Protein 4N9N (pdb70)

Nearest PDB structures (foldseek):
  4n9n-assembly1_A  TM=1.002E+00  e=2.380E-54  Saccharomyces cerevisiae S288C
  6igl-assembly1_A  TM=5.892E-01  e=2.229E-17  Homo sapiens
  5zty-assembly1_A  TM=5.409E-01  e=6.676E-17  Homo sapiens
  5zbq-assembly1_A  TM=5.834E-01  e=3.236E-15  Homo sapiens
  5cgd-assembly1_A  TM=4.161E-01  e=7.958E-19  Homo sapiens

Structure (mmCIF, N/CA/C/O backbone):
data_4N9N
#
_entry.id   4N9N
#
_cell.length_a   67.170
_cell.length_b   67.170
_cell.length_c   257.510
_cell.angle_alpha   90.00
_cell.angle_beta   90.00
_cell.angle_gamma   120.00
#
_symmetry.space_group_name_H-M   'P 32'
#
loop_
_entity.id
_entity.type
_entity.pdbx_description
1 polymer 'Sterol uptake control protein 2, Lysozyme'
2 water water
#
loop_
_atom_site.group_PDB
_atom_site.id
_atom_site.type_symbol
_atom_site.label_atom_id
_atom_site.label_alt_id
_atom_site.label_comp_id
_atom_site.label_asym_id
_atom_site.label_entity_id
_atom_site.label_seq_id
_atom_site.pdbx_PDB_ins_code
_atom_site.Cartn_x
_atom_site.Cartn_y
_atom_site.Cartn_z
_atom_site.occupancy
_atom_site.B_iso_or_equiv
_atom_site.auth_seq_id
_atom_site.auth_comp_id
_atom_site.auth_asym_id
_atom_site.auth_atom_id
_atom_site.pdbx_PDB_model_num
ATOM 1 N N . ASN A 1 11 ? -24.543 22.193 2.657 1.00 72.19 604 ASN A N 1
ATOM 2 C CA . ASN A 1 11 ? -24.372 22.146 1.175 1.00 74.01 604 ASN A CA 1
ATOM 3 C C . ASN A 1 11 ? -25.158 20.995 0.578 1.00 73.06 604 ASN A C 1
ATOM 4 O O . ASN A 1 11 ? -24.648 19.889 0.405 1.00 72.78 604 ASN A O 1
ATOM 9 N N . LEU A 1 12 ? -26.407 21.289 0.246 1.00 71.71 605 LEU A N 1
ATOM 10 C CA . LEU A 1 12 ? -27.330 20.309 -0.288 1.00 70.13 605 LEU A CA 1
ATOM 11 C C . LEU A 1 12 ? -28.320 21.007 -1.207 1.00 69.18 605 LEU A C 1
ATOM 12 O O . LEU A 1 12 ? -28.481 22.230 -1.153 1.00 68.16 605 LEU A O 1
ATOM 17 N N . ASN A 1 13 ? -28.968 20.236 -2.070 1.00 66.95 606 ASN A N 1
ATOM 18 C CA . ASN A 1 13 ? -29.941 20.818 -2.976 1.00 65.16 606 ASN A CA 1
ATOM 19 C C . ASN A 1 13 ? -31.298 20.861 -2.285 1.00 64.66 606 ASN A C 1
ATOM 20 O O . ASN A 1 13 ? -32.155 20.006 -2.513 1.00 64.82 606 ASN A O 1
ATOM 25 N N . LEU A 1 14 ? -31.477 21.865 -1.430 1.00 63.80 607 LEU A N 1
ATOM 26 C CA . LEU A 1 14 ? -32.722 22.036 -0.695 1.00 63.15 607 LEU A CA 1
ATOM 27 C C . LEU A 1 14 ? -33.861 22.230 -1.673 1.00 62.94 607 LEU A C 1
ATOM 28 O O . LEU A 1 14 ? -35.025 21.996 -1.347 1.00 63.37 607 LEU A O 1
ATOM 33 N N . ILE A 1 15 ? -33.514 22.660 -2.880 1.00 62.31 608 ILE A N 1
ATOM 34 C CA . ILE A 1 15 ? -34.508 22.877 -3.914 1.00 61.33 608 ILE A CA 1
ATOM 35 C C . ILE A 1 15 ? -34.881 21.544 -4.575 1.00 60.31 608 ILE A C 1
ATOM 36 O O . ILE A 1 15 ? -36.061 21.277 -4.798 1.00 60.09 608 ILE A O 1
ATOM 41 N N . ASP A 1 16 ? -33.891 20.700 -4.864 1.00 58.85 609 ASP A N 1
ATOM 42 C CA . ASP A 1 16 ? -34.174 19.386 -5.442 1.00 58.71 609 ASP A CA 1
ATOM 43 C C . ASP A 1 16 ? -35.037 18.595 -4.464 1.00 58.93 609 ASP A C 1
ATOM 44 O O . ASP A 1 16 ? -36.016 17.959 -4.853 1.00 58.83 609 ASP A O 1
ATOM 57 N N . LYS A 1 18 ? -36.957 19.770 -2.162 1.00 54.03 611 LYS A N 1
ATOM 58 C CA . LYS A 1 18 ? -38.273 20.372 -2.016 1.00 51.32 611 LYS A CA 1
ATOM 59 C C . LYS A 1 18 ? -39.164 19.860 -3.147 1.00 49.73 611 LYS A C 1
ATOM 60 O O . LYS A 1 18 ? -40.274 19.384 -2.912 1.00 47.73 611 LYS A O 1
ATOM 66 N N . LEU A 1 19 ? -38.651 19.943 -4.369 1.00 49.17 612 LEU A N 1
ATOM 67 C CA . LEU A 1 19 ? -39.371 19.503 -5.559 1.00 48.45 612 LEU A CA 1
ATOM 68 C C . LEU A 1 19 ? -39.771 18.046 -5.398 1.00 48.92 612 LEU A C 1
ATOM 69 O O . LEU A 1 19 ? -40.929 17.684 -5.610 1.00 46.60 612 LEU A O 1
ATOM 74 N N . PHE A 1 20 ? -38.807 17.208 -5.024 1.00 50.50 613 PHE A N 1
ATOM 75 C CA . PHE A 1 20 ? -39.085 15.793 -4.819 1.00 51.76 613 PHE A CA 1
ATOM 76 C C . PHE A 1 20 ? -40.189 15.654 -3.779 1.00 52.02 613 PHE A C 1
ATOM 77 O O . PHE A 1 20 ? -41.139 14.882 -3.953 1.00 51.75 613 PHE A O 1
ATOM 85 N N . HIS A 1 21 ? -40.046 16.398 -2.688 1.00 51.39 614 HIS A N 1
ATOM 86 C CA . HIS A 1 21 ? -41.038 16.373 -1.629 1.00 50.95 614 HIS A CA 1
ATOM 87 C C . HIS A 1 21 ? -42.372 16.834 -2.195 1.00 50.19 614 HIS A C 1
ATOM 88 O O . HIS A 1 21 ? -43.422 16.307 -1.838 1.00 48.98 614 HIS A O 1
ATOM 95 N N . HIS A 1 22 ? -42.322 17.830 -3.073 1.00 49.67 615 HIS A N 1
ATOM 96 C CA . HIS A 1 22 ? -43.533 18.331 -3.701 1.00 48.25 615 HIS A CA 1
ATOM 97 C C . HIS A 1 22 ? -44.144 17.215 -4.532 1.00 47.83 615 HIS A C 1
ATOM 98 O O . HIS A 1 22 ? -45.361 17.036 -4.540 1.00 47.98 615 HIS A O 1
ATOM 105 N N . TYR A 1 23 ? -43.294 16.456 -5.218 1.00 47.20 616 TYR A N 1
ATOM 106 C CA . TYR A 1 23 ? -43.782 15.375 -6.052 1.00 45.56 616 TYR A CA 1
ATOM 107 C C . TYR A 1 23 ? -44.496 14.284 -5.274 1.00 45.58 616 TYR A C 1
ATOM 108 O O . TYR A 1 23 ? -45.586 13.858 -5.663 1.00 44.64 616 TYR A O 1
ATOM 117 N N . CYS A 1 24 ? -43.874 13.827 -4.189 1.00 45.44 617 CYS A N 1
ATOM 118 C CA . CYS A 1 24 ? -44.443 12.761 -3.366 1.00 46.54 617 CYS A CA 1
ATOM 119 C C . CYS A 1 24 ? -45.671 13.240 -2.610 1.00 46.56 617 CYS A C 1
ATOM 120 O O . CYS A 1 24 ? -46.464 12.436 -2.118 1.00 44.53 617 CYS A O 1
ATOM 123 N N . THR A 1 25 ? -45.840 14.555 -2.572 1.00 46.90 618 THR A N 1
ATOM 124 C CA . THR A 1 25 ? -46.910 15.177 -1.819 1.00 46.63 618 THR A CA 1
ATOM 125 C C . THR A 1 25 ? -48.119 15.699 -2.580 1.00 46.76 618 THR A C 1
ATOM 126 O O . THR A 1 25 ? -49.241 15.282 -2.299 1.00 47.65 618 THR A O 1
ATOM 130 N N . LYS A 1 26 ? -47.901 16.610 -3.527 1.00 47.30 619 LYS A N 1
ATOM 131 C CA . LYS A 1 26 ? -49.012 17.230 -4.244 1.00 48.10 619 LYS A CA 1
ATOM 132 C C . LYS A 1 26 ? -49.245 16.900 -5.715 1.00 46.77 619 LYS A C 1
ATOM 133 O O . LYS A 1 26 ? -50.370 17.027 -6.194 1.00 46.38 619 LYS A O 1
ATOM 139 N N . VAL A 1 27 ? -48.218 16.453 -6.431 1.00 45.33 620 VAL A N 1
ATOM 140 C CA . VAL A 1 27 ? -48.389 16.169 -7.853 1.00 43.34 620 VAL A CA 1
ATOM 141 C C . VAL A 1 27 ? -48.893 14.784 -8.261 1.00 42.98 620 VAL A C 1
ATOM 142 O O . VAL A 1 27 ? -49.772 14.687 -9.117 1.00 42.69 620 VAL A O 1
ATOM 146 N N . TRP A 1 28 ? -48.372 13.716 -7.666 1.00 41.65 621 TRP A N 1
ATOM 147 C CA . TRP A 1 28 ? -48.822 12.383 -8.064 1.00 41.80 621 TRP A CA 1
ATOM 148 C C . TRP A 1 28 ? -50.335 12.162 -7.992 1.00 40.66 621 TRP A C 1
ATOM 149 O O . TRP A 1 28 ? -50.888 11.389 -8.777 1.00 39.91 621 TRP A O 1
ATOM 160 N N . PRO A 1 29 ? -51.030 12.824 -7.050 1.00 39.89 622 PRO A N 1
ATOM 161 C CA . PRO A 1 29 ? -52.475 12.582 -7.022 1.00 39.97 622 PRO A CA 1
ATOM 162 C C . PRO A 1 29 ? -53.137 13.121 -8.279 1.00 41.50 622 PRO A C 1
ATOM 163 O O . PRO A 1 29 ? -54.230 12.697 -8.650 1.00 43.45 622 PRO A O 1
ATOM 167 N N . THR A 1 30 ? -52.459 14.058 -8.934 1.00 40.73 623 THR A N 1
ATOM 168 C CA . THR A 1 30 ? -52.981 14.644 -10.159 1.00 39.02 623 THR A CA 1
ATOM 169 C C . THR A 1 30 ? -52.734 13.688 -11.325 1.00 39.13 623 THR A C 1
ATOM 170 O O . THR A 1 30 ? -53.487 13.685 -12.300 1.00 38.35 623 THR A O 1
ATOM 174 N N . ILE A 1 31 ? -51.680 12.880 -11.221 1.00 38.90 624 ILE A N 1
ATOM 175 C CA . ILE A 1 31 ? -51.381 11.889 -12.252 1.00 37.93 624 ILE A CA 1
ATOM 176 C C . ILE A 1 31 ? -52.477 10.823 -12.204 1.00 38.23 624 ILE A C 1
ATOM 177 O O . ILE A 1 31 ? -53.092 10.498 -13.220 1.00 37.15 624 ILE A O 1
ATOM 182 N N . THR A 1 32 ? -52.711 10.289 -11.008 1.00 39.76 625 THR A N 1
ATOM 183 C CA . THR A 1 32 ? -53.722 9.257 -10.806 1.00 42.59 625 THR A CA 1
ATOM 184 C C . THR A 1 32 ? -55.114 9.786 -11.111 1.00 42.03 625 THR A C 1
ATOM 185 O O . THR A 1 32 ? -55.908 9.102 -11.748 1.00 42.71 625 THR A O 1
ATOM 189 N N . ALA A 1 33 ? -55.404 11.007 -10.672 1.00 43.29 626 ALA A N 1
ATOM 190 C CA . ALA A 1 33 ? -56.714 11.601 -10.918 1.00 45.78 626 ALA A CA 1
ATOM 191 C C . ALA A 1 33 ? -56.999 11.701 -12.413 1.00 46.48 626 ALA A C 1
ATOM 192 O O . ALA A 1 33 ? -58.155 11.668 -12.839 1.00 45.60 626 ALA A O 1
ATOM 194 N N . ALA A 1 34 ? -55.938 11.816 -13.206 1.00 47.93 627 ALA A N 1
ATOM 195 C CA . ALA A 1 34 ? -56.070 11.914 -14.653 1.00 50.18 627 ALA A CA 1
ATOM 196 C C . ALA A 1 34 ? -56.402 10.550 -15.245 1.00 52.97 627 ALA A C 1
ATOM 197 O O . ALA A 1 34 ? -56.468 10.393 -16.464 1.00 53.85 627 ALA A O 1
ATOM 199 N N . LYS A 1 35 ? -56.610 9.569 -14.370 1.00 54.51 628 LYS A N 1
ATOM 200 C CA . LYS A 1 35 ? -56.947 8.217 -14.790 1.00 55.28 628 LYS A CA 1
ATOM 201 C C . LYS A 1 35 ? -55.794 7.600 -15.581 1.00 55.75 628 LYS A C 1
ATOM 202 O O . LYS A 1 35 ? -56.001 6.786 -16.482 1.00 57.61 628 LYS A O 1
ATOM 208 N N . VAL A 1 36 ? -54.580 8.032 -15.246 1.00 55.73 629 VAL A N 1
ATOM 209 C CA . VAL A 1 36 ? -53.356 7.500 -15.837 1.00 57.46 629 VAL A CA 1
ATOM 210 C C . VAL A 1 36 ? -52.711 6.668 -14.732 1.00 59.11 629 VAL A C 1
ATOM 211 O O . VAL A 1 36 ? -52.175 7.220 -13.774 1.00 62.35 629 VAL A O 1
ATOM 215 N N . SER A 1 37 ? -52.795 5.348 -14.843 1.00 58.83 630 SER A N 1
ATOM 216 C CA . SER A 1 37 ? -52.193 4.477 -13.842 1.00 59.25 630 SER A CA 1
ATOM 217 C C . SER A 1 37 ? -52.800 4.708 -12.448 1.00 58.34 630 SER A C 1
ATOM 218 O O . SER A 1 37 ? -53.667 5.566 -12.286 1.00 57.10 630 SER A O 1
ATOM 221 N N . GLY A 1 38 ? -52.351 3.941 -11.451 1.00 57.28 631 GLY A N 1
ATOM 222 C CA . GLY A 1 38 ? -52.890 4.067 -10.101 1.00 56.02 631 GLY A CA 1
ATOM 223 C C . GLY A 1 38 ? -51.931 4.603 -9.053 1.00 56.28 631 GLY A C 1
ATOM 224 O O . GLY A 1 38 ? -50.736 4.732 -9.314 1.00 55.92 631 GLY A O 1
ATOM 225 N N . PRO A 1 39 ? -52.426 4.905 -7.837 1.00 57.42 632 PRO A N 1
ATOM 226 C CA . PRO A 1 39 ? -51.569 5.428 -6.769 1.00 57.80 632 PRO A CA 1
ATOM 227 C C . PRO A 1 39 ? -50.442 4.480 -6.392 1.00 59.05 632 PRO A C 1
ATOM 228 O O . PRO A 1 39 ? -49.353 4.916 -6.017 1.00 59.57 632 PRO A O 1
ATOM 232 N N . GLU A 1 40 ? -50.711 3.185 -6.499 1.00 60.41 633 GLU A N 1
ATOM 233 C CA . GLU A 1 40 ? -49.726 2.152 -6.191 1.00 61.90 633 GLU A CA 1
ATOM 234 C C . GLU A 1 40 ? -48.389 2.518 -6.832 1.00 61.30 633 GLU A C 1
ATOM 235 O O . GLU A 1 40 ? -47.363 2.620 -6.162 1.00 59.85 633 GLU A O 1
ATOM 241 N N . ILE A 1 41 ? -48.443 2.740 -8.139 1.00 59.98 634 ILE A N 1
ATOM 242 C CA . ILE A 1 41 ? -47.282 3.039 -8.955 1.00 57.22 634 ILE A CA 1
ATOM 243 C C . ILE A 1 41 ? -46.799 4.482 -8.897 1.00 53.91 634 ILE A C 1
ATOM 244 O O . ILE A 1 41 ? -45.615 4.716 -8.659 1.00 52.36 634 ILE A O 1
ATOM 249 N N . TRP A 1 42 ? -47.694 5.450 -9.090 1.00 51.02 635 TRP A N 1
ATOM 250 C CA . TRP A 1 42 ? -47.277 6.853 -9.056 1.00 49.03 635 TRP A CA 1
ATOM 251 C C . TRP A 1 42 ? -46.907 7.373 -7.668 1.00 49.78 635 TRP A C 1
ATOM 252 O O . TRP A 1 42 ? -46.062 8.262 -7.540 1.00 49.94 635 TRP A O 1
ATOM 263 N N . ARG A 1 43 ? -47.519 6.812 -6.628 1.00 50.41 636 ARG A N 1
ATOM 264 C CA . ARG A 1 43 ? -47.215 7.236 -5.267 1.00 49.89 636 ARG A CA 1
ATOM 265 C C . ARG A 1 43 ? -46.019 6.539 -4.616 1.00 49.44 636 ARG A C 1
ATOM 266 O O . ARG A 1 43 ? -45.188 7.196 -3.987 1.00 47.41 636 ARG A O 1
ATOM 274 N N . ASP A 1 44 ? -45.940 5.218 -4.749 1.00 50.99 637 ASP A N 1
ATOM 275 C CA . ASP A 1 44 ? -44.861 4.462 -4.121 1.00 53.03 637 ASP A CA 1
ATOM 276 C C . ASP A 1 44 ? -43.766 3.988 -5.069 1.00 53.23 637 ASP A C 1
ATOM 277 O O . ASP A 1 44 ? -42.581 4.189 -4.802 1.00 54.29 637 ASP A O 1
ATOM 282 N N . TYR A 1 45 ? -44.168 3.383 -6.181 1.00 51.52 638 TYR A N 1
ATOM 283 C CA . TYR A 1 45 ? -43.225 2.825 -7.136 1.00 49.48 638 TYR A CA 1
ATOM 284 C C . TYR A 1 45 ? -42.240 3.807 -7.760 1.00 48.54 638 TYR A C 1
ATOM 285 O O . TYR A 1 45 ? -41.028 3.624 -7.637 1.00 46.90 638 TYR A O 1
ATOM 294 N N . ILE A 1 46 ? -42.742 4.848 -8.413 1.00 47.73 639 ILE A N 1
ATOM 295 C CA . ILE A 1 46 ? -41.857 5.806 -9.062 1.00 47.61 639 ILE A CA 1
ATOM 296 C C . ILE A 1 46 ? -40.808 6.420 -8.142 1.00 48.75 639 ILE A C 1
ATOM 297 O O . ILE A 1 46 ? -39.622 6.477 -8.485 1.00 48.07 639 ILE A O 1
ATOM 302 N N . PRO A 1 47 ? -41.226 6.898 -6.961 1.00 49.51 640 PRO A N 1
ATOM 303 C CA . PRO A 1 47 ? -40.238 7.491 -6.061 1.00 49.79 640 PRO A CA 1
ATOM 304 C C . PRO A 1 47 ? -39.102 6.517 -5.795 1.00 51.38 640 PRO A C 1
ATOM 305 O O . PRO A 1 47 ? -37.933 6.884 -5.879 1.00 51.46 640 PRO A O 1
ATOM 309 N N . GLU A 1 48 ? -39.452 5.273 -5.480 1.00 52.38 641 GLU A N 1
ATOM 310 C CA . GLU A 1 48 ? -38.447 4.243 -5.235 1.00 52.98 641 GLU A CA 1
ATOM 311 C C . GLU A 1 48 ? -37.474 4.180 -6.408 1.00 51.66 641 GLU A C 1
ATOM 312 O O . GLU A 1 48 ? -36.268 4.331 -6.232 1.00 50.68 641 GLU A O 1
ATOM 318 N N . LEU A 1 49 ? -38.013 3.938 -7.599 1.00 49.43 642 LEU A N 1
ATOM 319 C CA . LEU A 1 49 ? -37.213 3.865 -8.816 1.00 48.16 642 LEU A CA 1
ATOM 320 C C . LEU A 1 49 ? -36.316 5.081 -9.014 1.00 49.01 642 LEU A C 1
ATOM 321 O O . LEU A 1 49 ? -35.145 4.945 -9.359 1.00 48.52 642 LEU A O 1
ATOM 326 N N . ALA A 1 50 ? -36.876 6.267 -8.802 1.00 50.37 643 ALA A N 1
ATOM 327 C CA . ALA A 1 50 ? -36.138 7.512 -8.976 1.00 51.88 643 ALA A CA 1
ATOM 328 C C . ALA A 1 50 ? -34.722 7.431 -8.411 1.00 52.75 643 ALA A C 1
ATOM 329 O O . ALA A 1 50 ? -33.754 7.761 -9.100 1.00 54.17 643 ALA A O 1
ATOM 331 N N . PHE A 1 51 ? -34.601 6.963 -7.172 1.00 53.42 644 PHE A N 1
ATOM 332 C CA . PHE A 1 51 ? -33.298 6.863 -6.515 1.00 53.46 644 PHE A CA 1
ATOM 333 C C . PHE A 1 51 ? -32.301 5.967 -7.242 1.00 52.71 644 PHE A C 1
ATOM 334 O O . PHE A 1 51 ? -31.096 6.226 -7.216 1.00 51.12 644 PHE A O 1
ATOM 342 N N . ASP A 1 52 ? -32.798 4.912 -7.878 1.00 52.36 645 ASP A N 1
ATOM 343 C CA . ASP A 1 52 ? -31.932 4.003 -8.617 1.00 52.83 645 ASP A CA 1
ATOM 344 C C . ASP A 1 52 ? -31.547 4.571 -9.981 1.00 53.13 645 ASP A C 1
ATOM 345 O O . ASP A 1 52 ? -30.391 4.476 -10.393 1.00 53.04 645 ASP A O 1
ATOM 350 N N . TYR A 1 53 ? -32.511 5.180 -10.663 1.00 53.46 646 TYR A N 1
ATOM 351 C CA . TYR A 1 53 ? -32.277 5.711 -11.999 1.00 52.12 646 TYR A CA 1
ATOM 352 C C . TYR A 1 53 ? -32.305 7.228 -12.133 1.00 50.46 646 TYR A C 1
ATOM 353 O O . TYR A 1 53 ? -33.366 7.830 -12.301 1.00 50.04 646 TYR A O 1
ATOM 362 N N . PRO A 1 54 ? -31.125 7.862 -12.068 1.00 48.85 647 PRO A N 1
ATOM 363 C CA . PRO A 1 54 ? -30.929 9.307 -12.179 1.00 48.06 647 PRO A CA 1
ATOM 364 C C . PRO A 1 54 ? -31.806 9.968 -13.244 1.00 47.19 647 PRO A C 1
ATOM 365 O O . PRO A 1 54 ? -32.416 11.004 -12.989 1.00 47.64 647 PRO A O 1
ATOM 369 N N . PHE A 1 55 ? -31.872 9.373 -14.436 1.00 46.38 648 PHE A N 1
ATOM 370 C CA . PHE A 1 55 ? -32.661 9.971 -15.503 1.00 44.37 648 PHE A CA 1
ATOM 371 C C . PHE A 1 55 ? -34.131 10.116 -15.138 1.00 43.67 648 PHE A C 1
ATOM 372 O O . PHE A 1 55 ? -34.760 11.116 -15.486 1.00 44.94 648 PHE A O 1
ATOM 380 N N . LEU A 1 56 ? -34.684 9.146 -14.415 1.00 43.04 649 LEU A N 1
ATOM 381 C CA . LEU A 1 56 ? -36.081 9.254 -13.997 1.00 42.24 649 LEU A CA 1
ATOM 382 C C . LEU A 1 56 ? -36.237 10.357 -12.947 1.00 43.98 649 LEU A C 1
ATOM 383 O O . LEU A 1 56 ? -37.209 11.114 -12.965 1.00 43.88 649 LEU A O 1
ATOM 396 N N . HIS A 1 58 ? -34.500 13.067 -12.594 1.00 44.52 651 HIS A N 1
ATOM 397 C CA . HIS A 1 58 ? -34.471 14.366 -13.261 1.00 43.42 651 HIS A CA 1
ATOM 398 C C . HIS A 1 58 ? -35.797 14.659 -13.947 1.00 43.18 651 HIS A C 1
ATOM 399 O O . HIS A 1 58 ? -36.348 15.751 -13.800 1.00 43.09 651 HIS A O 1
ATOM 406 N N . ALA A 1 59 ? -36.310 13.682 -14.688 1.00 42.27 652 ALA A N 1
ATOM 407 C CA . ALA A 1 59 ? -37.584 13.848 -15.371 1.00 40.70 652 ALA A CA 1
ATOM 408 C C . ALA A 1 59 ? -38.636 14.219 -14.339 1.00 41.48 652 ALA A C 1
ATOM 409 O O . ALA A 1 59 ? -39.491 15.068 -14.580 1.00 42.01 652 ALA A O 1
ATOM 411 N N . LEU A 1 60 ? -38.535 13.583 -13.178 1.00 43.59 653 LEU A N 1
ATOM 412 C CA . LEU A 1 60 ? -39.462 13.778 -12.073 1.00 43.65 653 LEU A CA 1
ATOM 413 C C . LEU A 1 60 ? -39.362 15.155 -11.422 1.00 43.08 653 LEU A C 1
ATOM 414 O O . LEU A 1 60 ? -40.382 15.752 -11.074 1.00 42.56 653 LEU A O 1
ATOM 419 N N . LEU A 1 61 ? -38.143 15.660 -11.254 1.00 41.71 654 LEU A N 1
ATOM 420 C CA . LEU A 1 61 ? -37.966 16.973 -10.641 1.00 41.50 654 LEU A CA 1
ATOM 421 C C . LEU A 1 61 ? -38.421 18.088 -11.579 1.00 41.47 654 LEU A C 1
ATOM 422 O O . LEU A 1 61 ? -39.035 19.066 -11.147 1.00 42.50 654 LEU A O 1
ATOM 427 N N . ALA A 1 62 ? -38.124 17.934 -12.865 1.00 40.76 655 ALA A N 1
ATOM 428 C CA . ALA A 1 62 ? -38.514 18.925 -13.860 1.00 37.57 655 ALA A CA 1
ATOM 429 C C . ALA A 1 62 ? -40.029 19.095 -13.830 1.00 36.73 655 ALA A C 1
ATOM 430 O O . ALA A 1 62 ? -40.542 20.214 -13.787 1.00 35.91 655 ALA A O 1
ATOM 432 N N . PHE A 1 63 ? -40.737 17.970 -13.843 1.00 36.66 656 PHE A N 1
ATOM 433 C CA . PHE A 1 63 ? -42.190 17.982 -13.821 1.00 36.82 656 PHE A CA 1
ATOM 434 C C . PHE A 1 63 ? -42.712 18.616 -12.541 1.00 37.96 656 PHE A C 1
ATOM 435 O O . PHE A 1 63 ? -43.657 19.403 -12.571 1.00 37.63 656 PHE A O 1
ATOM 443 N N . SER A 1 64 ? -42.087 18.271 -11.419 1.00 40.47 657 SER A N 1
ATOM 444 C CA . SER A 1 64 ? -42.489 18.810 -10.129 1.00 41.27 657 SER A CA 1
ATOM 445 C C . SER A 1 64 ? -42.307 20.321 -10.178 1.00 41.18 657 SER A C 1
ATOM 446 O O . SER A 1 64 ? -43.243 21.075 -9.915 1.00 40.00 657 SER A O 1
ATOM 449 N N . ALA A 1 65 ? -41.102 20.754 -10.538 1.00 41.21 658 ALA A N 1
ATOM 450 C CA . ALA A 1 65 ? -40.806 22.175 -10.641 1.00 41.71 658 ALA A CA 1
ATOM 451 C C . ALA A 1 65 ? -41.912 22.847 -11.444 1.00 42.47 658 ALA A C 1
ATOM 452 O O . ALA A 1 65 ? -42.469 23.857 -11.018 1.00 44.91 658 ALA A O 1
ATOM 454 N N . THR A 1 66 ? -42.239 22.266 -12.595 1.00 42.78 659 THR A N 1
ATOM 455 C CA . THR A 1 66 ? -43.282 22.803 -13.455 1.00 42.38 659 THR A CA 1
ATOM 456 C C . THR A 1 66 ? -44.584 23.020 -12.693 1.00 43.33 659 THR A C 1
ATOM 457 O O . THR A 1 66 ? -45.171 24.095 -12.767 1.00 45.19 659 THR A O 1
ATOM 461 N N . HIS A 1 67 ? -45.022 22.005 -11.952 1.00 45.61 660 HIS A N 1
ATOM 462 C CA . HIS A 1 67 ? -46.274 22.086 -11.200 1.00 46.53 660 HIS A CA 1
ATOM 463 C C . HIS A 1 67 ? -46.191 23.025 -10.005 1.00 48.00 660 HIS A C 1
ATOM 464 O O . HIS A 1 67 ? -47.134 23.774 -9.735 1.00 48.23 660 HIS A O 1
ATOM 471 N N . LEU A 1 68 ? -45.070 22.988 -9.292 1.00 48.07 661 LEU A N 1
ATOM 472 C CA . LEU A 1 68 ? -44.890 23.865 -8.147 1.00 48.55 661 LEU A CA 1
ATOM 473 C C . LEU A 1 68 ? -44.914 25.344 -8.556 1.00 48.15 661 LEU A C 1
ATOM 474 O O . LEU A 1 68 ? -45.569 26.160 -7.908 1.00 47.41 661 LEU A O 1
ATOM 479 N N . SER A 1 69 ? -44.226 25.663 -9.651 1.00 47.74 662 SER A N 1
ATOM 480 C CA . SER A 1 69 ? -44.094 27.034 -10.118 1.00 48.53 662 SER A CA 1
ATOM 481 C C . SER A 1 69 ? -45.383 27.677 -10.604 1.00 49.66 662 SER A C 1
ATOM 482 O O . SER A 1 69 ? -45.337 28.714 -11.258 1.00 51.83 662 SER A O 1
ATOM 485 N N . ARG A 1 70 ? -46.538 27.078 -10.315 1.00 50.60 663 ARG A N 1
ATOM 486 C CA . ARG A 1 70 ? -47.794 27.731 -10.700 1.00 51.66 663 ARG A CA 1
ATOM 487 C C . ARG A 1 70 ? -48.400 28.355 -9.438 1.00 52.99 663 ARG A C 1
ATOM 488 O O . ARG A 1 70 ? -49.528 28.854 -9.436 1.00 54.44 663 ARG A O 1
ATOM 496 N N . THR A 1 71 ? -47.607 28.305 -8.369 1.00 54.27 664 THR A N 1
ATOM 497 C CA . THR A 1 71 ? -47.929 28.897 -7.075 1.00 54.40 664 THR A CA 1
ATOM 498 C C . THR A 1 71 ? -46.615 29.189 -6.353 1.00 55.24 664 THR A C 1
ATOM 499 O O . THR A 1 71 ? -46.550 29.138 -5.129 1.00 56.17 664 THR A O 1
ATOM 503 N N . GLU A 1 72 ? -45.568 29.481 -7.120 1.00 55.42 665 GLU A N 1
ATOM 504 C CA . GLU A 1 72 ? -44.259 29.772 -6.550 1.00 55.98 665 GLU A CA 1
ATOM 505 C C . GLU A 1 72 ? -43.289 30.201 -7.639 1.00 57.98 665 GLU A C 1
ATOM 506 O O . GLU A 1 72 ? -43.088 29.496 -8.629 1.00 57.81 665 GLU A O 1
ATOM 512 N N . THR A 1 73 ? -42.694 31.370 -7.443 1.00 60.32 666 THR A N 1
ATOM 513 C CA . THR A 1 73 ? -41.761 31.932 -8.409 1.00 62.56 666 THR A CA 1
ATOM 514 C C . THR A 1 73 ? -40.350 31.380 -8.266 1.00 63.07 666 THR A C 1
ATOM 515 O O . THR A 1 73 ? -40.060 30.624 -7.341 1.00 62.82 666 THR A O 1
ATOM 519 N N . GLY A 1 74 ? -39.485 31.772 -9.200 1.00 64.89 667 GLY A N 1
ATOM 520 C CA . GLY A 1 74 ? -38.092 31.360 -9.173 1.00 67.59 667 GLY A CA 1
ATOM 521 C C . GLY A 1 74 ? -37.876 30.101 -9.976 1.00 69.62 667 GLY A C 1
ATOM 522 O O . GLY A 1 74 ? -37.423 30.167 -11.116 1.00 69.96 667 GLY A O 1
ATOM 523 N N . LEU A 1 75 ? -38.224 28.962 -9.383 1.00 70.54 668 LEU A N 1
ATOM 524 C CA . LEU A 1 75 ? -38.084 27.655 -10.026 1.00 69.98 668 LEU A CA 1
ATOM 525 C C . LEU A 1 75 ? -37.746 27.698 -11.519 1.00 70.78 668 LEU A C 1
ATOM 526 O O . LEU A 1 75 ? -36.570 27.652 -11.868 1.00 72.91 668 LEU A O 1
ATOM 531 N N . GLU A 1 76 ? -38.752 27.800 -12.387 1.00 70.80 669 GLU A N 1
ATOM 532 C CA . GLU A 1 76 ? -38.559 27.841 -13.845 1.00 71.42 669 GLU A CA 1
ATOM 533 C C . GLU A 1 76 ? -37.288 27.171 -14.370 1.00 70.14 669 GLU A C 1
ATOM 534 O O . GLU A 1 76 ? -37.356 26.152 -15.051 1.00 71.72 669 GLU A O 1
ATOM 540 N N . GLN A 1 77 ? -36.133 27.762 -14.077 1.00 68.60 670 GLN A N 1
ATOM 541 C CA . GLN A 1 77 ? -34.861 27.213 -14.531 1.00 67.29 670 GLN A CA 1
ATOM 542 C C . GLN A 1 77 ? -34.711 25.735 -14.195 1.00 65.57 670 GLN A C 1
ATOM 543 O O . GLN A 1 77 ? -34.044 24.995 -14.918 1.00 66.16 670 GLN A O 1
ATOM 549 N N . TYR A 1 78 ? -35.314 25.299 -13.094 1.00 63.38 671 TYR A N 1
ATOM 550 C CA . TYR A 1 78 ? -35.229 23.890 -12.733 1.00 61.36 671 TYR A CA 1
ATOM 551 C C . TYR A 1 78 ? -36.040 23.032 -13.703 1.00 59.07 671 TYR A C 1
ATOM 552 O O . TYR A 1 78 ? -35.665 21.898 -14.008 1.00 59.23 671 TYR A O 1
ATOM 561 N N . VAL A 1 79 ? -37.153 23.580 -14.182 1.00 55.56 672 VAL A N 1
ATOM 562 C CA . VAL A 1 79 ? -37.988 22.885 -15.149 1.00 52.91 672 VAL A CA 1
ATOM 563 C C . VAL A 1 79 ? -37.150 22.589 -16.387 1.00 52.40 672 VAL A C 1
ATOM 564 O O . VAL A 1 79 ? -37.321 21.555 -17.030 1.00 52.91 672 VAL A O 1
ATOM 568 N N . SER A 1 80 ? -36.225 23.500 -16.678 1.00 51.29 673 SER A N 1
ATOM 569 C CA . SER A 1 80 ? -35.363 23.430 -17.852 1.00 50.86 673 SER A CA 1
ATOM 570 C C . SER A 1 80 ? -34.085 22.609 -17.734 1.00 49.49 673 SER A C 1
ATOM 571 O O . SER A 1 80 ? -33.774 21.833 -18.635 1.00 48.96 673 SER A O 1
ATOM 574 N N . SER A 1 81 ? -33.346 22.769 -16.639 1.00 49.22 674 SER A N 1
ATOM 575 C CA . SER A 1 81 ? -32.098 22.022 -16.459 1.00 48.57 674 SER A CA 1
ATOM 576 C C . SER A 1 81 ? -32.343 20.529 -16.273 1.00 47.07 674 SER A C 1
ATOM 577 O O . SER A 1 81 ? -31.757 19.701 -16.975 1.00 45.63 674 SER A O 1
ATOM 580 N N . HIS A 1 82 ? -33.186 20.192 -15.302 1.00 45.90 675 HIS A N 1
ATOM 581 C CA . HIS A 1 82 ? -33.517 18.801 -15.041 1.00 46.50 675 HIS A CA 1
ATOM 582 C C . HIS A 1 82 ? -34.004 18.154 -16.327 1.00 45.98 675 HIS A C 1
ATOM 583 O O . HIS A 1 82 ? -33.580 17.053 -16.675 1.00 45.24 675 HIS A O 1
ATOM 590 N N . ARG A 1 83 ? -34.887 18.853 -17.035 1.00 45.82 676 ARG A N 1
ATOM 591 C CA . ARG A 1 83 ? -35.425 18.365 -18.299 1.00 44.61 676 ARG A CA 1
ATOM 592 C C . ARG A 1 83 ? -34.257 18.034 -19.218 1.00 45.06 676 ARG A C 1
ATOM 593 O O . ARG A 1 83 ? -34.250 16.999 -19.885 1.00 44.34 676 ARG A O 1
ATOM 601 N N . LEU A 1 84 ? -33.265 18.920 -19.239 1.00 45.72 677 LEU A N 1
ATOM 602 C CA . LEU A 1 84 ? -32.071 18.720 -20.053 1.00 45.56 677 LEU A CA 1
ATOM 603 C C . LEU A 1 84 ? -31.373 17.437 -19.638 1.00 46.12 677 LEU A C 1
ATOM 604 O O . LEU A 1 84 ? -31.189 16.532 -20.446 1.00 47.91 677 LEU A O 1
ATOM 609 N N . ASP A 1 85 ? -30.981 17.372 -18.370 1.00 46.31 678 ASP A N 1
ATOM 610 C CA . ASP A 1 85 ? -30.303 16.199 -17.834 1.00 44.68 678 ASP A CA 1
ATOM 611 C C . ASP A 1 85 ? -31.071 14.904 -18.080 1.00 42.57 678 ASP A C 1
ATOM 612 O O . ASP A 1 85 ? -30.482 13.889 -18.450 1.00 42.45 678 ASP A O 1
ATOM 617 N N . ALA A 1 86 ? -32.384 14.941 -17.881 1.00 41.34 679 ALA A N 1
ATOM 618 C CA . ALA A 1 86 ? -33.207 13.761 -18.095 1.00 40.52 679 ALA A CA 1
ATOM 619 C C . ALA A 1 86 ? -32.980 13.238 -19.508 1.00 40.47 679 ALA A C 1
ATOM 620 O O . ALA A 1 86 ? -32.968 12.029 -19.737 1.00 40.78 679 ALA A O 1
ATOM 622 N N . LEU A 1 87 ? -32.778 14.156 -20.449 1.00 40.40 680 LEU A N 1
ATOM 623 C CA . LEU A 1 87 ? -32.553 13.786 -21.841 1.00 39.41 680 LEU A CA 1
ATOM 624 C C . LEU A 1 87 ? -31.116 13.352 -22.068 1.00 39.44 680 LEU A C 1
ATOM 625 O O . LEU A 1 87 ? -30.861 12.457 -22.873 1.00 39.54 680 LEU A O 1
ATOM 630 N N . ARG A 1 88 ? -30.178 13.989 -21.371 1.00 40.30 681 ARG A N 1
ATOM 631 C CA . ARG A 1 88 ? -28.776 13.613 -21.500 1.00 43.04 681 ARG A CA 1
ATOM 632 C C . ARG A 1 88 ? -28.693 12.125 -21.161 1.00 45.35 681 ARG A C 1
ATOM 633 O O . ARG A 1 88 ? -28.210 11.314 -21.950 1.00 46.90 681 ARG A O 1
ATOM 641 N N . LEU A 1 89 ? -29.204 11.781 -19.986 1.00 46.08 682 LEU A N 1
ATOM 642 C CA . LEU A 1 89 ? -29.195 10.412 -19.495 1.00 45.22 682 LEU A CA 1
ATOM 643 C C . LEU A 1 89 ? -30.113 9.467 -20.261 1.00 46.24 682 LEU A C 1
ATOM 644 O O . LEU A 1 89 ? -29.769 8.303 -20.450 1.00 47.70 682 LEU A O 1
ATOM 649 N N . LEU A 1 90 ? -31.275 9.947 -20.699 1.00 46.72 683 LEU A N 1
ATOM 650 C CA . LEU A 1 90 ? -32.184 9.090 -21.465 1.00 47.38 683 LEU A CA 1
ATOM 651 C C . LEU A 1 90 ? -31.578 8.773 -22.822 1.00 48.79 683 LEU A C 1
ATOM 652 O O . LEU A 1 90 ? -31.847 7.721 -23.412 1.00 47.38 683 LEU A O 1
ATOM 657 N N . ARG A 1 91 ? -30.774 9.708 -23.315 1.00 52.06 684 ARG A N 1
ATOM 658 C CA . ARG A 1 91 ? -30.105 9.558 -24.591 1.00 53.97 684 ARG A CA 1
ATOM 659 C C . ARG A 1 91 ? -29.301 8.260 -24.578 1.00 55.26 684 ARG A C 1
ATOM 660 O O . ARG A 1 91 ? -29.507 7.386 -25.422 1.00 55.49 684 ARG A O 1
ATOM 668 N N . GLU A 1 92 ? -28.417 8.119 -23.592 1.00 56.10 685 GLU A N 1
ATOM 669 C CA . GLU A 1 92 ? -27.565 6.943 -23.517 1.00 58.32 685 GLU A CA 1
ATOM 670 C C . GLU A 1 92 ? -28.207 5.738 -22.847 1.00 56.59 685 GLU A C 1
ATOM 671 O O . GLU A 1 92 ? -27.654 4.642 -22.889 1.00 56.53 685 GLU A O 1
ATOM 677 N N . ALA A 1 93 ? -29.375 5.926 -22.240 1.00 55.82 686 ALA A N 1
ATOM 678 C CA . ALA A 1 93 ? -30.071 4.796 -21.638 1.00 56.52 686 ALA A CA 1
ATOM 679 C C . ALA A 1 93 ? -30.711 3.998 -22.777 1.00 57.60 686 ALA A C 1
ATOM 680 O O . ALA A 1 93 ? -30.743 2.768 -22.760 1.00 58.95 686 ALA A O 1
ATOM 682 N N . VAL A 1 94 ? -31.196 4.732 -23.771 1.00 58.86 687 VAL A N 1
ATOM 683 C CA . VAL A 1 94 ? -31.880 4.166 -24.924 1.00 58.21 687 VAL A CA 1
ATOM 684 C C . VAL A 1 94 ? -30.957 3.482 -25.930 1.00 58.79 687 VAL A C 1
ATOM 685 O O . VAL A 1 94 ? -31.429 2.719 -26.769 1.00 57.74 687 VAL A O 1
ATOM 689 N N . LEU A 1 95 ? -29.652 3.737 -25.863 1.00 60.21 688 LEU A N 1
ATOM 690 C CA . LEU A 1 95 ? -28.729 3.085 -26.804 1.00 62.12 688 LEU A CA 1
ATOM 691 C C . LEU A 1 95 ? -28.923 1.560 -26.778 1.00 63.65 688 LEU A C 1
ATOM 692 O O . LEU A 1 95 ? -28.840 0.886 -27.811 1.00 64.85 688 LEU A O 1
ATOM 697 N N . GLU A 1 96 ? -29.168 1.026 -25.584 1.00 64.35 689 GLU A N 1
ATOM 698 C CA . GLU A 1 96 ? -29.415 -0.404 -25.394 1.00 63.94 689 GLU A CA 1
ATOM 699 C C . GLU A 1 96 ? -30.687 -0.579 -24.556 1.00 62.13 689 GLU A C 1
ATOM 700 O O . GLU A 1 96 ? -30.635 -1.111 -23.449 1.00 61.54 689 GLU A O 1
ATOM 706 N N . ILE A 1 97 ? -31.821 -0.133 -25.091 1.00 60.16 690 ILE A N 1
ATOM 707 C CA . ILE A 1 97 ? -33.096 -0.222 -24.386 1.00 57.71 690 ILE A CA 1
ATOM 708 C C . ILE A 1 97 ? -33.303 -1.552 -23.667 1.00 57.90 690 ILE A C 1
ATOM 709 O O . ILE A 1 97 ? -33.443 -1.584 -22.447 1.00 59.41 690 ILE A O 1
ATOM 714 N N . SER A 1 98 ? -33.311 -2.639 -24.436 1.00 58.28 691 SER A N 1
ATOM 715 C CA . SER A 1 98 ? -33.565 -3.976 -23.907 1.00 57.80 691 SER A CA 1
ATOM 716 C C . SER A 1 98 ? -32.723 -4.391 -22.705 1.00 58.34 691 SER A C 1
ATOM 717 O O . SER A 1 98 ? -33.035 -5.390 -22.052 1.00 59.05 691 SER A O 1
ATOM 720 N N . GLU A 1 99 ? -31.669 -3.639 -22.391 1.00 58.33 692 GLU A N 1
ATOM 721 C CA . GLU A 1 99 ? -30.840 -3.981 -21.231 1.00 59.20 692 GLU A CA 1
ATOM 722 C C . GLU A 1 99 ? -30.950 -2.934 -20.126 1.00 58.69 692 GLU A C 1
ATOM 723 O O . GLU A 1 99 ? -30.104 -2.865 -19.231 1.00 59.57 692 GLU A O 1
ATOM 729 N N . ASN A 1 100 ? -31.997 -2.120 -20.194 1.00 57.12 693 ASN A N 1
ATOM 730 C CA . ASN A 1 100 ? -32.219 -1.101 -19.180 1.00 56.21 693 ASN A CA 1
ATOM 731 C C . ASN A 1 100 ? -33.481 -1.421 -18.392 1.00 55.59 693 ASN A C 1
ATOM 732 O O . ASN A 1 100 ? -34.082 -2.483 -18.568 1.00 57.05 693 ASN A O 1
ATOM 737 N N . ASN A 1 101 ? -33.881 -0.510 -17.512 1.00 52.29 694 ASN A N 1
ATOM 738 C CA . ASN A 1 101 ? -35.092 -0.732 -16.731 1.00 50.17 694 ASN A CA 1
ATOM 739 C C . ASN A 1 101 ? -36.290 -0.177 -17.484 1.00 49.59 694 ASN A C 1
ATOM 740 O O . ASN A 1 101 ? -36.666 0.981 -17.315 1.00 50.27 694 ASN A O 1
ATOM 745 N N . THR A 1 102 ? -36.887 -1.019 -18.316 1.00 48.49 695 THR A N 1
ATOM 746 C CA . THR A 1 102 ? -38.031 -0.624 -19.117 1.00 48.14 695 THR A CA 1
ATOM 747 C C . THR A 1 102 ? -39.131 0.098 -18.323 1.00 48.00 695 THR A C 1
ATOM 748 O O . THR A 1 102 ? -39.818 0.964 -18.865 1.00 48.49 695 THR A O 1
ATOM 752 N N . ASP A 1 103 ? -39.292 -0.228 -17.041 1.00 47.78 696 ASP A N 1
ATOM 753 C CA . ASP A 1 103 ? -40.317 0.443 -16.232 1.00 47.39 696 ASP A CA 1
ATOM 754 C C . ASP A 1 103 ? -39.928 1.891 -15.941 1.00 47.03 696 ASP A C 1
ATOM 755 O O . ASP A 1 103 ? -40.774 2.789 -15.962 1.00 47.85 696 ASP A O 1
ATOM 760 N N . ALA A 1 104 ? -38.648 2.114 -15.660 1.00 44.18 697 ALA A N 1
ATOM 761 C CA . ALA A 1 104 ? -38.158 3.458 -15.385 1.00 42.22 697 ALA A CA 1
ATOM 762 C C . ALA A 1 104 ? -38.297 4.300 -16.645 1.00 43.67 697 ALA A C 1
ATOM 763 O O . ALA A 1 104 ? -38.717 5.455 -16.589 1.00 45.85 697 ALA A O 1
ATOM 765 N N . LEU A 1 105 ? -37.927 3.716 -17.780 1.00 42.53 698 LEU A N 1
ATOM 766 C CA . LEU A 1 105 ? -38.040 4.404 -19.058 1.00 40.42 698 LEU A CA 1
ATOM 767 C C . LEU A 1 105 ? -39.479 4.859 -19.272 1.00 39.04 698 LEU A C 1
ATOM 768 O O . LEU A 1 105 ? -39.731 6.033 -19.538 1.00 38.28 698 LEU A O 1
ATOM 773 N N . VAL A 1 106 ? -40.419 3.928 -19.147 1.00 37.83 699 VAL A N 1
ATOM 774 C CA . VAL A 1 106 ? -41.831 4.248 -19.323 1.00 36.76 699 VAL A CA 1
ATOM 775 C C . VAL A 1 106 ? -42.253 5.407 -18.427 1.00 38.55 699 VAL A C 1
ATOM 776 O O . VAL A 1 106 ? -42.937 6.323 -18.878 1.00 39.85 699 VAL A O 1
ATOM 780 N N . ALA A 1 107 ? -41.837 5.376 -17.166 1.00 39.09 700 ALA A N 1
ATOM 781 C CA . ALA A 1 107 ? -42.177 6.451 -16.240 1.00 39.62 700 ALA A CA 1
ATOM 782 C C . ALA A 1 107 ? -41.627 7.770 -16.778 1.00 38.96 700 ALA A C 1
ATOM 783 O O . ALA A 1 107 ? -42.390 8.694 -17.060 1.00 39.39 700 ALA A O 1
ATOM 785 N N . SER A 1 108 ? -40.306 7.841 -16.934 1.00 37.17 701 SER A N 1
ATOM 786 C CA . SER A 1 108 ? -39.646 9.040 -17.446 1.00 37.69 701 SER A CA 1
ATOM 787 C C . SER A 1 108 ? -40.396 9.640 -18.631 1.00 38.91 701 SER A C 1
ATOM 788 O O . SER A 1 108 ? -40.734 10.824 -18.625 1.00 40.56 701 SER A O 1
ATOM 791 N N . ALA A 1 109 ? -40.662 8.814 -19.639 1.00 38.50 702 ALA A N 1
ATOM 792 C CA . ALA A 1 109 ? -41.362 9.267 -20.834 1.00 36.25 702 ALA A CA 1
ATOM 793 C C . ALA A 1 109 ? -42.727 9.866 -20.505 1.00 35.18 702 ALA A C 1
ATOM 794 O O . ALA A 1 109 ? -43.049 10.965 -20.954 1.00 34.03 702 ALA A O 1
ATOM 796 N N . LEU A 1 110 ? -43.523 9.153 -19.716 1.00 33.14 703 LEU A N 1
ATOM 797 C CA . LEU A 1 110 ? -44.846 9.642 -19.355 1.00 32.76 703 LEU A CA 1
ATOM 798 C C . LEU A 1 110 ? -44.758 10.959 -18.591 1.00 33.85 703 LEU A C 1
ATOM 799 O O . LEU A 1 110 ? -45.509 11.894 -18.871 1.00 34.73 703 LEU A O 1
ATOM 804 N N . ILE A 1 111 ? -43.837 11.042 -17.636 1.00 33.49 704 ILE A N 1
ATOM 805 C CA . ILE A 1 111 ? -43.674 12.271 -16.872 1.00 32.88 704 ILE A CA 1
ATOM 806 C C . ILE A 1 111 ? -43.311 13.425 -17.806 1.00 31.88 704 ILE A C 1
ATOM 807 O O . ILE A 1 111 ? -43.890 14.506 -17.716 1.00 32.86 704 ILE A O 1
ATOM 812 N N . LEU A 1 112 ? -42.366 13.187 -18.711 1.00 31.58 705 LEU A N 1
ATOM 813 C CA . LEU A 1 112 ? -41.940 14.217 -19.651 1.00 31.09 705 LEU A CA 1
ATOM 814 C C . LEU A 1 112 ? -43.077 14.684 -20.561 1.00 32.45 705 LEU A C 1
ATOM 815 O O . LEU A 1 112 ? -43.195 15.876 -20.845 1.00 32.71 705 LEU A O 1
ATOM 820 N N . ILE A 1 113 ? -43.921 13.754 -21.002 1.00 33.80 706 ILE A N 1
ATOM 821 C CA . ILE A 1 113 ? -45.037 14.096 -21.882 1.00 35.64 706 ILE A CA 1
ATOM 822 C C . ILE A 1 113 ? -45.930 15.123 -21.202 1.00 38.22 706 ILE A C 1
ATOM 823 O O . ILE A 1 113 ? -46.208 16.189 -21.753 1.00 37.98 706 ILE A O 1
ATOM 836 N N . ASP A 1 115 ? -45.270 16.969 -18.779 1.00 42.79 708 ASP A N 1
ATOM 837 C CA . ASP A 1 115 ? -44.509 18.185 -18.535 1.00 43.25 708 ASP A CA 1
ATOM 838 C C . ASP A 1 115 ? -44.535 19.080 -19.772 1.00 43.19 708 ASP A C 1
ATOM 839 O O . ASP A 1 115 ? -44.652 20.297 -19.664 1.00 42.35 708 ASP A O 1
ATOM 844 N N . SER A 1 116 ? -44.420 18.468 -20.946 1.00 42.33 709 SER A N 1
ATOM 845 C CA . SER A 1 116 ? -44.423 19.204 -22.203 1.00 42.28 709 SER A CA 1
ATOM 846 C C . SER A 1 116 ? -45.793 19.804 -22.477 1.00 43.06 709 SER A C 1
ATOM 847 O O . SER A 1 116 ? -45.905 20.887 -23.054 1.00 42.88 709 SER A O 1
ATOM 850 N N . LEU A 1 117 ? -46.836 19.085 -22.075 1.00 43.80 710 LEU A N 1
ATOM 851 C CA . LEU A 1 117 ? -48.205 19.550 -22.272 1.00 42.31 710 LEU A CA 1
ATOM 852 C C . LEU A 1 117 ? -48.483 20.787 -21.419 1.00 42.14 710 LEU A C 1
ATOM 853 O O . LEU A 1 117 ? -49.037 21.772 -21.905 1.00 42.90 710 LEU A O 1
ATOM 858 N N . ALA A 1 118 ? -48.083 20.734 -20.153 1.00 41.53 711 ALA A N 1
ATOM 859 C CA . ALA A 1 118 ? -48.291 21.845 -19.237 1.00 40.91 711 ALA A CA 1
ATOM 860 C C . ALA A 1 118 ? -47.533 23.086 -19.694 1.00 42.35 711 ALA A C 1
ATOM 861 O O . ALA A 1 118 ? -47.976 24.207 -19.455 1.00 43.41 711 ALA A O 1
ATOM 863 N N . ASN A 1 119 ? -46.409 22.884 -20.375 1.00 43.28 712 ASN A N 1
ATOM 864 C CA . ASN A 1 119 ? -45.595 24.003 -20.835 1.00 41.74 712 ASN A CA 1
ATOM 865 C C . ASN A 1 119 ? -45.763 24.330 -22.312 1.00 42.33 712 ASN A C 1
ATOM 866 O O . ASN A 1 119 ? -44.955 25.063 -22.878 1.00 41.36 712 ASN A O 1
ATOM 871 N N . ALA A 1 120 ? -46.811 23.795 -22.930 1.00 44.87 713 ALA A N 1
ATOM 872 C CA . ALA A 1 120 ? -47.071 24.044 -24.347 1.00 46.16 713 ALA A CA 1
ATOM 873 C C . ALA A 1 120 ? -47.266 25.525 -24.665 1.00 47.22 713 ALA A C 1
ATOM 874 O O . ALA A 1 120 ? -46.544 26.092 -25.486 1.00 48.27 713 ALA A O 1
ATOM 876 N N . SER A 1 121 ? -48.254 26.140 -24.023 1.00 49.08 714 SER A N 1
ATOM 877 C CA . SER A 1 121 ? -48.541 27.550 -24.231 1.00 50.67 714 SER A CA 1
ATOM 878 C C . SER A 1 121 ? -47.441 28.450 -23.702 1.00 50.93 714 SER A C 1
ATOM 879 O O . SER A 1 121 ? -47.347 29.595 -24.121 1.00 51.96 714 SER A O 1
ATOM 882 N N . VAL A 1 122 ? -46.634 27.976 -22.759 1.00 50.77 715 VAL A N 1
ATOM 883 C CA . VAL A 1 122 ? -45.548 28.820 -22.288 1.00 50.54 715 VAL A CA 1
ATOM 884 C C . VAL A 1 122 ? -44.850 29.309 -23.579 1.00 50.67 715 VAL A C 1
ATOM 885 O O . VAL A 1 122 ? -44.588 28.527 -24.484 1.00 51.85 715 VAL A O 1
ATOM 889 N N . ASP A 1 123 ? -44.667 30.618 -23.691 1.00 49.76 716 ASP A N 1
ATOM 890 C CA . ASP A 1 123 ? -43.987 31.233 -24.825 1.00 49.37 716 ASP A CA 1
ATOM 891 C C . ASP A 1 123 ? -44.745 31.616 -26.076 1.00 49.02 716 ASP A C 1
ATOM 892 O O . ASP A 1 123 ? -44.079 31.825 -27.069 1.00 48.81 716 ASP A O 1
ATOM 897 N N . ASN A 1 124 ? -46.074 31.682 -26.100 1.00 48.87 1002 ASN A N 1
ATOM 898 C CA . ASN A 1 124 ? -46.682 32.097 -27.368 1.00 48.66 1002 ASN A CA 1
ATOM 899 C C . ASN A 1 124 ? -47.004 33.554 -27.214 1.00 46.22 1002 ASN A C 1
ATOM 900 O O . ASN A 1 124 ? -47.533 34.200 -28.108 1.00 43.89 1002 ASN A O 1
ATOM 905 N N . ILE A 1 125 ? -46.645 34.068 -26.061 1.00 44.28 1003 ILE A N 1
ATOM 906 C CA . ILE A 1 125 ? -46.812 35.489 -25.805 1.00 42.94 1003 ILE A CA 1
ATOM 907 C C . ILE A 1 125 ? -45.776 36.113 -26.728 1.00 41.88 1003 ILE A C 1
ATOM 908 O O . ILE A 1 125 ? -46.053 37.057 -27.475 1.00 40.69 1003 ILE A O 1
ATOM 913 N N . PHE A 1 126 ? -44.573 35.553 -26.667 1.00 42.03 1004 PHE A N 1
ATOM 914 C CA . PHE A 1 126 ? -43.488 35.995 -27.516 1.00 42.32 1004 PHE A CA 1
ATOM 915 C C . PHE A 1 126 ? -43.965 35.856 -28.952 1.00 43.64 1004 PHE A C 1
ATOM 916 O O . PHE A 1 126 ? -43.719 36.727 -29.778 1.00 43.25 1004 PHE A O 1
ATOM 924 N N . GLU A 1 127 ? -44.639 34.747 -29.243 1.00 45.70 1005 GLU A N 1
ATOM 925 C CA . GLU A 1 127 ? -45.159 34.493 -30.583 1.00 46.22 1005 GLU A CA 1
ATOM 926 C C . GLU A 1 127 ? -46.245 35.515 -30.866 1.00 46.37 1005 GLU A C 1
ATOM 927 O O . GLU A 1 127 ? -46.371 36.014 -31.981 1.00 46.86 1005 GLU A O 1
ATOM 941 N N . LEU A 1 129 ? -46.657 38.694 -29.666 1.00 43.18 1007 LEU A N 1
ATOM 942 C CA . LEU A 1 129 ? -46.102 39.991 -30.027 1.00 44.19 1007 LEU A CA 1
ATOM 943 C C . LEU A 1 129 ? -45.342 39.934 -31.341 1.00 44.99 1007 LEU A C 1
ATOM 944 O O . LEU A 1 129 ? -45.288 40.923 -32.071 1.00 46.04 1007 LEU A O 1
ATOM 949 N N . ARG A 1 130 ? -44.748 38.783 -31.641 1.00 44.74 1008 ARG A N 1
ATOM 950 C CA . ARG A 1 130 ? -44.009 38.643 -32.889 1.00 45.65 1008 ARG A CA 1
ATOM 951 C C . ARG A 1 130 ? -44.946 38.952 -34.055 1.00 45.09 1008 ARG A C 1
ATOM 952 O O . ARG A 1 130 ? -44.607 39.727 -34.952 1.00 44.28 1008 ARG A O 1
ATOM 960 N N . ILE A 1 131 ? -46.126 38.342 -34.027 1.00 44.55 1009 ILE A N 1
ATOM 961 C CA . ILE A 1 131 ? -47.123 38.551 -35.065 1.00 45.57 1009 ILE A CA 1
ATOM 962 C C . ILE A 1 131 ? -47.586 39.995 -35.037 1.00 47.88 1009 ILE A C 1
ATOM 963 O O . ILE A 1 131 ? -47.639 40.656 -36.067 1.00 49.06 1009 ILE A O 1
ATOM 968 N N . ASP A 1 132 ? -47.885 40.476 -33.834 1.00 50.08 1010 ASP A N 1
ATOM 969 C CA . ASP A 1 132 ? -48.413 41.816 -33.633 1.00 50.88 1010 ASP A CA 1
ATOM 970 C C . ASP A 1 132 ? -47.458 42.987 -33.773 1.00 52.07 1010 ASP A C 1
ATOM 971 O O . ASP A 1 132 ? -47.899 44.089 -34.088 1.00 54.03 1010 ASP A O 1
ATOM 976 N N . GLU A 1 133 ? -46.165 42.780 -33.540 1.00 52.92 1011 GLU A N 1
ATOM 977 C CA . GLU A 1 133 ? -45.225 43.897 -33.643 1.00 55.28 1011 GLU A CA 1
ATOM 978 C C . GLU A 1 133 ? -44.071 43.679 -34.601 1.00 55.26 1011 GLU A C 1
ATOM 979 O O . GLU A 1 133 ? -43.566 44.636 -35.186 1.00 56.04 1011 GLU A O 1
ATOM 985 N N . GLY A 1 134 ? -43.654 42.429 -34.762 1.00 55.99 1012 GLY A N 1
ATOM 986 C CA . GLY A 1 134 ? -42.572 42.136 -35.683 1.00 56.62 1012 GLY A CA 1
ATOM 987 C C . GLY A 1 134 ? -41.265 41.860 -34.981 1.00 56.27 1012 GLY A C 1
ATOM 988 O O . GLY A 1 134 ? -40.954 42.489 -33.971 1.00 59.04 1012 GLY A O 1
ATOM 989 N N . LEU A 1 135 ? -40.496 40.924 -35.527 1.00 55.63 1013 LEU A N 1
ATOM 990 C CA . LEU A 1 135 ? -39.215 40.547 -34.949 1.00 55.37 1013 LEU A CA 1
ATOM 991 C C . LEU A 1 135 ? -38.070 40.971 -35.860 1.00 57.05 1013 LEU A C 1
ATOM 992 O O . LEU A 1 135 ? -38.001 40.563 -37.018 1.00 58.36 1013 LEU A O 1
ATOM 997 N N . ARG A 1 136 ? -37.172 41.793 -35.332 1.00 57.00 1014 ARG A N 1
ATOM 998 C CA . ARG A 1 136 ? -36.017 42.247 -36.100 1.00 55.92 1014 ARG A CA 1
ATOM 999 C C . ARG A 1 136 ? -34.739 41.722 -35.452 1.00 56.44 1014 ARG A C 1
ATOM 1000 O O . ARG A 1 136 ? -34.487 41.972 -34.275 1.00 57.53 1014 ARG A O 1
ATOM 1008 N N . LEU A 1 137 ? -33.934 41.011 -36.240 1.00 56.43 1015 LEU A N 1
ATOM 1009 C CA . LEU A 1 137 ? -32.704 40.384 -35.758 1.00 56.84 1015 LEU A CA 1
ATOM 1010 C C . LEU A 1 137 ? -31.452 41.263 -35.761 1.00 57.10 1015 LEU A C 1
ATOM 1011 O O . LEU A 1 137 ? -30.449 40.902 -35.145 1.00 57.26 1015 LEU A O 1
ATOM 1016 N N . LYS A 1 138 ? -31.493 42.399 -36.455 1.00 57.23 1016 LYS A N 1
ATOM 1017 C CA . LYS A 1 138 ? -30.341 43.306 -36.482 1.00 57.44 1016 LYS A CA 1
ATOM 1018 C C . LYS A 1 138 ? -30.747 44.711 -36.039 1.00 55.95 1016 LYS A C 1
ATOM 1019 O O . LYS A 1 138 ? -31.836 45.173 -36.365 1.00 54.65 1016 LYS A O 1
ATOM 1025 N N . ILE A 1 139 ? -29.864 45.388 -35.306 1.00 54.26 1017 ILE A N 1
ATOM 1026 C CA . ILE A 1 139 ? -30.141 46.737 -34.807 1.00 53.05 1017 ILE A CA 1
ATOM 1027 C C . ILE A 1 139 ? -30.760 47.668 -35.846 1.00 52.15 1017 ILE A C 1
ATOM 1028 O O . ILE A 1 139 ? -30.289 47.761 -36.978 1.00 52.77 1017 ILE A O 1
ATOM 1033 N N . TYR A 1 140 ? -31.825 48.353 -35.440 1.00 50.61 1018 TYR A N 1
ATOM 1034 C CA . TYR A 1 140 ? -32.536 49.292 -36.298 1.00 49.37 1018 TYR A CA 1
ATOM 1035 C C . TYR A 1 140 ? -33.041 50.425 -35.396 1.00 49.79 1018 TYR A C 1
ATOM 1036 O O . TYR A 1 140 ? -32.886 50.360 -34.177 1.00 48.56 1018 TYR A O 1
ATOM 1045 N N . LYS A 1 141 ? -33.652 51.451 -35.983 1.00 49.99 1019 LYS A N 1
ATOM 1046 C CA . LYS A 1 141 ? -34.141 52.585 -35.200 1.00 51.51 1019 LYS A CA 1
ATOM 1047 C C . LYS A 1 141 ? -35.664 52.683 -35.091 1.00 52.25 1019 LYS A C 1
ATOM 1048 O O . LYS A 1 141 ? -36.373 52.606 -36.094 1.00 52.24 1019 LYS A O 1
ATOM 1054 N N . ASP A 1 142 ? -36.162 52.863 -33.868 1.00 53.40 1020 ASP A N 1
ATOM 1055 C CA . ASP A 1 142 ? -37.600 52.987 -33.633 1.00 55.35 1020 ASP A CA 1
ATOM 1056 C C . ASP A 1 142 ? -38.116 54.288 -34.256 1.00 56.44 1020 ASP A C 1
ATOM 1057 O O . ASP A 1 142 ? -37.329 55.115 -34.714 1.00 56.84 1020 ASP A O 1
ATOM 1062 N N . THR A 1 143 ? -39.432 54.472 -34.266 1.00 58.20 1021 THR A N 1
ATOM 1063 C CA . THR A 1 143 ? -40.026 55.657 -34.882 1.00 59.69 1021 THR A CA 1
ATOM 1064 C C . THR A 1 143 ? -39.537 56.986 -34.312 1.00 61.25 1021 THR A C 1
ATOM 1065 O O . THR A 1 143 ? -40.007 58.047 -34.724 1.00 63.68 1021 THR A O 1
ATOM 1069 N N . GLU A 1 144 ? -38.595 56.935 -33.372 1.00 60.71 1022 GLU A N 1
ATOM 1070 C CA . GLU A 1 144 ? -38.040 58.151 -32.777 1.00 59.79 1022 GLU A CA 1
ATOM 1071 C C . GLU A 1 144 ? -36.545 58.283 -33.054 1.00 59.34 1022 GLU A C 1
ATOM 1072 O O . GLU A 1 144 ? -35.918 59.265 -32.655 1.00 59.82 1022 GLU A O 1
ATOM 1078 N N . GLY A 1 145 ? -35.979 57.281 -33.721 1.00 58.42 1023 GLY A N 1
ATOM 1079 C CA . GLY A 1 145 ? -34.564 57.311 -34.053 1.00 57.21 1023 GLY A CA 1
ATOM 1080 C C . GLY A 1 145 ? -33.674 56.573 -33.070 1.00 56.87 1023 GLY A C 1
ATOM 1081 O O . GLY A 1 145 ? -32.453 56.556 -33.223 1.00 56.81 1023 GLY A O 1
ATOM 1082 N N . TYR A 1 146 ? -34.278 55.964 -32.054 1.00 57.12 1024 TYR A N 1
ATOM 1083 C CA . TYR A 1 146 ? -33.516 55.207 -31.069 1.00 58.23 1024 TYR A CA 1
ATOM 1084 C C . TYR A 1 146 ? -33.137 53.804 -31.544 1.00 57.08 1024 TYR A C 1
ATOM 1085 O O . TYR A 1 146 ? -33.860 53.175 -32.315 1.00 57.51 1024 TYR A O 1
ATOM 1094 N N . TYR A 1 147 ? -31.998 53.318 -31.062 1.00 55.52 1025 TYR A N 1
ATOM 1095 C CA . TYR A 1 147 ? -31.525 51.990 -31.424 1.00 54.95 1025 TYR A CA 1
ATOM 1096 C C . TYR A 1 147 ? -32.296 50.921 -30.664 1.00 53.14 1025 TYR A C 1
ATOM 1097 O O . TYR A 1 147 ? -32.251 50.858 -29.435 1.00 53.59 1025 TYR A O 1
ATOM 1106 N N . THR A 1 148 ? -33.005 50.088 -31.417 1.00 51.38 1026 THR A N 1
ATOM 1107 C CA . THR A 1 148 ? -33.806 49.007 -30.861 1.00 50.13 1026 THR A CA 1
ATOM 1108 C C . THR A 1 148 ? -33.435 47.700 -31.554 1.00 50.38 1026 THR A C 1
ATOM 1109 O O . THR A 1 148 ? -32.690 47.695 -32.533 1.00 52.76 1026 THR A O 1
ATOM 1113 N N . ILE A 1 149 ? -33.949 46.590 -31.039 1.00 48.83 1027 ILE A N 1
ATOM 1114 C CA . ILE A 1 149 ? -33.683 45.289 -31.644 1.00 45.75 1027 ILE A CA 1
ATOM 1115 C C . ILE A 1 149 ? -34.680 44.255 -31.129 1.00 45.31 1027 ILE A C 1
ATOM 1116 O O . ILE A 1 149 ? -35.401 44.504 -30.163 1.00 45.02 1027 ILE A O 1
ATOM 1121 N N . GLY A 1 150 ? -34.730 43.097 -31.778 1.00 43.53 1028 GLY A N 1
ATOM 1122 C CA . GLY A 1 150 ? -35.681 42.081 -31.363 1.00 41.88 1028 GLY A CA 1
ATOM 1123 C C . GLY A 1 150 ? -37.091 42.628 -31.518 1.00 40.69 1028 GLY A C 1
ATOM 1124 O O . GLY A 1 150 ? -37.405 43.247 -32.535 1.00 41.28 1028 GLY A O 1
ATOM 1125 N N . ILE A 1 151 ? -37.950 42.402 -30.529 1.00 39.65 1029 ILE A N 1
ATOM 1126 C CA . ILE A 1 151 ? -39.310 42.928 -30.590 1.00 39.04 1029 ILE A CA 1
ATOM 1127 C C . ILE A 1 151 ? -39.416 44.267 -29.849 1.00 39.50 1029 ILE A C 1
ATOM 1128 O O . ILE A 1 151 ? -39.687 44.306 -28.647 1.00 39.58 1029 ILE A O 1
ATOM 1133 N N . GLY A 1 152 ? -39.173 45.356 -30.572 1.00 39.36 1030 GLY A N 1
ATOM 1134 C CA . GLY A 1 152 ? -39.291 46.681 -29.994 1.00 39.18 1030 GLY A CA 1
ATOM 1135 C C . GLY A 1 152 ? -38.479 46.882 -28.739 1.00 39.82 1030 GLY A C 1
ATOM 1136 O O . GLY A 1 152 ? -38.890 47.633 -27.858 1.00 41.22 1030 GLY A O 1
ATOM 1137 N N . HIS A 1 153 ? -37.325 46.226 -28.648 1.00 41.48 1031 HIS A N 1
ATOM 1138 C CA . HIS A 1 153 ? -36.476 46.372 -27.467 1.00 42.68 1031 HIS A CA 1
ATOM 1139 C C . HIS A 1 153 ? -35.513 47.548 -27.593 1.00 43.91 1031 HIS A C 1
ATOM 1140 O O . HIS A 1 153 ? -34.606 47.527 -28.421 1.00 44.48 1031 HIS A O 1
ATOM 1147 N N . LEU A 1 154 ? -35.693 48.557 -26.745 1.00 46.07 1032 LEU A N 1
ATOM 1148 C CA . LEU A 1 154 ? -34.846 49.746 -26.778 1.00 47.78 1032 LEU A CA 1
ATOM 1149 C C . LEU A 1 154 ? -33.479 49.420 -26.213 1.00 49.72 1032 LEU A C 1
ATOM 1150 O O . LEU A 1 154 ? -33.382 48.860 -25.127 1.00 50.86 1032 LEU A O 1
ATOM 1155 N N . LEU A 1 155 ? -32.428 49.766 -26.955 1.00 52.28 1033 LEU A N 1
ATOM 1156 C CA . LEU A 1 155 ? -31.055 49.487 -26.541 1.00 55.15 1033 LEU A CA 1
ATOM 1157 C C . LEU A 1 155 ? -30.371 50.660 -25.854 1.00 57.98 1033 LEU A C 1
ATOM 1158 O O . LEU A 1 155 ? -29.526 50.466 -24.979 1.00 59.39 1033 LEU A O 1
ATOM 1163 N N . THR A 1 156 ? -30.733 51.873 -26.252 1.00 58.68 1034 THR A N 1
ATOM 1164 C CA . THR A 1 156 ? -30.141 53.077 -25.681 1.00 58.19 1034 THR A CA 1
ATOM 1165 C C . THR A 1 156 ? -30.650 54.283 -26.441 1.00 57.05 1034 THR A C 1
ATOM 1166 O O . THR A 1 156 ? -30.905 54.209 -27.643 1.00 57.11 1034 THR A O 1
ATOM 1170 N N . LYS A 1 157 ? -30.795 55.399 -25.742 1.00 55.57 1035 LYS A N 1
ATOM 1171 C CA . LYS A 1 157 ? -31.259 56.615 -26.382 1.00 55.12 1035 LYS A CA 1
ATOM 1172 C C . LYS A 1 157 ? -30.052 57.360 -26.934 1.00 55.66 1035 LYS A C 1
ATOM 1173 O O . LYS A 1 157 ? -30.182 58.384 -27.604 1.00 55.70 1035 LYS A O 1
ATOM 1179 N N . SER A 1 158 ? -28.873 56.822 -26.643 1.00 56.47 1036 SER A N 1
ATOM 1180 C CA . SER A 1 158 ? -27.626 57.370 -27.150 1.00 58.21 1036 SER A CA 1
ATOM 1181 C C . SER A 1 158 ? -27.639 57.310 -28.675 1.00 59.03 1036 SER A C 1
ATOM 1182 O O . SER A 1 158 ? -28.079 56.324 -29.270 1.00 61.08 1036 SER A O 1
ATOM 1185 N N . PRO A 1 159 ? -27.145 58.369 -29.327 1.00 59.01 1037 PRO A N 1
ATOM 1186 C CA . PRO A 1 159 ? -27.132 58.361 -30.791 1.00 58.22 1037 PRO A CA 1
ATOM 1187 C C . PRO A 1 159 ? -25.945 57.621 -31.412 1.00 58.41 1037 PRO A C 1
ATOM 1188 O O . PRO A 1 159 ? -25.696 57.745 -32.609 1.00 57.71 1037 PRO A O 1
ATOM 1192 N N . SER A 1 160 ? -25.223 56.853 -30.600 1.00 59.44 1038 SER A N 1
ATOM 1193 C CA . SER A 1 160 ? -24.075 56.083 -31.073 1.00 61.02 1038 SER A CA 1
ATOM 1194 C C . SER A 1 160 ? -24.421 54.625 -31.372 1.00 61.89 1038 SER A C 1
ATOM 1195 O O . SER A 1 160 ? -24.768 53.867 -30.466 1.00 61.65 1038 SER A O 1
ATOM 1198 N N . LEU A 1 161 ? -24.307 54.232 -32.638 1.00 61.76 1039 LEU A N 1
ATOM 1199 C CA . LEU A 1 161 ? -24.597 52.858 -33.022 1.00 61.97 1039 LEU A CA 1
ATOM 1200 C C . LEU A 1 161 ? -23.788 51.895 -32.169 1.00 62.95 1039 LEU A C 1
ATOM 1201 O O . LEU A 1 161 ? -24.301 50.884 -31.700 1.00 64.51 1039 LEU A O 1
ATOM 1206 N N . ASN A 1 162 ? -22.518 52.216 -31.960 1.00 63.08 1040 ASN A N 1
ATOM 1207 C CA . ASN A 1 162 ? -21.659 51.346 -31.174 1.00 63.61 1040 ASN A CA 1
ATOM 1208 C C . ASN A 1 162 ? -22.009 51.352 -29.697 1.00 63.45 1040 ASN A C 1
ATOM 1209 O O . ASN A 1 162 ? -21.697 50.400 -28.984 1.00 62.58 1040 ASN A O 1
ATOM 1214 N N . ALA A 1 163 ? -22.648 52.421 -29.231 1.00 63.92 1041 ALA A N 1
ATOM 1215 C CA . ALA A 1 163 ? -23.082 52.453 -27.841 1.00 64.23 1041 ALA A CA 1
ATOM 1216 C C . ALA A 1 163 ? -24.150 51.369 -27.747 1.00 63.69 1041 ALA A C 1
ATOM 1217 O O . ALA A 1 163 ? -24.236 50.636 -26.763 1.00 63.76 1041 ALA A O 1
ATOM 1219 N N . ALA A 1 164 ? -24.966 51.285 -28.792 1.00 62.25 1042 ALA A N 1
ATOM 1220 C CA . ALA A 1 164 ? -26.015 50.285 -28.871 1.00 60.78 1042 ALA A CA 1
ATOM 1221 C C . ALA A 1 164 ? -25.349 48.918 -28.794 1.00 60.14 1042 ALA A C 1
ATOM 1222 O O . ALA A 1 164 ? -25.705 48.093 -27.957 1.00 59.43 1042 ALA A O 1
ATOM 1224 N N . LYS A 1 165 ? -24.353 48.707 -29.652 1.00 60.46 1043 LYS A N 1
ATOM 1225 C CA . LYS A 1 165 ? -23.619 47.444 -29.701 1.00 61.96 1043 LYS A CA 1
ATOM 1226 C C . LYS A 1 165 ? -23.184 47.012 -28.305 1.00 63.71 1043 LYS A C 1
ATOM 1227 O O . LYS A 1 165 ? -23.419 45.873 -27.902 1.00 64.95 1043 LYS A O 1
ATOM 1233 N N . SER A 1 166 ? -22.550 47.923 -27.569 1.00 65.50 1044 SER A N 1
ATOM 1234 C CA . SER A 1 166 ? -22.088 47.618 -26.218 1.00 66.21 1044 SER A CA 1
ATOM 1235 C C . SER A 1 166 ? -23.216 47.076 -25.354 1.00 66.12 1044 SER A C 1
ATOM 1236 O O . SER A 1 166 ? -23.093 46.000 -24.769 1.00 65.58 1044 SER A O 1
ATOM 1239 N N . GLU A 1 167 ? -24.316 47.818 -25.281 1.00 66.39 1045 GLU A N 1
ATOM 1240 C CA . GLU A 1 167 ? -25.459 47.388 -24.487 1.00 66.34 1045 GLU A CA 1
ATOM 1241 C C . GLU A 1 167 ? -25.945 46.033 -24.982 1.00 65.87 1045 GLU A C 1
ATOM 1242 O O . GLU A 1 167 ? -26.133 45.109 -24.193 1.00 66.14 1045 GLU A O 1
ATOM 1248 N N . LEU A 1 168 ? -26.130 45.912 -26.293 1.00 65.89 1046 LEU A N 1
ATOM 1249 C CA . LEU A 1 168 ? -26.590 44.660 -26.876 1.00 66.11 1046 LEU A CA 1
ATOM 1250 C C . LEU A 1 168 ? -25.688 43.516 -26.435 1.00 67.69 1046 LEU A C 1
ATOM 1251 O O . LEU A 1 168 ? -26.159 42.424 -26.125 1.00 68.74 1046 LEU A O 1
ATOM 1256 N N . ASP A 1 169 ? -24.387 43.782 -26.394 1.00 69.56 1047 ASP A N 1
ATOM 1257 C CA . ASP A 1 169 ? -23.417 42.773 -25.991 1.00 71.29 1047 ASP A CA 1
ATOM 1258 C C . ASP A 1 169 ? -23.399 42.600 -24.477 1.00 71.87 1047 ASP A C 1
ATOM 1259 O O . ASP A 1 169 ? -22.938 41.579 -23.969 1.00 71.94 1047 ASP A O 1
ATOM 1264 N N . LYS A 1 170 ? -23.906 43.598 -23.761 1.00 73.05 1048 LYS A N 1
ATOM 1265 C CA . LYS A 1 170 ? -23.981 43.529 -22.308 1.00 75.13 1048 LYS A CA 1
ATOM 1266 C C . LYS A 1 170 ? -25.188 42.663 -21.935 1.00 75.70 1048 LYS A C 1
ATOM 1267 O O . LYS A 1 170 ? -25.077 41.731 -21.138 1.00 75.31 1048 LYS A O 1
ATOM 1273 N N . ALA A 1 171 ? -26.334 42.971 -22.537 1.00 76.64 1049 ALA A N 1
ATOM 1274 C CA . ALA A 1 171 ? -27.574 42.237 -22.290 1.00 77.23 1049 ALA A CA 1
ATOM 1275 C C . ALA A 1 171 ? -27.362 40.772 -22.644 1.00 77.66 1049 ALA A C 1
ATOM 1276 O O . ALA A 1 171 ? -27.838 39.880 -21.942 1.00 79.00 1049 ALA A O 1
ATOM 1278 N N . ILE A 1 172 ? -26.663 40.529 -23.748 1.00 77.09 1050 ILE A N 1
ATOM 1279 C CA . ILE A 1 172 ? -26.327 39.164 -24.133 1.00 77.33 1050 ILE A CA 1
ATOM 1280 C C . ILE A 1 172 ? -24.946 38.968 -23.513 1.00 77.89 1050 ILE A C 1
ATOM 1281 O O . ILE A 1 172 ? -24.573 39.694 -22.593 1.00 78.69 1050 ILE A O 1
ATOM 1286 N N . GLY A 1 173 ? -24.181 38.005 -24.004 1.00 77.86 1051 GLY A N 1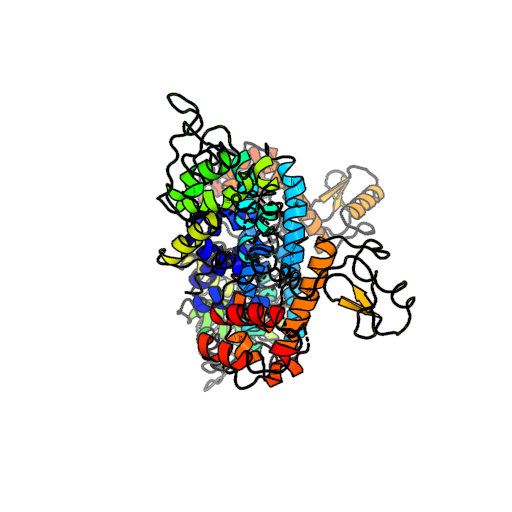
ATOM 1287 C CA . GLY A 1 173 ? -22.859 37.807 -23.445 1.00 78.45 1051 GLY A CA 1
ATOM 1288 C C . GLY A 1 173 ? -21.818 37.565 -24.514 1.00 79.03 1051 GLY A C 1
ATOM 1289 O O . GLY A 1 173 ? -21.047 36.615 -24.416 1.00 79.61 1051 GLY A O 1
ATOM 1290 N N . ARG A 1 174 ? -21.790 38.418 -25.534 1.00 79.03 1052 ARG A N 1
ATOM 1291 C CA . ARG A 1 174 ? -20.829 38.259 -26.618 1.00 79.39 1052 ARG A CA 1
ATOM 1292 C C . ARG A 1 174 ? -20.912 39.361 -27.668 1.00 79.65 1052 ARG A C 1
ATOM 1293 O O . ARG A 1 174 ? -21.875 40.126 -27.711 1.00 79.50 1052 ARG A O 1
ATOM 1301 N N . ASN A 1 175 ? -19.877 39.447 -28.498 1.00 79.72 1053 ASN A N 1
ATOM 1302 C CA . ASN A 1 175 ? -19.851 40.415 -29.586 1.00 79.97 1053 ASN A CA 1
ATOM 1303 C C . ASN A 1 175 ? -20.897 40.013 -30.626 1.00 79.59 1053 ASN A C 1
ATOM 1304 O O . ASN A 1 175 ? -20.725 39.031 -31.352 1.00 79.24 1053 ASN A O 1
ATOM 1309 N N . THR A 1 176 ? -21.977 40.783 -30.691 1.00 78.94 1054 THR A N 1
ATOM 1310 C CA . THR A 1 176 ? -23.064 40.504 -31.624 1.00 78.62 1054 THR A CA 1
ATOM 1311 C C . THR A 1 176 ? -22.981 41.337 -32.894 1.00 77.27 1054 THR A C 1
ATOM 1312 O O . THR A 1 176 ? -23.662 41.046 -33.878 1.00 77.53 1054 THR A O 1
ATOM 1316 N N . ASN A 1 177 ? -22.155 42.379 -32.861 1.00 75.54 1055 ASN A N 1
ATOM 1317 C CA . ASN A 1 177 ? -22.009 43.281 -33.998 1.00 74.10 1055 ASN A CA 1
ATOM 1318 C C . ASN A 1 177 ? -23.394 43.807 -34.372 1.00 72.86 1055 ASN A C 1
ATOM 1319 O O . ASN A 1 177 ? -23.619 44.263 -35.493 1.00 72.34 1055 ASN A O 1
ATOM 1324 N N . GLY A 1 178 ? -24.319 43.724 -33.416 1.00 71.10 1056 GLY A N 1
ATOM 1325 C CA . GLY A 1 178 ? -25.671 44.205 -33.627 1.00 68.78 1056 GLY A CA 1
ATOM 1326 C C . GLY A 1 178 ? -26.577 43.190 -34.288 1.00 68.05 1056 GLY A C 1
ATOM 1327 O O . GLY A 1 178 ? -27.581 43.559 -34.894 1.00 67.39 1056 GLY A O 1
ATOM 1328 N N . VAL A 1 179 ? -26.232 41.912 -34.169 1.00 67.86 1057 VAL A N 1
ATOM 1329 C CA . VAL A 1 179 ? -27.024 40.848 -34.780 1.00 66.87 1057 VAL A CA 1
ATOM 1330 C C . VAL A 1 179 ? -27.260 39.725 -33.774 1.00 66.45 1057 VAL A C 1
ATOM 1331 O O . VAL A 1 179 ? -26.306 39.149 -33.255 1.00 65.35 1057 VAL A O 1
ATOM 1335 N N . ILE A 1 180 ? -28.522 39.410 -33.497 1.00 66.66 1058 ILE A N 1
ATOM 1336 C CA . ILE A 1 180 ? -28.830 38.346 -32.546 1.00 66.85 1058 ILE A CA 1
ATOM 1337 C C . ILE A 1 180 ? -29.659 37.229 -33.166 1.00 66.74 1058 ILE A C 1
ATOM 1338 O O . ILE A 1 180 ? -30.161 37.362 -34.280 1.00 66.09 1058 ILE A O 1
ATOM 1343 N N . THR A 1 181 ? -29.791 36.129 -32.432 1.00 66.49 1059 THR A N 1
ATOM 1344 C CA . THR A 1 181 ? -30.547 34.967 -32.882 1.00 65.35 1059 THR A CA 1
ATOM 1345 C C . THR A 1 181 ? -31.901 34.974 -32.184 1.00 65.25 1059 THR A C 1
ATOM 1346 O O . THR A 1 181 ? -31.993 35.377 -31.028 1.00 65.02 1059 THR A O 1
ATOM 1350 N N . LYS A 1 182 ? -32.941 34.527 -32.885 1.00 65.53 1060 LYS A N 1
ATOM 1351 C CA . LYS A 1 182 ? -34.289 34.484 -32.324 1.00 65.12 1060 LYS A CA 1
ATOM 1352 C C . LYS A 1 182 ? -34.253 34.167 -30.833 1.00 64.83 1060 LYS A C 1
ATOM 1353 O O . LYS A 1 182 ? -34.887 34.849 -30.028 1.00 64.57 1060 LYS A O 1
ATOM 1359 N N . ASP A 1 183 ? -33.483 33.144 -30.472 1.00 64.96 1061 ASP A N 1
ATOM 1360 C CA . ASP A 1 183 ? -33.377 32.715 -29.084 1.00 64.39 1061 ASP A CA 1
ATOM 1361 C C . ASP A 1 183 ? -32.854 33.789 -28.150 1.00 63.49 1061 ASP A C 1
ATOM 1362 O O . ASP A 1 183 ? -32.984 33.679 -26.932 1.00 64.48 1061 ASP A O 1
ATOM 1367 N N . GLU A 1 184 ? -32.264 34.832 -28.717 1.00 62.53 1062 GLU A N 1
ATOM 1368 C CA . GLU A 1 184 ? -31.751 35.923 -27.905 1.00 60.85 1062 GLU A CA 1
ATOM 1369 C C . GLU A 1 184 ? -32.824 36.993 -27.840 1.00 61.35 1062 GLU A C 1
ATOM 1370 O O . GLU A 1 184 ? -33.026 37.620 -26.799 1.00 62.22 1062 GLU A O 1
ATOM 1376 N N . ALA A 1 185 ? -33.519 37.184 -28.956 1.00 61.81 1063 ALA A N 1
ATOM 1377 C CA . ALA A 1 185 ? -34.606 38.143 -28.999 1.00 62.29 1063 ALA A CA 1
ATOM 1378 C C . ALA A 1 185 ? -35.542 37.840 -27.834 1.00 62.80 1063 ALA A C 1
ATOM 1379 O O . ALA A 1 185 ? -35.806 38.714 -27.015 1.00 63.80 1063 ALA A O 1
ATOM 1381 N N . GLU A 1 186 ? -36.026 36.602 -27.743 1.00 62.84 1064 GLU A N 1
ATOM 1382 C CA . GLU A 1 186 ? -36.934 36.252 -26.658 1.00 62.13 1064 GLU A CA 1
ATOM 1383 C C . GLU A 1 186 ? -36.274 36.360 -25.293 1.00 60.00 1064 GLU A C 1
ATOM 1384 O O . GLU A 1 186 ? -36.918 36.776 -24.332 1.00 59.60 1064 GLU A O 1
ATOM 1390 N N . LYS A 1 187 ? -34.991 36.017 -25.202 1.00 58.02 1065 LYS A N 1
ATOM 1391 C CA . LYS A 1 187 ? -34.281 36.154 -23.932 1.00 56.05 1065 LYS A CA 1
ATOM 1392 C C . LYS A 1 187 ? -34.550 37.595 -23.503 1.00 54.33 1065 LYS A C 1
ATOM 1393 O O . LYS A 1 187 ? -34.961 37.860 -22.373 1.00 52.99 1065 LYS A O 1
ATOM 1399 N N . LEU A 1 188 ? -34.341 38.515 -24.441 1.00 52.55 1066 LEU A N 1
ATOM 1400 C CA . LEU A 1 188 ? -34.572 39.937 -24.212 1.00 48.96 1066 LEU A CA 1
ATOM 1401 C C . LEU A 1 188 ? -36.053 40.243 -24.020 1.00 47.89 1066 LEU A C 1
ATOM 1402 O O . LEU A 1 188 ? -36.431 40.912 -23.058 1.00 48.57 1066 LEU A O 1
ATOM 1407 N N . PHE A 1 189 ? -36.879 39.771 -24.952 1.00 45.60 1067 PHE A N 1
ATOM 1408 C CA . PHE A 1 189 ? -38.319 40.003 -24.885 1.00 43.75 1067 PHE A CA 1
ATOM 1409 C C . PHE A 1 189 ? -38.859 39.625 -23.520 1.00 43.80 1067 PHE A C 1
ATOM 1410 O O . PHE A 1 189 ? -39.579 40.395 -22.894 1.00 42.90 1067 PHE A O 1
ATOM 1418 N N . ASN A 1 190 ? -38.497 38.438 -23.054 1.00 45.08 1068 ASN A N 1
ATOM 1419 C CA . ASN A 1 190 ? -38.974 37.973 -21.764 1.00 46.06 1068 ASN A CA 1
ATOM 1420 C C . ASN A 1 190 ? -38.578 38.873 -20.601 1.00 47.29 1068 ASN A C 1
ATOM 1421 O O . ASN A 1 190 ? -39.347 39.026 -19.652 1.00 48.62 1068 ASN A O 1
ATOM 1426 N N . GLN A 1 191 ? -37.397 39.482 -20.668 1.00 47.11 1069 GLN A N 1
ATOM 1427 C CA . GLN A 1 191 ? -36.996 40.392 -19.603 1.00 45.93 1069 GLN A CA 1
ATOM 1428 C C . GLN A 1 191 ? -37.980 41.551 -19.664 1.00 45.37 1069 GLN A C 1
ATOM 1429 O O . GLN A 1 191 ? -38.445 42.045 -18.638 1.00 45.13 1069 GLN A O 1
ATOM 1435 N N . ASP A 1 192 ? -38.300 41.964 -20.886 1.00 44.38 1070 ASP A N 1
ATOM 1436 C CA . ASP A 1 192 ? -39.225 43.063 -21.104 1.00 44.54 1070 ASP A CA 1
ATOM 1437 C C . ASP A 1 192 ? -40.628 42.748 -20.618 1.00 44.67 1070 ASP A C 1
ATOM 1438 O O . ASP A 1 192 ? -41.328 43.638 -20.140 1.00 45.49 1070 ASP A O 1
ATOM 1443 N N . VAL A 1 193 ? -41.046 41.491 -20.734 1.00 44.99 1071 VAL A N 1
ATOM 1444 C CA . VAL A 1 193 ? -42.360 41.128 -20.229 1.00 44.06 1071 VAL A CA 1
ATOM 1445 C C . VAL A 1 193 ? -42.287 41.216 -18.706 1.00 44.63 1071 VAL A C 1
ATOM 1446 O O . VAL A 1 193 ? -43.171 41.790 -18.068 1.00 43.83 1071 VAL A O 1
ATOM 1450 N N . ASP A 1 194 ? -41.209 40.682 -18.136 1.00 45.43 1072 ASP A N 1
ATOM 1451 C CA . ASP A 1 194 ? -41.018 40.733 -16.693 1.00 48.10 1072 ASP A CA 1
ATOM 1452 C C . ASP A 1 194 ? -41.164 42.171 -16.218 1.00 49.65 1072 ASP A C 1
ATOM 1453 O O . ASP A 1 194 ? -41.941 42.457 -15.309 1.00 51.58 1072 ASP A O 1
ATOM 1458 N N . ALA A 1 195 ? -40.420 43.074 -16.852 1.00 49.20 1073 ALA A N 1
ATOM 1459 C CA . ALA A 1 195 ? -40.452 44.487 -16.499 1.00 48.07 1073 ALA A CA 1
ATOM 1460 C C . ALA A 1 195 ? -41.864 45.051 -16.607 1.00 47.47 1073 ALA A C 1
ATOM 1461 O O . ALA A 1 195 ? -42.320 45.769 -15.717 1.00 48.04 1073 ALA A O 1
ATOM 1463 N N . ALA A 1 196 ? -42.556 44.717 -17.690 1.00 45.82 1074 ALA A N 1
ATOM 1464 C CA . ALA A 1 196 ? -43.914 45.195 -17.890 1.00 47.29 1074 ALA A CA 1
ATOM 1465 C C . ALA A 1 196 ? -44.795 44.725 -16.738 1.00 48.67 1074 ALA A C 1
ATOM 1466 O O . ALA A 1 196 ? -45.539 45.512 -16.153 1.00 48.31 1074 ALA A O 1
ATOM 1468 N N . VAL A 1 197 ? -44.683 43.444 -16.403 1.00 51.20 1075 VAL A N 1
ATOM 1469 C CA . VAL A 1 197 ? -45.479 42.861 -15.331 1.00 52.54 1075 VAL A CA 1
ATOM 1470 C C . VAL A 1 197 ? -45.292 43.612 -14.018 1.00 54.23 1075 VAL A C 1
ATOM 1471 O O . VAL A 1 197 ? -46.275 43.978 -13.374 1.00 54.74 1075 VAL A O 1
ATOM 1475 N N . ARG A 1 198 ? -44.045 43.846 -13.616 1.00 55.26 1076 ARG A N 1
ATOM 1476 C CA . ARG A 1 198 ? -43.805 44.577 -12.376 1.00 56.38 1076 ARG A CA 1
ATOM 1477 C C . ARG A 1 198 ? -44.611 45.867 -12.407 1.00 56.85 1076 ARG A C 1
ATOM 1478 O O . ARG A 1 198 ? -45.317 46.193 -11.452 1.00 58.42 1076 ARG A O 1
ATOM 1486 N N . GLY A 1 199 ? -44.525 46.580 -13.524 1.00 56.52 1077 GLY A N 1
ATOM 1487 C CA . GLY A 1 199 ? -45.252 47.827 -13.668 1.00 57.14 1077 GLY A CA 1
ATOM 1488 C C . GLY A 1 199 ? -46.751 47.692 -13.476 1.00 57.50 1077 GLY A C 1
ATOM 1489 O O . GLY A 1 199 ? -47.354 48.490 -12.759 1.00 57.42 1077 GLY A O 1
ATOM 1490 N N . ILE A 1 200 ? -47.354 46.689 -14.112 1.00 58.23 1078 ILE A N 1
ATOM 1491 C CA . ILE A 1 200 ? -48.793 46.459 -13.992 1.00 58.19 1078 ILE A CA 1
ATOM 1492 C C . ILE A 1 200 ? -49.160 46.339 -12.516 1.00 59.24 1078 ILE A C 1
ATOM 1493 O O . ILE A 1 200 ? -50.076 47.000 -12.022 1.00 59.50 1078 ILE A O 1
ATOM 1498 N N . LEU A 1 201 ? -48.422 45.478 -11.828 1.00 59.69 1079 LEU A N 1
ATOM 1499 C CA . LEU A 1 201 ? -48.626 45.231 -10.411 1.00 60.27 1079 LEU A CA 1
ATOM 1500 C C . LEU A 1 201 ? -48.399 46.477 -9.555 1.00 61.21 1079 LEU A C 1
ATOM 1501 O O . LEU A 1 201 ? -49.035 46.638 -8.517 1.00 62.85 1079 LEU A O 1
ATOM 1506 N N . ARG A 1 202 ? -47.502 47.360 -9.987 1.00 60.06 1080 ARG A N 1
ATOM 1507 C CA . ARG A 1 202 ? -47.231 48.577 -9.230 1.00 60.08 1080 ARG A CA 1
ATOM 1508 C C . ARG A 1 202 ? -48.181 49.678 -9.666 1.00 60.09 1080 ARG A C 1
ATOM 1509 O O . ARG A 1 202 ? -47.925 50.858 -9.436 1.00 62.02 1080 ARG A O 1
ATOM 1517 N N . ASN A 1 203 ? -49.273 49.284 -10.315 1.00 58.04 1081 ASN A N 1
ATOM 1518 C CA . ASN A 1 203 ? -50.269 50.242 -10.794 1.00 56.59 1081 ASN A CA 1
ATOM 1519 C C . ASN A 1 203 ? -51.660 49.892 -10.273 1.00 56.75 1081 ASN A C 1
ATOM 1520 O O . ASN A 1 203 ? -52.241 48.881 -10.659 1.00 56.07 1081 ASN A O 1
ATOM 1525 N N . ALA A 1 204 ? -52.189 50.763 -9.418 1.00 57.15 1082 ALA A N 1
ATOM 1526 C CA . ALA A 1 204 ? -53.492 50.590 -8.773 1.00 55.76 1082 ALA A CA 1
ATOM 1527 C C . ALA A 1 204 ? -54.627 50.222 -9.727 1.00 55.53 1082 ALA A C 1
ATOM 1528 O O . ALA A 1 204 ? -55.398 49.289 -9.463 1.00 55.49 1082 ALA A O 1
ATOM 1530 N N . LYS A 1 205 ? -54.730 50.956 -10.831 1.00 54.91 1083 LYS A N 1
ATOM 1531 C CA . LYS A 1 205 ? -55.777 50.715 -11.820 1.00 53.93 1083 LYS A CA 1
ATOM 1532 C C . LYS A 1 205 ? -55.644 49.405 -12.601 1.00 53.15 1083 LYS A C 1
ATOM 1533 O O . LYS A 1 205 ? -56.628 48.912 -13.163 1.00 51.61 1083 LYS A O 1
ATOM 1539 N N . LEU A 1 206 ? -54.436 48.845 -12.628 1.00 51.61 1084 LEU A N 1
ATOM 1540 C CA . LEU A 1 206 ? -54.182 47.625 -13.385 1.00 50.20 1084 LEU A CA 1
ATOM 1541 C C . LEU A 1 206 ? -54.012 46.344 -12.579 1.00 51.16 1084 LEU A C 1
ATOM 1542 O O . LEU A 1 206 ? -54.458 45.284 -13.012 1.00 50.41 1084 LEU A O 1
ATOM 1547 N N . LYS A 1 207 ? -53.377 46.434 -11.412 1.00 51.52 1085 LYS A N 1
ATOM 1548 C CA . LYS A 1 207 ? -53.134 45.250 -10.589 1.00 53.23 1085 LYS A CA 1
ATOM 1549 C C . LYS A 1 207 ? -54.349 44.352 -10.364 1.00 53.95 1085 LYS A C 1
ATOM 1550 O O . LYS A 1 207 ? -54.265 43.137 -10.543 1.00 55.61 1085 LYS A O 1
ATOM 1556 N N . PRO A 1 208 ? -55.495 44.933 -9.974 1.00 53.55 1086 PRO A N 1
ATOM 1557 C CA . PRO A 1 208 ? -56.690 44.116 -9.739 1.00 52.88 1086 PRO A CA 1
ATOM 1558 C C . PRO A 1 208 ? -57.060 43.278 -10.958 1.00 53.34 1086 PRO A C 1
ATOM 1559 O O . PRO A 1 208 ? -57.172 42.057 -10.876 1.00 53.95 1086 PRO A O 1
ATOM 1563 N N . VAL A 1 209 ? -57.248 43.953 -12.087 1.00 53.05 1087 VAL A N 1
ATOM 1564 C CA . VAL A 1 209 ? -57.629 43.293 -13.327 1.00 52.30 1087 VAL A CA 1
ATOM 1565 C C . VAL A 1 209 ? -56.635 42.206 -13.707 1.00 50.81 1087 VAL A C 1
ATOM 1566 O O . VAL A 1 209 ? -57.025 41.110 -14.110 1.00 50.54 1087 VAL A O 1
ATOM 1570 N N . TYR A 1 210 ? -55.349 42.521 -13.585 1.00 49.42 1088 TYR A N 1
ATOM 1571 C CA . TYR A 1 210 ? -54.299 41.579 -13.943 1.00 50.00 1088 TYR A CA 1
ATOM 1572 C C . TYR A 1 210 ? -54.405 40.314 -13.117 1.00 50.79 1088 TYR A C 1
ATOM 1573 O O . TYR A 1 210 ? -54.474 39.214 -13.665 1.00 50.76 1088 TYR A O 1
ATOM 1582 N N . ASP A 1 211 ? -54.402 40.466 -11.795 1.00 51.38 1089 ASP A N 1
ATOM 1583 C CA . ASP A 1 211 ? -54.513 39.300 -10.931 1.00 50.65 1089 ASP A CA 1
ATOM 1584 C C . ASP A 1 211 ? -55.765 38.524 -11.329 1.00 49.29 1089 ASP A C 1
ATOM 1585 O O . ASP A 1 211 ? -55.725 37.304 -11.497 1.00 48.94 1089 ASP A O 1
ATOM 1590 N N . SER A 1 212 ? -56.862 39.248 -11.516 1.00 48.48 1090 SER A N 1
ATOM 1591 C CA . SER A 1 212 ? -58.118 38.642 -11.924 1.00 48.65 1090 SER A CA 1
ATOM 1592 C C . SER A 1 212 ? -57.991 37.730 -13.140 1.00 48.90 1090 SER A C 1
ATOM 1593 O O . SER A 1 212 ? -58.743 36.766 -13.264 1.00 47.88 1090 SER A O 1
ATOM 1596 N N . LEU A 1 213 ? -57.031 38.027 -14.015 1.00 49.47 1091 LEU A N 1
ATOM 1597 C CA . LEU A 1 213 ? -56.869 37.291 -15.265 1.00 49.52 1091 LEU A CA 1
ATOM 1598 C C . LEU A 1 213 ? -56.015 36.044 -15.293 1.00 49.49 1091 LEU A C 1
ATOM 1599 O O . LEU A 1 213 ? -55.010 35.928 -14.593 1.00 50.38 1091 LEU A O 1
ATOM 1604 N N . ASP A 1 214 ? -56.459 35.113 -16.128 1.00 48.49 1092 ASP A N 1
ATOM 1605 C CA . ASP A 1 214 ? -55.783 33.854 -16.384 1.00 48.96 1092 ASP A CA 1
ATOM 1606 C C . ASP A 1 214 ? -54.536 34.139 -17.226 1.00 48.76 1092 ASP A C 1
ATOM 1607 O O . ASP A 1 214 ? -54.229 35.289 -17.536 1.00 49.27 1092 ASP A O 1
ATOM 1612 N N . ALA A 1 215 ? -53.845 33.081 -17.628 1.00 48.43 1093 ALA A N 1
ATOM 1613 C CA . ALA A 1 215 ? -52.633 33.225 -18.425 1.00 46.47 1093 ALA A CA 1
ATOM 1614 C C . ALA A 1 215 ? -52.857 33.844 -19.804 1.00 45.49 1093 ALA A C 1
ATOM 1615 O O . ALA A 1 215 ? -52.242 34.858 -20.140 1.00 46.01 1093 ALA A O 1
ATOM 1617 N N . VAL A 1 216 ? -53.725 33.232 -20.604 1.00 44.73 1094 VAL A N 1
ATOM 1618 C CA . VAL A 1 216 ? -54.004 33.732 -21.948 1.00 45.32 1094 VAL A CA 1
ATOM 1619 C C . VAL A 1 216 ? -54.442 35.190 -21.954 1.00 44.67 1094 VAL A C 1
ATOM 1620 O O . VAL A 1 216 ? -53.910 36.003 -22.711 1.00 43.80 1094 VAL A O 1
ATOM 1624 N N . ARG A 1 217 ? -55.411 35.519 -21.106 1.00 44.13 1095 ARG A N 1
ATOM 1625 C CA . ARG A 1 217 ? -55.918 36.881 -21.040 1.00 42.62 1095 ARG A CA 1
ATOM 1626 C C . ARG A 1 217 ? -54.932 37.857 -20.420 1.00 40.85 1095 ARG A C 1
ATOM 1627 O O . ARG A 1 217 ? -55.054 39.064 -20.610 1.00 41.67 1095 ARG A O 1
ATOM 1635 N N . ARG A 1 218 ? -53.955 37.344 -19.681 1.00 39.82 1096 ARG A N 1
ATOM 1636 C CA . ARG A 1 218 ? -52.946 38.213 -19.097 1.00 37.85 1096 ARG A CA 1
ATOM 1637 C C . ARG A 1 218 ? -52.010 38.687 -20.199 1.00 37.14 1096 ARG A C 1
ATOM 1638 O O . ARG A 1 218 ? -51.597 39.843 -20.222 1.00 37.61 1096 ARG A O 1
ATOM 1646 N N . ALA A 1 219 ? -51.696 37.784 -21.121 1.00 36.81 1097 ALA A N 1
ATOM 1647 C CA . ALA A 1 219 ? -50.812 38.095 -22.235 1.00 37.60 1097 ALA A CA 1
ATOM 1648 C C . ALA A 1 219 ? -51.443 39.169 -23.107 1.00 38.65 1097 ALA A C 1
ATOM 1649 O O . ALA A 1 219 ? -50.754 40.068 -23.593 1.00 41.18 1097 ALA A O 1
ATOM 1651 N N . ALA A 1 220 ? -52.758 39.082 -23.293 1.00 35.25 1098 ALA A N 1
ATOM 1652 C CA . ALA A 1 220 ? -53.475 40.060 -24.106 1.00 32.35 1098 ALA A CA 1
ATOM 1653 C C . ALA A 1 220 ? -53.439 41.439 -23.468 1.00 31.92 1098 ALA A C 1
ATOM 1654 O O . ALA A 1 220 ? -53.503 42.446 -24.168 1.00 33.25 1098 ALA A O 1
ATOM 1656 N N . LEU A 1 221 ? -53.354 41.491 -22.142 1.00 31.01 1099 LEU A N 1
ATOM 1657 C CA . LEU A 1 221 ? -53.281 42.779 -21.465 1.00 30.98 1099 LEU A CA 1
ATOM 1658 C C . LEU A 1 221 ? -51.867 43.312 -21.644 1.00 30.18 1099 LEU A C 1
ATOM 1659 O O . LEU A 1 221 ? -51.673 44.470 -22.014 1.00 28.42 1099 LEU A O 1
ATOM 1664 N N . ILE A 1 222 ? -50.884 42.457 -21.370 1.00 30.21 1100 ILE A N 1
ATOM 1665 C CA . ILE A 1 222 ? -49.477 42.818 -21.525 1.00 29.01 1100 ILE A CA 1
ATOM 1666 C C . ILE A 1 222 ? -49.354 43.488 -22.888 1.00 28.69 1100 ILE A C 1
ATOM 1667 O O . ILE A 1 222 ? -48.793 44.577 -23.014 1.00 28.48 1100 ILE A O 1
ATOM 1672 N N . ASN A 1 223 ? -49.909 42.816 -23.894 1.00 29.18 1101 ASN A N 1
ATOM 1673 C CA . ASN A 1 223 ? -49.936 43.299 -25.267 1.00 29.05 1101 ASN A CA 1
ATOM 1674 C C . ASN A 1 223 ? -50.298 44.780 -25.288 1.00 29.97 1101 ASN A C 1
ATOM 1675 O O . ASN A 1 223 ? -49.502 45.613 -25.714 1.00 31.12 1101 ASN A O 1
ATOM 1688 N N . VAL A 1 225 ? -50.356 46.909 -22.990 1.00 33.10 1103 VAL A N 1
ATOM 1689 C CA . VAL A 1 225 ? -49.329 47.659 -22.276 1.00 33.02 1103 VAL A CA 1
ATOM 1690 C C . VAL A 1 225 ? -48.076 47.834 -23.128 1.00 35.02 1103 VAL A C 1
ATOM 1691 O O . VAL A 1 225 ? -47.280 48.744 -22.897 1.00 37.75 1103 VAL A O 1
ATOM 1695 N N . PHE A 1 226 ? -47.896 46.958 -24.110 1.00 36.19 1104 PHE A N 1
ATOM 1696 C CA . PHE A 1 226 ? -46.743 47.060 -24.999 1.00 37.57 1104 PHE A CA 1
ATOM 1697 C C . PHE A 1 226 ? -47.012 48.050 -26.130 1.00 39.21 1104 PHE A C 1
ATOM 1698 O O . PHE A 1 226 ? -46.102 48.739 -26.593 1.00 42.72 1104 PHE A O 1
ATOM 1706 N N . GLN A 1 227 ? -48.268 48.117 -26.563 1.00 38.79 1105 GLN A N 1
ATOM 1707 C CA . GLN A 1 227 ? -48.668 49.001 -27.646 1.00 39.31 1105 GLN A CA 1
ATOM 1708 C C . GLN A 1 227 ? -48.948 50.435 -27.209 1.00 40.31 1105 GLN A C 1
ATOM 1709 O O . GLN A 1 227 ? -48.413 51.373 -27.792 1.00 41.06 1105 GLN A O 1
ATOM 1723 N N . GLY A 1 229 ? -48.651 51.534 -23.849 1.00 41.20 1107 GLY A N 1
ATOM 1724 C CA . GLY A 1 229 ? -47.980 51.932 -22.625 1.00 40.58 1107 GLY A CA 1
ATOM 1725 C C . GLY A 1 229 ? -48.902 51.809 -21.421 1.00 40.84 1107 GLY A C 1
ATOM 1726 O O . GLY A 1 229 ? -50.123 51.926 -21.533 1.00 40.13 1107 GLY A O 1
ATOM 1727 N N . GLU A 1 230 ? -48.292 51.602 -20.260 1.00 42.25 1108 GLU A N 1
ATOM 1728 C CA . GLU A 1 230 ? -48.997 51.408 -18.999 1.00 43.58 1108 GLU A CA 1
ATOM 1729 C C . GLU A 1 230 ? -50.128 52.385 -18.692 1.00 43.37 1108 GLU A C 1
ATOM 1730 O O . GLU A 1 230 ? -51.299 51.995 -18.659 1.00 42.85 1108 GLU A O 1
ATOM 1736 N N . THR A 1 231 ? -49.784 53.648 -18.454 1.00 43.37 1109 THR A N 1
ATOM 1737 C CA . THR A 1 231 ? -50.806 54.641 -18.142 1.00 43.40 1109 THR A CA 1
ATOM 1738 C C . THR A 1 231 ? -51.853 54.653 -19.254 1.00 42.68 1109 THR A C 1
ATOM 1739 O O . THR A 1 231 ? -53.045 54.843 -19.000 1.00 42.54 1109 THR A O 1
ATOM 1743 N N . GLY A 1 232 ? -51.397 54.432 -20.484 1.00 42.39 1110 GLY A N 1
ATOM 1744 C CA . GLY A 1 232 ? -52.304 54.374 -21.614 1.00 42.93 1110 GLY A CA 1
ATOM 1745 C C . GLY A 1 232 ? -53.431 53.376 -21.385 1.00 44.10 1110 GLY A C 1
ATOM 1746 O O . GLY A 1 232 ? -54.609 53.706 -21.540 1.00 43.05 1110 GLY A O 1
ATOM 1747 N N . VAL A 1 233 ? -53.066 52.155 -21.005 1.00 44.85 1111 VAL A N 1
ATOM 1748 C CA . VAL A 1 233 ? -54.036 51.091 -20.774 1.00 45.09 1111 VAL A CA 1
ATOM 1749 C C . VAL A 1 233 ? -54.917 51.409 -19.579 1.00 46.78 1111 VAL A C 1
ATOM 1750 O O . VAL A 1 233 ? -56.128 51.208 -19.631 1.00 45.59 1111 VAL A O 1
ATOM 1754 N N . ALA A 1 234 ? -54.313 51.910 -18.506 1.00 47.41 1112 ALA A N 1
ATOM 1755 C CA . ALA A 1 234 ? -55.058 52.253 -17.297 1.00 46.96 1112 ALA A CA 1
ATOM 1756 C C . ALA A 1 234 ? -56.289 53.117 -17.588 1.00 47.22 1112 ALA A C 1
ATOM 1757 O O . ALA A 1 234 ? -57.153 53.289 -16.724 1.00 46.43 1112 ALA A O 1
ATOM 1759 N N . GLY A 1 235 ? -56.361 53.645 -18.809 1.00 46.21 1113 GLY A N 1
ATOM 1760 C CA . GLY A 1 235 ? -57.462 54.508 -19.206 1.00 45.56 1113 GLY A CA 1
ATOM 1761 C C . GLY A 1 235 ? -58.723 53.808 -19.673 1.00 45.20 1113 GLY A C 1
ATOM 1762 O O . GLY A 1 235 ? -59.780 54.428 -19.771 1.00 46.28 1113 GLY A O 1
ATOM 1763 N N . PHE A 1 236 ? -58.615 52.517 -19.972 1.00 46.51 1114 PHE A N 1
ATOM 1764 C CA . PHE A 1 236 ? -59.768 51.726 -20.426 1.00 46.96 1114 PHE A CA 1
ATOM 1765 C C . PHE A 1 236 ? -60.570 51.223 -19.220 1.00 47.24 1114 PHE A C 1
ATOM 1766 O O . PHE A 1 236 ? -61.061 50.094 -19.232 1.00 48.13 1114 PHE A O 1
ATOM 1774 N N . THR A 1 237 ? -60.726 52.067 -18.203 1.00 48.14 1115 THR A N 1
ATOM 1775 C CA . THR A 1 237 ? -61.384 51.663 -16.960 1.00 48.42 1115 THR A CA 1
ATOM 1776 C C . THR A 1 237 ? -62.716 50.927 -17.098 1.00 48.03 1115 THR A C 1
ATOM 1777 O O . THR A 1 237 ? -63.004 50.032 -16.301 1.00 48.24 1115 THR A O 1
ATOM 1781 N N . ASN A 1 238 ? -63.535 51.281 -18.086 1.00 48.38 1116 ASN A N 1
ATOM 1782 C CA . ASN A 1 238 ? -64.808 50.576 -18.247 1.00 50.35 1116 ASN A CA 1
ATOM 1783 C C . ASN A 1 238 ? -64.569 49.125 -18.656 1.00 51.40 1116 ASN A C 1
ATOM 1784 O O . ASN A 1 238 ? -65.122 48.198 -18.060 1.00 53.01 1116 ASN A O 1
ATOM 1789 N N . SER A 1 239 ? -63.739 48.943 -19.677 1.00 50.71 1117 SER A N 1
ATOM 1790 C CA . SER A 1 239 ? -63.418 47.620 -20.188 1.00 48.15 1117 SER A CA 1
ATOM 1791 C C . SER A 1 239 ? -62.574 46.821 -19.207 1.00 46.51 1117 SER A C 1
ATOM 1792 O O . SER A 1 239 ? -62.569 45.595 -19.250 1.00 47.23 1117 SER A O 1
ATOM 1795 N N . LEU A 1 240 ? -61.850 47.512 -18.332 1.00 45.22 1118 LEU A N 1
ATOM 1796 C CA . LEU A 1 240 ? -61.022 46.824 -17.345 1.00 46.54 1118 LEU A CA 1
ATOM 1797 C C . LEU A 1 240 ? -61.893 46.244 -16.240 1.00 47.44 1118 LEU A C 1
ATOM 1798 O O . LEU A 1 240 ? -61.568 45.212 -15.654 1.00 48.11 1118 LEU A O 1
ATOM 1803 N N . ARG A 1 241 ? -63.000 46.918 -15.949 1.00 49.02 1119 ARG A N 1
ATOM 1804 C CA . ARG A 1 241 ? -63.920 46.433 -14.932 1.00 50.52 1119 ARG A CA 1
ATOM 1805 C C . ARG A 1 241 ? -64.605 45.180 -15.475 1.00 50.64 1119 ARG A C 1
ATOM 1806 O O . ARG A 1 241 ? -64.572 44.127 -14.842 1.00 51.82 1119 ARG A O 1
ATOM 1822 N N . LEU A 1 243 ? -63.730 43.150 -17.580 1.00 51.40 1121 LEU A N 1
ATOM 1823 C CA . LEU A 1 243 ? -62.764 42.062 -17.570 1.00 50.35 1121 LEU A CA 1
ATOM 1824 C C . LEU A 1 243 ? -62.623 41.489 -16.166 1.00 50.91 1121 LEU A C 1
ATOM 1825 O O . LEU A 1 243 ? -62.680 40.274 -15.975 1.00 51.24 1121 LEU A O 1
ATOM 1830 N N . GLN A 1 244 ? -62.447 42.368 -15.186 1.00 51.65 1122 GLN A N 1
ATOM 1831 C CA . GLN A 1 244 ? -62.306 41.937 -13.804 1.00 52.72 1122 GLN A CA 1
ATOM 1832 C C . GLN A 1 244 ? -63.484 41.042 -13.438 1.00 53.54 1122 GLN A C 1
ATOM 1833 O O . GLN A 1 244 ? -63.301 39.907 -13.001 1.00 57.37 1122 GLN A O 1
ATOM 1839 N N . GLN A 1 245 ? -64.690 41.556 -13.650 1.00 52.60 1123 GLN A N 1
ATOM 1840 C CA . GLN A 1 245 ? -65.918 40.837 -13.337 1.00 52.69 1123 GLN A CA 1
ATOM 1841 C C . GLN A 1 245 ? -66.142 39.673 -14.297 1.00 52.41 1123 GLN A C 1
ATOM 1842 O O . GLN A 1 245 ? -67.117 38.938 -14.177 1.00 52.52 1123 GLN A O 1
ATOM 1848 N N . LYS A 1 246 ? -65.228 39.505 -15.247 1.00 52.46 1124 LYS A N 1
ATOM 1849 C CA . LYS A 1 246 ? -65.311 38.420 -16.221 1.00 52.18 1124 LYS A CA 1
ATOM 1850 C C . LYS A 1 246 ? -66.510 38.482 -17.157 1.00 52.17 1124 LYS A C 1
ATOM 1851 O O . LYS A 1 246 ? -67.094 37.454 -17.503 1.00 52.32 1124 LYS A O 1
ATOM 1857 N N . ARG A 1 247 ? -66.878 39.693 -17.557 1.00 54.14 1125 ARG A N 1
ATOM 1858 C CA . ARG A 1 247 ? -67.959 39.870 -18.518 1.00 56.93 1125 ARG A CA 1
ATOM 1859 C C . ARG A 1 247 ? -67.277 39.930 -19.888 1.00 56.99 1125 ARG A C 1
ATOM 1860 O O . ARG A 1 247 ? -67.312 40.954 -20.569 1.00 56.91 1125 ARG A O 1
ATOM 1868 N N . TRP A 1 248 ? -66.660 38.812 -20.266 1.00 57.76 1126 TRP A N 1
ATOM 1869 C CA . TRP A 1 248 ? -65.911 38.681 -21.513 1.00 56.67 1126 TRP A CA 1
ATOM 1870 C C . TRP A 1 248 ? -66.584 39.304 -22.719 1.00 58.33 1126 TRP A C 1
ATOM 1871 O O . TRP A 1 248 ? -66.076 40.267 -23.299 1.00 59.49 1126 TRP A O 1
ATOM 1882 N N . ASP A 1 249 ? -67.729 38.747 -23.095 1.00 59.38 1127 ASP A N 1
ATOM 1883 C CA . ASP A 1 249 ? -68.457 39.227 -24.255 1.00 59.58 1127 ASP A CA 1
ATOM 1884 C C . ASP A 1 249 ? -68.659 40.738 -24.172 1.00 58.08 1127 ASP A C 1
ATOM 1885 O O . ASP A 1 249 ? -68.431 41.452 -25.152 1.00 57.59 1127 ASP A O 1
ATOM 1890 N N . GLU A 1 250 ? -69.061 41.229 -23.002 1.00 57.31 1128 GLU A N 1
ATOM 1891 C CA . GLU A 1 250 ? -69.264 42.666 -22.809 1.00 56.55 1128 GLU A CA 1
ATOM 1892 C C . GLU A 1 250 ? -67.988 43.452 -23.097 1.00 55.18 1128 GLU A C 1
ATOM 1893 O O . GLU A 1 250 ? -68.005 44.436 -23.837 1.00 55.86 1128 GLU A O 1
ATOM 1899 N N . ALA A 1 251 ? -66.891 43.016 -22.485 1.00 53.33 1129 ALA A N 1
ATOM 1900 C CA . ALA A 1 251 ? -65.596 43.665 -22.642 1.00 52.81 1129 ALA A CA 1
ATOM 1901 C C . ALA A 1 251 ? -65.179 43.835 -24.103 1.00 52.64 1129 ALA A C 1
ATOM 1902 O O . ALA A 1 251 ? -64.722 44.906 -24.503 1.00 53.48 1129 ALA A O 1
ATOM 1904 N N . ALA A 1 252 ? -65.341 42.778 -24.891 1.00 52.42 1130 ALA A N 1
ATOM 1905 C CA . ALA A 1 252 ? -64.964 42.794 -26.301 1.00 53.25 1130 ALA A CA 1
ATOM 1906 C C . ALA A 1 252 ? -65.685 43.881 -27.091 1.00 54.05 1130 ALA A C 1
ATOM 1907 O O . ALA A 1 252 ? -65.070 44.593 -27.887 1.00 54.54 1130 ALA A O 1
ATOM 1909 N N . VAL A 1 253 ? -66.990 44.011 -26.874 1.00 54.46 1131 VAL A N 1
ATOM 1910 C CA . VAL A 1 253 ? -67.758 45.020 -27.590 1.00 53.72 1131 VAL A CA 1
ATOM 1911 C C . VAL A 1 253 ? -67.330 46.434 -27.202 1.00 53.99 1131 VAL A C 1
ATOM 1912 O O . VAL A 1 253 ? -67.304 47.334 -28.043 1.00 54.92 1131 VAL A O 1
ATOM 1916 N N . ASN A 1 254 ? -66.977 46.622 -25.935 1.00 53.28 1132 ASN A N 1
ATOM 1917 C CA . ASN A 1 254 ? -66.587 47.938 -25.445 1.00 53.19 1132 ASN A CA 1
ATOM 1918 C C . ASN A 1 254 ? -65.255 48.422 -25.999 1.00 53.44 1132 ASN A C 1
ATOM 1919 O O . ASN A 1 254 ? -65.086 49.614 -26.261 1.00 54.62 1132 ASN A O 1
ATOM 1924 N N . LEU A 1 255 ? -64.308 47.505 -26.174 1.00 53.05 1133 LEU A N 1
ATOM 1925 C CA . LEU A 1 255 ? -62.999 47.872 -26.706 1.00 51.89 1133 LEU A CA 1
ATOM 1926 C C . LEU A 1 255 ? -63.070 48.100 -28.213 1.00 51.91 1133 LEU A C 1
ATOM 1927 O O . LEU A 1 255 ? -62.340 48.924 -28.765 1.00 52.16 1133 LEU A O 1
ATOM 1932 N N . ALA A 1 256 ? -63.966 47.372 -28.871 1.00 52.23 1134 ALA A N 1
ATOM 1933 C CA . ALA A 1 256 ? -64.140 47.480 -30.312 1.00 52.53 1134 ALA A CA 1
ATOM 1934 C C . ALA A 1 256 ? -64.581 48.883 -30.710 1.00 53.90 1134 ALA A C 1
ATOM 1935 O O . ALA A 1 256 ? -64.557 49.238 -31.890 1.00 55.10 1134 ALA A O 1
ATOM 1937 N N . LYS A 1 257 ? -64.996 49.679 -29.730 1.00 53.67 1135 LYS A N 1
ATOM 1938 C CA . LYS A 1 257 ? -65.412 51.043 -30.011 1.00 53.26 1135 LYS A CA 1
ATOM 1939 C C . LYS A 1 257 ? -64.575 52.046 -29.236 1.00 55.15 1135 LYS A C 1
ATOM 1940 O O . LYS A 1 257 ? -65.095 52.949 -28.580 1.00 56.14 1135 LYS A O 1
ATOM 1946 N N . SER A 1 258 ? -63.261 51.865 -29.326 1.00 56.61 1136 SER A N 1
ATOM 1947 C CA . SER A 1 258 ? -62.303 52.750 -28.683 1.00 57.04 1136 SER A CA 1
ATOM 1948 C C . SER A 1 258 ? -61.419 53.293 -29.800 1.00 57.77 1136 SER A C 1
ATOM 1949 O O . SER A 1 258 ? -61.423 52.761 -30.910 1.00 58.09 1136 SER A O 1
ATOM 1952 N N . ARG A 1 259 ? -60.665 54.346 -29.512 1.00 58.85 1137 ARG A N 1
ATOM 1953 C CA . ARG A 1 259 ? -59.794 54.920 -30.522 1.00 59.34 1137 ARG A CA 1
ATOM 1954 C C . ARG A 1 259 ? -58.745 53.886 -30.909 1.00 59.02 1137 ARG A C 1
ATOM 1955 O O . ARG A 1 259 ? -58.381 53.768 -32.077 1.00 60.66 1137 ARG A O 1
ATOM 1963 N N . TRP A 1 260 ? -58.284 53.123 -29.921 1.00 58.69 1138 TRP A N 1
ATOM 1964 C CA . TRP A 1 260 ? -57.296 52.069 -30.142 1.00 55.76 1138 TRP A CA 1
ATOM 1965 C C . TRP A 1 260 ? -57.710 51.222 -31.342 1.00 55.69 1138 TRP A C 1
ATOM 1966 O O . TRP A 1 260 ? -56.920 51.004 -32.261 1.00 53.92 1138 TRP A O 1
ATOM 1977 N N . TYR A 1 261 ? -58.966 50.783 -31.341 1.00 56.45 1139 TYR A N 1
ATOM 1978 C CA . TYR A 1 261 ? -59.503 49.942 -32.404 1.00 58.83 1139 TYR A CA 1
ATOM 1979 C C . TYR A 1 261 ? -59.351 50.520 -33.803 1.00 61.03 1139 TYR A C 1
ATOM 1980 O O . TYR A 1 261 ? -59.003 49.801 -34.738 1.00 62.14 1139 TYR A O 1
ATOM 1989 N N . ASN A 1 262 ? -59.631 51.808 -33.959 1.00 63.59 1140 ASN A N 1
ATOM 1990 C CA . ASN A 1 262 ? -59.503 52.432 -35.270 1.00 66.27 1140 ASN A CA 1
ATOM 1991 C C . ASN A 1 262 ? -58.042 52.569 -35.689 1.00 66.22 1140 ASN A C 1
ATOM 1992 O O . ASN A 1 262 ? -57.696 52.324 -36.845 1.00 66.23 1140 ASN A O 1
ATOM 1997 N N . GLN A 1 263 ? -57.197 52.970 -34.743 1.00 66.36 1141 GLN A N 1
ATOM 1998 C CA . GLN A 1 263 ? -55.770 53.130 -34.987 1.00 67.26 1141 GLN A CA 1
ATOM 1999 C C . GLN A 1 263 ? -55.193 51.869 -35.594 1.00 65.54 1141 GLN A C 1
ATOM 2000 O O . GLN A 1 263 ? -54.396 51.924 -36.526 1.00 65.42 1141 GLN A O 1
ATOM 2006 N N . THR A 1 264 ? -55.626 50.729 -35.062 1.00 62.53 1142 THR A N 1
ATOM 2007 C CA . THR A 1 264 ? -55.112 49.422 -35.470 1.00 59.94 1142 THR A CA 1
ATOM 2008 C C . THR A 1 264 ? -56.171 48.342 -35.238 1.00 59.34 1142 THR A C 1
ATOM 2009 O O . THR A 1 264 ? -56.124 47.626 -34.239 1.00 59.54 1142 THR A O 1
ATOM 2013 N N . PRO A 1 265 ? -57.117 48.190 -36.187 1.00 58.36 1143 PRO A N 1
ATOM 2014 C CA . PRO A 1 265 ? -58.212 47.212 -36.115 1.00 56.43 1143 PRO A CA 1
ATOM 2015 C C . PRO A 1 265 ? -57.803 45.751 -36.038 1.00 55.16 1143 PRO A C 1
ATOM 2016 O O . PRO A 1 265 ? -58.262 45.008 -35.171 1.00 55.52 1143 PRO A O 1
ATOM 2020 N N . ASN A 1 266 ? -56.941 45.344 -36.957 1.00 54.38 1144 ASN A N 1
ATOM 2021 C CA . ASN A 1 266 ? -56.489 43.961 -37.029 1.00 53.85 1144 ASN A CA 1
ATOM 2022 C C . ASN A 1 266 ? -55.822 43.470 -35.752 1.00 51.38 1144 ASN A C 1
ATOM 2023 O O . ASN A 1 266 ? -56.085 42.356 -35.297 1.00 50.75 1144 ASN A O 1
ATOM 2028 N N . ARG A 1 267 ? -54.957 44.293 -35.171 1.00 48.98 1145 ARG A N 1
ATOM 2029 C CA . ARG A 1 267 ? -54.299 43.920 -33.922 1.00 47.16 1145 ARG A CA 1
ATOM 2030 C C . ARG A 1 267 ? -55.284 44.014 -32.760 1.00 47.29 1145 ARG A C 1
ATOM 2031 O O . ARG A 1 267 ? -55.185 43.276 -31.781 1.00 48.87 1145 ARG A O 1
ATOM 2039 N N . ALA A 1 268 ? -56.220 44.948 -32.867 1.00 46.03 1146 ALA A N 1
ATOM 2040 C CA . ALA A 1 268 ? -57.230 45.120 -31.841 1.00 45.43 1146 ALA A CA 1
ATOM 2041 C C . ALA A 1 268 ? -58.120 43.878 -31.833 1.00 44.75 1146 ALA A C 1
ATOM 2042 O O . ALA A 1 268 ? -58.335 43.273 -30.787 1.00 44.95 1146 ALA A O 1
ATOM 2044 N N . LYS A 1 269 ? -58.607 43.484 -33.008 1.00 44.95 1147 LYS A N 1
ATOM 2045 C CA . LYS A 1 269 ? -59.468 42.310 -33.122 1.00 45.38 1147 LYS A CA 1
ATOM 2046 C C . LYS A 1 269 ? -58.832 41.084 -32.491 1.00 44.03 1147 LYS A C 1
ATOM 2047 O O . LYS A 1 269 ? -59.475 40.388 -31.708 1.00 43.86 1147 LYS A O 1
ATOM 2053 N N . ARG A 1 270 ? -57.566 40.824 -32.813 1.00 43.37 1148 ARG A N 1
ATOM 2054 C CA . ARG A 1 270 ? -56.877 39.668 -32.248 1.00 42.83 1148 ARG A CA 1
ATOM 2055 C C . ARG A 1 270 ? -56.844 39.750 -30.727 1.00 43.17 1148 ARG A C 1
ATOM 2056 O O . ARG A 1 270 ? -57.161 38.776 -30.038 1.00 42.77 1148 ARG A O 1
ATOM 2064 N N . VAL A 1 271 ? -56.470 40.914 -30.205 1.00 42.53 1149 VAL A N 1
ATOM 2065 C CA . VAL A 1 271 ? -56.425 41.110 -28.761 1.00 41.61 1149 VAL A CA 1
ATOM 2066 C C . VAL A 1 271 ? -57.824 40.958 -28.161 1.00 42.31 1149 VAL A C 1
ATOM 2067 O O . VAL A 1 271 ? -58.006 40.243 -27.173 1.00 41.12 1149 VAL A O 1
ATOM 2071 N N . ILE A 1 272 ? -58.809 41.609 -28.777 1.00 43.04 1150 ILE A N 1
ATOM 2072 C CA . ILE A 1 272 ? -60.183 41.528 -28.299 1.00 42.95 1150 ILE A CA 1
ATOM 2073 C C . ILE A 1 272 ? -60.615 40.073 -28.164 1.00 44.66 1150 ILE A C 1
ATOM 2074 O O . ILE A 1 272 ? -61.124 39.664 -27.122 1.00 45.01 1150 ILE A O 1
ATOM 2079 N N . THR A 1 273 ? -60.403 39.300 -29.226 1.00 45.54 1151 THR A N 1
ATOM 2080 C CA . THR A 1 273 ? -60.798 37.901 -29.251 1.00 45.57 1151 THR A CA 1
ATOM 2081 C C . THR A 1 273 ? -60.114 37.150 -28.122 1.00 46.42 1151 THR A C 1
ATOM 2082 O O . THR A 1 273 ? -60.764 36.420 -27.375 1.00 47.45 1151 THR A O 1
ATOM 2086 N N . THR A 1 274 ? -58.803 37.330 -27.993 1.00 46.82 1152 THR A N 1
ATOM 2087 C CA . THR A 1 274 ? -58.068 36.668 -26.919 1.00 46.21 1152 THR A CA 1
ATOM 2088 C C . THR A 1 274 ? -58.782 36.944 -25.597 1.00 47.75 1152 THR A C 1
ATOM 2089 O O . THR A 1 274 ? -58.954 36.046 -24.771 1.00 48.41 1152 THR A O 1
ATOM 2093 N N . PHE A 1 275 ? -59.202 38.192 -25.409 1.00 47.89 1153 PHE A N 1
ATOM 2094 C CA . PHE A 1 275 ? -59.932 38.574 -24.210 1.00 48.77 1153 PHE A CA 1
ATOM 2095 C C . PHE A 1 275 ? -61.264 37.852 -24.180 1.00 50.06 1153 PHE A C 1
ATOM 2096 O O . PHE A 1 275 ? -61.613 37.207 -23.198 1.00 49.97 1153 PHE A O 1
ATOM 2104 N N . ARG A 1 276 ? -61.996 37.971 -25.279 1.00 51.85 1154 ARG A N 1
ATOM 2105 C CA . ARG A 1 276 ? -63.312 37.380 -25.419 1.00 54.40 1154 ARG A CA 1
ATOM 2106 C C . ARG A 1 276 ? -63.315 35.867 -25.201 1.00 54.50 1154 ARG A C 1
ATOM 2107 O O . ARG A 1 276 ? -64.002 35.369 -24.310 1.00 54.45 1154 ARG A O 1
ATOM 2115 N N . THR A 1 277 ? -62.494 35.158 -25.971 1.00 55.83 1155 THR A N 1
ATOM 2116 C CA . THR A 1 277 ? -62.445 33.698 -25.944 1.00 56.66 1155 THR A CA 1
ATOM 2117 C C . THR A 1 277 ? -61.514 33.021 -24.942 1.00 56.39 1155 THR A C 1
ATOM 2118 O O . THR A 1 277 ? -61.690 31.843 -24.623 1.00 57.00 1155 THR A O 1
ATOM 2122 N N . GLY A 1 278 ? -60.511 33.742 -24.459 1.00 55.58 1156 GLY A N 1
ATOM 2123 C CA . GLY A 1 278 ? -59.590 33.139 -23.509 1.00 53.42 1156 GLY A CA 1
ATOM 2124 C C . GLY A 1 278 ? -58.652 32.144 -24.171 1.00 51.63 1156 GLY A C 1
ATOM 2125 O O . GLY A 1 278 ? -57.971 31.363 -23.499 1.00 51.64 1156 GLY A O 1
ATOM 2126 N N . THR A 1 279 ? -58.590 32.201 -25.498 1.00 50.40 1157 THR A N 1
ATOM 2127 C CA . THR A 1 279 ? -57.765 31.279 -26.269 1.00 50.61 1157 THR A CA 1
ATOM 2128 C C . THR A 1 279 ? -56.787 31.999 -27.179 1.00 50.57 1157 THR A C 1
ATOM 2129 O O . THR A 1 279 ? -56.843 33.218 -27.325 1.00 52.06 1157 THR A O 1
ATOM 2133 N N . TRP A 1 280 ? -55.907 31.226 -27.810 1.00 50.09 1158 TRP A N 1
ATOM 2134 C CA . TRP A 1 280 ? -54.923 31.772 -28.740 1.00 48.87 1158 TRP A CA 1
ATOM 2135 C C . TRP A 1 280 ? -55.466 31.705 -30.165 1.00 50.20 1158 TRP A C 1
ATOM 2136 O O . TRP A 1 280 ? -54.732 31.919 -31.132 1.00 50.43 1158 TRP A O 1
ATOM 2147 N N . ASP A 1 281 ? -56.758 31.410 -30.277 1.00 52.18 1159 ASP A N 1
ATOM 2148 C CA . ASP A 1 281 ? -57.432 31.295 -31.565 1.00 54.20 1159 ASP A CA 1
ATOM 2149 C C . ASP A 1 281 ? -57.015 32.336 -32.597 1.00 54.51 1159 ASP A C 1
ATOM 2150 O O . ASP A 1 281 ? -56.706 32.001 -33.738 1.00 54.35 1159 ASP A O 1
ATOM 2155 N N . ALA A 1 282 ? -57.009 33.597 -32.187 1.00 55.16 1160 ALA A N 1
ATOM 2156 C CA . ALA A 1 282 ? -56.662 34.693 -33.080 1.00 56.95 1160 ALA A CA 1
ATOM 2157 C C . ALA A 1 282 ? -55.220 34.636 -33.575 1.00 57.88 1160 ALA A C 1
ATOM 2158 O O . ALA A 1 282 ? -54.834 35.411 -34.449 1.00 55.50 1160 ALA A O 1
ATOM 2160 N N . TYR A 1 283 ? -54.432 33.707 -33.044 1.00 60.51 1161 TYR A N 1
ATOM 2161 C CA . TYR A 1 283 ? -53.023 33.636 -33.410 1.00 64.77 1161 TYR A CA 1
ATOM 2162 C C . TYR A 1 283 ? -52.526 32.324 -33.996 1.00 67.46 1161 TYR A C 1
ATOM 2163 O O . TYR A 1 283 ? -52.026 32.309 -35.116 1.00 68.78 1161 TYR A O 1
ATOM 2172 N N . VAL A 1 284 ? -52.659 31.236 -33.240 1.00 69.55 724 VAL A N 1
ATOM 2173 C CA . VAL A 1 284 ? -52.212 29.902 -33.661 1.00 71.19 724 VAL A CA 1
ATOM 2174 C C . VAL A 1 284 ? -52.018 29.680 -35.173 1.00 71.17 724 VAL A C 1
ATOM 2175 O O . VAL A 1 284 ? -51.043 29.047 -35.586 1.00 68.71 724 VAL A O 1
ATOM 2179 N N . ASP A 1 285 ? -52.939 30.186 -35.990 1.00 72.55 725 ASP A N 1
ATOM 2180 C CA . ASP A 1 285 ? -52.836 30.055 -37.446 1.00 74.59 725 ASP A CA 1
ATOM 2181 C C . ASP A 1 285 ? -51.570 30.715 -37.996 1.00 75.24 725 ASP A C 1
ATOM 2182 O O . ASP A 1 285 ? -50.933 30.197 -38.916 1.00 76.43 725 ASP A O 1
ATOM 2187 N N . SER A 1 286 ? -51.225 31.865 -37.428 1.00 75.25 726 SER A N 1
ATOM 2188 C CA . SER A 1 286 ? -50.043 32.610 -37.832 1.00 74.08 726 SER A CA 1
ATOM 2189 C C . SER A 1 286 ? -48.868 32.205 -36.957 1.00 72.66 726 SER A C 1
ATOM 2190 O O . SER A 1 286 ? -47.734 32.612 -37.210 1.00 72.09 726 SER A O 1
ATOM 2201 N N . SER A 1 288 ? -46.037 29.865 -35.614 1.00 70.95 728 SER A N 1
ATOM 2202 C CA . SER A 1 288 ? -45.187 28.814 -36.131 1.00 71.07 728 SER A CA 1
ATOM 2203 C C . SER A 1 288 ? -45.651 27.468 -35.559 1.00 70.04 728 SER A C 1
ATOM 2204 O O . SER A 1 288 ? -46.241 27.395 -34.471 1.00 70.40 728 SER A O 1
ATOM 2207 N N . PRO A 1 289 ? -45.422 26.384 -36.312 1.00 68.16 729 PRO A N 1
ATOM 2208 C CA . PRO A 1 289 ? -45.805 25.036 -35.877 1.00 65.84 729 PRO A CA 1
ATOM 2209 C C . PRO A 1 289 ? -45.602 24.823 -34.372 1.00 62.90 729 PRO A C 1
ATOM 2210 O O . PRO A 1 289 ? -44.516 25.054 -33.844 1.00 62.16 729 PRO A O 1
ATOM 2214 N N . SER A 1 290 ? -46.648 24.358 -33.699 1.00 60.21 730 SER A N 1
ATOM 2215 C CA . SER A 1 290 ? -46.606 24.155 -32.256 1.00 57.64 730 SER A CA 1
ATOM 2216 C C . SER A 1 290 ? -45.470 23.219 -31.880 1.00 55.20 730 SER A C 1
ATOM 2217 O O . SER A 1 290 ? -45.512 22.038 -32.203 1.00 56.12 730 SER A O 1
ATOM 2220 N N . ALA A 1 291 ? -44.467 23.756 -31.187 1.00 51.80 731 ALA A N 1
ATOM 2221 C CA . ALA A 1 291 ? -43.279 23.005 -30.781 1.00 49.09 731 ALA A CA 1
ATOM 2222 C C . ALA A 1 291 ? -43.518 21.824 -29.845 1.00 47.80 731 ALA A C 1
ATOM 2223 O O . ALA A 1 291 ? -42.869 20.784 -29.982 1.00 47.26 731 ALA A O 1
ATOM 2225 N N . TRP A 1 292 ? -44.439 21.974 -28.897 1.00 45.92 732 TRP A N 1
ATOM 2226 C CA . TRP A 1 292 ? -44.708 20.900 -27.945 1.00 43.78 732 TRP A CA 1
ATOM 2227 C C . TRP A 1 292 ? -44.922 19.547 -28.619 1.00 44.69 732 TRP A C 1
ATOM 2228 O O . TRP A 1 292 ? -44.556 18.503 -28.075 1.00 46.51 732 TRP A O 1
ATOM 2239 N N . ILE A 1 293 ? -45.529 19.576 -29.800 1.00 43.80 733 ILE A N 1
ATOM 2240 C CA . ILE A 1 293 ? -45.772 18.366 -30.571 1.00 41.99 733 ILE A CA 1
ATOM 2241 C C . ILE A 1 293 ? -44.482 17.559 -30.733 1.00 41.60 733 ILE A C 1
ATOM 2242 O O . ILE A 1 293 ? -44.472 16.344 -30.551 1.00 41.69 733 ILE A O 1
ATOM 2247 N N . PHE A 1 294 ? -43.393 18.251 -31.048 1.00 40.65 734 PHE A N 1
ATOM 2248 C CA . PHE A 1 294 ? -42.092 17.617 -31.237 1.00 40.06 734 PHE A CA 1
ATOM 2249 C C . PHE A 1 294 ? -41.504 17.128 -29.920 1.00 40.12 734 PHE A C 1
ATOM 2250 O O . PHE A 1 294 ? -40.835 16.098 -29.881 1.00 39.01 734 PHE A O 1
ATOM 2258 N N . HIS A 1 295 ? -41.753 17.870 -28.845 1.00 39.77 735 HIS A N 1
ATOM 2259 C CA . HIS A 1 295 ? -41.241 17.507 -27.527 1.00 38.76 735 HIS A CA 1
ATOM 2260 C C . HIS A 1 295 ? -41.917 16.258 -26.994 1.00 39.44 735 HIS A C 1
ATOM 2261 O O . HIS A 1 295 ? -41.279 15.416 -26.359 1.00 41.68 735 HIS A O 1
ATOM 2268 N N . VAL A 1 296 ? -43.218 16.153 -27.236 1.00 38.04 736 VAL A N 1
ATOM 2269 C CA . VAL A 1 296 ? -43.959 14.981 -26.810 1.00 39.22 736 VAL A CA 1
ATOM 2270 C C . VAL A 1 296 ? -43.476 13.815 -27.674 1.00 38.88 736 VAL A C 1
ATOM 2271 O O . VAL A 1 296 ? -43.295 12.694 -27.190 1.00 37.40 736 VAL A O 1
ATOM 2275 N N . LYS A 1 297 ? -43.239 14.106 -28.950 1.00 39.01 737 LYS A N 1
ATOM 2276 C CA . LYS A 1 297 ? -42.775 13.107 -29.901 1.00 39.21 737 LYS A CA 1
ATOM 2277 C C . LYS A 1 297 ? -41.456 12.488 -29.457 1.00 38.14 737 LYS A C 1
ATOM 2278 O O . LYS A 1 297 ? -41.227 11.303 -29.672 1.00 38.95 737 LYS A O 1
ATOM 2284 N N . GLY A 1 298 ? -40.602 13.285 -28.822 1.00 36.14 738 GLY A N 1
ATOM 2285 C CA . GLY A 1 298 ? -39.309 12.787 -28.389 1.00 34.83 738 GLY A CA 1
ATOM 2286 C C . GLY A 1 298 ? -39.367 12.014 -27.088 1.00 35.90 738 GLY A C 1
ATOM 2287 O O . GLY A 1 298 ? -38.370 11.425 -26.668 1.00 33.90 738 GLY A O 1
ATOM 2288 N N . ALA A 1 299 ? -40.523 12.039 -26.434 1.00 36.66 739 ALA A N 1
ATOM 2289 C CA . ALA A 1 299 ? -40.700 11.292 -25.200 1.00 35.49 739 ALA A CA 1
ATOM 2290 C C . ALA A 1 299 ? -41.466 10.002 -25.499 1.00 35.97 739 ALA A C 1
ATOM 2291 O O . ALA A 1 299 ? -41.014 8.905 -25.167 1.00 38.38 739 ALA A O 1
ATOM 2293 N N . ALA A 1 300 ? -42.616 10.151 -26.146 1.00 35.03 740 ALA A N 1
ATOM 2294 C CA . ALA A 1 300 ? -43.474 9.029 -26.500 1.00 34.60 740 ALA A CA 1
ATOM 2295 C C . ALA A 1 300 ? -42.729 7.986 -27.324 1.00 34.78 740 ALA A C 1
ATOM 2296 O O . ALA A 1 300 ? -42.967 6.789 -27.174 1.00 32.18 740 ALA A O 1
ATOM 2298 N N . THR A 1 301 ? -41.820 8.436 -28.184 1.00 38.24 741 THR A N 1
ATOM 2299 C CA . THR A 1 301 ? -41.049 7.508 -29.005 1.00 41.74 741 THR A CA 1
ATOM 2300 C C . THR A 1 301 ? -40.439 6.431 -28.115 1.00 43.59 741 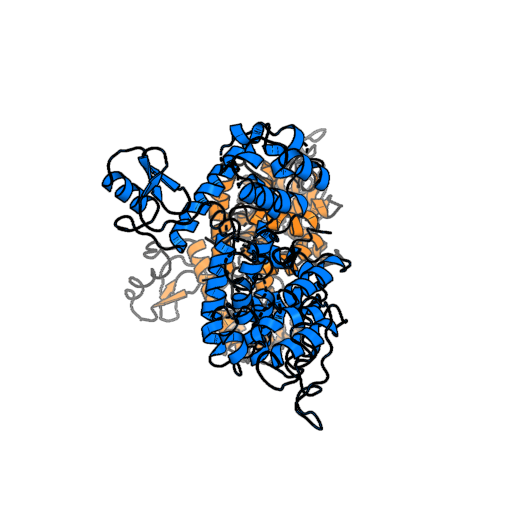THR A C 1
ATOM 2301 O O . THR A 1 301 ? -40.312 5.272 -28.521 1.00 45.09 741 THR A O 1
ATOM 2305 N N . ILE A 1 302 ? -40.071 6.816 -26.897 1.00 44.79 742 ILE A N 1
ATOM 2306 C CA . ILE A 1 302 ? -39.525 5.858 -25.942 1.00 43.94 742 ILE A CA 1
ATOM 2307 C C . ILE A 1 302 ? -40.589 4.790 -25.700 1.00 44.81 742 ILE A C 1
ATOM 2308 O O . ILE A 1 302 ? -40.305 3.594 -25.747 1.00 44.66 742 ILE A O 1
ATOM 2313 N N . LEU A 1 303 ? -41.816 5.240 -25.451 1.00 44.82 743 LEU A N 1
ATOM 2314 C CA . LEU A 1 303 ? -42.946 4.341 -25.239 1.00 46.22 743 LEU A CA 1
ATOM 2315 C C . LEU A 1 303 ? -43.083 3.326 -26.368 1.00 47.42 743 LEU A C 1
ATOM 2316 O O . LEU A 1 303 ? -43.232 2.132 -26.118 1.00 47.82 743 LEU A O 1
ATOM 2321 N N . THR A 1 304 ? -43.023 3.805 -27.606 1.00 48.75 744 THR A N 1
ATOM 2322 C CA . THR A 1 304 ? -43.165 2.939 -28.767 1.00 50.09 744 THR A CA 1
ATOM 2323 C C . THR A 1 304 ? -41.965 2.024 -28.984 1.00 52.08 744 THR A C 1
ATOM 2324 O O . THR A 1 304 ? -42.061 1.052 -29.726 1.00 53.62 744 THR A O 1
ATOM 2328 N N . ALA A 1 305 ? -40.845 2.314 -28.325 1.00 52.28 745 ALA A N 1
ATOM 2329 C CA . ALA A 1 305 ? -39.641 1.500 -28.492 1.00 54.75 745 ALA A CA 1
ATOM 2330 C C . ALA A 1 305 ? -39.476 0.410 -27.432 1.00 57.34 745 ALA A C 1
ATOM 2331 O O . ALA A 1 305 ? -38.511 -0.353 -27.468 1.00 57.78 745 ALA A O 1
ATOM 2333 N N . VAL A 1 306 ? -40.407 0.338 -26.487 1.00 58.49 746 VAL A N 1
ATOM 2334 C CA . VAL A 1 306 ? -40.342 -0.680 -25.446 1.00 59.48 746 VAL A CA 1
ATOM 2335 C C . VAL A 1 306 ? -41.518 -1.632 -25.610 1.00 62.03 746 VAL A C 1
ATOM 2336 O O . VAL A 1 306 ? -41.561 -2.702 -24.996 1.00 63.09 746 VAL A O 1
ATOM 2340 N N . TRP A 1 307 ? -42.462 -1.220 -26.451 1.00 64.81 747 TRP A N 1
ATOM 2341 C CA . TRP A 1 307 ? -43.639 -2.010 -26.774 1.00 68.79 747 TRP A CA 1
ATOM 2342 C C . TRP A 1 307 ? -43.329 -3.403 -27.271 1.00 70.11 747 TRP A C 1
ATOM 2343 O O . TRP A 1 307 ? -42.683 -3.580 -28.310 1.00 69.32 747 TRP A O 1
ATOM 2354 N N . PRO A 1 308 ? -43.739 -4.418 -26.520 1.00 71.77 748 PRO A N 1
ATOM 2355 C CA . PRO A 1 308 ? -44.446 -4.383 -25.242 1.00 73.04 748 PRO A CA 1
ATOM 2356 C C . PRO A 1 308 ? -43.550 -5.179 -24.291 1.00 74.61 748 PRO A C 1
ATOM 2357 O O . PRO A 1 308 ? -42.580 -5.805 -24.735 1.00 75.01 748 PRO A O 1
ATOM 2361 N N . LEU A 1 309 ? -43.831 -5.171 -22.997 1.00 76.21 749 LEU A N 1
ATOM 2362 C CA . LEU A 1 309 ? -42.960 -5.926 -22.110 1.00 77.36 749 LEU A CA 1
ATOM 2363 C C . LEU A 1 309 ? -43.700 -6.973 -21.306 1.00 77.23 749 LEU A C 1
ATOM 2364 O O . LEU A 1 309 ? -44.922 -7.030 -21.347 1.00 76.82 749 LEU A O 1
ATOM 2369 N N . SER A 1 310 ? -42.948 -7.801 -20.587 1.00 77.08 750 SER A N 1
ATOM 2370 C CA . SER A 1 310 ? -43.519 -8.899 -19.812 1.00 77.68 750 SER A CA 1
ATOM 2371 C C . SER A 1 310 ? -44.321 -8.455 -18.605 1.00 77.44 750 SER A C 1
ATOM 2372 O O . SER A 1 310 ? -44.214 -7.307 -18.173 1.00 77.11 750 SER A O 1
ATOM 2375 N N . GLU A 1 311 ? -45.130 -9.366 -18.066 1.00 77.52 751 GLU A N 1
ATOM 2376 C CA . GLU A 1 311 ? -45.929 -9.073 -16.879 1.00 77.78 751 GLU A CA 1
ATOM 2377 C C . GLU A 1 311 ? -44.958 -8.745 -15.750 1.00 76.96 751 GLU A C 1
ATOM 2378 O O . GLU A 1 311 ? -45.364 -8.358 -14.654 1.00 77.01 751 GLU A O 1
ATOM 2384 N N . ARG A 1 312 ? -43.669 -8.917 -16.035 1.00 76.51 752 ARG A N 1
ATOM 2385 C CA . ARG A 1 312 ? -42.608 -8.646 -15.073 1.00 76.72 752 ARG A CA 1
ATOM 2386 C C . ARG A 1 312 ? -42.583 -7.154 -14.729 1.00 75.22 752 ARG A C 1
ATOM 2387 O O . ARG A 1 312 ? -42.432 -6.785 -13.566 1.00 75.20 752 ARG A O 1
ATOM 2395 N N . SER A 1 313 ? -42.738 -6.297 -15.737 1.00 73.47 753 SER A N 1
ATOM 2396 C CA . SER A 1 313 ? -42.747 -4.850 -15.508 1.00 71.86 753 SER A CA 1
ATOM 2397 C C . SER A 1 313 ? -44.185 -4.436 -15.181 1.00 70.59 753 SER A C 1
ATOM 2398 O O . SER A 1 313 ? -45.119 -4.827 -15.882 1.00 69.05 753 SER A O 1
ATOM 2401 N N . LYS A 1 314 ? -44.362 -3.646 -14.124 1.00 68.98 754 LYS A N 1
ATOM 2402 C CA . LYS A 1 314 ? -45.702 -3.255 -13.702 1.00 68.04 754 LYS A CA 1
ATOM 2403 C C . LYS A 1 314 ? -46.436 -2.206 -14.524 1.00 67.37 754 LYS A C 1
ATOM 2404 O O . LYS A 1 314 ? -47.446 -1.663 -14.080 1.00 66.95 754 LYS A O 1
ATOM 2410 N N . PHE A 1 315 ? -45.938 -1.926 -15.725 1.00 66.82 755 PHE A N 1
ATOM 2411 C CA . PHE A 1 315 ? -46.610 -0.985 -16.623 1.00 66.06 755 PHE A CA 1
ATOM 2412 C C . PHE A 1 315 ? -47.296 -1.820 -17.696 1.00 68.29 755 PHE A C 1
ATOM 2413 O O . PHE A 1 315 ? -47.997 -1.302 -18.570 1.00 69.10 755 PHE A O 1
ATOM 2421 N N . HIS A 1 316 ? -47.077 -3.126 -17.609 1.00 71.15 756 HIS A N 1
ATOM 2422 C CA . HIS A 1 316 ? -47.633 -4.077 -18.553 1.00 72.95 756 HIS A CA 1
ATOM 2423 C C . HIS A 1 316 ? -49.126 -3.860 -18.746 1.00 73.88 756 HIS A C 1
ATOM 2424 O O . HIS A 1 316 ? -49.598 -3.683 -19.869 1.00 73.23 756 HIS A O 1
ATOM 2431 N N . ASN A 1 317 ? -49.852 -3.857 -17.633 1.00 75.43 757 ASN A N 1
ATOM 2432 C CA . ASN A 1 317 ? -51.301 -3.712 -17.642 1.00 77.50 757 ASN A CA 1
ATOM 2433 C C . ASN A 1 317 ? -51.759 -2.264 -17.732 1.00 78.31 757 ASN A C 1
ATOM 2434 O O . ASN A 1 317 ? -52.946 -1.991 -17.922 1.00 77.94 757 ASN A O 1
ATOM 2439 N N . ILE A 1 318 ? -50.812 -1.338 -17.620 1.00 79.67 758 ILE A N 1
ATOM 2440 C CA . ILE A 1 318 ? -51.140 0.080 -17.662 1.00 78.90 758 ILE A CA 1
ATOM 2441 C C . ILE A 1 318 ? -51.230 0.644 -19.075 1.00 78.13 758 ILE A C 1
ATOM 2442 O O . ILE A 1 318 ? -52.168 1.381 -19.377 1.00 78.25 758 ILE A O 1
ATOM 2447 N N . ILE A 1 319 ? -50.271 0.327 -19.942 1.00 77.71 759 ILE A N 1
ATOM 2448 C CA . ILE A 1 319 ? -50.389 0.793 -21.316 1.00 78.69 759 ILE A CA 1
ATOM 2449 C C . ILE A 1 319 ? -51.587 0.021 -21.869 1.00 81.43 759 ILE A C 1
ATOM 2450 O O . ILE A 1 319 ? -52.288 0.484 -22.776 1.00 81.57 759 ILE A O 1
ATOM 2455 N N . SER A 1 320 ? -51.816 -1.149 -21.271 1.00 83.56 760 SER A N 1
ATOM 2456 C CA . SER A 1 320 ? -52.902 -2.064 -21.617 1.00 83.98 760 SER A CA 1
ATOM 2457 C C . SER A 1 320 ? -52.599 -2.987 -22.792 1.00 84.58 760 SER A C 1
ATOM 2458 O O . SER A 1 320 ? -53.153 -4.081 -22.883 1.00 84.85 760 SER A O 1
ATOM 2461 N N . VAL A 1 321 ? -51.720 -2.541 -23.682 1.00 84.09 761 VAL A N 1
ATOM 2462 C CA . VAL A 1 321 ? -51.322 -3.319 -24.854 1.00 83.17 761 VAL A CA 1
ATOM 2463 C C . VAL A 1 321 ? -50.547 -2.386 -25.775 1.00 82.32 761 VAL A C 1
ATOM 2464 O O . VAL A 1 321 ? -50.124 -1.311 -25.353 1.00 82.13 761 VAL A O 1
ATOM 2468 N N . ASP A 1 322 ? -50.339 -2.802 -27.018 1.00 81.73 762 ASP A N 1
ATOM 2469 C CA . ASP A 1 322 ? -49.659 -1.948 -27.977 1.00 80.57 762 ASP A CA 1
ATOM 2470 C C . ASP A 1 322 ? -50.712 -1.064 -28.644 1.00 79.86 762 ASP A C 1
ATOM 2471 O O . ASP A 1 322 ? -51.622 -1.550 -29.318 1.00 79.37 762 ASP A O 1
ATOM 2476 N N . LEU A 1 323 ? -50.584 0.241 -28.426 1.00 79.35 763 LEU A N 1
ATOM 2477 C CA . LEU A 1 323 ? -51.513 1.221 -28.974 1.00 78.36 763 LEU A CA 1
ATOM 2478 C C . LEU A 1 323 ? -51.076 1.639 -30.374 1.00 77.76 763 LEU A C 1
ATOM 2479 O O . LEU A 1 323 ? -51.620 2.579 -30.953 1.00 77.58 763 LEU A O 1
ATOM 2484 N N . SER A 1 324 ? -50.085 0.928 -30.898 1.00 77.44 764 SER A N 1
ATOM 2485 C CA . SER A 1 324 ? -49.533 1.179 -32.222 1.00 77.05 764 SER A CA 1
ATOM 2486 C C . SER A 1 324 ? -50.371 0.514 -33.321 1.00 77.51 764 SER A C 1
ATOM 2487 O O . SER A 1 324 ? -50.581 1.076 -34.395 1.00 77.33 764 SER A O 1
ATOM 2490 N N . ASP A 1 325 ? -50.861 -0.678 -33.000 1.00 78.60 765 ASP A N 1
ATOM 2491 C CA . ASP A 1 325 ? -51.628 -1.542 -33.893 1.00 79.30 765 ASP A CA 1
ATOM 2492 C C . ASP A 1 325 ? -52.836 -0.932 -34.602 1.00 79.11 765 ASP A C 1
ATOM 2493 O O . ASP A 1 325 ? -53.801 -0.537 -33.957 1.00 79.43 765 ASP A O 1
ATOM 2498 N N . LEU A 1 326 ? -52.759 -0.861 -35.931 1.00 78.70 766 LEU A N 1
ATOM 2499 C CA . LEU A 1 326 ? -53.824 -0.341 -36.798 1.00 78.13 766 LEU A CA 1
ATOM 2500 C C . LEU A 1 326 ? -54.246 -1.456 -37.756 1.00 78.94 766 LEU A C 1
ATOM 2501 O O . LEU A 1 326 ? -54.690 -1.196 -38.871 1.00 78.73 766 LEU A O 1
ATOM 2506 N N . GLY A 1 327 ? -54.106 -2.697 -37.301 1.00 79.91 767 GLY A N 1
ATOM 2507 C CA . GLY A 1 327 ? -54.432 -3.847 -38.122 1.00 81.02 767 GLY A CA 1
ATOM 2508 C C . GLY A 1 327 ? -55.828 -3.915 -38.708 1.00 82.54 767 GLY A C 1
ATOM 2509 O O . GLY A 1 327 ? -55.995 -4.414 -39.819 1.00 82.56 767 GLY A O 1
ATOM 2510 N N . ASP A 1 328 ? -56.834 -3.419 -37.989 1.00 84.27 768 ASP A N 1
ATOM 2511 C CA . ASP A 1 328 ? -58.212 -3.507 -38.477 1.00 86.05 768 ASP A CA 1
ATOM 2512 C C . ASP A 1 328 ? -58.588 -2.509 -39.575 1.00 87.92 768 ASP A C 1
ATOM 2513 O O . ASP A 1 328 ? -59.719 -2.528 -40.073 1.00 87.94 768 ASP A O 1
ATOM 2518 N N . VAL A 1 329 ? -57.649 -1.655 -39.974 1.00 89.92 769 VAL A N 1
ATOM 2519 C CA . VAL A 1 329 ? -57.935 -0.667 -41.012 1.00 91.50 769 VAL A CA 1
ATOM 2520 C C . VAL A 1 329 ? -56.861 -0.632 -42.095 1.00 92.87 769 VAL A C 1
ATOM 2521 O O . VAL A 1 329 ? -56.969 0.129 -43.058 1.00 92.34 769 VAL A O 1
ATOM 2525 N N . ILE A 1 330 ? -55.822 -1.447 -41.934 1.00 94.86 770 ILE A N 1
ATOM 2526 C CA . ILE A 1 330 ? -54.771 -1.517 -42.945 1.00 97.89 770 ILE A CA 1
ATOM 2527 C C . ILE A 1 330 ? -55.222 -2.353 -44.147 1.00 100.24 770 ILE A C 1
ATOM 2528 O O . ILE A 1 330 ? -55.768 -1.815 -45.110 1.00 100.56 770 ILE A O 1
ATOM 2533 N N . ASN A 1 331 ? -54.988 -3.661 -44.089 1.00 102.02 771 ASN A N 1
ATOM 2534 C CA . ASN A 1 331 ? -55.382 -4.565 -45.166 1.00 103.40 771 ASN A CA 1
ATOM 2535 C C . ASN A 1 331 ? -56.881 -4.526 -45.457 1.00 105.18 771 ASN A C 1
ATOM 2536 O O . ASN A 1 331 ? -57.694 -4.971 -44.641 1.00 105.47 771 ASN A O 1
ATOM 2541 N N . PRO A 1 332 ? -57.265 -3.971 -46.624 1.00 106.64 772 PRO A N 1
ATOM 2542 C CA . PRO A 1 332 ? -58.672 -3.879 -47.033 1.00 107.61 772 PRO A CA 1
ATOM 2543 C C . PRO A 1 332 ? -59.130 -5.082 -47.869 1.00 108.29 772 PRO A C 1
ATOM 2544 O O . PRO A 1 332 ? -58.606 -6.186 -47.724 1.00 107.36 772 PRO A O 1
ATOM 2548 N N . ASP A 1 333 ? -60.089 -4.855 -48.767 1.00 109.86 773 ASP A N 1
ATOM 2549 C CA . ASP A 1 333 ? -60.632 -5.936 -49.591 1.00 111.45 773 ASP A CA 1
ATOM 2550 C C . ASP A 1 333 ? -60.547 -5.651 -51.089 1.00 112.02 773 ASP A C 1
ATOM 2551 O O . ASP A 1 333 ? -59.699 -6.214 -51.776 1.00 111.70 773 ASP A O 1
ATOM 2556 N N . VAL A 1 334 ? -61.431 -4.798 -51.602 1.00 112.47 774 VAL A N 1
ATOM 2557 C CA . VAL A 1 334 ? -61.395 -4.438 -53.020 1.00 112.36 774 VAL A CA 1
ATOM 2558 C C . VAL A 1 334 ? -61.275 -2.919 -53.141 1.00 112.06 774 VAL A C 1
ATOM 2559 O O . VAL A 1 334 ? -61.854 -2.179 -52.344 1.00 112.37 774 VAL A O 1
ATOM 2563 N N . GLY A 1 335 ? -60.521 -2.460 -54.137 1.00 111.14 775 GLY A N 1
ATOM 2564 C CA . GLY A 1 335 ? -60.315 -1.034 -54.311 1.00 109.26 775 GLY A CA 1
ATOM 2565 C C . GLY A 1 335 ? -59.344 -0.522 -53.260 1.00 107.67 775 GLY A C 1
ATOM 2566 O O . GLY A 1 335 ? -59.024 -1.232 -52.303 1.00 107.33 775 GLY A O 1
ATOM 2567 N N . THR A 1 336 ? -58.864 0.704 -53.433 1.00 106.03 776 THR A N 1
ATOM 2568 C CA . THR A 1 336 ? -57.933 1.280 -52.473 1.00 104.48 776 THR A CA 1
ATOM 2569 C C . THR A 1 336 ? -58.576 2.406 -51.677 1.00 103.10 776 THR A C 1
ATOM 2570 O O . THR A 1 336 ? -57.991 3.475 -51.501 1.00 102.93 776 THR A O 1
ATOM 2574 N N . ILE A 1 337 ? -59.792 2.157 -51.204 1.00 101.35 777 ILE A N 1
ATOM 2575 C CA . ILE A 1 337 ? -60.519 3.129 -50.398 1.00 99.07 777 ILE A CA 1
ATOM 2576 C C . ILE A 1 337 ? -60.744 2.525 -49.017 1.00 97.22 777 ILE A C 1
ATOM 2577 O O . ILE A 1 337 ? -61.202 1.391 -48.889 1.00 96.91 777 ILE A O 1
ATOM 2582 N N . THR A 1 338 ? -60.408 3.299 -47.992 1.00 94.65 778 THR A N 1
ATOM 2583 C CA . THR A 1 338 ? -60.499 2.852 -46.608 1.00 91.62 778 THR A CA 1
ATOM 2584 C C . THR A 1 338 ? -61.885 3.007 -45.992 1.00 90.35 778 THR A C 1
ATOM 2585 O O . THR A 1 338 ? -62.759 3.649 -46.574 1.00 89.93 778 THR A O 1
ATOM 2589 N N . GLU A 1 339 ? -62.076 2.418 -44.813 1.00 88.89 779 GLU A N 1
ATOM 2590 C CA . GLU A 1 339 ? -63.366 2.451 -44.124 1.00 87.99 779 GLU A CA 1
ATOM 2591 C C . GLU A 1 339 ? -63.537 3.610 -43.144 1.00 86.05 779 GLU A C 1
ATOM 2592 O O . GLU A 1 339 ? -64.535 3.674 -42.424 1.00 85.25 779 GLU A O 1
ATOM 2598 N N . LEU A 1 340 ? -62.579 4.532 -43.129 1.00 84.16 780 LEU A N 1
ATOM 2599 C CA . LEU A 1 340 ? -62.632 5.673 -42.220 1.00 81.80 780 LEU A CA 1
ATOM 2600 C C . LEU A 1 340 ? -63.667 6.715 -42.616 1.00 80.19 780 LEU A C 1
ATOM 2601 O O . LEU A 1 340 ? -63.662 7.200 -43.743 1.00 79.80 780 LEU A O 1
ATOM 2606 N N . VAL A 1 341 ? -64.558 7.053 -41.689 1.00 78.41 781 VAL A N 1
ATOM 2607 C CA . VAL A 1 341 ? -65.558 8.081 -41.941 1.00 78.33 781 VAL A CA 1
ATOM 2608 C C . VAL A 1 341 ? -65.071 9.356 -41.255 1.00 78.99 781 VAL A C 1
ATOM 2609 O O . VAL A 1 341 ? -64.290 9.302 -40.305 1.00 78.65 781 VAL A O 1
ATOM 2613 N N . CYS A 1 342 ? -65.530 10.498 -41.745 1.00 79.26 782 CYS A N 1
ATOM 2614 C CA . CYS A 1 342 ? -65.152 11.762 -41.156 1.00 79.90 782 CYS A CA 1
ATOM 2615 C C . CYS A 1 342 ? -66.004 12.097 -39.933 1.00 81.40 782 CYS A C 1
ATOM 2616 O O . CYS A 1 342 ? -67.198 11.794 -39.866 1.00 81.19 782 CYS A O 1
ATOM 2619 N N . PHE A 1 343 ? -65.348 12.690 -38.947 1.00 82.54 783 PHE A N 1
ATOM 2620 C CA . PHE A 1 343 ? -66.010 13.160 -37.743 1.00 83.61 783 PHE A CA 1
ATOM 2621 C C . PHE A 1 343 ? -65.446 14.569 -37.633 1.00 85.42 783 PHE A C 1
ATOM 2622 O O . PHE A 1 343 ? -64.306 14.811 -38.037 1.00 85.65 783 PHE A O 1
ATOM 2630 N N . ASP A 1 344 ? -66.227 15.497 -37.096 1.00 87.98 784 ASP A N 1
ATOM 2631 C CA . ASP A 1 344 ? -65.760 16.877 -37.019 1.00 91.32 784 ASP A CA 1
ATOM 2632 C C . ASP A 1 344 ? -65.435 17.291 -38.453 1.00 92.18 784 ASP A C 1
ATOM 2633 O O . ASP A 1 344 ? -64.289 17.205 -38.895 1.00 91.57 784 ASP A O 1
ATOM 2638 N N . GLU A 1 345 ? -66.466 17.732 -39.168 1.00 93.02 785 GLU A N 1
ATOM 2639 C CA . GLU A 1 345 ? -66.349 18.120 -40.568 1.00 93.51 785 GLU A CA 1
ATOM 2640 C C . GLU A 1 345 ? -65.346 19.252 -40.789 1.00 93.65 785 GLU A C 1
ATOM 2641 O O . GLU A 1 345 ? -64.319 19.319 -40.113 1.00 93.60 785 GLU A O 1
ATOM 2647 N N . SER A 1 346 ? -65.652 20.140 -41.735 1.00 94.29 786 SER A N 1
ATOM 2648 C CA . SER A 1 346 ? -64.773 21.257 -42.093 1.00 94.34 786 SER A CA 1
ATOM 2649 C C . SER A 1 346 ? -63.323 20.782 -42.083 1.00 93.19 786 SER A C 1
ATOM 2650 O O . SER A 1 346 ? -62.401 21.537 -41.780 1.00 92.99 786 SER A O 1
ATOM 2653 N N . ILE A 1 347 ? -63.167 19.502 -42.409 1.00 91.18 787 ILE A N 1
ATOM 2654 C CA . ILE A 1 347 ? -61.896 18.796 -42.514 1.00 89.65 787 ILE A CA 1
ATOM 2655 C C . ILE A 1 347 ? -62.278 17.487 -43.211 1.00 89.15 787 ILE A C 1
ATOM 2656 O O . ILE A 1 347 ? -61.431 16.649 -43.526 1.00 88.48 787 ILE A O 1
ATOM 2661 N N . ALA A 1 348 ? -63.580 17.344 -43.462 1.00 88.81 788 ALA A N 1
ATOM 2662 C CA . ALA A 1 348 ? -64.121 16.187 -44.174 1.00 88.01 788 ALA A CA 1
ATOM 2663 C C . ALA A 1 348 ? -63.510 16.246 -45.562 1.00 86.75 788 ALA A C 1
ATOM 2664 O O . ALA A 1 348 ? -63.481 15.261 -46.298 1.00 85.71 788 ALA A O 1
ATOM 2666 N N . ASP A 1 349 ? -63.061 17.453 -45.890 1.00 86.42 789 ASP A N 1
ATOM 2667 C CA . ASP A 1 349 ? -62.377 17.783 -47.126 1.00 85.87 789 ASP A CA 1
ATOM 2668 C C . ASP A 1 349 ? -61.399 16.669 -47.514 1.00 85.09 789 ASP A C 1
ATOM 2669 O O . ASP A 1 349 ? -61.352 16.253 -48.663 1.00 84.24 789 ASP A O 1
ATOM 2674 N N . LEU A 1 350 ? -60.643 16.186 -46.533 1.00 85.08 790 LEU A N 1
ATOM 2675 C CA . LEU A 1 350 ? -59.629 15.152 -46.717 1.00 84.77 790 LEU A CA 1
ATOM 2676 C C . LEU A 1 350 ? -60.208 13.764 -46.916 1.00 85.12 790 LEU A C 1
ATOM 2677 O O . LEU A 1 350 ? -59.465 12.791 -46.887 1.00 83.94 790 LEU A O 1
ATOM 2682 N N . TYR A 1 351 ? -61.518 13.652 -47.115 1.00 86.37 791 TYR A N 1
ATOM 2683 C CA . TYR A 1 351 ? -62.122 12.327 -47.256 1.00 87.27 791 TYR A CA 1
ATOM 2684 C C . TYR A 1 351 ? -62.615 11.965 -48.649 1.00 88.41 791 TYR A C 1
ATOM 2685 O O . TYR A 1 351 ? -62.687 12.822 -49.526 1.00 89.26 791 TYR A O 1
ATOM 2694 N N . PRO A 1 352 ? -62.999 10.696 -48.859 1.00 89.14 792 PRO A N 1
ATOM 2695 C CA . PRO A 1 352 ? -62.957 9.646 -47.832 1.00 89.50 792 PRO A CA 1
ATOM 2696 C C . PRO A 1 352 ? -61.611 8.957 -47.635 1.00 89.51 792 PRO A C 1
ATOM 2697 O O . PRO A 1 352 ? -61.574 7.733 -47.517 1.00 89.68 792 PRO A O 1
ATOM 2701 N N . VAL A 1 353 ? -60.518 9.715 -47.566 1.00 89.36 793 VAL A N 1
ATOM 2702 C CA . VAL A 1 353 ? -59.198 9.094 -47.417 1.00 89.91 793 VAL A CA 1
ATOM 2703 C C . VAL A 1 353 ? -59.224 7.929 -48.409 1.00 91.21 793 VAL A C 1
ATOM 2704 O O . VAL A 1 353 ? -58.677 6.857 -48.164 1.00 90.14 793 VAL A O 1
ATOM 2708 N N . GLY A 1 354 ? -59.878 8.181 -49.538 1.00 93.15 794 GLY A N 1
ATOM 2709 C CA . GLY A 1 354 ? -60.080 7.166 -50.551 1.00 95.92 794 GLY A CA 1
ATOM 2710 C C . GLY A 1 354 ? -58.844 6.584 -51.181 1.00 97.67 794 GLY A C 1
ATOM 2711 O O . GLY A 1 354 ? -58.911 6.056 -52.290 1.00 98.66 794 GLY A O 1
ATOM 2712 N N . LEU A 1 355 ? -57.717 6.671 -50.493 1.00 97.91 795 LEU A N 1
ATOM 2713 C CA . LEU A 1 355 ? -56.504 6.102 -51.026 1.00 97.47 795 LEU A CA 1
ATOM 2714 C C . LEU A 1 355 ? -55.587 5.663 -49.895 1.00 96.18 795 LEU A C 1
ATOM 2715 O O . LEU A 1 355 ? -55.652 6.187 -48.791 1.00 96.05 795 LEU A O 1
ATOM 2720 N N . ASP A 1 356 ? -54.788 4.643 -50.171 1.00 94.61 796 ASP A N 1
ATOM 2721 C CA . ASP A 1 356 ? -53.768 4.203 -49.242 1.00 93.22 796 ASP A CA 1
ATOM 2722 C C . ASP A 1 356 ? -52.543 5.012 -49.698 1.00 93.31 796 ASP A C 1
ATOM 2723 O O . ASP A 1 356 ? -51.597 4.493 -50.296 1.00 93.62 796 ASP A O 1
ATOM 2728 N N . SER A 1 357 ? -52.624 6.314 -49.451 1.00 92.86 797 SER A N 1
ATOM 2729 C CA . SER A 1 357 ? -51.573 7.254 -49.805 1.00 92.26 797 SER A CA 1
ATOM 2730 C C . SER A 1 357 ? -51.537 8.285 -48.670 1.00 91.87 797 SER A C 1
ATOM 2731 O O . SER A 1 357 ? -52.368 8.226 -47.764 1.00 92.06 797 SER A O 1
ATOM 2734 N N . PRO A 1 358 ? -50.577 9.232 -48.701 1.00 91.04 798 PRO A N 1
ATOM 2735 C CA . PRO A 1 358 ? -50.430 10.265 -47.669 1.00 89.17 798 PRO A CA 1
ATOM 2736 C C . PRO A 1 358 ? -51.638 10.528 -46.771 1.00 88.11 798 PRO A C 1
ATOM 2737 O O . PRO A 1 358 ? -52.779 10.444 -47.215 1.00 88.53 798 PRO A O 1
ATOM 2741 N N . TYR A 1 359 ? -51.369 10.846 -45.505 1.00 85.47 799 TYR A N 1
ATOM 2742 C CA . TYR A 1 359 ? -52.405 11.173 -44.524 1.00 82.91 799 TYR A CA 1
ATOM 2743 C C . TYR A 1 359 ? -53.111 9.983 -43.891 1.00 81.08 799 TYR A C 1
ATOM 2744 O O . TYR A 1 359 ? -53.889 10.157 -42.952 1.00 81.01 799 TYR A O 1
ATOM 2753 N N . LEU A 1 360 ? -52.852 8.779 -44.392 1.00 79.14 800 LEU A N 1
ATOM 2754 C CA . LEU A 1 360 ? -53.504 7.588 -43.860 1.00 76.86 800 LEU A CA 1
ATOM 2755 C C . LEU A 1 360 ? -53.234 7.357 -42.371 1.00 75.47 800 LEU A C 1
ATOM 2756 O O . LEU A 1 360 ? -54.021 7.772 -41.519 1.00 75.79 800 LEU A O 1
ATOM 2761 N N . ILE A 1 361 ? -52.121 6.689 -42.076 1.00 72.93 801 ILE A N 1
ATOM 2762 C CA . ILE A 1 361 ? -51.741 6.359 -40.707 1.00 70.41 801 ILE A CA 1
ATOM 2763 C C . ILE A 1 361 ? -52.201 7.399 -39.690 1.00 69.90 801 ILE A C 1
ATOM 2764 O O . ILE A 1 361 ? -52.731 7.053 -38.631 1.00 69.79 801 ILE A O 1
ATOM 2769 N N . THR A 1 362 ? -52.015 8.671 -40.023 1.00 69.06 802 THR A N 1
ATOM 2770 C CA . THR A 1 362 ? -52.401 9.747 -39.123 1.00 68.14 802 THR A CA 1
ATOM 2771 C C . THR A 1 362 ? -53.910 9.802 -38.911 1.00 66.27 802 THR A C 1
ATOM 2772 O O . THR A 1 362 ? -54.376 9.901 -37.776 1.00 66.65 802 THR A O 1
ATOM 2776 N N . LEU A 1 363 ? -54.679 9.739 -39.994 1.00 64.19 803 LEU A N 1
ATOM 2777 C CA . LEU A 1 363 ? -56.131 9.780 -39.869 1.00 62.82 803 LEU A CA 1
ATOM 2778 C C . LEU A 1 363 ? -56.690 8.510 -39.238 1.00 61.22 803 LEU A C 1
ATOM 2779 O O . LEU A 1 363 ? -57.789 8.517 -38.677 1.00 59.90 803 LEU A O 1
ATOM 2784 N N . ALA A 1 364 ? -55.933 7.419 -39.326 1.00 60.22 804 ALA A N 1
ATOM 2785 C CA . ALA A 1 364 ? -56.361 6.157 -38.734 1.00 58.66 804 ALA A CA 1
ATOM 2786 C C . ALA A 1 364 ? -56.188 6.220 -37.219 1.00 57.11 804 ALA A C 1
ATOM 2787 O O . ALA A 1 364 ? -56.954 5.609 -36.474 1.00 57.92 804 ALA A O 1
ATOM 2789 N N . TYR A 1 365 ? -55.175 6.957 -36.773 1.00 54.82 805 TYR A N 1
ATOM 2790 C CA . TYR A 1 365 ? -54.917 7.113 -35.348 1.00 50.75 805 TYR A CA 1
ATOM 2791 C C . TYR A 1 365 ? -55.862 8.141 -34.753 1.00 51.01 805 TYR A C 1
ATOM 2792 O O . TYR A 1 365 ? -56.344 7.973 -33.635 1.00 51.13 805 TYR A O 1
ATOM 2801 N N . LEU A 1 366 ? -56.131 9.203 -35.505 1.00 50.52 806 LEU A N 1
ATOM 2802 C CA . LEU A 1 366 ? -57.031 10.246 -35.034 1.00 51.10 806 LEU A CA 1
ATOM 2803 C C . LEU A 1 366 ? -58.409 9.633 -34.822 1.00 51.57 806 LEU A C 1
ATOM 2804 O O . LEU A 1 366 ? -59.160 10.042 -33.936 1.00 50.04 806 LEU A O 1
ATOM 2809 N N . ASP A 1 367 ? -58.719 8.635 -35.642 1.00 53.34 807 ASP A N 1
ATOM 2810 C CA . ASP A 1 367 ? -60.003 7.952 -35.590 1.00 54.15 807 ASP A CA 1
ATOM 2811 C C . ASP A 1 367 ? -60.098 7.062 -34.361 1.00 52.76 807 ASP A C 1
ATOM 2812 O O . ASP A 1 367 ? -61.158 6.957 -33.747 1.00 52.10 807 ASP A O 1
ATOM 2817 N N . LYS A 1 368 ? -58.990 6.418 -34.003 1.00 51.12 808 LYS A N 1
ATOM 2818 C CA . LYS A 1 368 ? -58.972 5.561 -32.824 1.00 51.83 808 LYS A CA 1
ATOM 2819 C C . LYS A 1 368 ? -58.903 6.408 -31.560 1.00 53.76 808 LYS A C 1
ATOM 2820 O O . LYS A 1 368 ? -59.183 5.934 -30.455 1.00 54.31 808 LYS A O 1
ATOM 2826 N N . LEU A 1 369 ? -58.516 7.666 -31.735 1.00 54.77 809 LEU A N 1
ATOM 2827 C CA . LEU A 1 369 ? -58.439 8.602 -30.626 1.00 54.43 809 LEU A CA 1
ATOM 2828 C C . LEU A 1 369 ? -59.871 9.057 -30.361 1.00 55.34 809 LEU A C 1
ATOM 2829 O O . LEU A 1 369 ? -60.240 9.362 -29.230 1.00 53.84 809 LEU A O 1
ATOM 2834 N N . HIS A 1 370 ? -60.673 9.085 -31.423 1.00 57.16 810 HIS A N 1
ATOM 2835 C CA . HIS A 1 370 ? -62.074 9.488 -31.339 1.00 60.24 810 HIS A CA 1
ATOM 2836 C C . HIS A 1 370 ? -62.942 8.324 -30.857 1.00 61.20 810 HIS A C 1
ATOM 2837 O O . HIS A 1 370 ? -64.003 8.535 -30.272 1.00 61.08 810 HIS A O 1
ATOM 2844 N N . ARG A 1 371 ? -62.477 7.102 -31.110 1.00 62.18 811 ARG A N 1
ATOM 2845 C CA . ARG A 1 371 ? -63.183 5.884 -30.717 1.00 62.83 811 ARG A CA 1
ATOM 2846 C C . ARG A 1 371 ? -62.860 5.430 -29.301 1.00 61.04 811 ARG A C 1
ATOM 2847 O O . ARG A 1 371 ? -63.612 4.659 -28.704 1.00 62.02 811 ARG A O 1
ATOM 2855 N N . GLU A 1 372 ? -61.740 5.914 -28.774 1.00 58.44 812 GLU A N 1
ATOM 2856 C CA . GLU A 1 372 ? -61.273 5.520 -27.448 1.00 56.76 812 GLU A CA 1
ATOM 2857 C C . GLU A 1 372 ? -62.028 6.255 -26.350 1.00 55.79 812 GLU A C 1
ATOM 2858 O O . GLU A 1 372 ? -61.633 7.341 -25.939 1.00 57.39 812 GLU A O 1
ATOM 2864 N N . LYS A 1 373 ? -63.111 5.647 -25.868 1.00 56.26 813 LYS A N 1
ATOM 2865 C CA . LYS A 1 373 ? -63.957 6.257 -24.845 1.00 54.51 813 LYS A CA 1
ATOM 2866 C C . LYS A 1 373 ? -63.547 5.888 -23.425 1.00 54.15 813 LYS A C 1
ATOM 2867 O O . LYS A 1 373 ? -64.188 6.303 -22.463 1.00 54.56 813 LYS A O 1
ATOM 2873 N N . ASN A 1 374 ? -62.492 5.089 -23.295 1.00 53.30 814 ASN A N 1
ATOM 2874 C CA . ASN A 1 374 ? -61.962 4.760 -21.970 1.00 53.92 814 ASN A CA 1
ATOM 2875 C C . ASN A 1 374 ? -61.082 5.967 -21.634 1.00 56.55 814 ASN A C 1
ATOM 2876 O O . ASN A 1 374 ? -59.903 5.994 -21.981 1.00 58.17 814 ASN A O 1
ATOM 2881 N N . GLN A 1 375 ? -61.668 6.951 -20.955 1.00 59.28 815 GLN A N 1
ATOM 2882 C CA . GLN A 1 375 ? -60.985 8.195 -20.616 1.00 60.75 815 GLN A CA 1
ATOM 2883 C C . GLN A 1 375 ? -59.660 8.018 -19.883 1.00 60.22 815 GLN A C 1
ATOM 2884 O O . GLN A 1 375 ? -59.279 8.854 -19.071 1.00 62.93 815 GLN A O 1
ATOM 2890 N N . GLY A 1 376 ? -58.964 6.928 -20.188 1.00 58.81 816 GLY A N 1
ATOM 2891 C CA . GLY A 1 376 ? -57.684 6.622 -19.569 1.00 58.20 816 GLY A CA 1
ATOM 2892 C C . GLY A 1 376 ? -56.746 6.187 -20.675 1.00 58.47 816 GLY A C 1
ATOM 2893 O O . GLY A 1 376 ? -55.574 6.569 -20.704 1.00 57.71 816 GLY A O 1
ATOM 2894 N N . ASP A 1 377 ? -57.269 5.365 -21.580 1.00 59.43 817 ASP A N 1
ATOM 2895 C CA . ASP A 1 377 ? -56.505 4.932 -22.744 1.00 59.71 817 ASP A CA 1
ATOM 2896 C C . ASP A 1 377 ? -56.538 6.062 -23.775 1.00 57.54 817 ASP A C 1
ATOM 2897 O O . ASP A 1 377 ? -55.710 6.124 -24.688 1.00 58.27 817 ASP A O 1
ATOM 2902 N N . PHE A 1 378 ? -57.510 6.955 -23.611 1.00 55.03 818 PHE A N 1
ATOM 2903 C CA . PHE A 1 378 ? -57.660 8.103 -24.493 1.00 52.04 818 PHE A CA 1
ATOM 2904 C C . PHE A 1 378 ? -56.449 8.999 -24.273 1.00 52.91 818 PHE A C 1
ATOM 2905 O O . PHE A 1 378 ? -55.864 9.502 -25.227 1.00 53.12 818 PHE A O 1
ATOM 2913 N N . ILE A 1 379 ? -56.087 9.189 -23.006 1.00 52.61 819 ILE A N 1
ATOM 2914 C CA . ILE A 1 379 ? -54.927 9.998 -22.639 1.00 52.43 819 ILE A CA 1
ATOM 2915 C C . ILE A 1 379 ? -53.675 9.464 -23.326 1.00 52.72 819 ILE A C 1
ATOM 2916 O O . ILE A 1 379 ? -52.972 10.197 -24.016 1.00 54.08 819 ILE A O 1
ATOM 2921 N N . LEU A 1 380 ? -53.403 8.180 -23.120 1.00 51.42 820 LEU A N 1
ATOM 2922 C CA . LEU A 1 380 ? -52.240 7.531 -23.699 1.00 49.36 820 LEU A CA 1
ATOM 2923 C C . LEU A 1 380 ? -52.243 7.667 -25.209 1.00 47.86 820 LEU A C 1
ATOM 2924 O O . LEU A 1 380 ? -51.184 7.775 -25.822 1.00 46.52 820 LEU A O 1
ATOM 2929 N N . ARG A 1 381 ? -53.424 7.656 -25.820 1.00 46.70 821 ARG A N 1
ATOM 2930 C CA . ARG A 1 381 ? -53.480 7.836 -27.264 1.00 47.04 821 ARG A CA 1
ATOM 2931 C C . ARG A 1 381 ? -53.069 9.273 -27.581 1.00 45.85 821 ARG A C 1
ATOM 2932 O O . ARG A 1 381 ? -52.490 9.547 -28.634 1.00 46.55 821 ARG A O 1
ATOM 2940 N N . VAL A 1 382 ? -53.379 10.186 -26.662 1.00 44.08 822 VAL A N 1
ATOM 2941 C CA . VAL A 1 382 ? -53.004 11.586 -26.819 1.00 40.01 822 VAL A CA 1
ATOM 2942 C C . VAL A 1 382 ? -51.492 11.711 -26.651 1.00 39.00 822 VAL A C 1
ATOM 2943 O O . VAL A 1 382 ? -50.823 12.324 -27.476 1.00 39.49 822 VAL A O 1
ATOM 2947 N N . PHE A 1 383 ? -50.966 11.118 -25.582 1.00 37.36 823 PHE A N 1
ATOM 2948 C CA . PHE A 1 383 ? -49.532 11.142 -25.301 1.00 38.85 823 PHE A CA 1
ATOM 2949 C C . PHE A 1 383 ? -48.733 10.511 -26.429 1.00 40.64 823 PHE A C 1
ATOM 2950 O O . PHE A 1 383 ? -47.669 10.997 -26.807 1.00 39.97 823 PHE A O 1
ATOM 2958 N N . THR A 1 384 ? -49.272 9.415 -26.950 1.00 43.33 824 THR A N 1
ATOM 2959 C CA . THR A 1 384 ? -48.612 8.628 -27.975 1.00 43.00 824 THR A CA 1
ATOM 2960 C C . THR A 1 384 ? -48.689 9.185 -29.397 1.00 43.49 824 THR A C 1
ATOM 2961 O O . THR A 1 384 ? -47.735 9.042 -30.156 1.00 41.83 824 THR A O 1
ATOM 2965 N N . PHE A 1 385 ? -49.794 9.833 -29.742 1.00 44.65 825 PHE A N 1
ATOM 2966 C CA . PHE A 1 385 ? -49.996 10.371 -31.085 1.00 46.46 825 PHE A CA 1
ATOM 2967 C C . PHE A 1 385 ? -48.766 10.936 -31.821 1.00 48.02 825 PHE A C 1
ATOM 2968 O O . PHE A 1 385 ? -48.336 10.383 -32.840 1.00 50.23 825 PHE A O 1
ATOM 2976 N N . PRO A 1 386 ? -48.176 12.035 -31.306 1.00 48.38 826 PRO A N 1
ATOM 2977 C CA . PRO A 1 386 ? -47.012 12.642 -31.959 1.00 48.00 826 PRO A CA 1
ATOM 2978 C C . PRO A 1 386 ? -45.925 11.658 -32.353 1.00 49.28 826 PRO A C 1
ATOM 2979 O O . PRO A 1 386 ? -45.304 11.804 -33.408 1.00 49.09 826 PRO A O 1
ATOM 2983 N N . ALA A 1 387 ? -45.713 10.645 -31.519 1.00 49.77 827 ALA A N 1
ATOM 2984 C CA . ALA A 1 387 ? -44.674 9.652 -31.780 1.00 51.54 827 ALA A CA 1
ATOM 2985 C C . ALA A 1 387 ? -45.117 8.515 -32.683 1.00 53.19 827 ALA A C 1
ATOM 2986 O O . ALA A 1 387 ? -44.334 7.609 -32.975 1.00 54.07 827 ALA A O 1
ATOM 2988 N N . LEU A 1 388 ? -46.367 8.549 -33.125 1.00 54.82 828 LEU A N 1
ATOM 2989 C CA . LEU A 1 388 ? -46.850 7.507 -34.011 1.00 57.14 828 LEU A CA 1
ATOM 2990 C C . LEU A 1 388 ? -46.938 8.041 -35.432 1.00 59.44 828 LEU A C 1
ATOM 2991 O O . LEU A 1 388 ? -47.039 7.266 -36.383 1.00 60.45 828 LEU A O 1
ATOM 2996 N N . LEU A 1 389 ? -46.896 9.367 -35.564 1.00 60.98 829 LEU A N 1
ATOM 2997 C CA . LEU A 1 389 ? -46.889 10.006 -36.873 1.00 62.48 829 LEU A CA 1
ATOM 2998 C C . LEU A 1 389 ? -45.759 9.402 -37.705 1.00 63.54 829 LEU A C 1
ATOM 2999 O O . LEU A 1 389 ? -44.581 9.437 -37.326 1.00 62.57 829 LEU A O 1
ATOM 3004 N N . ASP A 1 390 ? -46.136 8.843 -38.845 1.00 65.34 830 ASP A N 1
ATOM 3005 C CA . ASP A 1 390 ? -45.178 8.239 -39.757 1.00 67.09 830 ASP A CA 1
ATOM 3006 C C . ASP A 1 390 ? -44.200 9.256 -40.342 1.00 68.03 830 ASP A C 1
ATOM 3007 O O . ASP A 1 390 ? -44.456 10.462 -40.339 1.00 68.80 830 ASP A O 1
ATOM 3012 N N . LYS A 1 391 ? -43.091 8.751 -40.871 1.00 68.77 831 LYS A N 1
ATOM 3013 C CA . LYS A 1 391 ? -42.067 9.604 -41.466 1.00 69.09 831 LYS A CA 1
ATOM 3014 C C . LYS A 1 391 ? -42.632 10.565 -42.506 1.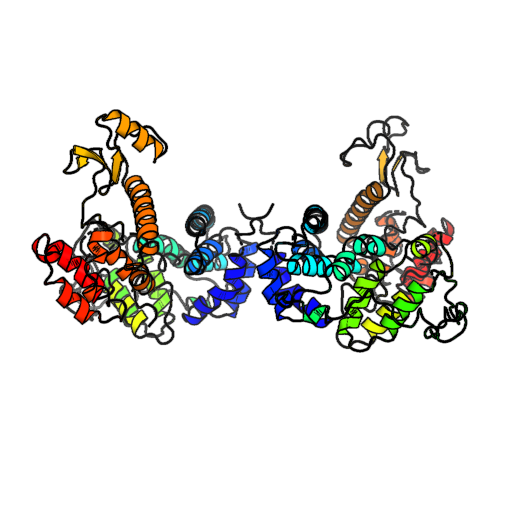00 69.49 831 LYS A C 1
ATOM 3015 O O . LYS A 1 391 ? -42.543 11.785 -42.352 1.00 69.11 831 LYS A O 1
ATOM 3021 N N . THR A 1 392 ? -43.195 10.002 -43.572 1.00 70.01 832 THR A N 1
ATOM 3022 C CA . THR A 1 392 ? -43.782 10.794 -44.648 1.00 71.38 832 THR A CA 1
ATOM 3023 C C . THR A 1 392 ? -44.610 11.948 -44.102 1.00 72.12 832 THR A C 1
ATOM 3024 O O . THR A 1 392 ? -44.244 13.111 -44.266 1.00 72.20 832 THR A O 1
ATOM 3028 N N . PHE A 1 393 ? -45.728 11.619 -43.460 1.00 72.72 833 PHE A N 1
ATOM 3029 C CA . PHE A 1 393 ? -46.607 12.630 -42.901 1.00 73.29 833 PHE A CA 1
ATOM 3030 C C . PHE A 1 393 ? -45.791 13.664 -42.149 1.00 74.45 833 PHE A C 1
ATOM 3031 O O . PHE A 1 393 ? -45.897 14.859 -42.413 1.00 75.67 833 PHE A O 1
ATOM 3039 N N . LEU A 1 394 ? -44.973 13.188 -41.215 1.00 74.82 834 LEU A N 1
ATOM 3040 C CA . LEU A 1 394 ? -44.140 14.059 -40.391 1.00 75.21 834 LEU A CA 1
ATOM 3041 C C . LEU A 1 394 ? -43.378 15.054 -41.250 1.00 75.39 834 LEU A C 1
ATOM 3042 O O . LEU A 1 394 ? -43.333 16.249 -40.946 1.00 74.68 834 LEU A O 1
ATOM 3047 N N . ALA A 1 395 ? -42.778 14.558 -42.328 1.00 76.13 835 ALA A N 1
ATOM 3048 C CA . ALA A 1 395 ? -42.044 15.431 -43.232 1.00 76.75 835 ALA A CA 1
ATOM 3049 C C . ALA A 1 395 ? -42.988 16.524 -43.708 1.00 76.67 835 ALA A C 1
ATOM 3050 O O . ALA A 1 395 ? -42.680 17.708 -43.601 1.00 77.04 835 ALA A O 1
ATOM 3052 N N . LEU A 1 396 ? -44.136 16.110 -44.233 1.00 76.32 836 LEU A N 1
ATOM 3053 C CA . LEU A 1 396 ? -45.143 17.043 -44.714 1.00 76.98 836 LEU A CA 1
ATOM 3054 C C . LEU A 1 396 ? -45.514 18.086 -43.663 1.00 77.37 836 LEU A C 1
ATOM 3055 O O . LEU A 1 396 ? -45.680 19.257 -43.987 1.00 76.58 836 LEU A O 1
ATOM 3060 N N . LEU A 1 397 ? -45.623 17.664 -42.406 1.00 79.14 837 LEU A N 1
ATOM 3061 C CA . LEU A 1 397 ? -46.004 18.568 -41.323 1.00 80.48 837 LEU A CA 1
ATOM 3062 C C . LEU A 1 397 ? -45.001 19.688 -41.096 1.00 81.98 837 LEU A C 1
ATOM 3063 O O . LEU A 1 397 ? -45.385 20.823 -40.805 1.00 81.92 837 LEU A O 1
ATOM 3076 N N . THR A 1 399 ? -42.624 20.519 -43.425 1.00 85.98 839 THR A N 1
ATOM 3077 C CA . THR A 1 399 ? -42.517 21.144 -44.734 1.00 84.75 839 THR A CA 1
ATOM 3078 C C . THR A 1 399 ? -43.553 22.253 -44.919 1.00 83.74 839 THR A C 1
ATOM 3079 O O . THR A 1 399 ? -43.456 23.053 -45.847 1.00 83.53 839 THR A O 1
ATOM 3083 N N . GLY A 1 400 ? -44.532 22.307 -44.023 1.00 83.73 840 GLY A N 1
ATOM 3084 C CA . GLY A 1 400 ? -45.546 23.339 -44.108 1.00 83.83 840 GLY A CA 1
ATOM 3085 C C . GLY A 1 400 ? -46.801 22.858 -44.798 1.00 84.41 840 GLY A C 1
ATOM 3086 O O . GLY A 1 400 ? -47.800 23.572 -44.831 1.00 84.73 840 GLY A O 1
ATOM 3087 N N . ASP A 1 401 ? -46.754 21.645 -45.341 1.00 84.02 841 ASP A N 1
ATOM 3088 C CA . ASP A 1 401 ? -47.898 21.062 -46.044 1.00 83.93 841 ASP A CA 1
ATOM 3089 C C . ASP A 1 401 ? -49.219 21.413 -45.367 1.00 84.74 841 ASP A C 1
ATOM 3090 O O . ASP A 1 401 ? -49.676 20.706 -44.476 1.00 84.82 841 ASP A O 1
ATOM 3095 N N . LEU A 1 402 ? -49.825 22.508 -45.821 1.00 86.58 842 LEU A N 1
ATOM 3096 C CA . LEU A 1 402 ? -51.086 23.023 -45.285 1.00 87.48 842 LEU A CA 1
ATOM 3097 C C . LEU A 1 402 ? -52.149 21.960 -45.037 1.00 88.01 842 LEU A C 1
ATOM 3098 O O . LEU A 1 402 ? -53.007 22.117 -44.164 1.00 87.55 842 LEU A O 1
ATOM 3103 N N . GLY A 1 403 ? -52.100 20.879 -45.807 1.00 88.69 843 GLY A N 1
ATOM 3104 C CA . GLY A 1 403 ? -53.064 19.814 -45.604 1.00 90.72 843 GLY A CA 1
ATOM 3105 C C . GLY A 1 403 ? -52.871 19.163 -44.247 1.00 92.71 843 GLY A C 1
ATOM 3106 O O . GLY A 1 403 ? -53.775 19.123 -43.408 1.00 93.32 843 GLY A O 1
ATOM 3107 N N . ALA A 1 404 ? -51.659 18.662 -44.038 1.00 94.28 844 ALA A N 1
ATOM 3108 C CA . ALA A 1 404 ? -51.288 17.975 -42.812 1.00 94.97 844 ALA A CA 1
ATOM 3109 C C . ALA A 1 404 ? -51.307 18.849 -41.564 1.00 95.45 844 ALA A C 1
ATOM 3110 O O . ALA A 1 404 ? -51.175 18.334 -40.456 1.00 95.21 844 ALA A O 1
ATOM 3120 N N . ARG A 1 406 ? -53.866 20.856 -41.149 1.00 95.49 846 ARG A N 1
ATOM 3121 C CA . ARG A 1 406 ? -55.306 20.817 -40.956 1.00 94.56 846 ARG A CA 1
ATOM 3122 C C . ARG A 1 406 ? -55.715 19.812 -39.890 1.00 93.57 846 ARG A C 1
ATOM 3123 O O . ARG A 1 406 ? -56.428 20.161 -38.953 1.00 93.22 846 ARG A O 1
ATOM 3131 N N . ILE A 1 407 ? -55.259 18.569 -40.020 1.00 92.15 847 ILE A N 1
ATOM 3132 C CA . ILE A 1 407 ? -55.629 17.545 -39.051 1.00 90.30 847 ILE A CA 1
ATOM 3133 C C . ILE A 1 407 ? -55.072 17.786 -37.650 1.00 88.62 847 ILE A C 1
ATOM 3134 O O . ILE A 1 407 ? -55.791 17.630 -36.662 1.00 89.16 847 ILE A O 1
ATOM 3147 N N . ARG A 1 409 ? -54.902 20.151 -36.167 1.00 80.47 849 ARG A N 1
ATOM 3148 C CA . ARG A 1 409 ? -55.763 21.139 -35.525 1.00 79.52 849 ARG A CA 1
ATOM 3149 C C . ARG A 1 409 ? -57.040 20.459 -35.046 1.00 78.83 849 ARG A C 1
ATOM 3150 O O . ARG A 1 409 ? -57.654 20.886 -34.071 1.00 78.19 849 ARG A O 1
ATOM 3158 N N . SER A 1 410 ? -57.443 19.402 -35.743 1.00 78.54 850 SER A N 1
ATOM 3159 C CA . SER A 1 410 ? -58.634 18.660 -35.351 1.00 78.27 850 SER A CA 1
ATOM 3160 C C . SER A 1 410 ? -58.230 17.739 -34.199 1.00 76.45 850 SER A C 1
ATOM 3161 O O . SER A 1 410 ? -59.041 17.405 -33.336 1.00 76.41 850 SER A O 1
ATOM 3164 N N . TYR A 1 411 ? -56.966 17.326 -34.206 1.00 73.90 851 TYR A N 1
ATOM 3165 C CA . TYR A 1 411 ? -56.414 16.484 -33.149 1.00 71.69 851 TYR A CA 1
ATOM 3166 C C . TYR A 1 411 ? -56.334 17.341 -31.890 1.00 70.70 851 TYR A C 1
ATOM 3167 O O . TYR A 1 411 ? -56.582 16.868 -30.785 1.00 69.99 851 TYR A O 1
ATOM 3176 N N . TYR A 1 412 ? -55.988 18.609 -32.083 1.00 70.33 852 TYR A N 1
ATOM 3177 C CA . TYR A 1 412 ? -55.893 19.572 -30.995 1.00 69.64 852 TYR A CA 1
ATOM 3178 C C . TYR A 1 412 ? -57.307 19.870 -30.502 1.00 67.06 852 TYR A C 1
ATOM 3179 O O . TYR A 1 412 ? -57.506 20.248 -29.350 1.00 66.14 852 TYR A O 1
ATOM 3188 N N . LYS A 1 413 ? -58.282 19.673 -31.385 1.00 65.15 853 LYS A N 1
ATOM 3189 C CA . LYS A 1 413 ? -59.687 19.925 -31.068 1.00 63.36 853 LYS A CA 1
ATOM 3190 C C . LYS A 1 413 ? -60.231 18.851 -30.146 1.00 61.46 853 LYS A C 1
ATOM 3191 O O . LYS A 1 413 ? -60.971 19.148 -29.207 1.00 61.12 853 LYS A O 1
ATOM 3197 N N . LEU A 1 414 ? -59.871 17.602 -30.427 1.00 59.46 854 LEU A N 1
ATOM 3198 C CA . LEU A 1 414 ? -60.301 16.481 -29.599 1.00 57.48 854 LEU A CA 1
ATOM 3199 C C . LEU A 1 414 ? -59.820 16.699 -28.172 1.00 56.74 854 LEU A C 1
ATOM 3200 O O . LEU A 1 414 ? -60.554 16.471 -27.210 1.00 55.63 854 LEU A O 1
ATOM 3205 N N . LEU A 1 415 ? -58.579 17.151 -28.052 1.00 56.03 855 LEU A N 1
ATOM 3206 C CA . LEU A 1 415 ? -57.980 17.393 -26.755 1.00 55.63 855 LEU A CA 1
ATOM 3207 C C . LEU A 1 415 ? -58.767 18.408 -25.948 1.00 55.65 855 LEU A C 1
ATOM 3208 O O . LEU A 1 415 ? -59.058 18.175 -24.776 1.00 55.46 855 LEU A O 1
ATOM 3213 N N . ARG A 1 416 ? -59.121 19.528 -26.572 1.00 54.78 856 ARG A N 1
ATOM 3214 C CA . ARG A 1 416 ? -59.893 20.548 -25.872 1.00 54.78 856 ARG A CA 1
ATOM 3215 C C . ARG A 1 416 ? -61.257 19.973 -25.506 1.00 53.31 856 ARG A C 1
ATOM 3216 O O . ARG A 1 416 ? -61.760 20.189 -24.400 1.00 50.46 856 ARG A O 1
ATOM 3224 N N . GLY A 1 417 ? -61.850 19.238 -26.442 1.00 52.81 857 GLY A N 1
ATOM 3225 C CA . GLY A 1 417 ? -63.143 18.627 -26.189 1.00 51.15 857 GLY A CA 1
ATOM 3226 C C . GLY A 1 417 ? -63.070 17.770 -24.941 1.00 50.70 857 GLY A C 1
ATOM 3227 O O . GLY A 1 417 ? -63.830 17.969 -23.994 1.00 49.17 857 GLY A O 1
ATOM 3228 N N . PHE A 1 418 ? -62.146 16.815 -24.945 1.00 50.33 858 PHE A N 1
ATOM 3229 C CA . PHE A 1 418 ? -61.933 15.932 -23.807 1.00 49.67 858 PHE A CA 1
ATOM 3230 C C . PHE A 1 418 ? -61.791 16.760 -22.539 1.00 50.05 858 PHE A C 1
ATOM 3231 O O . PHE A 1 418 ? -62.615 16.677 -21.632 1.00 49.66 858 PHE A O 1
ATOM 3239 N N . ALA A 1 419 ? -60.730 17.560 -22.502 1.00 50.15 859 ALA A N 1
ATOM 3240 C CA . ALA A 1 419 ? -60.417 18.424 -21.372 1.00 50.16 859 ALA A CA 1
ATOM 3241 C C . ALA A 1 419 ? -61.649 19.119 -20.796 1.00 50.29 859 ALA A C 1
ATOM 3242 O O . ALA A 1 419 ? -61.826 19.170 -19.580 1.00 49.57 859 ALA A O 1
ATOM 3244 N N . THR A 1 420 ? -62.503 19.636 -21.674 1.00 50.75 860 THR A N 1
ATOM 3245 C CA . THR A 1 420 ? -63.710 20.341 -21.256 1.00 53.85 860 THR A CA 1
ATOM 3246 C C . THR A 1 420 ? -64.749 19.423 -20.612 1.00 55.97 860 THR A C 1
ATOM 3247 O O . THR A 1 420 ? -65.175 19.643 -19.477 1.00 54.54 860 THR A O 1
ATOM 3251 N N . GLU A 1 421 ? -65.143 18.396 -21.359 1.00 58.26 861 GLU A N 1
ATOM 3252 C CA . GLU A 1 421 ? -66.163 17.433 -20.948 1.00 59.86 861 GLU A CA 1
ATOM 3253 C C . GLU A 1 421 ? -65.807 16.618 -19.708 1.00 59.96 861 GLU A C 1
ATOM 3254 O O . GLU A 1 421 ? -66.695 16.147 -18.992 1.00 60.63 861 GLU A O 1
ATOM 3260 N N . VAL A 1 422 ? -64.512 16.441 -19.466 1.00 59.55 862 VAL A N 1
ATOM 3261 C CA . VAL A 1 422 ? -64.034 15.686 -18.310 1.00 59.53 862 VAL A CA 1
ATOM 3262 C C . VAL A 1 422 ? -64.584 16.176 -16.971 1.00 60.68 862 VAL A C 1
ATOM 3263 O O . VAL A 1 422 ? -64.808 17.370 -16.765 1.00 61.41 862 VAL A O 1
ATOM 3267 N N . LYS A 1 423 ? -64.790 15.234 -16.056 1.00 61.28 863 LYS A N 1
ATOM 3268 C CA . LYS A 1 423 ? -65.284 15.565 -14.724 1.00 62.71 863 LYS A CA 1
ATOM 3269 C C . LYS A 1 423 ? -64.196 16.369 -14.011 1.00 62.01 863 LYS A C 1
ATOM 3270 O O . LYS A 1 423 ? -64.197 17.598 -14.054 1.00 62.23 863 LYS A O 1
ATOM 3276 N N . ASP A 1 424 ? -63.270 15.670 -13.361 1.00 60.78 864 ASP A N 1
ATOM 3277 C CA . ASP A 1 424 ? -62.157 16.321 -12.674 1.00 59.98 864 ASP A CA 1
ATOM 3278 C C . ASP A 1 424 ? -61.160 16.916 -13.664 1.00 58.19 864 ASP A C 1
ATOM 3279 O O . ASP A 1 424 ? -60.313 16.204 -14.210 1.00 58.02 864 ASP A O 1
ATOM 3284 N N . LYS A 1 425 ? -61.257 18.221 -13.889 1.00 54.97 865 LYS A N 1
ATOM 3285 C CA . LYS A 1 425 ? -60.335 18.882 -14.794 1.00 51.64 865 LYS A CA 1
ATOM 3286 C C . LYS A 1 425 ? -58.900 18.439 -14.541 1.00 49.12 865 LYS A C 1
ATOM 3287 O O . LYS A 1 425 ? -58.502 18.170 -13.404 1.00 47.11 865 LYS A O 1
ATOM 3293 N N . VAL A 1 426 ? -58.137 18.348 -15.621 1.00 47.17 866 VAL A N 1
ATOM 3294 C CA . VAL A 1 426 ? -56.753 17.933 -15.537 1.00 43.52 866 VAL A CA 1
ATOM 3295 C C . VAL A 1 426 ? -55.873 19.125 -15.810 1.00 42.20 866 VAL A C 1
ATOM 3296 O O . VAL A 1 426 ? -55.956 19.727 -16.885 1.00 44.41 866 VAL A O 1
ATOM 3300 N N . TRP A 1 427 ? -55.044 19.498 -14.843 1.00 41.08 867 TRP A N 1
ATOM 3301 C CA . TRP A 1 427 ? -54.133 20.590 -15.123 1.00 40.50 867 TRP A CA 1
ATOM 3302 C C . TRP A 1 427 ? -53.223 20.027 -16.222 1.00 42.27 867 TRP A C 1
ATOM 3303 O O . TRP A 1 427 ? -53.613 19.119 -16.946 1.00 44.97 867 TRP A O 1
ATOM 3314 N N . PHE A 1 428 ? -52.020 20.554 -16.344 1.00 43.12 868 PHE A N 1
ATOM 3315 C CA . PHE A 1 428 ? -51.063 20.107 -17.355 1.00 42.90 868 PHE A CA 1
ATOM 3316 C C . PHE A 1 428 ? -51.530 19.971 -18.803 1.00 42.13 868 PHE A C 1
ATOM 3317 O O . PHE A 1 428 ? -50.717 20.138 -19.711 1.00 43.48 868 PHE A O 1
ATOM 3325 N N . LEU A 1 429 ? -52.801 19.662 -19.049 1.00 40.04 869 LEU A N 1
ATOM 3326 C CA . LEU A 1 429 ? -53.260 19.684 -20.437 1.00 43.31 869 LEU A CA 1
ATOM 3327 C C . LEU A 1 429 ? -54.011 20.998 -20.532 1.00 44.26 869 LEU A C 1
ATOM 3328 O O . LEU A 1 429 ? -54.716 21.296 -21.495 1.00 43.26 869 LEU A O 1
ATOM 3333 N N . GLU A 1 430 ? -53.763 21.793 -19.498 1.00 46.97 870 GLU A N 1
ATOM 3334 C CA . GLU A 1 430 ? -54.304 23.124 -19.319 1.00 46.56 870 GLU A CA 1
ATOM 3335 C C . GLU A 1 430 ? -53.479 24.025 -20.239 1.00 46.33 870 GLU A C 1
ATOM 3336 O O . GLU A 1 430 ? -54.014 24.884 -20.933 1.00 47.11 870 GLU A O 1
ATOM 3342 N N . GLY A 1 431 ? -52.168 23.803 -20.230 1.00 45.75 871 GLY A N 1
ATOM 3343 C CA . GLY A 1 431 ? -51.270 24.569 -21.069 1.00 47.50 871 GLY A CA 1
ATOM 3344 C C . GLY A 1 431 ? -51.539 24.345 -22.547 1.00 47.97 871 GLY A C 1
ATOM 3345 O O . GLY A 1 431 ? -51.161 25.167 -23.372 1.00 49.17 871 GLY A O 1
ATOM 3346 N N . VAL A 1 432 ? -52.219 23.254 -22.887 1.00 49.23 872 VAL A N 1
ATOM 3347 C CA . VAL A 1 432 ? -52.456 22.922 -24.289 1.00 49.18 872 VAL A CA 1
ATOM 3348 C C . VAL A 1 432 ? -53.912 22.981 -24.747 1.00 50.88 872 VAL A C 1
ATOM 3349 O O . VAL A 1 432 ? -54.205 22.671 -25.899 1.00 50.94 872 VAL A O 1
ATOM 3353 N N . THR A 1 433 ? -54.819 23.385 -23.863 1.00 52.80 873 THR A N 1
ATOM 3354 C CA . THR A 1 433 ? -56.238 23.446 -24.212 1.00 55.81 873 THR A CA 1
ATOM 3355 C C . THR A 1 433 ? -56.965 24.596 -23.530 1.00 59.26 873 THR A C 1
ATOM 3356 O O . THR A 1 433 ? -58.134 24.878 -23.827 1.00 59.69 873 THR A O 1
ATOM 3360 N N . GLN A 1 434 ? -56.262 25.250 -22.614 1.00 61.94 874 GLN A N 1
ATOM 3361 C CA . GLN A 1 434 ? -56.831 26.330 -21.827 1.00 62.44 874 GLN A CA 1
ATOM 3362 C C . GLN A 1 434 ? -57.751 25.668 -20.802 1.00 64.44 874 GLN A C 1
ATOM 3363 O O . GLN A 1 434 ? -57.254 24.910 -19.977 1.00 65.93 874 GLN A O 1
ATOM 3369 N N . VAL A 1 435 ? -59.061 25.904 -20.837 1.00 66.60 875 VAL A N 1
ATOM 3370 C CA . VAL A 1 435 ? -59.939 25.239 -19.856 1.00 69.14 875 VAL A CA 1
ATOM 3371 C C . VAL A 1 435 ? -59.272 25.366 -18.478 1.00 72.15 875 VAL A C 1
ATOM 3372 O O . VAL A 1 435 ? -58.650 24.416 -18.003 1.00 72.17 875 VAL A O 1
ATOM 3376 N N . LEU A 1 436 ? -59.422 26.518 -17.828 1.00 77.15 876 LEU A N 1
ATOM 3377 C CA . LEU A 1 436 ? -58.712 26.758 -16.574 1.00 81.99 876 LEU A CA 1
ATOM 3378 C C . LEU A 1 436 ? -59.469 27.327 -15.372 1.00 85.91 876 LEU A C 1
ATOM 3379 O O . LEU A 1 436 ? -59.643 28.542 -15.251 1.00 86.67 876 LEU A O 1
ATOM 3384 N N . PRO A 1 437 ? -59.932 26.450 -14.473 1.00 88.94 877 PRO A N 1
ATOM 3385 C CA . PRO A 1 437 ? -59.759 24.998 -14.541 1.00 90.78 877 PRO A CA 1
ATOM 3386 C C . PRO A 1 437 ? -60.961 24.400 -15.284 1.00 93.10 877 PRO A C 1
ATOM 3387 O O . PRO A 1 437 ? -60.801 23.700 -16.285 1.00 94.22 877 PRO A O 1
ATOM 3391 N N . GLN A 1 438 ? -62.162 24.716 -14.800 1.00 95.52 878 GLN A N 1
ATOM 3392 C CA . GLN A 1 438 ? -63.392 24.223 -15.405 1.00 97.28 878 GLN A CA 1
ATOM 3393 C C . GLN A 1 438 ? -63.703 25.011 -16.669 1.00 98.16 878 GLN A C 1
ATOM 3394 O O . GLN A 1 438 ? -64.574 24.632 -17.451 1.00 98.75 878 GLN A O 1
ATOM 3401 N N . ASN B 1 11 ? -24.582 16.946 -10.662 1.00 85.06 604 ASN B N 1
ATOM 3402 C CA . ASN B 1 11 ? -25.635 15.939 -10.714 1.00 83.71 604 ASN B CA 1
ATOM 3403 C C . ASN B 1 11 ? -26.511 16.032 -9.467 1.00 81.80 604 ASN B C 1
ATOM 3404 O O . ASN B 1 11 ? -26.607 17.090 -8.846 1.00 81.17 604 ASN B O 1
ATOM 3409 N N . LEU B 1 12 ? -27.136 14.915 -9.107 1.00 79.79 605 LEU B N 1
ATOM 3410 C CA . LEU B 1 12 ? -28.027 14.850 -7.954 1.00 78.36 605 LEU B CA 1
ATOM 3411 C C . LEU B 1 12 ? -27.298 14.398 -6.703 1.00 78.60 605 LEU B C 1
ATOM 3412 O O . LEU B 1 12 ? -26.103 14.115 -6.722 1.00 79.20 605 LEU B O 1
ATOM 3417 N N . ASN B 1 13 ? -28.050 14.340 -5.610 1.00 77.74 606 ASN B N 1
ATOM 3418 C CA . ASN B 1 13 ? -27.547 13.843 -4.339 1.00 76.62 606 ASN B CA 1
ATOM 3419 C C . ASN B 1 13 ? -28.644 12.923 -3.835 1.00 76.20 606 ASN B C 1
ATOM 3420 O O . ASN B 1 13 ? -29.385 13.249 -2.907 1.00 76.73 606 ASN B O 1
ATOM 3425 N N . LEU B 1 14 ? -28.726 11.768 -4.486 1.00 75.27 607 LEU B N 1
ATOM 3426 C CA . LEU B 1 14 ? -29.729 10.755 -4.213 1.00 74.98 607 LEU B CA 1
ATOM 3427 C C . LEU B 1 14 ? -29.645 10.216 -2.801 1.00 74.25 607 LEU B C 1
ATOM 3428 O O . LEU B 1 14 ? -30.668 9.907 -2.192 1.00 74.85 607 LEU B O 1
ATOM 3433 N N . ILE B 1 15 ? -28.428 10.104 -2.278 1.00 72.26 608 ILE B N 1
ATOM 3434 C CA . ILE B 1 15 ? -28.247 9.617 -0.919 1.00 70.78 608 ILE B CA 1
ATOM 3435 C C . ILE B 1 15 ? -29.080 10.507 0.013 1.00 70.62 608 ILE B C 1
ATOM 3436 O O . ILE B 1 15 ? -29.889 10.009 0.800 1.00 70.81 608 ILE B O 1
ATOM 3441 N N . ASP B 1 16 ? -28.896 11.820 -0.095 1.00 69.33 609 ASP B N 1
ATOM 3442 C CA . ASP B 1 16 ? -29.645 12.772 0.718 1.00 68.26 609 ASP B CA 1
ATOM 3443 C C . ASP B 1 16 ? -31.145 12.611 0.518 1.00 67.65 609 ASP B C 1
ATOM 3444 O O . ASP B 1 16 ? -31.890 12.436 1.478 1.00 67.47 609 ASP B O 1
ATOM 3457 N N . LYS B 1 18 ? -32.811 10.174 -0.539 1.00 63.15 611 LYS B N 1
ATOM 3458 C CA . LYS B 1 18 ? -33.302 8.902 -0.027 1.00 61.14 611 LYS B CA 1
ATOM 3459 C C . LYS B 1 18 ? -33.598 9.104 1.462 1.00 58.77 611 LYS B C 1
ATOM 3460 O O . LYS B 1 18 ? -34.684 8.777 1.940 1.00 56.02 611 LYS B O 1
ATOM 3466 N N . LEU B 1 19 ? -32.633 9.676 2.177 1.00 56.23 612 LEU B N 1
ATOM 3467 C CA . LEU B 1 19 ? -32.760 9.930 3.607 1.00 53.59 612 LEU B CA 1
ATOM 3468 C C . LEU B 1 19 ? -33.957 10.802 3.969 1.00 51.83 612 LEU B C 1
ATOM 3469 O O . LEU B 1 19 ? -34.743 10.446 4.846 1.00 50.88 612 LEU B O 1
ATOM 3474 N N . PHE B 1 20 ? -34.096 11.939 3.293 1.00 50.54 613 PHE B N 1
ATOM 3475 C CA . PHE B 1 20 ? -35.202 12.848 3.570 1.00 50.07 613 PHE B CA 1
ATOM 3476 C C . PHE B 1 20 ? -36.531 12.171 3.270 1.00 49.41 613 PHE B C 1
ATOM 3477 O O . PHE B 1 20 ? -37.511 12.365 3.989 1.00 48.45 613 PHE B O 1
ATOM 3485 N N . HIS B 1 21 ? -36.564 11.394 2.190 1.00 49.40 614 HIS B N 1
ATOM 3486 C CA . HIS B 1 21 ? -37.774 10.672 1.819 1.00 48.90 614 HIS B CA 1
ATOM 3487 C C . HIS B 1 21 ? -38.027 9.627 2.891 1.00 49.04 614 HIS B C 1
ATOM 3488 O O . HIS B 1 21 ? -39.169 9.353 3.259 1.00 47.92 614 HIS B O 1
ATOM 3495 N N . HIS B 1 22 ? -36.942 9.040 3.385 1.00 50.17 615 HIS B N 1
ATOM 3496 C CA . HIS B 1 22 ? -37.037 8.030 4.423 1.00 50.78 615 HIS B CA 1
ATOM 3497 C C . HIS B 1 22 ? -37.689 8.653 5.644 1.00 51.33 615 HIS B C 1
ATOM 3498 O O . HIS B 1 22 ? -38.549 8.042 6.276 1.00 51.47 615 HIS B O 1
ATOM 3505 N N . TYR B 1 23 ? -37.284 9.877 5.967 1.00 50.83 616 TYR B N 1
ATOM 3506 C CA . TYR B 1 23 ? -37.849 10.575 7.111 1.00 50.33 616 TYR B CA 1
ATOM 3507 C C . TYR B 1 23 ? -39.336 10.861 6.940 1.00 49.87 616 TYR B C 1
ATOM 3508 O O . TYR B 1 23 ? -40.112 10.722 7.883 1.00 49.38 616 TYR B O 1
ATOM 3517 N N . CYS B 1 24 ? -39.720 11.267 5.736 1.00 49.50 617 CYS B N 1
ATOM 3518 C CA . CYS B 1 24 ? -41.106 11.607 5.444 1.00 49.05 617 CYS B CA 1
ATOM 3519 C C . CYS B 1 24 ? -42.028 10.404 5.333 1.00 49.60 617 CYS B C 1
ATOM 3520 O O . CYS B 1 24 ? -43.230 10.564 5.128 1.00 50.27 617 CYS B O 1
ATOM 3523 N N . THR B 1 25 ? -41.482 9.202 5.483 1.00 50.35 618 THR B N 1
ATOM 3524 C CA . THR B 1 25 ? -42.305 8.007 5.356 1.00 52.22 618 THR B CA 1
ATOM 3525 C C . THR B 1 25 ? -42.055 6.956 6.430 1.00 53.58 618 THR B C 1
ATOM 3526 O O . THR B 1 25 ? -42.962 6.198 6.781 1.00 54.50 618 THR B O 1
ATOM 3530 N N . LYS B 1 26 ? -40.833 6.900 6.947 1.00 54.35 619 LYS B N 1
ATOM 3531 C CA . LYS B 1 26 ? -40.512 5.915 7.971 1.00 55.12 619 LYS B CA 1
ATOM 3532 C C . LYS B 1 26 ? -40.299 6.470 9.371 1.00 54.00 619 LYS B C 1
ATOM 3533 O O . LYS B 1 26 ? -40.794 5.905 10.343 1.00 54.57 619 LYS B O 1
ATOM 3539 N N . VAL B 1 27 ? -39.573 7.577 9.475 1.00 51.90 620 VAL B N 1
ATOM 3540 C CA . VAL B 1 27 ? -39.259 8.144 10.777 1.00 51.07 620 VAL B CA 1
ATOM 3541 C C . VAL B 1 27 ? -40.343 8.915 11.526 1.00 51.37 620 VAL B C 1
ATOM 3542 O O . VAL B 1 27 ? -40.694 8.541 12.643 1.00 50.67 620 VAL B O 1
ATOM 3546 N N . TRP B 1 28 ? -40.877 9.981 10.935 1.00 50.99 621 TRP B N 1
ATOM 3547 C CA . TRP B 1 28 ? -41.868 10.789 11.645 1.00 50.31 621 TRP B CA 1
ATOM 3548 C C . TRP B 1 28 ? -42.953 9.991 12.376 1.00 50.16 621 TRP B C 1
ATOM 3549 O O . TRP B 1 28 ? -43.377 10.377 13.465 1.00 50.38 621 TRP B O 1
ATOM 3560 N N . PRO B 1 29 ? -43.404 8.852 11.809 1.00 50.50 622 PRO B N 1
ATOM 3561 C CA . PRO B 1 29 ? -44.442 8.129 12.553 1.00 50.94 622 PRO B CA 1
ATOM 3562 C C . PRO B 1 29 ? -43.912 7.578 13.869 1.00 52.85 622 PRO B C 1
ATOM 3563 O O . PRO B 1 29 ? -44.674 7.370 14.812 1.00 54.40 622 PRO B O 1
ATOM 3567 N N . THR B 1 30 ? -42.608 7.326 13.929 1.00 54.00 623 THR B N 1
ATOM 3568 C CA . THR B 1 30 ? -42.024 6.846 15.174 1.00 55.12 623 THR B CA 1
ATOM 3569 C C . THR B 1 30 ? -42.021 7.999 16.175 1.00 56.09 623 THR B C 1
ATOM 3570 O O . THR B 1 30 ? -42.096 7.778 17.382 1.00 57.11 623 THR B O 1
ATOM 3574 N N . ILE B 1 31 ? -41.942 9.224 15.663 1.00 56.63 624 ILE B N 1
ATOM 3575 C CA . ILE B 1 31 ? -41.911 10.407 16.511 1.00 56.90 624 ILE B CA 1
ATOM 3576 C C . ILE B 1 31 ? -43.272 10.711 17.117 1.00 58.52 624 ILE B C 1
ATOM 3577 O O . ILE B 1 31 ? -43.349 11.335 18.169 1.00 59.53 624 ILE B O 1
ATOM 3582 N N . THR B 1 32 ? -44.346 10.280 16.462 1.00 59.54 625 THR B N 1
ATOM 3583 C CA . THR B 1 32 ? -45.684 10.518 16.998 1.00 61.53 625 THR B CA 1
ATOM 3584 C C . THR B 1 32 ? -46.051 9.377 17.941 1.00 63.46 625 THR B C 1
ATOM 3585 O O . THR B 1 32 ? -46.741 9.578 18.941 1.00 63.63 625 THR B O 1
ATOM 3589 N N . ALA B 1 33 ? -45.568 8.181 17.615 1.00 65.97 626 ALA B N 1
ATOM 3590 C CA . ALA B 1 33 ? -45.829 6.992 18.418 1.00 67.51 626 ALA B CA 1
ATOM 3591 C C . ALA B 1 33 ? -45.461 7.232 19.876 1.00 68.92 626 ALA B C 1
ATOM 3592 O O . ALA B 1 33 ? -46.057 6.649 20.781 1.00 70.21 626 ALA B O 1
ATOM 3594 N N . ALA B 1 34 ? -44.460 8.076 20.100 1.00 69.47 627 ALA B N 1
ATOM 3595 C CA . ALA B 1 34 ? -44.079 8.435 21.461 1.00 70.60 627 ALA B CA 1
ATOM 3596 C C . ALA B 1 34 ? -45.172 9.404 21.936 1.00 71.80 627 ALA B C 1
ATOM 3597 O O . ALA B 1 34 ? -46.154 8.987 22.552 1.00 72.18 627 ALA B O 1
ATOM 3599 N N . LYS B 1 35 ? -44.995 10.686 21.636 1.00 71.30 628 LYS B N 1
ATOM 3600 C CA . LYS B 1 35 ? -45.962 11.731 21.966 1.00 70.47 628 LYS B CA 1
ATOM 3601 C C . LYS B 1 35 ? -45.332 13.115 21.865 1.00 69.88 628 LYS B C 1
ATOM 3602 O O . LYS B 1 35 ? -45.919 14.105 22.307 1.00 70.61 628 LYS B O 1
ATOM 3608 N N . VAL B 1 36 ? -44.122 13.174 21.309 1.00 68.44 629 VAL B N 1
ATOM 3609 C CA . VAL B 1 36 ? -43.489 14.459 21.006 1.00 67.85 629 VAL B CA 1
ATOM 3610 C C . VAL B 1 36 ? -44.545 14.979 20.024 1.00 68.88 629 VAL B C 1
ATOM 3611 O O . VAL B 1 36 ? -44.707 16.179 19.781 1.00 68.63 629 VAL B O 1
ATOM 3615 N N . SER B 1 37 ? -45.272 13.973 19.540 1.00 70.10 630 SER B N 1
ATOM 3616 C CA . SER B 1 37 ? -46.371 13.978 18.597 1.00 69.33 630 SER B CA 1
ATOM 3617 C C . SER B 1 37 ? -46.915 15.261 18.010 1.00 68.24 630 SER B C 1
ATOM 3618 O O . SER B 1 37 ? -46.458 16.370 18.282 1.00 66.50 630 SER B O 1
ATOM 3621 N N . GLY B 1 38 ? -47.956 15.032 17.235 1.00 67.98 631 GLY B N 1
ATOM 3622 C CA . GLY B 1 38 ? -48.538 16.049 16.425 1.00 67.12 631 GLY B CA 1
ATOM 3623 C C . GLY B 1 38 ? -48.020 15.606 15.051 1.00 66.14 631 GLY B C 1
ATOM 3624 O O . GLY B 1 38 ? -46.905 15.957 14.626 1.00 66.86 631 GLY B O 1
ATOM 3625 N N . PRO B 1 39 ? -48.789 14.748 14.367 1.00 64.57 632 PRO B N 1
ATOM 3626 C CA . PRO B 1 39 ? -48.352 14.298 13.042 1.00 63.18 632 PRO B CA 1
ATOM 3627 C C . PRO B 1 39 ? -48.295 15.529 12.120 1.00 62.46 632 PRO B C 1
ATOM 3628 O O . PRO B 1 39 ? -47.706 15.500 11.044 1.00 63.45 632 PRO B O 1
ATOM 3632 N N . GLU B 1 40 ? -48.916 16.611 12.587 1.00 62.12 633 GLU B N 1
ATOM 3633 C CA . GLU B 1 40 ? -48.987 17.873 11.868 1.00 61.08 633 GLU B CA 1
ATOM 3634 C C . GLU B 1 40 ? -47.704 18.687 12.021 1.00 60.32 633 GLU B C 1
ATOM 3635 O O . GLU B 1 40 ? -47.537 19.716 11.371 1.00 61.13 633 GLU B O 1
ATOM 3641 N N . ILE B 1 41 ? -46.811 18.245 12.898 1.00 59.18 634 ILE B N 1
ATOM 3642 C CA . ILE B 1 41 ? -45.545 18.939 13.100 1.00 57.94 634 ILE B CA 1
ATOM 3643 C C . ILE B 1 41 ? -44.441 18.145 12.433 1.00 57.38 634 ILE B C 1
ATOM 3644 O O . ILE B 1 41 ? -43.775 18.619 11.514 1.00 57.25 634 ILE B O 1
ATOM 3649 N N . TRP B 1 42 ? -44.287 16.909 12.890 1.00 56.44 635 TRP B N 1
ATOM 3650 C CA . TRP B 1 42 ? -43.238 16.035 12.400 1.00 55.69 635 TRP B CA 1
ATOM 3651 C C . TRP B 1 42 ? -43.444 15.550 10.967 1.00 55.47 635 TRP B C 1
ATOM 3652 O O . TRP B 1 42 ? -42.470 15.331 10.247 1.00 55.40 635 TRP B O 1
ATOM 3663 N N . ARG B 1 43 ? -44.692 15.399 10.529 1.00 53.81 636 ARG B N 1
ATOM 3664 C CA . ARG B 1 43 ? -44.914 15.010 9.139 1.00 53.21 636 ARG B CA 1
ATOM 3665 C C . ARG B 1 43 ? -44.983 16.236 8.224 1.00 53.68 636 ARG B C 1
ATOM 3666 O O . ARG B 1 43 ? -44.266 16.318 7.224 1.00 55.28 636 ARG B O 1
ATOM 3674 N N . ASP B 1 44 ? -45.838 17.188 8.586 1.00 52.96 637 ASP B N 1
ATOM 3675 C CA . ASP B 1 44 ? -46.063 18.380 7.777 1.00 51.76 637 ASP B CA 1
ATOM 3676 C C . ASP B 1 44 ? -45.145 19.568 8.031 1.00 52.30 637 ASP B C 1
ATOM 3677 O O . ASP B 1 44 ? -44.357 19.934 7.162 1.00 54.66 637 ASP B O 1
ATOM 3682 N N . TYR B 1 45 ? -45.244 20.158 9.221 1.00 51.51 638 TYR B N 1
ATOM 3683 C CA . TYR B 1 45 ? -44.471 21.348 9.569 1.00 50.78 638 TYR B CA 1
ATOM 3684 C C . TYR B 1 45 ? -42.949 21.281 9.457 1.00 51.16 638 TYR B C 1
ATOM 3685 O O . TYR B 1 45 ? -42.326 22.176 8.888 1.00 50.29 638 TYR B O 1
ATOM 3694 N N . ILE B 1 46 ? -42.348 20.216 9.977 1.00 51.92 639 ILE B N 1
ATOM 3695 C CA . ILE B 1 46 ? -40.891 20.104 9.973 1.00 51.35 639 ILE B CA 1
ATOM 3696 C C . ILE B 1 46 ? -40.266 19.942 8.589 1.00 50.55 639 ILE B C 1
ATOM 3697 O O . ILE B 1 46 ? -39.221 20.535 8.310 1.00 50.38 639 ILE B O 1
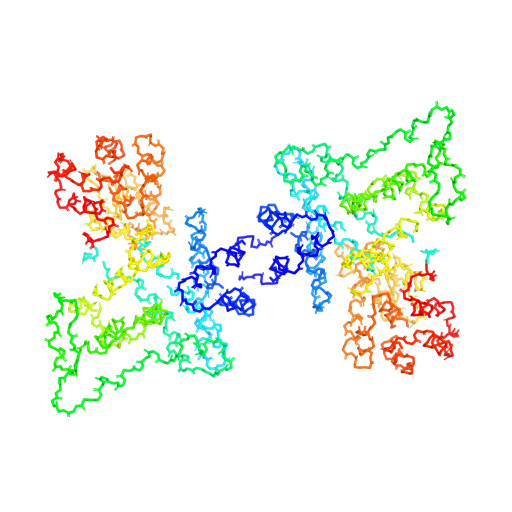ATOM 3702 N N . PRO B 1 47 ? -40.859 19.103 7.719 1.00 50.09 640 PRO B N 1
ATOM 3703 C CA . PRO B 1 47 ? -40.246 18.986 6.392 1.00 50.25 640 PRO B CA 1
ATOM 3704 C C . PRO B 1 47 ? -40.187 20.361 5.711 1.00 50.94 640 PRO B C 1
ATOM 3705 O O . PRO B 1 47 ? -39.160 20.761 5.163 1.00 51.42 640 PRO B O 1
ATOM 3709 N 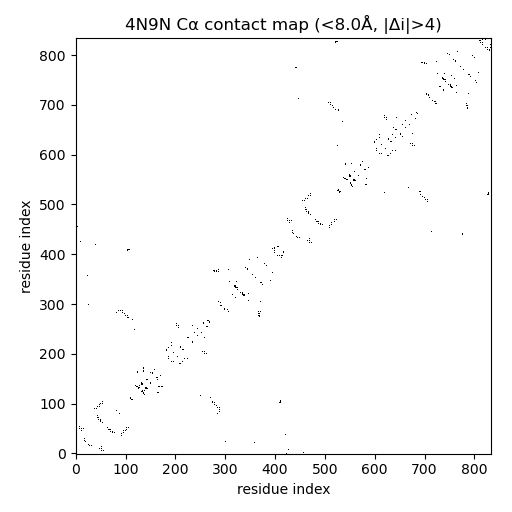N . GLU B 1 48 ? -41.311 21.073 5.756 1.00 50.63 641 GLU B N 1
ATOM 3710 C CA . GLU B 1 48 ? -41.423 22.398 5.164 1.00 52.09 641 GLU B CA 1
ATOM 3711 C C . GLU B 1 48 ? -40.380 23.320 5.783 1.00 52.91 641 GLU B C 1
ATOM 3712 O O . GLU B 1 48 ? -39.568 23.918 5.076 1.00 53.97 641 GLU B O 1
ATOM 3718 N N . LEU B 1 49 ? -40.408 23.434 7.108 1.00 53.21 642 LEU B N 1
ATOM 3719 C CA . LEU B 1 49 ? -39.442 24.273 7.814 1.00 53.53 642 LEU B CA 1
ATOM 3720 C C . LEU B 1 49 ? -38.012 23.903 7.442 1.00 54.33 642 LEU B C 1
ATOM 3721 O O . LEU B 1 49 ? -37.124 24.750 7.440 1.00 53.76 642 LEU B O 1
ATOM 3726 N N . ALA B 1 50 ? -37.810 22.630 7.128 1.00 55.31 643 ALA B N 1
ATOM 3727 C CA . ALA B 1 50 ? -36.501 22.100 6.783 1.00 56.89 643 ALA B CA 1
ATOM 3728 C C . ALA B 1 50 ? -35.871 22.695 5.527 1.00 57.82 643 ALA B C 1
ATOM 3729 O O . ALA B 1 50 ? -34.656 22.876 5.470 1.00 57.22 643 ALA B O 1
ATOM 3731 N N . PHE B 1 51 ? -36.684 22.999 4.520 1.00 58.49 644 PHE B N 1
ATOM 3732 C CA . PHE B 1 51 ? -36.150 23.564 3.282 1.00 59.25 644 PHE B CA 1
ATOM 3733 C C . PHE B 1 51 ? -35.584 24.956 3.515 1.00 61.92 644 PHE B C 1
ATOM 3734 O O . PHE B 1 51 ? -34.740 25.426 2.757 1.00 63.56 644 PHE B O 1
ATOM 3742 N N . ASP B 1 52 ? -36.091 25.623 4.544 1.00 65.35 645 ASP B N 1
ATOM 3743 C CA . ASP B 1 52 ? -35.537 26.896 4.966 1.00 67.82 645 ASP B CA 1
ATOM 3744 C C . ASP B 1 52 ? -34.694 26.396 6.145 1.00 68.43 645 ASP B C 1
ATOM 3745 O O . ASP B 1 52 ? -35.001 25.345 6.707 1.00 70.19 645 ASP B O 1
ATOM 3750 N N . TYR B 1 53 ? -33.638 27.109 6.510 1.00 66.93 646 TYR B N 1
ATOM 3751 C CA . TYR B 1 53 ? -32.836 26.692 7.654 1.00 65.18 646 TYR B CA 1
ATOM 3752 C C . TYR B 1 53 ? -32.087 25.375 7.471 1.00 63.18 646 TYR B C 1
ATOM 3753 O O . TYR B 1 53 ? -32.478 24.349 8.033 1.00 62.15 646 TYR B O 1
ATOM 3762 N N . PRO B 1 54 ? -31.013 25.380 6.669 1.00 61.88 647 PRO B N 1
ATOM 3763 C CA . PRO B 1 54 ? -30.218 24.173 6.437 1.00 60.69 647 PRO B CA 1
ATOM 3764 C C . PRO B 1 54 ? -29.939 23.417 7.740 1.00 59.81 647 PRO B C 1
ATOM 3765 O O . PRO B 1 54 ? -29.993 22.191 7.776 1.00 60.16 647 PRO B O 1
ATOM 3769 N N . PHE B 1 55 ? -29.653 24.159 8.809 1.00 58.95 648 PHE B N 1
ATOM 3770 C CA . PHE B 1 55 ? -29.332 23.543 10.090 1.00 57.18 648 PHE B CA 1
ATOM 3771 C C . PHE B 1 55 ? -30.385 22.539 10.558 1.00 56.61 648 PHE B C 1
ATOM 3772 O O . PHE B 1 55 ? -30.052 21.559 11.223 1.00 58.07 648 PHE B O 1
ATOM 3780 N N . LEU B 1 56 ? -31.651 22.754 10.208 1.00 54.41 649 LEU B N 1
ATOM 3781 C CA . LEU B 1 56 ? -32.676 21.786 10.602 1.00 53.90 649 LEU B CA 1
ATOM 3782 C C . LEU B 1 56 ? -32.647 20.542 9.709 1.00 55.78 649 LEU B C 1
ATOM 3783 O O . LEU B 1 56 ? -32.915 19.430 10.166 1.00 56.37 649 LEU B O 1
ATOM 3796 N N . HIS B 1 58 ? -29.964 19.050 7.999 1.00 56.75 651 HIS B N 1
ATOM 3797 C CA . HIS B 1 58 ? -28.885 18.140 8.383 1.00 56.02 651 HIS B CA 1
ATOM 3798 C C . HIS B 1 58 ? -29.352 17.306 9.562 1.00 55.54 651 HIS B C 1
ATOM 3799 O O . HIS B 1 58 ? -29.374 16.077 9.496 1.00 55.10 651 HIS B O 1
ATOM 3806 N N . ALA B 1 59 ? -29.723 17.990 10.641 1.00 54.90 652 ALA B N 1
ATOM 3807 C CA . ALA B 1 59 ? -30.221 17.325 11.837 1.00 53.43 652 ALA B CA 1
ATOM 3808 C C . ALA B 1 59 ? -31.182 16.231 11.400 1.00 51.37 652 ALA B C 1
ATOM 3809 O O . ALA B 1 59 ? -30.939 15.045 11.613 1.00 50.64 652 ALA B O 1
ATOM 3811 N N . LEU B 1 60 ? -32.267 16.664 10.773 1.00 50.63 653 LEU B N 1
ATOM 3812 C CA . LEU B 1 60 ? -33.316 15.792 10.263 1.00 50.38 653 LEU B CA 1
ATOM 3813 C C . LEU B 1 60 ? -32.741 14.657 9.420 1.00 50.22 653 LEU B C 1
ATOM 3814 O O . LEU B 1 60 ? -33.129 13.500 9.574 1.00 48.36 653 LEU B O 1
ATOM 3819 N N . LEU B 1 61 ? -31.818 14.992 8.524 1.00 51.03 654 LEU B N 1
ATOM 3820 C CA . LEU B 1 61 ? -31.188 13.985 7.672 1.00 51.12 654 LEU B CA 1
ATOM 3821 C C . LEU B 1 61 ? -30.373 13.003 8.500 1.00 51.34 654 LEU B C 1
ATOM 3822 O O . LEU B 1 61 ? -30.435 11.791 8.286 1.00 50.67 654 LEU B O 1
ATOM 3827 N N . ALA B 1 62 ? -29.598 13.534 9.437 1.00 50.38 655 ALA B N 1
ATOM 3828 C CA . ALA B 1 62 ? -28.789 12.704 10.314 1.00 48.88 655 ALA B CA 1
ATOM 3829 C C . ALA B 1 62 ? -29.691 11.739 11.079 1.00 47.87 655 ALA B C 1
ATOM 3830 O O . ALA B 1 62 ? -29.503 10.527 11.008 1.00 47.79 655 ALA B O 1
ATOM 3832 N N . PHE B 1 63 ? -30.670 12.280 11.800 1.00 46.99 656 PHE B N 1
ATOM 3833 C CA . PHE B 1 63 ? -31.595 11.451 12.563 1.00 47.52 656 PHE B CA 1
ATOM 3834 C C . PHE B 1 63 ? -32.072 10.317 11.671 1.00 49.55 656 PHE B C 1
ATOM 3835 O O . PHE B 1 63 ? -31.879 9.151 11.997 1.00 50.29 656 PHE B O 1
ATOM 3843 N N . SER B 1 64 ? -32.644 10.670 10.523 1.00 52.00 657 SER B N 1
ATOM 3844 C CA . SER B 1 64 ? -33.172 9.682 9.589 1.00 53.40 657 SER B CA 1
ATOM 3845 C C . SER B 1 64 ? -32.107 8.704 9.118 1.00 53.35 657 SER B C 1
ATOM 3846 O O . SER B 1 64 ? -32.402 7.531 8.877 1.00 51.67 657 SER B O 1
ATOM 3849 N N . ALA B 1 65 ? -30.869 9.174 8.987 1.00 54.85 658 ALA B N 1
ATOM 3850 C CA . ALA B 1 65 ? -29.790 8.290 8.559 1.00 56.49 658 ALA B CA 1
ATOM 3851 C C . ALA B 1 65 ? -29.584 7.218 9.619 1.00 56.95 658 ALA B C 1
ATOM 3852 O O . ALA B 1 65 ? -29.324 6.054 9.305 1.00 57.76 658 ALA B O 1
ATOM 3854 N N . THR B 1 66 ? -29.697 7.632 10.876 1.00 55.92 659 THR B N 1
ATOM 3855 C CA . THR B 1 66 ? -29.543 6.732 12.005 1.00 54.59 659 THR B CA 1
ATOM 3856 C C . THR B 1 66 ? -30.589 5.619 11.950 1.00 55.25 659 THR B C 1
ATOM 3857 O O . THR B 1 66 ? -30.241 4.444 11.880 1.00 56.16 659 THR B O 1
ATOM 3861 N N . HIS B 1 67 ? -31.865 5.996 11.965 1.00 56.10 660 HIS B N 1
ATOM 3862 C CA . HIS B 1 67 ? -32.963 5.028 11.921 1.00 57.62 660 HIS B CA 1
ATOM 3863 C C . HIS B 1 67 ? -32.836 4.042 10.763 1.00 59.29 660 HIS B C 1
ATOM 3864 O O . HIS B 1 67 ? -33.095 2.849 10.927 1.00 60.53 660 HIS B O 1
ATOM 3871 N N . LEU B 1 68 ? -32.444 4.539 9.594 1.00 60.39 661 LEU B N 1
ATOM 3872 C CA . LEU B 1 68 ? -32.291 3.683 8.424 1.00 60.73 661 LEU B CA 1
ATOM 3873 C C . LEU B 1 68 ? -31.183 2.665 8.671 1.00 60.71 661 LEU B C 1
ATOM 3874 O O . LEU B 1 68 ? -31.265 1.522 8.223 1.00 60.64 661 LEU B O 1
ATOM 3879 N N . SER B 1 69 ? -30.153 3.092 9.398 1.00 59.93 662 SER B N 1
ATOM 3880 C CA . SER B 1 69 ? -29.006 2.242 9.711 1.00 60.33 662 SER B CA 1
ATOM 3881 C C . SER B 1 69 ? -29.382 0.905 10.340 1.00 61.18 662 SER B C 1
ATOM 3882 O O . SER B 1 69 ? -28.627 -0.061 10.240 1.00 61.68 662 SER B O 1
ATOM 3885 N N . ARG B 1 70 ? -30.539 0.849 10.993 1.00 61.52 663 ARG B N 1
ATOM 3886 C CA . ARG B 1 70 ? -30.978 -0.394 11.620 1.00 62.56 663 ARG B CA 1
ATOM 3887 C C . ARG B 1 70 ? -31.545 -1.341 10.565 1.00 64.11 663 ARG B C 1
ATOM 3888 O O . ARG B 1 70 ? -32.212 -2.325 10.885 1.00 64.57 663 ARG B O 1
ATOM 3896 N N . THR B 1 71 ? -31.248 -1.043 9.305 1.00 66.66 664 THR B N 1
ATOM 3897 C CA . THR B 1 71 ? -31.736 -1.836 8.190 1.00 68.57 664 THR B CA 1
ATOM 3898 C C . THR B 1 71 ? -30.802 -1.774 6.987 1.00 71.13 664 THR B C 1
ATOM 3899 O O . THR B 1 71 ? -30.784 -2.688 6.165 1.00 71.48 664 THR B O 1
ATOM 3903 N N . GLU B 1 72 ? -30.028 -0.698 6.889 1.00 73.72 665 GLU B N 1
ATOM 3904 C CA . GLU B 1 72 ? -29.078 -0.505 5.790 1.00 76.26 665 GLU B CA 1
ATOM 3905 C C . GLU B 1 72 ? -27.691 -0.434 6.424 1.00 77.29 665 GLU B C 1
ATOM 3906 O O . GLU B 1 72 ? -27.495 0.281 7.403 1.00 76.86 665 GLU B O 1
ATOM 3912 N N . THR B 1 73 ? -26.729 -1.159 5.858 1.00 79.66 666 THR B N 1
ATOM 3913 C CA . THR B 1 73 ? -25.384 -1.224 6.430 1.00 82.44 666 THR B CA 1
ATOM 3914 C C . THR B 1 73 ? -24.402 -0.129 6.042 1.00 84.08 666 THR B C 1
ATOM 3915 O O . THR B 1 73 ? -23.309 -0.051 6.601 1.00 84.35 666 THR B O 1
ATOM 3919 N N . GLY B 1 74 ? -24.770 0.711 5.081 1.00 85.88 667 GLY B N 1
ATOM 3920 C CA . GLY B 1 74 ? -23.873 1.795 4.699 1.00 89.13 667 GLY B CA 1
ATOM 3921 C C . GLY B 1 74 ? -23.947 2.907 5.732 1.00 91.20 667 GLY B C 1
ATOM 3922 O O . GLY B 1 74 ? -23.917 2.643 6.931 1.00 92.28 667 GLY B O 1
ATOM 3923 N N . LEU B 1 75 ? -24.014 4.152 5.270 1.00 92.39 668 LEU B N 1
ATOM 3924 C CA . LEU B 1 75 ? -24.185 5.303 6.150 1.00 93.32 668 LEU B CA 1
ATOM 3925 C C . LEU B 1 75 ? -23.005 5.571 7.061 1.00 94.22 668 LEU B C 1
ATOM 3926 O O . LEU B 1 75 ? -21.879 5.690 6.586 1.00 94.30 668 LEU B O 1
ATOM 3931 N N . GLU B 1 76 ? -23.268 5.647 8.363 1.00 95.38 669 GLU B N 1
ATOM 3932 C CA . GLU B 1 76 ? -22.236 5.943 9.353 1.00 97.36 669 GLU B CA 1
ATOM 3933 C C . GLU B 1 76 ? -21.682 7.355 9.161 1.00 98.22 669 GLU B C 1
ATOM 3934 O O . GLU B 1 76 ? -21.807 8.197 10.044 1.00 98.55 669 GLU B O 1
ATOM 3940 N N . GLN B 1 77 ? -21.026 7.604 8.028 1.00 99.13 670 GLN B N 1
ATOM 3941 C CA . GLN B 1 77 ? -20.499 8.947 7.782 1.00 99.99 670 GLN B CA 1
ATOM 3942 C C . GLN B 1 77 ? -21.642 9.885 7.419 1.00 99.94 670 GLN B C 1
ATOM 3943 O O . GLN B 1 77 ? -21.756 10.985 7.958 1.00 99.90 670 GLN B O 1
ATOM 3949 N N . TYR B 1 78 ? -22.499 9.442 6.504 1.00 99.63 671 TYR B N 1
ATOM 3950 C CA . TYR B 1 78 ? -23.647 10.247 6.104 1.00 99.31 671 TYR B CA 1
ATOM 3951 C C . TYR B 1 78 ? -24.482 10.528 7.353 1.00 98.17 671 TYR B C 1
ATOM 3952 O O . TYR B 1 78 ? -25.488 11.231 7.301 1.00 99.07 671 TYR B O 1
ATOM 3961 N N . VAL B 1 79 ? -24.042 9.969 8.477 1.00 95.80 672 VAL B N 1
ATOM 3962 C CA . VAL B 1 79 ? -24.705 10.151 9.764 1.00 93.45 672 VAL B CA 1
ATOM 3963 C C . VAL B 1 79 ? -23.837 11.015 10.676 1.00 91.41 672 VAL B C 1
ATOM 3964 O O . VAL B 1 79 ? -24.340 11.689 11.572 1.00 91.06 672 VAL B O 1
ATOM 3968 N N . SER B 1 80 ? -22.528 10.980 10.451 1.00 89.42 673 SER B N 1
ATOM 3969 C CA . SER B 1 80 ? -21.599 11.770 11.248 1.00 87.79 673 SER B CA 1
ATOM 3970 C C . SER B 1 80 ? -21.463 13.141 10.594 1.00 86.13 673 SER B C 1
ATOM 3971 O O . SER B 1 80 ? -21.553 14.176 11.257 1.00 85.24 673 SER B O 1
ATOM 3974 N N . SER B 1 81 ? -21.258 13.130 9.280 1.00 84.55 674 SER B N 1
ATOM 3975 C CA . SER B 1 81 ? -21.119 14.351 8.497 1.00 83.55 674 SER B CA 1
ATOM 3976 C C . SER B 1 81 ? -22.261 15.331 8.774 1.00 83.39 674 SER B C 1
ATOM 3977 O O . SER B 1 81 ? -22.021 16.504 9.053 1.00 83.68 674 SER B O 1
ATOM 3980 N N . HIS B 1 82 ? -23.498 14.845 8.700 1.00 82.43 675 HIS B N 1
ATOM 3981 C CA . HIS B 1 82 ? -24.669 15.682 8.948 1.00 82.06 675 HIS B CA 1
ATOM 3982 C C . HIS B 1 82 ? -24.744 16.110 10.405 1.00 82.28 675 HIS B C 1
ATOM 3983 O O . HIS B 1 82 ? -25.061 17.260 10.706 1.00 83.51 675 HIS B O 1
ATOM 3990 N N . ARG B 1 83 ? -24.457 15.175 11.306 1.00 81.85 676 ARG B N 1
ATOM 3991 C CA . ARG B 1 83 ? -24.486 15.443 12.740 1.00 81.52 676 ARG B CA 1
ATOM 3992 C C . ARG B 1 83 ? -23.578 16.633 13.044 1.00 80.58 676 ARG B C 1
ATOM 3993 O O . ARG B 1 83 ? -23.989 17.592 13.703 1.00 79.70 676 ARG B O 1
ATOM 4001 N N . LEU B 1 84 ? -22.345 16.573 12.548 1.00 79.51 677 LEU B N 1
ATOM 4002 C CA . LEU B 1 84 ? -21.396 17.657 12.760 1.00 79.04 677 LEU B CA 1
ATOM 4003 C C . LEU B 1 84 ? -21.950 18.938 12.150 1.00 79.54 677 LEU B C 1
ATOM 4004 O O . LEU B 1 84 ? -21.827 20.015 12.732 1.00 79.65 677 LEU B O 1
ATOM 4009 N N . ASP B 1 85 ? -22.563 18.812 10.977 1.00 80.13 678 ASP B N 1
ATOM 4010 C CA . ASP B 1 85 ? -23.135 19.962 10.291 1.00 80.32 678 ASP B CA 1
ATOM 4011 C C . ASP B 1 85 ? -24.319 20.548 11.049 1.00 80.33 678 ASP B C 1
ATOM 4012 O O . ASP B 1 85 ? -24.376 21.753 11.273 1.00 80.94 678 ASP B O 1
ATOM 4017 N N . ALA B 1 86 ? -25.261 19.701 11.453 1.00 79.65 679 ALA B N 1
ATOM 4018 C CA . ALA B 1 86 ? -26.432 20.174 12.183 1.00 78.68 679 ALA B CA 1
ATOM 4019 C C . ALA B 1 86 ? -26.011 21.053 13.353 1.00 78.39 679 ALA B C 1
ATOM 4020 O O . ALA B 1 86 ? -26.569 22.129 13.568 1.00 78.24 679 ALA B O 1
ATOM 4022 N N . LEU B 1 87 ? -25.017 20.590 14.105 1.00 78.10 680 LEU B N 1
ATOM 4023 C CA . LEU B 1 87 ? -24.514 21.340 15.249 1.00 77.92 680 LEU B CA 1
ATOM 4024 C C . LEU B 1 87 ? -23.759 22.581 14.785 1.00 78.18 680 LEU B C 1
ATOM 4025 O O . LEU B 1 87 ? -24.083 23.699 15.185 1.00 77.81 680 LEU B O 1
ATOM 4030 N N . ARG B 1 88 ? -22.754 22.377 13.939 1.00 78.87 681 ARG B N 1
ATOM 4031 C CA . ARG B 1 88 ? -21.953 23.475 13.412 1.00 80.08 681 ARG B CA 1
ATOM 4032 C C . ARG B 1 88 ? -22.820 24.660 13.015 1.00 80.64 681 ARG B C 1
ATOM 4033 O O . ARG B 1 88 ? -22.452 25.813 13.231 1.00 80.83 681 ARG B O 1
ATOM 4041 N N . LEU B 1 89 ? -23.977 24.363 12.435 1.00 81.14 682 LEU B N 1
ATOM 4042 C CA . LEU B 1 89 ? -24.898 25.398 11.992 1.00 82.16 682 LEU B CA 1
ATOM 4043 C C . LEU B 1 89 ? -25.795 25.864 13.132 1.00 83.30 682 LEU B C 1
ATOM 4044 O O . LEU B 1 89 ? -26.033 27.061 13.289 1.00 83.97 682 LEU B O 1
ATOM 4049 N N . LEU B 1 90 ? -26.293 24.923 13.930 1.00 84.10 683 LEU B N 1
ATOM 4050 C CA . LEU B 1 90 ? -27.145 25.276 15.066 1.00 84.90 683 LEU B CA 1
ATOM 4051 C C . LEU B 1 90 ? -26.340 26.111 16.055 1.00 86.65 683 LEU B C 1
ATOM 4052 O O . LEU B 1 90 ? -26.903 26.775 16.927 1.00 86.18 683 LEU B O 1
ATOM 4057 N N . ARG B 1 91 ? -25.018 26.035 15.929 1.00 89.18 684 ARG B N 1
ATOM 4058 C CA . ARG B 1 91 ? -24.115 26.821 16.760 1.00 91.57 684 ARG B CA 1
ATOM 4059 C C . ARG B 1 91 ? -24.463 28.288 16.489 1.00 92.49 684 ARG B C 1
ATOM 4060 O O . ARG B 1 91 ? -24.937 29.005 17.368 1.00 92.10 684 ARG B O 1
ATOM 4068 N N . GLU B 1 92 ? -24.235 28.709 15.249 1.00 93.76 685 GLU B N 1
ATOM 4069 C CA . GLU B 1 92 ? -24.512 30.068 14.810 1.00 95.33 685 GLU B CA 1
ATOM 4070 C C . GLU B 1 92 ? -25.992 30.410 14.908 1.00 95.87 685 GLU B C 1
ATOM 4071 O O . GLU B 1 92 ? -26.353 31.580 14.938 1.00 95.95 685 GLU B O 1
ATOM 4077 N N . ALA B 1 93 ? -26.842 29.389 14.969 1.00 96.77 686 ALA B N 1
ATOM 4078 C CA . ALA B 1 93 ? -28.289 29.595 15.024 1.00 97.71 686 ALA B CA 1
ATOM 4079 C C . ALA B 1 93 ? -28.769 30.304 16.284 1.00 98.47 686 ALA B C 1
ATOM 4080 O O . ALA B 1 93 ? -29.428 31.342 16.206 1.00 99.02 686 ALA B O 1
ATOM 4082 N N . VAL B 1 94 ? -28.440 29.749 17.446 1.00 99.58 687 VAL B N 1
ATOM 4083 C CA . VAL B 1 94 ? -28.865 30.353 18.699 1.00 100.43 687 VAL B CA 1
ATOM 4084 C C . VAL B 1 94 ? -28.257 31.736 18.913 1.00 100.97 687 VAL B C 1
ATOM 4085 O O . VAL B 1 94 ? -28.624 32.450 19.848 1.00 99.96 687 VAL B O 1
ATOM 4089 N N . LEU B 1 95 ? -27.313 32.098 18.049 1.00 102.31 688 LEU B N 1
ATOM 4090 C CA . LEU B 1 95 ? -26.720 33.423 18.095 1.00 103.90 688 LEU B CA 1
ATOM 4091 C C . LEU B 1 95 ? -27.892 34.402 18.010 1.00 105.19 688 LEU B C 1
ATOM 4092 O O . LEU B 1 95 ? -27.996 35.336 18.805 1.00 105.66 688 LEU B O 1
ATOM 4097 N N . GLU B 1 96 ? -28.789 34.158 17.059 1.00 106.12 689 GLU B N 1
ATOM 4098 C CA . GLU B 1 96 ? -29.932 35.034 16.862 1.00 107.35 689 GLU B CA 1
ATOM 4099 C C . GLU B 1 96 ? -31.305 34.423 17.082 1.00 107.77 689 GLU B C 1
ATOM 4100 O O . GLU B 1 96 ? -32.171 34.496 16.213 1.00 106.94 689 GLU B O 1
ATOM 4106 N N . ILE B 1 97 ? -31.502 33.832 18.255 1.00 108.93 690 ILE B N 1
ATOM 4107 C CA . ILE B 1 97 ? -32.789 33.243 18.613 1.00 110.25 690 ILE B CA 1
ATOM 4108 C C . ILE B 1 97 ? -33.900 34.276 18.419 1.00 110.73 690 ILE B C 1
ATOM 4109 O O . ILE B 1 97 ? -34.796 34.099 17.598 1.00 111.06 690 ILE B O 1
ATOM 4114 N N . SER B 1 98 ? -33.813 35.349 19.203 1.00 110.99 691 SER B N 1
ATOM 4115 C CA . SER B 1 98 ? -34.780 36.442 19.227 1.00 111.05 691 SER B CA 1
ATOM 4116 C C . SER B 1 98 ? -35.180 37.003 17.868 1.00 110.82 691 SER B C 1
ATOM 4117 O O . SER B 1 98 ? -35.599 38.155 17.773 1.00 111.31 691 SER B O 1
ATOM 4120 N N . GLU B 1 99 ? -35.042 36.200 16.819 1.00 109.66 692 GLU B N 1
ATOM 4121 C CA . GLU B 1 99 ? -35.416 36.617 15.469 1.00 107.71 692 GLU B CA 1
ATOM 4122 C C . GLU B 1 99 ? -36.003 35.427 14.723 1.00 105.71 692 GLU B C 1
ATOM 4123 O O . GLU B 1 99 ? -36.526 34.499 15.337 1.00 105.02 692 GLU B O 1
ATOM 4129 N N . ASN B 1 100 ? -35.917 35.481 13.394 1.00 103.63 693 ASN B N 1
ATOM 4130 C CA . ASN B 1 100 ? -36.373 34.412 12.500 1.00 100.87 693 ASN B CA 1
ATOM 4131 C C . ASN B 1 100 ? -37.462 33.541 13.102 1.00 97.28 693 ASN B C 1
ATOM 4132 O O . ASN B 1 100 ? -38.454 34.043 13.621 1.00 96.26 693 ASN B O 1
ATOM 4137 N N . ASN B 1 101 ? -37.277 32.229 12.993 1.00 93.32 694 ASN B N 1
ATOM 4138 C CA . ASN B 1 101 ? -38.196 31.265 13.568 1.00 89.60 694 ASN B CA 1
ATOM 4139 C C . ASN B 1 101 ? -37.396 30.447 14.559 1.00 85.97 694 ASN B C 1
ATOM 4140 O O . ASN B 1 101 ? -36.268 30.036 14.279 1.00 84.16 694 ASN B O 1
ATOM 4145 N N . THR B 1 102 ? -37.989 30.211 15.717 1.00 81.87 695 THR B N 1
ATOM 4146 C CA . THR B 1 102 ? -37.338 29.440 16.754 1.00 77.57 695 THR B CA 1
ATOM 4147 C C . THR B 1 102 ? -37.896 28.024 16.715 1.00 75.52 695 THR B C 1
ATOM 4148 O O . THR B 1 102 ? -37.270 27.086 17.205 1.00 76.70 695 THR B O 1
ATOM 4152 N N . ASP B 1 103 ? -39.078 27.883 16.120 1.00 71.24 696 ASP B N 1
ATOM 4153 C CA . ASP B 1 103 ? -39.731 26.586 15.982 1.00 67.86 696 ASP B CA 1
ATOM 4154 C C . ASP B 1 103 ? -38.789 25.617 15.279 1.00 65.50 696 ASP B C 1
ATOM 4155 O O . ASP B 1 103 ? -38.859 24.405 15.485 1.00 64.80 696 ASP B O 1
ATOM 4160 N N . ALA B 1 104 ? -37.907 26.165 14.450 1.00 62.22 697 ALA B N 1
ATOM 4161 C CA . ALA B 1 104 ? -36.936 25.362 13.721 1.00 59.14 697 ALA B CA 1
ATOM 4162 C C . ALA B 1 104 ? -35.853 24.945 14.701 1.00 57.57 697 ALA B C 1
ATOM 4163 O O . ALA B 1 104 ? -35.422 23.795 14.707 1.00 56.76 697 ALA B O 1
ATOM 4165 N N . LEU B 1 105 ? -35.420 25.891 15.531 1.00 56.72 698 LEU B N 1
ATOM 4166 C CA . LEU B 1 105 ? -34.413 25.611 16.549 1.00 55.70 698 LEU B CA 1
ATOM 4167 C C . LEU B 1 105 ? -35.000 24.568 17.490 1.00 55.84 698 LEU B C 1
ATOM 4168 O O . LEU B 1 105 ? -34.325 23.624 17.897 1.00 56.31 698 LEU B O 1
ATOM 4173 N N . VAL B 1 106 ? -36.269 24.764 17.831 1.00 54.64 699 VAL B N 1
ATOM 4174 C CA . VAL B 1 106 ? -36.980 23.876 18.734 1.00 54.80 699 VAL B CA 1
ATOM 4175 C C . VAL B 1 106 ? -37.056 22.456 18.196 1.00 55.54 699 VAL B C 1
ATOM 4176 O O . VAL B 1 106 ? -36.806 21.506 18.932 1.00 57.17 699 VAL B O 1
ATOM 4180 N N . ALA B 1 107 ? -37.394 22.305 16.919 1.00 55.99 700 ALA B N 1
ATOM 4181 C CA . ALA B 1 107 ? -37.494 20.976 16.322 1.00 54.25 700 ALA B CA 1
ATOM 4182 C C . ALA B 1 107 ? -36.113 20.355 16.234 1.00 53.69 700 ALA B C 1
ATOM 4183 O O . ALA B 1 107 ? -35.930 19.165 16.496 1.00 53.09 700 ALA B O 1
ATOM 4185 N N . SER B 1 108 ? -35.137 21.177 15.868 1.00 52.69 701 SER B N 1
ATOM 4186 C CA . SER B 1 108 ? -33.762 20.714 15.753 1.00 54.23 701 SER B CA 1
ATOM 4187 C C . SER B 1 108 ? -33.325 20.040 17.044 1.00 54.93 701 SER B C 1
ATOM 4188 O O . SER B 1 108 ? -32.810 18.924 17.026 1.00 55.55 701 SER B O 1
ATOM 4191 N N . ALA B 1 109 ? -33.513 20.728 18.165 1.00 55.36 702 ALA B N 1
ATOM 4192 C CA . ALA B 1 109 ? -33.163 20.155 19.456 1.00 54.54 702 ALA B CA 1
ATOM 4193 C C . ALA B 1 109 ? -33.900 18.829 19.618 1.00 54.41 702 ALA B C 1
ATOM 4194 O O . ALA B 1 109 ? -33.283 17.788 19.827 1.00 56.02 702 ALA B O 1
ATOM 4196 N N . LEU B 1 110 ? -35.225 18.876 19.524 1.00 53.07 703 LEU B N 1
ATOM 4197 C CA . LEU B 1 110 ? -36.031 17.670 19.648 1.00 54.67 703 LEU B CA 1
ATOM 4198 C C . LEU B 1 110 ? -35.477 16.559 18.763 1.00 56.18 703 LEU B C 1
ATOM 4199 O O . LEU B 1 110 ? -35.441 15.398 19.164 1.00 57.51 703 LEU B O 1
ATOM 4204 N N . ILE B 1 111 ? -35.023 16.919 17.568 1.00 56.64 704 ILE B N 1
ATOM 4205 C CA . ILE B 1 111 ? -34.466 15.929 16.653 1.00 56.12 704 ILE B CA 1
ATOM 4206 C C . ILE B 1 111 ? -33.076 15.480 17.090 1.00 54.87 704 ILE B C 1
ATOM 4207 O O . ILE B 1 111 ? -32.780 14.287 17.081 1.00 54.70 704 ILE B O 1
ATOM 4212 N N . LEU B 1 112 ? -32.229 16.427 17.483 1.00 53.39 705 LEU B N 1
ATOM 4213 C CA . LEU B 1 112 ? -30.886 16.080 17.931 1.00 53.02 705 LEU B CA 1
ATOM 4214 C C . LEU B 1 112 ? -30.916 15.192 19.171 1.00 53.93 705 LEU B C 1
ATOM 4215 O O . LEU B 1 112 ? -30.236 14.164 19.224 1.00 53.21 705 LEU B O 1
ATOM 4220 N N . ILE B 1 113 ? -31.710 15.584 20.162 1.00 54.02 706 ILE B N 1
ATOM 4221 C CA . ILE B 1 113 ? -31.818 14.809 21.390 1.00 54.44 706 ILE B CA 1
ATOM 4222 C C . ILE B 1 113 ? -32.217 13.378 21.076 1.00 54.72 706 ILE B C 1
ATOM 4223 O O . ILE B 1 113 ? -31.576 12.436 21.537 1.00 56.24 706 ILE B O 1
ATOM 4236 N N . ASP B 1 115 ? -31.829 11.781 18.386 1.00 56.04 708 ASP B N 1
ATOM 4237 C CA . ASP B 1 115 ? -30.722 11.142 17.686 1.00 56.23 708 ASP B CA 1
ATOM 4238 C C . ASP B 1 115 ? -29.669 10.655 18.677 1.00 56.58 708 ASP B C 1
ATOM 4239 O O . ASP B 1 115 ? -29.168 9.539 18.548 1.00 56.90 708 ASP B O 1
ATOM 4244 N N . SER B 1 116 ? -29.328 11.496 19.654 1.00 56.25 709 SER B N 1
ATOM 4245 C CA . SER B 1 116 ? -28.344 11.129 20.676 1.00 54.81 709 SER B CA 1
ATOM 4246 C C . SER B 1 116 ? -28.762 9.845 21.380 1.00 53.78 709 SER B C 1
ATOM 4247 O O . SER B 1 116 ? -28.015 8.867 21.417 1.00 52.14 709 SER B O 1
ATOM 4250 N N . LEU B 1 117 ? -29.967 9.867 21.937 1.00 54.50 710 LEU B N 1
ATOM 4251 C CA . LEU B 1 117 ? -30.520 8.730 22.655 1.00 57.39 710 LEU B CA 1
ATOM 4252 C C . LEU B 1 117 ? -30.405 7.420 21.887 1.00 59.62 710 LEU B C 1
ATOM 4253 O O . LEU B 1 117 ? -30.209 6.360 22.484 1.00 59.68 710 LEU B O 1
ATOM 4258 N N . ALA B 1 118 ? -30.509 7.497 20.564 1.00 61.41 711 ALA B N 1
ATOM 4259 C CA . ALA B 1 118 ? -30.430 6.307 19.727 1.00 62.03 711 ALA B CA 1
ATOM 4260 C C . ALA B 1 118 ? -28.990 5.850 19.566 1.00 63.50 711 ALA B C 1
ATOM 4261 O O . ALA B 1 118 ? -28.722 4.652 19.477 1.00 64.50 711 ALA B O 1
ATOM 4263 N N . ASN B 1 119 ? -28.063 6.802 19.534 1.00 64.49 712 ASN B N 1
ATOM 4264 C CA . ASN B 1 119 ? -26.654 6.466 19.388 1.00 66.12 712 ASN B CA 1
ATOM 4265 C C . ASN B 1 119 ? -25.913 6.492 20.716 1.00 66.36 712 ASN B C 1
ATOM 4266 O O . ASN B 1 119 ? -24.737 6.854 20.781 1.00 66.37 712 ASN B O 1
ATOM 4271 N N . ALA B 1 120 ? -26.611 6.088 21.773 1.00 67.65 713 ALA B N 1
ATOM 4272 C CA . ALA B 1 120 ? -26.035 6.043 23.109 1.00 68.70 713 ALA B CA 1
ATOM 4273 C C . ALA B 1 120 ? -25.254 4.748 23.290 1.00 69.55 713 ALA B C 1
ATOM 4274 O O . ALA B 1 120 ? -24.318 4.680 24.087 1.00 70.04 713 ALA B O 1
ATOM 4276 N N . SER B 1 121 ? -25.644 3.721 22.542 1.00 70.29 714 SER B N 1
ATOM 4277 C CA . SER B 1 121 ? -24.966 2.435 22.618 1.00 71.35 714 SER B CA 1
ATOM 4278 C C . SER B 1 121 ? -23.634 2.488 21.881 1.00 71.60 714 SER B C 1
ATOM 4279 O O . SER B 1 121 ? -22.824 1.567 21.981 1.00 71.98 714 SER B O 1
ATOM 4282 N N . VAL B 1 122 ? -23.415 3.568 21.138 1.00 72.19 715 VAL B N 1
ATOM 4283 C CA . VAL B 1 122 ? -22.164 3.744 20.414 1.00 72.79 715 VAL B CA 1
ATOM 4284 C C . VAL B 1 122 ? -21.105 4.372 21.317 1.00 73.31 715 VAL B C 1
ATOM 4285 O O . VAL B 1 122 ? -19.945 3.963 21.300 1.00 74.46 715 VAL B O 1
ATOM 4289 N N . ASP B 1 123 ? -21.509 5.358 22.113 1.00 74.63 716 ASP B N 1
ATOM 4290 C CA . ASP B 1 123 ? -20.586 6.017 23.027 1.00 75.45 716 ASP B CA 1
ATOM 4291 C C . ASP B 1 123 ? -20.316 5.069 24.187 1.00 74.96 716 ASP B C 1
ATOM 4292 O O . ASP B 1 123 ? -19.370 5.254 24.945 1.00 75.48 716 ASP B O 1
ATOM 4297 N N . ASN B 1 124 ? -21.170 4.057 24.318 1.00 73.85 1002 ASN B N 1
ATOM 4298 C CA . ASN B 1 124 ? -21.043 3.064 25.379 1.00 72.59 1002 ASN B CA 1
ATOM 4299 C C . ASN B 1 124 ? -20.001 2.009 25.026 1.00 73.02 1002 ASN B C 1
ATOM 4300 O O . ASN B 1 124 ? -19.190 1.621 25.865 1.00 73.85 1002 ASN B O 1
ATOM 4305 N N . ILE B 1 125 ? -20.027 1.543 23.781 1.00 74.25 1003 ILE B N 1
ATOM 4306 C CA . ILE B 1 125 ? -19.065 0.545 23.324 1.00 74.02 1003 ILE B CA 1
ATOM 4307 C C . ILE B 1 125 ? -17.653 1.096 23.458 1.00 73.57 1003 ILE B C 1
ATOM 4308 O O . ILE B 1 125 ? -16.698 0.345 23.653 1.00 73.07 1003 ILE B O 1
ATOM 4313 N N . PHE B 1 126 ? -17.528 2.413 23.338 1.00 73.67 1004 PHE B N 1
ATOM 4314 C CA . PHE B 1 126 ? -16.238 3.059 23.507 1.00 74.73 1004 PHE B CA 1
ATOM 4315 C C . PHE B 1 126 ? -15.851 2.866 24.968 1.00 74.74 1004 PHE B C 1
ATOM 4316 O O . PHE B 1 126 ? -14.702 2.567 25.287 1.00 74.52 1004 PHE B O 1
ATOM 4324 N N . GLU B 1 127 ? -16.836 3.012 25.847 1.00 74.39 1005 GLU B N 1
ATOM 4325 C CA . GLU B 1 127 ? -16.627 2.865 27.278 1.00 73.62 1005 GLU B CA 1
ATOM 4326 C C . GLU B 1 127 ? -16.324 1.429 27.676 1.00 72.77 1005 GLU B C 1
ATOM 4327 O O . GLU B 1 127 ? -15.466 1.194 28.525 1.00 72.52 1005 GLU B O 1
ATOM 4341 N N . LEU B 1 129 ? -14.859 -1.117 25.904 1.00 74.28 1007 LEU B N 1
ATOM 4342 C CA . LEU B 1 129 ? -13.491 -1.472 25.568 1.00 76.36 1007 LEU B CA 1
ATOM 4343 C C . LEU B 1 129 ? -12.471 -0.558 26.211 1.00 77.98 1007 LEU B C 1
ATOM 4344 O O . LEU B 1 129 ? -11.274 -0.838 26.183 1.00 78.88 1007 LEU B O 1
ATOM 4349 N N . ARG B 1 130 ? -12.942 0.541 26.787 1.00 79.96 1008 ARG B N 1
ATOM 4350 C CA . ARG B 1 130 ? -12.044 1.432 27.504 1.00 80.80 1008 ARG B CA 1
ATOM 4351 C C . ARG B 1 130 ? -11.618 0.680 28.763 1.00 80.58 1008 ARG B C 1
ATOM 4352 O O . ARG B 1 130 ? -10.431 0.559 29.071 1.00 80.07 1008 ARG B O 1
ATOM 4360 N N . ILE B 1 131 ? -12.621 0.202 29.491 1.00 80.84 1009 ILE B N 1
ATOM 4361 C CA . ILE B 1 131 ? -12.413 -0.548 30.714 1.00 82.08 1009 ILE B CA 1
ATOM 4362 C C . ILE B 1 131 ? -11.623 -1.820 30.433 1.00 83.11 1009 ILE B C 1
ATOM 4363 O O . ILE B 1 131 ? -10.735 -2.176 31.199 1.00 83.34 1009 ILE B O 1
ATOM 4368 N N . ASP B 1 132 ? -11.932 -2.478 29.317 1.00 83.42 1010 ASP B N 1
ATOM 4369 C CA . ASP B 1 132 ? -11.308 -3.753 28.971 1.00 84.01 1010 ASP B CA 1
ATOM 4370 C C . ASP B 1 132 ? -9.958 -3.710 28.279 1.00 85.67 1010 ASP B C 1
ATOM 4371 O O . ASP B 1 132 ? -9.002 -4.305 28.771 1.00 85.53 1010 ASP B O 1
ATOM 4376 N N . GLU B 1 133 ? -9.866 -3.018 27.148 1.00 88.08 1011 GLU B N 1
ATOM 4377 C CA . GLU B 1 133 ? -8.598 -2.944 26.417 1.00 91.40 1011 GLU B CA 1
ATOM 4378 C C . GLU B 1 133 ? -7.698 -1.812 26.920 1.00 93.48 1011 GLU B C 1
ATOM 4379 O O . GLU B 1 133 ? -6.471 -1.955 26.974 1.00 94.71 1011 GLU B O 1
ATOM 4385 N N . GLY B 1 134 ? -8.318 -0.689 27.275 1.00 94.83 1012 GLY B N 1
ATOM 4386 C CA . GLY B 1 134 ? -7.576 0.452 27.779 1.00 96.67 1012 GLY B CA 1
ATOM 4387 C C . GLY B 1 134 ? -7.427 1.577 26.774 1.00 98.46 1012 GLY B C 1
ATOM 4388 O O . GLY B 1 134 ? -7.472 1.352 25.564 1.00 97.83 1012 GLY B O 1
ATOM 4389 N N . LEU B 1 135 ? -7.248 2.794 27.279 1.00 100.39 1013 LEU B N 1
ATOM 4390 C CA . LEU B 1 135 ? -7.071 3.965 26.425 1.00 102.53 1013 LEU B CA 1
ATOM 4391 C C . LEU B 1 135 ? -5.734 4.652 26.684 1.00 104.38 1013 LEU B C 1
ATOM 4392 O O . LEU B 1 135 ? -5.285 4.745 27.824 1.00 104.68 1013 LEU B O 1
ATOM 4397 N N . ARG B 1 136 ? -5.113 5.145 25.617 1.00 106.55 1014 ARG B N 1
ATOM 4398 C CA . ARG B 1 136 ? -3.825 5.826 25.718 1.00 108.69 1014 ARG B CA 1
ATOM 4399 C C . ARG B 1 136 ? -3.636 6.833 24.584 1.00 109.53 1014 ARG B C 1
ATOM 4400 O O . ARG B 1 136 ? -3.460 6.457 23.423 1.00 108.74 1014 ARG B O 1
ATOM 4408 N N . LEU B 1 137 ? -3.657 8.114 24.944 1.00 110.93 1015 LEU B N 1
ATOM 4409 C CA . LEU B 1 137 ? -3.536 9.211 23.989 1.00 112.01 1015 LEU B CA 1
ATOM 4410 C C . LEU B 1 137 ? -2.103 9.456 23.521 1.00 113.10 1015 LEU B C 1
ATOM 4411 O O . LEU B 1 137 ? -1.686 10.604 23.376 1.00 113.10 1015 LEU B O 1
ATOM 4416 N N . LYS B 1 138 ? -1.358 8.380 23.274 1.00 114.30 1016 LYS B N 1
ATOM 4417 C CA . LYS B 1 138 ? 0.030 8.485 22.825 1.00 114.93 1016 LYS B CA 1
ATOM 4418 C C . LYS B 1 138 ? 0.334 7.499 21.695 1.00 115.74 1016 LYS B C 1
ATOM 4419 O O . LYS B 1 138 ? -0.585 7.000 21.048 1.00 116.02 1016 LYS B O 1
ATOM 4425 N N . ILE B 1 139 ? 1.616 7.212 21.469 1.00 116.45 1017 ILE B N 1
ATOM 4426 C CA . ILE B 1 139 ? 2.029 6.318 20.377 1.00 117.28 1017 ILE B CA 1
ATOM 4427 C C . ILE B 1 139 ? 2.782 5.065 20.836 1.00 117.81 1017 ILE B C 1
ATOM 4428 O O . ILE B 1 139 ? 3.569 4.495 20.076 1.00 117.45 1017 ILE B O 1
ATOM 4433 N N . TYR B 1 140 ? 2.521 4.624 22.062 1.00 118.60 1018 TYR B N 1
ATOM 4434 C CA . TYR B 1 140 ? 3.215 3.474 22.633 1.00 119.22 1018 TYR B CA 1
ATOM 4435 C C . TYR B 1 140 ? 3.344 2.238 21.751 1.00 119.58 1018 TYR B C 1
ATOM 4436 O O . TYR B 1 140 ? 2.618 2.069 20.774 1.00 119.57 1018 TYR B O 1
ATOM 4445 N N . LYS B 1 141 ? 4.304 1.392 22.110 1.00 120.02 1019 LYS B N 1
ATOM 4446 C CA . LYS B 1 141 ? 4.535 0.117 21.444 1.00 120.49 1019 LYS B CA 1
ATOM 4447 C C . LYS B 1 141 ? 3.785 -0.908 22.293 1.00 120.75 1019 LYS B C 1
ATOM 4448 O O . LYS B 1 141 ? 4.065 -1.064 23.484 1.00 120.55 1019 LYS B O 1
ATOM 4454 N N . ASP B 1 142 ? 2.830 -1.597 21.683 1.00 121.18 1020 ASP B N 1
ATOM 4455 C CA . ASP B 1 142 ? 2.048 -2.594 22.399 1.00 121.78 1020 ASP B CA 1
ATOM 4456 C C . ASP B 1 142 ? 2.882 -3.834 22.701 1.00 121.97 1020 ASP B C 1
ATOM 4457 O O . ASP B 1 142 ? 3.871 -4.109 22.020 1.00 121.85 1020 ASP B O 1
ATOM 4462 N N . THR B 1 143 ? 2.491 -4.571 23.736 1.00 122.41 1021 THR B N 1
ATOM 4463 C CA . THR B 1 143 ? 3.205 -5.787 24.109 1.00 122.60 1021 THR B CA 1
ATOM 4464 C C . THR B 1 143 ? 2.859 -6.936 23.169 1.00 122.99 1021 THR B C 1
ATOM 4465 O O . THR B 1 143 ? 2.663 -8.077 23.596 1.00 122.50 1021 THR B O 1
ATOM 4469 N N . GLU B 1 144 ? 2.791 -6.617 21.881 1.00 123.64 1022 GLU B N 1
ATOM 4470 C CA . GLU B 1 144 ? 2.480 -7.599 20.857 1.00 124.42 1022 GLU B CA 1
ATOM 4471 C C . GLU B 1 144 ? 3.501 -7.463 19.728 1.00 124.94 1022 GLU B C 1
ATOM 4472 O O . GLU B 1 144 ? 3.408 -8.140 18.703 1.00 124.80 1022 GLU B O 1
ATOM 4478 N N . GLY B 1 145 ? 4.477 -6.580 19.940 1.00 125.45 1023 GLY B N 1
ATOM 4479 C CA . GLY B 1 145 ? 5.537 -6.373 18.970 1.00 126.63 1023 GLY B CA 1
ATOM 4480 C C . GLY B 1 145 ? 5.519 -5.032 18.263 1.00 127.46 1023 GLY B C 1
ATOM 4481 O O . GLY B 1 145 ? 6.510 -4.303 18.274 1.00 127.64 1023 GLY B O 1
ATOM 4482 N N . TYR B 1 146 ? 4.385 -4.709 17.647 1.00 128.08 1024 TYR B N 1
ATOM 4483 C CA . TYR B 1 146 ? 4.210 -3.466 16.899 1.00 128.47 1024 TYR B CA 1
ATOM 4484 C C . TYR B 1 146 ? 3.893 -2.266 17.790 1.00 128.81 1024 TYR B C 1
ATOM 4485 O O . TYR B 1 146 ? 4.181 -2.277 18.984 1.00 128.89 1024 TYR B O 1
ATOM 4494 N N . TYR B 1 147 ? 3.309 -1.226 17.198 1.00 129.19 1025 TYR B N 1
ATOM 4495 C CA . TYR B 1 147 ? 2.945 -0.017 17.936 1.00 129.24 1025 TYR B CA 1
ATOM 4496 C C . TYR B 1 147 ? 1.444 0.250 17.834 1.00 128.65 1025 TYR B C 1
ATOM 4497 O O . TYR B 1 147 ? 0.734 -0.455 17.114 1.00 128.64 1025 TYR B O 1
ATOM 4506 N N . THR B 1 148 ? 0.970 1.274 18.541 1.00 127.68 1026 THR B N 1
ATOM 4507 C CA . THR B 1 148 ? -0.458 1.585 18.565 1.00 126.63 1026 THR B CA 1
ATOM 4508 C C . THR B 1 148 ? -0.802 3.044 18.877 1.00 125.65 1026 THR B C 1
ATOM 4509 O O . THR B 1 148 ? 0.068 3.915 18.872 1.00 125.41 1026 THR B O 1
ATOM 4513 N N . ILE B 1 149 ? -2.087 3.291 19.135 1.00 124.38 1027 ILE B N 1
ATOM 4514 C CA . ILE B 1 149 ? -2.607 4.619 19.475 1.00 122.91 1027 ILE B CA 1
ATOM 4515 C C . ILE B 1 149 ? -4.036 4.522 20.023 1.00 122.06 1027 ILE B C 1
ATOM 4516 O O . ILE B 1 149 ? -4.810 3.658 19.612 1.00 122.01 1027 ILE B O 1
ATOM 4521 N N . GLY B 1 150 ? -4.369 5.411 20.956 1.00 121.26 1028 GLY B N 1
ATOM 4522 C CA . GLY B 1 150 ? -5.708 5.450 21.524 1.00 120.48 1028 GLY B CA 1
ATOM 4523 C C . GLY B 1 150 ? -6.151 4.159 22.167 1.00 119.86 1028 GLY B C 1
ATOM 4524 O O . GLY B 1 150 ? -5.495 3.665 23.084 1.00 119.70 1028 GLY B O 1
ATOM 4525 N N . ILE B 1 151 ? -7.275 3.622 21.703 1.00 119.50 1029 ILE B N 1
ATOM 4526 C CA . ILE B 1 151 ? -7.781 2.366 22.233 1.00 119.43 1029 ILE B CA 1
ATOM 4527 C C . ILE B 1 151 ? -6.774 1.289 21.849 1.00 119.66 1029 ILE B C 1
ATOM 4528 O O . ILE B 1 151 ? -5.892 0.940 22.634 1.00 120.18 1029 ILE B O 1
ATOM 4533 N N . GLY B 1 152 ? -6.905 0.778 20.630 1.00 119.27 1030 GLY B N 1
ATOM 4534 C CA . GLY B 1 152 ? -5.988 -0.237 20.148 1.00 119.02 1030 GLY B CA 1
ATOM 4535 C C . GLY B 1 152 ? -5.776 -0.126 18.651 1.00 119.20 1030 GLY B C 1
ATOM 4536 O O . GLY B 1 152 ? -5.881 -1.117 17.931 1.00 119.60 1030 GLY B O 1
ATOM 4537 N N . HIS B 1 153 ? -5.475 1.081 18.180 1.00 119.00 1031 HIS B N 1
ATOM 4538 C CA . HIS B 1 153 ? -5.259 1.315 16.758 1.00 119.15 1031 HIS B CA 1
ATOM 4539 C C . HIS B 1 153 ? -3.806 1.108 16.348 1.00 119.70 1031 HIS B C 1
ATOM 4540 O O . HIS B 1 153 ? -2.947 1.954 16.602 1.00 119.23 1031 HIS B O 1
ATOM 4547 N N . LEU B 1 154 ? -3.546 -0.022 15.702 1.00 120.89 1032 LEU B N 1
ATOM 4548 C CA . LEU B 1 154 ? -2.208 -0.357 15.240 1.00 122.33 1032 LEU B CA 1
ATOM 4549 C C . LEU B 1 154 ? -1.697 0.690 14.249 1.00 123.31 1032 LEU B C 1
ATOM 4550 O O . LEU B 1 154 ? -2.302 0.921 13.197 1.00 123.78 1032 LEU B O 1
ATOM 4555 N N . LEU B 1 155 ? -0.587 1.331 14.601 1.00 124.01 1033 LEU B N 1
ATOM 4556 C CA . LEU B 1 155 ? 0.019 2.332 13.731 1.00 124.15 1033 LEU B CA 1
ATOM 4557 C C . LEU B 1 155 ? 1.188 1.727 12.958 1.00 124.55 1033 LEU B C 1
ATOM 4558 O O . LEU B 1 155 ? 1.146 1.636 11.728 1.00 124.30 1033 LEU B O 1
ATOM 4563 N N . THR B 1 156 ? 2.233 1.314 13.668 1.00 125.14 1034 THR B N 1
ATOM 4564 C CA . THR B 1 156 ? 3.369 0.715 12.995 1.00 125.52 1034 THR B CA 1
ATOM 4565 C C . THR B 1 156 ? 3.689 -0.704 13.456 1.00 125.53 1034 THR B C 1
ATOM 4566 O O . THR B 1 156 ? 3.949 -0.953 14.635 1.00 124.90 1034 THR B O 1
ATOM 4570 N N . LYS B 1 157 ? 3.626 -1.639 12.517 1.00 125.74 1035 LYS B N 1
ATOM 4571 C CA . LYS B 1 157 ? 3.997 -3.014 12.811 1.00 125.96 1035 LYS B CA 1
ATOM 4572 C C . LYS B 1 157 ? 5.513 -3.004 13.009 1.00 126.80 1035 LYS B C 1
ATOM 4573 O O . LYS B 1 157 ? 6.049 -3.664 13.902 1.00 127.06 1035 LYS B O 1
ATOM 4579 N N . SER B 1 158 ? 6.182 -2.241 12.151 1.00 127.12 1036 SER B N 1
ATOM 4580 C CA . SER B 1 158 ? 7.628 -2.070 12.173 1.00 127.02 1036 SER B CA 1
ATOM 4581 C C . SER B 1 158 ? 8.200 -2.039 13.589 1.00 127.32 1036 SER B C 1
ATOM 4582 O O . SER B 1 158 ? 7.748 -1.269 14.442 1.00 127.45 1036 SER B O 1
ATOM 4585 N N . PRO B 1 159 ? 9.205 -2.889 13.852 1.00 127.30 1037 PRO B N 1
ATOM 4586 C CA . PRO B 1 159 ? 9.874 -3.001 15.151 1.00 127.31 1037 PRO B CA 1
ATOM 4587 C C . PRO B 1 159 ? 10.477 -1.681 15.632 1.00 127.59 1037 PRO B C 1
ATOM 4588 O O . PRO B 1 159 ? 10.919 -1.574 16.779 1.00 127.70 1037 PRO B O 1
ATOM 4592 N N . SER B 1 160 ? 10.475 -0.682 14.752 1.00 127.78 1038 SER B N 1
ATOM 4593 C CA . SER B 1 160 ? 11.089 0.613 15.034 1.00 127.39 1038 SER B CA 1
ATOM 4594 C C . SER B 1 160 ? 10.266 1.608 15.843 1.00 127.02 1038 SER B C 1
ATOM 4595 O O . SER B 1 160 ? 9.059 1.740 15.651 1.00 126.33 1038 SER B O 1
ATOM 4598 N N . LEU B 1 161 ? 10.948 2.304 16.750 1.00 126.63 1039 LEU B N 1
ATOM 4599 C CA . LEU B 1 161 ? 10.342 3.313 17.620 1.00 126.13 1039 LEU B CA 1
ATOM 4600 C C . LEU B 1 161 ? 10.161 4.632 16.864 1.00 126.43 1039 LEU B C 1
ATOM 4601 O O . LEU B 1 161 ? 9.563 5.580 17.376 1.00 126.28 1039 LEU B O 1
ATOM 4606 N N . ASN B 1 162 ? 10.676 4.674 15.639 1.00 126.70 1040 ASN B N 1
ATOM 4607 C CA . ASN B 1 162 ? 10.625 5.878 14.821 1.00 126.62 1040 ASN B CA 1
ATOM 4608 C C . ASN B 1 162 ? 9.610 5.801 13.681 1.00 126.93 1040 ASN B C 1
ATOM 4609 O O . ASN B 1 162 ? 9.093 6.828 13.242 1.00 126.58 1040 ASN B O 1
ATOM 4614 N N . ALA B 1 163 ? 9.317 4.590 13.209 1.00 127.17 1041 ALA B N 1
ATOM 4615 C CA . ALA B 1 163 ? 8.365 4.399 12.113 1.00 127.34 1041 ALA B CA 1
ATOM 4616 C C . ALA B 1 163 ? 6.978 4.918 12.465 1.00 127.78 1041 ALA B C 1
ATOM 4617 O O . ALA B 1 163 ? 6.207 5.304 11.584 1.00 127.43 1041 ALA B O 1
ATOM 4619 N N . ALA B 1 164 ? 6.656 4.904 13.755 1.00 128.29 1042 ALA B N 1
ATOM 4620 C CA . ALA B 1 164 ? 5.371 5.414 14.223 1.00 128.30 1042 ALA B CA 1
ATOM 4621 C C . ALA B 1 164 ? 5.534 6.900 14.495 1.00 128.25 1042 ALA B C 1
ATOM 4622 O O . ALA B 1 164 ? 4.599 7.684 14.330 1.00 128.31 1042 ALA B O 1
ATOM 4624 N N . LYS B 1 165 ? 6.729 7.270 14.942 1.00 127.64 1043 LYS B N 1
ATOM 4625 C CA . LYS B 1 165 ? 7.063 8.670 15.176 1.00 126.94 1043 LYS B CA 1
ATOM 4626 C C . LYS B 1 165 ? 7.392 9.261 13.809 1.00 126.85 1043 LYS B C 1
ATOM 4627 O O . LYS B 1 165 ? 8.492 9.765 13.585 1.00 126.66 1043 LYS B O 1
ATOM 4633 N N . SER B 1 166 ? 6.423 9.177 12.905 1.00 126.64 1044 SER B N 1
ATOM 4634 C CA . SER B 1 166 ? 6.568 9.658 11.539 1.00 125.87 1044 SER B CA 1
ATOM 4635 C C . SER B 1 166 ? 5.456 9.013 10.721 1.00 125.92 1044 SER B C 1
ATOM 4636 O O . SER B 1 166 ? 5.558 8.895 9.502 1.00 125.89 1044 SER B O 1
ATOM 4639 N N . GLU B 1 167 ? 4.391 8.600 11.406 1.00 125.81 1045 GLU B N 1
ATOM 4640 C CA . GLU B 1 167 ? 3.272 7.940 10.744 1.00 125.84 1045 GLU B CA 1
ATOM 4641 C C . GLU B 1 167 ? 1.905 8.294 11.349 1.00 126.51 1045 GLU B C 1
ATOM 4642 O O . GLU B 1 167 ? 1.005 8.742 10.637 1.00 126.81 1045 GLU B O 1
ATOM 4648 N N . LEU B 1 168 ? 1.762 8.098 12.660 1.00 126.80 1046 LEU B N 1
ATOM 4649 C CA . LEU B 1 168 ? 0.506 8.368 13.368 1.00 127.16 1046 LEU B CA 1
ATOM 4650 C C . LEU B 1 168 ? -0.371 9.405 12.683 1.00 126.98 1046 LEU B C 1
ATOM 4651 O O . LEU B 1 168 ? -1.403 9.077 12.087 1.00 126.45 1046 LEU B O 1
ATOM 4656 N N . ASP B 1 169 ? 0.036 10.662 12.795 1.00 127.12 1047 ASP B N 1
ATOM 4657 C CA . ASP B 1 169 ? -0.699 11.752 12.180 1.00 127.35 1047 ASP B CA 1
ATOM 4658 C C . ASP B 1 169 ? -0.874 11.506 10.683 1.00 126.90 1047 ASP B C 1
ATOM 4659 O O . ASP B 1 169 ? 0.073 11.628 9.906 1.00 126.88 1047 ASP B O 1
ATOM 4664 N N . LYS B 1 170 ? -2.096 11.162 10.282 1.00 126.23 1048 LYS B N 1
ATOM 4665 C CA . LYS B 1 170 ? -2.376 10.884 8.877 1.00 125.61 1048 LYS B CA 1
ATOM 4666 C C . LYS B 1 170 ? -3.826 11.171 8.488 1.00 125.37 1048 LYS B C 1
ATOM 4667 O O . LYS B 1 170 ? -4.089 11.761 7.441 1.00 124.58 1048 LYS B O 1
ATOM 4673 N N . ALA B 1 171 ? -4.765 10.743 9.327 1.00 125.67 1049 ALA B N 1
ATOM 4674 C CA . ALA B 1 171 ? -6.187 10.973 9.072 1.00 125.70 1049 ALA B CA 1
ATOM 4675 C C . ALA B 1 171 ? -6.826 11.637 10.289 1.00 125.63 1049 ALA B C 1
ATOM 4676 O O . ALA B 1 171 ? -7.899 11.236 10.740 1.00 125.17 1049 ALA B O 1
ATOM 4678 N N . ILE B 1 172 ? -6.165 12.673 10.796 1.00 125.86 1050 ILE B N 1
ATOM 4679 C CA . ILE B 1 172 ? -6.625 13.369 11.988 1.00 125.62 1050 ILE B CA 1
ATOM 4680 C C . ILE B 1 172 ? -6.895 14.852 11.790 1.00 125.62 1050 ILE B C 1
ATOM 4681 O O . ILE B 1 172 ? -7.540 15.488 12.623 1.00 125.42 1050 ILE B O 1
ATOM 4686 N N . GLY B 1 173 ? -6.417 15.402 10.681 1.00 125.53 1051 GLY B N 1
ATOM 4687 C CA . GLY B 1 173 ? -6.608 16.821 10.428 1.00 125.39 1051 GLY B CA 1
ATOM 4688 C C . GLY B 1 173 ? -5.397 17.584 10.930 1.00 125.64 1051 GLY B C 1
ATOM 4689 O O . GLY B 1 173 ? -4.367 17.628 10.260 1.00 125.79 1051 GLY B O 1
ATOM 4690 N N . ARG B 1 174 ? -5.534 18.202 12.100 1.00 125.36 1052 ARG B N 1
ATOM 4691 C CA . ARG B 1 174 ? -4.435 18.921 12.732 1.00 124.71 1052 ARG B CA 1
ATOM 4692 C C . ARG B 1 174 ? -3.310 17.909 12.980 1.00 124.58 1052 ARG B C 1
ATOM 4693 O O . ARG B 1 174 ? -3.563 16.709 13.134 1.00 124.98 1052 ARG B O 1
ATOM 4701 N N . ASN B 1 175 ? -2.072 18.387 13.012 1.00 124.00 1053 ASN B N 1
ATOM 4702 C CA . ASN B 1 175 ? -0.955 17.498 13.283 1.00 123.82 1053 ASN B CA 1
ATOM 4703 C C . ASN B 1 175 ? -1.087 17.004 14.727 1.00 124.06 1053 ASN B C 1
ATOM 4704 O O . ASN B 1 175 ? -0.855 17.755 15.680 1.00 124.04 1053 ASN B O 1
ATOM 4709 N N . THR B 1 176 ? -1.498 15.748 14.881 1.00 124.16 1054 THR B N 1
ATOM 4710 C CA . THR B 1 176 ? -1.638 15.165 16.207 1.00 123.82 1054 THR B CA 1
ATOM 4711 C C . THR B 1 176 ? -0.266 15.031 16.845 1.00 123.96 1054 THR B C 1
ATOM 4712 O O . THR B 1 176 ? -0.145 15.010 18.070 1.00 123.79 1054 THR B O 1
ATOM 4716 N N . ASN B 1 177 ? 0.763 14.950 16.006 1.00 123.97 1055 ASN B N 1
ATOM 4717 C CA . ASN B 1 177 ? 2.136 14.852 16.485 1.00 123.63 1055 ASN B CA 1
ATOM 4718 C C . ASN B 1 177 ? 2.356 13.532 17.212 1.00 123.52 1055 ASN B C 1
ATOM 4719 O O . ASN B 1 177 ? 3.081 12.664 16.731 1.00 123.49 1055 ASN B O 1
ATOM 4724 N N . GLY B 1 178 ? 1.720 13.385 18.367 1.00 123.18 1056 GLY B N 1
ATOM 4725 C CA . GLY B 1 178 ? 1.830 12.153 19.125 1.00 122.35 1056 GLY B CA 1
ATOM 4726 C C . GLY B 1 178 ? 0.644 12.001 20.056 1.00 121.75 1056 GLY B C 1
ATOM 4727 O O . GLY B 1 178 ? 0.136 10.900 20.265 1.00 121.61 1056 GLY B O 1
ATOM 4728 N N . VAL B 1 179 ? 0.197 13.123 20.609 1.00 121.27 1057 VAL B N 1
ATOM 4729 C CA . VAL B 1 179 ? -0.931 13.139 21.532 1.00 120.92 1057 VAL B CA 1
ATOM 4730 C C . VAL B 1 179 ? -2.258 13.448 20.835 1.00 120.11 1057 VAL B C 1
ATOM 4731 O O . VAL B 1 179 ? -2.283 14.115 19.800 1.00 120.43 1057 VAL B O 1
ATOM 4735 N N . ILE B 1 180 ? -3.350 12.956 21.415 1.00 118.70 1058 ILE B N 1
ATOM 4736 C CA . ILE B 1 180 ? -4.696 13.145 20.873 1.00 116.74 1058 ILE B CA 1
ATOM 4737 C C . ILE B 1 180 ? -5.714 13.368 21.995 1.00 115.48 1058 ILE B C 1
ATOM 4738 O O . ILE B 1 180 ? -5.446 13.047 23.151 1.00 115.48 1058 ILE B O 1
ATOM 4743 N N . THR B 1 181 ? -6.878 13.917 21.651 1.00 114.07 1059 THR B N 1
ATOM 4744 C CA . THR B 1 181 ? -7.929 14.151 22.645 1.00 113.12 1059 THR B CA 1
ATOM 4745 C C . THR B 1 181 ? -8.884 12.960 22.688 1.00 112.33 1059 THR B C 1
ATOM 4746 O O . THR B 1 181 ? -8.814 12.075 21.836 1.00 112.04 1059 THR B O 1
ATOM 4750 N N . LYS B 1 182 ? -9.771 12.939 23.682 1.00 111.65 1060 LYS B N 1
ATOM 4751 C CA . LYS B 1 182 ? -10.749 11.861 23.787 1.00 110.57 1060 LYS B CA 1
ATOM 4752 C C . LYS B 1 182 ? -11.441 11.698 22.442 1.00 110.14 1060 LYS B C 1
ATOM 4753 O O . LYS B 1 182 ? -11.252 10.700 21.748 1.00 109.95 1060 LYS B O 1
ATOM 4759 N N . ASP B 1 183 ? -12.226 12.706 22.080 1.00 109.80 1061 ASP B N 1
ATOM 4760 C CA . ASP B 1 183 ? -12.969 12.726 20.829 1.00 109.06 1061 ASP B CA 1
ATOM 4761 C C . ASP B 1 183 ? -12.148 12.265 19.629 1.00 108.13 1061 ASP B C 1
ATOM 4762 O O . ASP B 1 183 ? -12.692 11.681 18.694 1.00 107.48 1061 ASP B O 1
ATOM 4767 N N . GLU B 1 184 ? -10.842 12.523 19.653 1.00 107.92 1062 GLU B N 1
ATOM 4768 C CA . GLU B 1 184 ? -9.976 12.117 18.546 1.00 108.17 1062 GLU B CA 1
ATOM 4769 C C . GLU B 1 184 ? -9.787 10.602 18.527 1.00 107.29 1062 GLU B C 1
ATOM 4770 O O . GLU B 1 184 ? -9.526 10.011 17.478 1.00 107.02 1062 GLU B O 1
ATOM 4776 N N . ALA B 1 185 ? -9.914 9.978 19.695 1.00 106.36 1063 ALA B N 1
ATOM 4777 C CA . ALA B 1 185 ? -9.787 8.530 19.800 1.00 105.20 1063 ALA B CA 1
ATOM 4778 C C . ALA B 1 185 ? -11.133 7.906 19.466 1.00 104.43 1063 ALA B C 1
ATOM 4779 O O . ALA B 1 185 ? -11.205 6.941 18.708 1.00 104.08 1063 ALA B O 1
ATOM 4781 N N . GLU B 1 186 ? -12.195 8.464 20.042 1.00 103.48 1064 GLU B N 1
ATOM 4782 C CA . GLU B 1 186 ? -13.543 7.983 19.780 1.00 102.64 1064 GLU B CA 1
ATOM 4783 C C . GLU B 1 186 ? -13.752 7.820 18.283 1.00 102.11 1064 GLU B C 1
ATOM 4784 O O . GLU B 1 186 ? -14.076 6.734 17.810 1.00 102.01 1064 GLU B O 1
ATOM 4790 N N . LYS B 1 187 ? -13.542 8.907 17.546 1.00 101.41 1065 LYS B N 1
ATOM 4791 C CA . LYS B 1 187 ? -13.737 8.915 16.102 1.00 100.38 1065 LYS B CA 1
ATOM 4792 C C . LYS B 1 187 ? -12.981 7.796 15.396 1.00 99.05 1065 LYS B C 1
ATOM 4793 O O . LYS B 1 187 ? -13.514 7.165 14.483 1.00 98.70 1065 LYS B O 1
ATOM 4799 N N . LEU B 1 188 ? -11.753 7.529 15.828 1.00 97.34 1066 LEU B N 1
ATOM 4800 C CA . LEU B 1 188 ? -10.960 6.473 15.206 1.00 95.44 1066 LEU B CA 1
ATOM 4801 C C . LEU B 1 188 ? -11.356 5.103 15.742 1.00 94.43 1066 LEU B C 1
ATOM 4802 O O . LEU B 1 188 ? -11.159 4.085 15.077 1.00 94.36 1066 LEU B O 1
ATOM 4807 N N . PHE B 1 189 ? -11.912 5.084 16.949 1.00 93.23 1067 PHE B N 1
ATOM 4808 C CA . PHE B 1 189 ? -12.362 3.842 17.563 1.00 91.81 1067 PHE B CA 1
ATOM 4809 C C . PHE B 1 189 ? -13.598 3.348 16.831 1.00 91.47 1067 PHE B C 1
ATOM 4810 O O . PHE B 1 189 ? -13.690 2.181 16.451 1.00 90.73 1067 PHE B O 1
ATOM 4818 N N . ASN B 1 190 ? -14.555 4.249 16.651 1.00 90.96 1068 ASN B N 1
ATOM 4819 C CA . ASN B 1 190 ? -15.787 3.924 15.952 1.00 90.08 1068 ASN B CA 1
ATOM 4820 C C . ASN B 1 190 ? -15.474 3.457 14.538 1.00 89.62 1068 ASN B C 1
ATOM 4821 O O . ASN B 1 190 ? -16.198 2.638 13.979 1.00 89.09 1068 ASN B O 1
ATOM 4826 N N . GLN B 1 191 ? -14.391 3.973 13.964 1.00 89.29 1069 GLN B N 1
ATOM 4827 C CA . GLN B 1 191 ? -13.975 3.548 12.635 1.00 89.49 1069 GLN B CA 1
ATOM 4828 C C . GLN B 1 191 ? -13.615 2.070 12.712 1.00 89.09 1069 GLN B C 1
ATOM 4829 O O . GLN B 1 191 ? -14.219 1.236 12.043 1.00 88.86 1069 GLN B O 1
ATOM 4835 N N . ASP B 1 192 ? -12.629 1.755 13.545 1.00 88.90 1070 ASP B N 1
ATOM 4836 C CA . ASP B 1 192 ? -12.193 0.377 13.717 1.00 89.11 1070 ASP B CA 1
ATOM 4837 C C . ASP B 1 192 ? -13.361 -0.530 14.073 1.00 88.64 1070 ASP B C 1
ATOM 4838 O O . ASP B 1 192 ? -13.404 -1.686 13.654 1.00 88.86 1070 ASP B O 1
ATOM 4843 N N . VAL B 1 193 ? -14.310 -0.005 14.842 1.00 87.80 1071 VAL B N 1
ATOM 4844 C CA . VAL B 1 193 ? -15.490 -0.776 15.214 1.00 87.02 1071 VAL B CA 1
ATOM 4845 C C . VAL B 1 193 ? -16.231 -1.201 13.958 1.00 86.04 1071 VAL B C 1
ATOM 4846 O O . VAL B 1 193 ? -16.442 -2.387 13.713 1.00 85.31 1071 VAL B O 1
ATOM 4850 N N . ASP B 1 194 ? -16.621 -0.213 13.165 1.00 86.14 1072 ASP B N 1
ATOM 4851 C CA . ASP B 1 194 ? -17.344 -0.467 11.936 1.00 87.04 1072 ASP B CA 1
ATOM 4852 C C . ASP B 1 194 ? -16.494 -1.276 10.972 1.00 87.18 1072 ASP B C 1
ATOM 4853 O O . ASP B 1 194 ? -17.005 -2.159 10.286 1.00 87.17 1072 ASP B O 1
ATOM 4858 N N . ALA B 1 195 ? -15.198 -0.979 10.913 1.00 86.08 1073 ALA B N 1
ATOM 4859 C CA . ALA B 1 195 ? -14.314 -1.747 10.047 1.00 85.61 1073 ALA B CA 1
ATOM 4860 C C . ALA B 1 195 ? -14.479 -3.210 10.441 1.00 86.03 1073 ALA B C 1
ATOM 4861 O O . ALA B 1 195 ? -14.559 -4.094 9.591 1.00 86.28 1073 ALA B O 1
ATOM 4863 N N . ALA B 1 196 ? -14.556 -3.438 11.749 1.00 85.59 1074 ALA B N 1
ATOM 4864 C CA . ALA B 1 196 ? -14.701 -4.770 12.320 1.00 84.43 1074 ALA B CA 1
ATOM 4865 C C . ALA B 1 196 ? -16.067 -5.397 12.082 1.00 83.58 1074 ALA B C 1
ATOM 4866 O O . ALA B 1 196 ? -16.171 -6.617 11.968 1.00 82.59 1074 ALA B O 1
ATOM 4868 N N . VAL B 1 197 ? -17.114 -4.579 12.019 1.00 83.05 1075 VAL B N 1
ATOM 4869 C CA . VAL B 1 197 ? -18.454 -5.106 11.768 1.00 82.92 1075 VAL B CA 1
ATOM 4870 C C . VAL B 1 197 ? -18.540 -5.590 10.328 1.00 83.09 1075 VAL B C 1
ATOM 4871 O O . VAL B 1 197 ? -19.264 -6.536 10.014 1.00 81.69 1075 VAL B O 1
ATOM 4875 N N . ARG B 1 198 ? -17.785 -4.934 9.456 1.00 83.80 1076 ARG B N 1
ATOM 4876 C CA . ARG B 1 198 ? -17.751 -5.318 8.055 1.00 84.08 1076 ARG B CA 1
ATOM 4877 C C . ARG B 1 198 ? -17.078 -6.679 7.918 1.00 83.93 1076 ARG B C 1
ATOM 4878 O O . ARG B 1 198 ? -17.564 -7.546 7.196 1.00 84.37 1076 ARG B O 1
ATOM 4886 N N . GLY B 1 199 ? -15.966 -6.863 8.623 1.00 82.62 1077 GLY B N 1
ATOM 4887 C CA . GLY B 1 199 ? -15.274 -8.137 8.584 1.00 81.72 1077 GLY B CA 1
ATOM 4888 C C . GLY B 1 199 ? -16.181 -9.253 9.072 1.00 81.65 1077 GLY B C 1
ATOM 4889 O O . GLY B 1 199 ? -16.164 -10.361 8.533 1.00 82.05 1077 GLY B O 1
ATOM 4890 N N . ILE B 1 200 ? -16.988 -8.947 10.084 1.00 81.34 1078 ILE B N 1
ATOM 4891 C CA . ILE B 1 200 ? -17.902 -9.914 10.681 1.00 80.67 1078 ILE B CA 1
ATOM 4892 C C . ILE B 1 200 ? -18.972 -10.377 9.714 1.00 80.52 1078 ILE B C 1
ATOM 4893 O O . ILE B 1 200 ? -19.271 -11.568 9.627 1.00 79.46 1078 ILE B O 1
ATOM 4898 N N . LEU B 1 201 ? -19.554 -9.427 8.993 1.00 80.65 1079 LEU B N 1
ATOM 4899 C CA . LEU B 1 201 ? -20.595 -9.748 8.032 1.00 81.01 1079 LEU B CA 1
ATOM 4900 C C . LEU B 1 201 ? -19.983 -10.479 6.836 1.00 81.39 1079 LEU B C 1
ATOM 4901 O O . LEU B 1 201 ? -20.624 -11.350 6.244 1.00 80.94 1079 LEU B O 1
ATOM 4906 N N . ARG B 1 202 ? -18.743 -10.127 6.493 1.00 81.84 1080 ARG B N 1
ATOM 4907 C CA . ARG B 1 202 ? -18.027 -10.787 5.402 1.00 81.67 1080 ARG B CA 1
ATOM 4908 C C . ARG B 1 202 ? -17.765 -12.239 5.770 1.00 81.61 1080 ARG B C 1
ATOM 4909 O O . ARG B 1 202 ? -17.625 -13.098 4.901 1.00 82.25 1080 ARG B O 1
ATOM 4917 N N . ASN B 1 203 ? -17.709 -12.495 7.074 1.00 80.56 1081 ASN B N 1
ATOM 4918 C CA . ASN B 1 203 ? -17.433 -13.827 7.610 1.00 78.23 1081 ASN B CA 1
ATOM 4919 C C . ASN B 1 203 ? -18.718 -14.617 7.834 1.00 77.62 1081 ASN B C 1
ATOM 4920 O O . ASN B 1 203 ? -19.529 -14.258 8.681 1.00 78.55 1081 ASN B O 1
ATOM 4925 N N . ALA B 1 204 ? -18.872 -15.706 7.082 1.00 76.49 1082 ALA B N 1
ATOM 4926 C CA . ALA B 1 204 ? -20.063 -16.562 7.118 1.00 74.57 1082 ALA B CA 1
ATOM 4927 C C . ALA B 1 204 ? -20.282 -17.359 8.407 1.00 73.39 1082 ALA B C 1
ATOM 4928 O O . ALA B 1 204 ? -21.392 -17.841 8.659 1.00 73.13 1082 ALA B O 1
ATOM 4930 N N . LYS B 1 205 ? -19.236 -17.517 9.213 1.00 72.67 1083 LYS B N 1
ATOM 4931 C CA . LYS B 1 205 ? -19.363 -18.273 10.457 1.00 72.29 1083 LYS B CA 1
ATOM 4932 C C . LYS B 1 205 ? -20.026 -17.406 11.532 1.00 71.81 1083 LYS B C 1
ATOM 4933 O O . LYS B 1 205 ? -20.907 -17.862 12.268 1.00 71.25 1083 LYS B O 1
ATOM 4939 N N . LEU B 1 206 ? -19.615 -16.143 11.582 1.00 70.71 1084 LEU B N 1
ATOM 4940 C CA . LEU B 1 206 ? -20.095 -15.200 12.583 1.00 68.87 1084 LEU B CA 1
ATOM 4941 C C . LEU B 1 206 ? -21.384 -14.458 12.244 1.00 69.15 1084 LEU B C 1
ATOM 4942 O O . LEU B 1 206 ? -22.224 -14.262 13.121 1.00 69.95 1084 LEU B O 1
ATOM 4947 N N . LYS B 1 207 ? -21.551 -14.058 10.986 1.00 68.90 1085 LYS B N 1
ATOM 4948 C CA . LYS B 1 207 ? -22.744 -13.321 10.564 1.00 68.27 1085 LYS B CA 1
ATOM 4949 C C . LYS B 1 207 ? -24.066 -13.895 11.081 1.00 68.42 1085 LYS B C 1
ATOM 4950 O O . LYS B 1 207 ? -24.890 -13.170 11.646 1.00 69.02 1085 LYS B O 1
ATOM 4956 N N . PRO B 1 208 ? -24.287 -15.207 10.891 1.00 68.46 1086 PRO B N 1
ATOM 4957 C CA . PRO B 1 208 ? -25.526 -15.842 11.347 1.00 68.72 1086 PRO B CA 1
ATOM 4958 C C . PRO B 1 208 ? -25.831 -15.535 12.805 1.00 68.58 1086 PRO B C 1
ATOM 4959 O O . PRO B 1 208 ? -26.993 -15.407 13.190 1.00 69.21 1086 PRO B O 1
ATOM 4963 N N . VAL B 1 209 ? -24.780 -15.424 13.611 1.00 68.27 1087 VAL B N 1
ATOM 4964 C CA . VAL B 1 209 ? -24.934 -15.122 15.026 1.00 67.99 1087 VAL B CA 1
ATOM 4965 C C . VAL B 1 209 ? -25.054 -13.618 15.232 1.00 67.22 1087 VAL B C 1
ATOM 4966 O O . VAL B 1 209 ? -25.957 -13.147 15.924 1.00 65.81 1087 VAL B O 1
ATOM 4970 N N . TYR B 1 210 ? -24.143 -12.874 14.614 1.00 66.92 1088 TYR B N 1
ATOM 4971 C CA . TYR B 1 210 ? -24.114 -11.427 14.750 1.00 67.38 1088 TYR B CA 1
ATOM 4972 C C . TYR B 1 210 ? -25.460 -10.786 14.455 1.00 68.32 1088 TYR B C 1
ATOM 4973 O O . TYR B 1 210 ? -25.913 -9.916 15.201 1.00 68.60 1088 TYR B O 1
ATOM 4982 N N . ASP B 1 211 ? -26.097 -11.202 13.364 1.00 68.52 1089 ASP B N 1
ATOM 4983 C CA . ASP B 1 211 ? -27.402 -10.649 13.014 1.00 68.72 1089 ASP B CA 1
ATOM 4984 C C . ASP B 1 211 ? -28.391 -10.981 14.125 1.00 67.99 1089 ASP B C 1
ATOM 4985 O O . ASP B 1 211 ? -29.113 -10.112 14.618 1.00 67.60 1089 ASP B O 1
ATOM 4990 N N . SER B 1 212 ? -28.408 -12.253 14.508 1.00 67.95 1090 SER B N 1
ATOM 4991 C CA . SER B 1 212 ? -29.273 -12.744 15.566 1.00 67.85 1090 SER B CA 1
ATOM 4992 C C . SER B 1 212 ? -29.231 -11.892 16.836 1.00 67.34 1090 SER B C 1
ATOM 4993 O O . SER B 1 212 ? -30.260 -11.674 17.471 1.00 66.97 1090 SER B O 1
ATOM 4996 N N . LEU B 1 213 ? -28.041 -11.405 17.181 1.00 66.38 1091 LEU B N 1
ATOM 4997 C CA . LEU B 1 213 ? -27.828 -10.638 18.404 1.00 64.24 1091 LEU B CA 1
ATOM 4998 C C . LEU B 1 213 ? -28.397 -9.235 18.450 1.00 64.65 1091 LEU B C 1
ATOM 4999 O O . LEU B 1 213 ? -28.474 -8.542 17.437 1.00 65.53 1091 LEU B O 1
ATOM 5004 N N . ASP B 1 214 ? -28.818 -8.844 19.648 1.00 63.35 1092 ASP B N 1
ATOM 5005 C CA . ASP B 1 214 ? -29.306 -7.501 19.909 1.00 60.74 1092 ASP B CA 1
ATOM 5006 C C . ASP B 1 214 ? -28.073 -6.583 19.831 1.00 59.90 1092 ASP B C 1
ATOM 5007 O O . ASP B 1 214 ? -27.007 -7.004 19.384 1.00 59.19 1092 ASP B O 1
ATOM 5012 N N . ALA B 1 215 ? -28.207 -5.343 20.290 1.00 59.61 1093 ALA B N 1
ATOM 5013 C CA . ALA B 1 215 ? -27.105 -4.386 20.211 1.00 58.61 1093 ALA B CA 1
ATOM 5014 C C . ALA B 1 215 ? -26.095 -4.541 21.336 1.00 58.20 1093 ALA B C 1
ATOM 5015 O O . ALA B 1 215 ? -24.890 -4.455 21.101 1.00 58.85 1093 ALA B O 1
ATOM 5017 N N . VAL B 1 216 ? -26.578 -4.769 22.552 1.00 58.08 1094 VAL B N 1
ATOM 5018 C CA . VAL B 1 216 ? -25.680 -4.947 23.686 1.00 57.39 1094 VAL B CA 1
ATOM 5019 C C . VAL B 1 216 ? -24.765 -6.131 23.404 1.00 56.26 1094 VAL B C 1
ATOM 5020 O O . VAL B 1 216 ? -23.540 -5.998 23.362 1.00 53.98 1094 VAL B O 1
ATOM 5024 N N . ARG B 1 217 ? -25.382 -7.287 23.194 1.00 55.63 1095 ARG B N 1
ATOM 5025 C CA . ARG B 1 217 ? -24.658 -8.512 22.910 1.00 55.01 1095 ARG B CA 1
ATOM 5026 C C . ARG B 1 217 ? -23.802 -8.416 21.651 1.00 55.15 1095 ARG B C 1
ATOM 5027 O O . ARG B 1 217 ? -22.769 -9.076 21.556 1.00 56.32 1095 ARG B O 1
ATOM 5035 N N . ARG B 1 218 ? -24.222 -7.602 20.684 1.00 54.34 1096 ARG B N 1
ATOM 5036 C CA . ARG B 1 218 ? -23.442 -7.437 19.461 1.00 53.76 1096 ARG B CA 1
ATOM 5037 C C . ARG B 1 218 ? -22.100 -6.824 19.825 1.00 53.65 1096 ARG B C 1
ATOM 5038 O O . ARG B 1 218 ? -21.085 -7.099 19.188 1.00 54.32 1096 ARG B O 1
ATOM 5046 N N . ALA B 1 219 ? -22.109 -6.001 20.868 1.00 53.59 1097 ALA B N 1
ATOM 5047 C CA . ALA B 1 219 ? -20.906 -5.328 21.340 1.00 54.10 1097 ALA B CA 1
ATOM 5048 C C . ALA B 1 219 ? -19.998 -6.275 22.111 1.00 54.63 1097 ALA B C 1
ATOM 5049 O O . ALA B 1 219 ? -18.794 -6.043 22.210 1.00 54.29 1097 ALA B O 1
ATOM 5051 N N . ALA B 1 220 ? -20.579 -7.325 22.680 1.00 53.57 1098 ALA B N 1
ATOM 5052 C CA . ALA B 1 220 ? -19.782 -8.302 23.403 1.00 51.54 1098 ALA B CA 1
ATOM 5053 C C . ALA B 1 220 ? -19.014 -9.102 22.360 1.00 51.04 1098 ALA B C 1
ATOM 5054 O O . ALA B 1 220 ? -17.807 -9.301 22.476 1.00 50.98 1098 ALA B O 1
ATOM 5056 N N . LEU B 1 221 ? -19.725 -9.533 21.324 1.00 50.32 1099 LEU B N 1
ATOM 5057 C CA . LEU B 1 221 ? -19.119 -10.301 20.248 1.00 49.14 1099 LEU B CA 1
ATOM 5058 C C . LEU B 1 221 ? -18.012 -9.498 19.574 1.00 48.39 1099 LEU B C 1
ATOM 5059 O O . LEU B 1 221 ? -16.966 -10.048 19.241 1.00 47.91 1099 LEU B O 1
ATOM 5064 N N . ILE B 1 222 ? -18.237 -8.202 19.378 1.00 48.60 1100 ILE B N 1
ATOM 5065 C CA . ILE B 1 222 ? -17.221 -7.347 18.767 1.00 50.98 1100 ILE B CA 1
ATOM 5066 C C . ILE B 1 222 ? -16.029 -7.282 19.710 1.00 54.33 1100 ILE B C 1
ATOM 5067 O O . ILE B 1 222 ? -14.877 -7.386 19.285 1.00 56.04 1100 ILE B O 1
ATOM 5072 N N . ASN B 1 223 ? -16.327 -7.117 20.995 1.00 57.28 1101 ASN B N 1
ATOM 5073 C CA . ASN B 1 223 ? -15.306 -7.045 22.034 1.00 58.24 1101 ASN B CA 1
ATOM 5074 C C . ASN B 1 223 ? -14.356 -8.234 21.941 1.00 57.97 1101 ASN B C 1
ATOM 5075 O O . ASN B 1 223 ? -13.144 -8.077 22.076 1.00 56.97 1101 ASN B O 1
ATOM 5088 N N . VAL B 1 225 ? -13.873 -10.126 19.223 1.00 63.92 1103 VAL B N 1
ATOM 5089 C CA . VAL B 1 225 ? -13.182 -9.906 17.957 1.00 66.63 1103 VAL B CA 1
ATOM 5090 C C . VAL B 1 225 ? -11.932 -9.055 18.142 1.00 68.15 1103 VAL B C 1
ATOM 5091 O O . VAL B 1 225 ? -10.832 -9.492 17.811 1.00 69.63 1103 VAL B O 1
ATOM 5095 N N . PHE B 1 226 ? -12.100 -7.848 18.676 1.00 69.07 1104 PHE B N 1
ATOM 5096 C CA . PHE B 1 226 ? -10.966 -6.960 18.900 1.00 70.06 1104 PHE B CA 1
ATOM 5097 C C . PHE B 1 226 ? -9.803 -7.661 19.594 1.00 70.44 1104 PHE B C 1
ATOM 5098 O O . PHE B 1 226 ? -8.664 -7.591 19.130 1.00 70.28 1104 PHE B O 1
ATOM 5106 N N . GLN B 1 227 ? -10.107 -8.352 20.690 1.00 70.36 1105 GLN B N 1
ATOM 5107 C CA . GLN B 1 227 ? -9.098 -9.043 21.481 1.00 69.86 1105 GLN B CA 1
ATOM 5108 C C . GLN B 1 227 ? -8.394 -10.218 20.813 1.00 70.12 1105 GLN B C 1
ATOM 5109 O O . GLN B 1 227 ? -7.164 -10.269 20.813 1.00 69.97 1105 GLN B O 1
ATOM 5123 N N . GLY B 1 229 ? -9.080 -11.457 17.411 1.00 72.08 1107 GLY B N 1
ATOM 5124 C CA . GLY B 1 229 ? -9.241 -11.576 15.971 1.00 72.16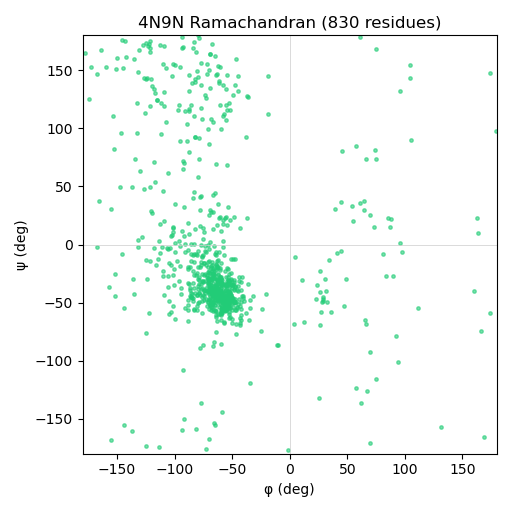 1107 GLY B CA 1
ATOM 5125 C C . GLY B 1 229 ? -10.519 -12.263 15.522 1.00 73.00 1107 GLY B C 1
ATOM 5126 O O . GLY B 1 229 ? -11.136 -13.017 16.274 1.00 72.78 1107 GLY B O 1
ATOM 5127 N N . GLU B 1 230 ? -10.898 -12.018 14.270 1.00 74.15 1108 GLU B N 1
ATOM 5128 C CA . GLU B 1 230 ? -12.116 -12.576 13.692 1.00 74.76 1108 GLU B CA 1
ATOM 5129 C C . GLU B 1 230 ? -12.155 -14.100 13.712 1.00 74.97 1108 GLU B C 1
ATOM 5130 O O . GLU B 1 230 ? -13.095 -14.694 14.242 1.00 74.44 1108 GLU B O 1
ATOM 5136 N N . THR B 1 231 ? -11.139 -14.737 13.140 1.00 75.65 1109 THR B N 1
ATOM 5137 C CA . THR B 1 231 ? -11.100 -16.195 13.120 1.00 76.05 1109 THR B CA 1
ATOM 5138 C C . THR B 1 231 ? -11.042 -16.800 14.523 1.00 75.27 1109 THR B C 1
ATOM 5139 O O . THR B 1 231 ? -11.599 -17.873 14.765 1.00 74.70 1109 THR B O 1
ATOM 5143 N N . GLY B 1 232 ? -10.373 -16.112 15.443 1.00 74.89 1110 GLY B N 1
ATOM 5144 C CA . GLY B 1 232 ? -10.284 -16.595 16.811 1.00 74.94 1110 GLY B CA 1
ATOM 5145 C C . GLY B 1 232 ? -11.647 -16.867 17.430 1.00 74.63 1110 GLY B C 1
ATOM 5146 O O . GLY B 1 232 ? -11.886 -17.945 17.982 1.00 74.34 1110 GLY B O 1
ATOM 5147 N N . VAL B 1 233 ? -12.540 -15.885 17.338 1.00 74.22 1111 VAL B N 1
ATOM 5148 C CA . VAL B 1 233 ? -13.888 -16.005 17.881 1.00 73.61 1111 VAL B CA 1
ATOM 5149 C C . VAL B 1 233 ? -14.642 -17.169 17.255 1.00 74.26 1111 VAL B C 1
ATOM 5150 O O . VAL B 1 233 ? -15.324 -17.921 17.949 1.00 74.37 1111 VAL B O 1
ATOM 5154 N N . ALA B 1 234 ? -14.501 -17.314 15.940 1.00 73.69 1112 ALA B N 1
ATOM 5155 C CA . ALA B 1 234 ? -15.173 -18.374 15.199 1.00 72.24 1112 ALA B CA 1
ATOM 5156 C C . ALA B 1 234 ? -14.882 -19.745 15.787 1.00 71.95 1112 ALA B C 1
ATOM 5157 O O . ALA B 1 234 ? -15.639 -20.692 15.575 1.00 71.67 1112 ALA B O 1
ATOM 5159 N N . GLY B 1 235 ? -13.788 -19.845 16.533 1.00 71.30 1113 GLY B N 1
ATOM 5160 C CA . GLY B 1 235 ? -13.428 -21.108 17.150 1.00 71.80 1113 GLY B CA 1
ATOM 5161 C C . GLY B 1 235 ? -14.351 -21.539 18.278 1.00 72.05 1113 GLY B C 1
ATOM 5162 O O . GLY B 1 235 ? -14.206 -22.636 18.823 1.00 73.05 1113 GLY B O 1
ATOM 5163 N N . PHE B 1 236 ? -15.315 -20.690 18.624 1.00 71.43 1114 PHE B N 1
ATOM 5164 C CA . PHE B 1 236 ? -16.224 -20.992 19.723 1.00 70.28 1114 PHE B CA 1
ATOM 5165 C C . PHE B 1 236 ? -17.494 -21.721 19.312 1.00 70.21 1114 PHE B C 1
ATOM 5166 O O . PHE B 1 236 ? -18.288 -22.111 20.155 1.00 69.10 1114 PHE B O 1
ATOM 5174 N N . THR B 1 237 ? -17.672 -21.876 18.005 1.00 70.46 1115 THR B N 1
ATOM 5175 C CA . THR B 1 237 ? -18.776 -22.627 17.407 1.00 69.95 1115 THR B CA 1
ATOM 5176 C C . THR B 1 237 ? -19.950 -23.039 18.296 1.00 70.63 1115 THR B C 1
ATOM 5177 O O . THR B 1 237 ? -21.071 -22.583 18.079 1.00 70.35 1115 THR B O 1
ATOM 5181 N N . ASN B 1 238 ? -19.713 -23.935 19.254 1.00 71.08 1116 ASN B N 1
ATOM 5182 C CA . ASN B 1 238 ? -20.766 -24.399 20.157 1.00 71.45 1116 ASN B CA 1
ATOM 5183 C C . ASN B 1 238 ? -21.463 -23.222 20.817 1.00 70.83 1116 ASN B C 1
ATOM 5184 O O . ASN B 1 238 ? -22.684 -23.095 20.751 1.00 70.54 1116 ASN B O 1
ATOM 5189 N N . SER B 1 239 ? -20.678 -22.367 21.465 1.00 70.18 1117 SER B N 1
ATOM 5190 C CA . SER B 1 239 ? -21.221 -21.199 22.139 1.00 69.57 1117 SER B CA 1
ATOM 5191 C C . SER B 1 239 ? -21.972 -20.305 21.172 1.00 69.40 1117 SER B C 1
ATOM 5192 O O . SER B 1 239 ? -23.134 -19.979 21.404 1.00 69.62 1117 SER B O 1
ATOM 5195 N N . LEU B 1 240 ? -21.321 -19.921 20.080 1.00 68.95 1118 LEU B N 1
ATOM 5196 C CA . LEU B 1 240 ? -21.977 -19.059 19.108 1.00 68.80 1118 LEU B CA 1
ATOM 5197 C C . LEU B 1 240 ? -23.409 -19.534 18.861 1.00 69.49 1118 LEU B C 1
ATOM 5198 O O . LEU B 1 240 ? -24.355 -18.873 19.290 1.00 69.80 1118 LEU B O 1
ATOM 5203 N N . ARG B 1 241 ? -23.572 -20.684 18.211 1.00 70.76 1119 ARG B N 1
ATOM 5204 C CA . ARG B 1 241 ? -24.910 -21.229 17.963 1.00 71.60 1119 ARG B CA 1
ATOM 5205 C C . ARG B 1 241 ? -25.848 -20.966 19.139 1.00 71.21 1119 ARG B C 1
ATOM 5206 O O . ARG B 1 241 ? -26.939 -20.427 18.966 1.00 71.75 1119 ARG B O 1
ATOM 5222 N N . LEU B 1 243 ? -25.840 -18.765 21.548 1.00 71.47 1121 LEU B N 1
ATOM 5223 C CA . LEU B 1 243 ? -26.228 -17.360 21.555 1.00 70.67 1121 LEU B CA 1
ATOM 5224 C C . LEU B 1 243 ? -27.253 -17.139 20.451 1.00 71.33 1121 LEU B C 1
ATOM 5225 O O . LEU B 1 243 ? -28.236 -16.426 20.637 1.00 72.23 1121 LEU B O 1
ATOM 5230 N N . GLN B 1 244 ? -27.015 -17.763 19.302 1.00 71.57 1122 GLN B N 1
ATOM 5231 C CA . GLN B 1 244 ? -27.911 -17.621 18.165 1.00 72.02 1122 GLN B CA 1
ATOM 5232 C C . GLN B 1 244 ? -29.286 -18.196 18.480 1.00 72.06 1122 GLN B C 1
ATOM 5233 O O . GLN B 1 244 ? -30.274 -17.826 17.853 1.00 71.99 1122 GLN B O 1
ATOM 5239 N N . GLN B 1 245 ? -29.347 -19.085 19.467 1.00 72.48 1123 GLN B N 1
ATOM 5240 C CA . GLN B 1 245 ? -30.607 -19.706 19.866 1.00 73.07 1123 GLN B CA 1
ATOM 5241 C C . GLN B 1 245 ? -31.144 -19.064 21.141 1.00 71.67 1123 GLN B C 1
ATOM 5242 O O . GLN B 1 245 ? -32.120 -19.532 21.726 1.00 70.21 1123 GLN B O 1
ATOM 5248 N N . LYS B 1 246 ? -30.494 -17.986 21.562 1.00 71.25 1124 LYS B N 1
ATOM 5249 C CA . LYS B 1 246 ? -30.892 -17.246 22.755 1.00 71.70 1124 LYS B CA 1
ATOM 5250 C C . LYS B 1 246 ? -30.832 -18.104 24.018 1.00 71.65 1124 LYS B C 1
ATOM 5251 O O . LYS B 1 246 ? -31.658 -17.953 24.921 1.00 70.02 1124 LYS B O 1
ATOM 5257 N N . ARG B 1 247 ? -29.846 -18.994 24.080 1.00 72.42 1125 ARG B N 1
ATOM 5258 C CA . ARG B 1 247 ? -29.666 -19.875 25.229 1.00 72.72 1125 ARG B CA 1
ATOM 5259 C C . ARG B 1 247 ? -28.730 -19.234 26.245 1.00 73.40 1125 ARG B C 1
ATOM 5260 O O . ARG B 1 247 ? -27.988 -19.929 26.939 1.00 73.71 1125 ARG B O 1
ATOM 5268 N N . TRP B 1 248 ? -28.782 -17.907 26.308 1.00 73.70 1126 TRP B N 1
ATOM 5269 C CA . TRP B 1 248 ? -27.975 -17.099 27.210 1.00 72.63 1126 TRP B CA 1
ATOM 5270 C C . TRP B 1 248 ? -27.256 -17.915 28.278 1.00 73.92 1126 TRP B C 1
ATOM 5271 O O . TRP B 1 248 ? -26.117 -18.323 28.073 1.00 75.46 1126 TRP B O 1
ATOM 5282 N N . ASP B 1 249 ? -27.932 -18.180 29.393 1.00 74.74 1127 ASP B N 1
ATOM 5283 C CA . ASP B 1 249 ? -27.357 -18.924 30.514 1.00 75.45 1127 ASP B CA 1
ATOM 5284 C C . ASP B 1 249 ? -26.372 -20.023 30.100 1.00 75.80 1127 ASP B C 1
ATOM 5285 O O . ASP B 1 249 ? -25.227 -20.045 30.562 1.00 74.82 1127 ASP B O 1
ATOM 5290 N N . GLU B 1 250 ? -26.814 -20.933 29.234 1.00 77.05 1128 GLU B N 1
ATOM 5291 C CA . GLU B 1 250 ? -25.949 -22.020 28.774 1.00 78.18 1128 GLU B CA 1
ATOM 5292 C C . GLU B 1 250 ? -24.681 -21.518 28.089 1.00 77.58 1128 GLU B C 1
ATOM 5293 O O . GLU B 1 250 ? -23.571 -21.903 28.457 1.00 77.65 1128 GLU B O 1
ATOM 5299 N N . ALA B 1 251 ? -24.864 -20.679 27.074 1.00 76.82 1129 ALA B N 1
ATOM 5300 C CA . ALA B 1 251 ? -23.756 -20.125 26.311 1.00 76.26 1129 ALA B CA 1
ATOM 5301 C C . ALA B 1 251 ? -22.701 -19.509 27.223 1.00 76.07 1129 ALA B C 1
ATOM 5302 O O . ALA B 1 251 ? -21.507 -19.573 26.931 1.00 75.14 1129 ALA B O 1
ATOM 5304 N N . ALA B 1 252 ? -23.145 -18.921 28.330 1.00 76.23 1130 ALA B N 1
ATOM 5305 C CA . ALA B 1 252 ? -22.234 -18.291 29.283 1.00 76.50 1130 ALA B CA 1
ATOM 5306 C C . ALA B 1 252 ? -21.413 -19.343 30.011 1.00 76.95 1130 ALA B C 1
ATOM 5307 O O . ALA B 1 252 ? -20.195 -19.214 30.136 1.00 77.23 1130 ALA B O 1
ATOM 5309 N N . VAL B 1 253 ? -22.088 -20.378 30.503 1.00 77.06 1131 VAL B N 1
ATOM 5310 C CA . VAL B 1 253 ? -21.397 -21.461 31.184 1.00 76.96 1131 VAL B CA 1
ATOM 5311 C C . VAL B 1 253 ? -20.344 -22.051 30.252 1.00 77.22 1131 VAL B C 1
ATOM 5312 O O . VAL B 1 253 ? -19.166 -22.112 30.599 1.00 77.79 1131 VAL B O 1
ATOM 5316 N N . ASN B 1 254 ? -20.773 -22.452 29.058 1.00 76.13 1132 ASN B N 1
ATOM 5317 C CA . ASN B 1 254 ? -19.884 -23.057 28.081 1.00 74.66 1132 ASN B CA 1
ATOM 5318 C C . ASN B 1 254 ? -18.674 -22.194 27.731 1.00 72.32 1132 ASN B C 1
ATOM 5319 O O . ASN B 1 254 ? -17.567 -22.712 27.599 1.00 71.68 1132 ASN B O 1
ATOM 5324 N N . LEU B 1 255 ? -18.876 -20.885 27.598 1.00 70.05 1133 LEU B N 1
ATOM 5325 C CA . LEU B 1 255 ? -17.782 -19.977 27.252 1.00 67.93 1133 LEU B CA 1
ATOM 5326 C C . LEU B 1 255 ? -16.725 -19.908 28.348 1.00 67.37 1133 LEU B C 1
ATOM 5327 O O . LEU B 1 255 ? -15.552 -19.640 28.077 1.00 65.85 1133 LEU B O 1
ATOM 5332 N N . ALA B 1 256 ? -17.146 -20.151 29.587 1.00 68.25 1134 ALA B N 1
ATOM 5333 C CA . ALA B 1 256 ? -16.235 -20.117 30.732 1.00 68.82 1134 ALA B CA 1
ATOM 5334 C C . ALA B 1 256 ? -15.170 -21.182 30.561 1.00 68.80 1134 ALA B C 1
ATOM 5335 O O . ALA B 1 256 ? -13.989 -20.950 30.814 1.00 69.27 1134 ALA B O 1
ATOM 5337 N N . LYS B 1 257 ? -15.614 -22.368 30.168 1.00 67.89 1135 LYS B N 1
ATOM 5338 C CA . LYS B 1 257 ? -14.711 -23.472 29.894 1.00 65.56 1135 LYS B CA 1
ATOM 5339 C C . LYS B 1 257 ? -13.957 -23.120 28.613 1.00 66.03 1135 LYS B C 1
ATOM 5340 O O . LYS B 1 257 ? -14.379 -23.489 27.512 1.00 67.67 1135 LYS B O 1
ATOM 5346 N N . SER B 1 258 ? -12.854 -22.391 28.750 1.00 65.52 1136 SER B N 1
ATOM 5347 C CA . SER B 1 258 ? -12.086 -22.012 27.572 1.00 67.04 1136 SER B CA 1
ATOM 5348 C C . SER B 1 258 ? -10.770 -21.331 27.908 1.00 67.40 1136 SER B C 1
ATOM 5349 O O . SER B 1 258 ? -10.637 -20.679 28.944 1.00 67.10 1136 SER B O 1
ATOM 5352 N N . ARG B 1 259 ? -9.806 -21.472 27.006 1.00 69.21 1137 ARG B N 1
ATOM 5353 C CA . ARG B 1 259 ? -8.483 -20.901 27.199 1.00 70.59 1137 ARG B CA 1
ATOM 5354 C C . ARG B 1 259 ? -8.532 -19.385 27.289 1.00 70.46 1137 ARG B C 1
ATOM 5355 O O . ARG B 1 259 ? -7.653 -18.765 27.884 1.00 70.99 1137 ARG B O 1
ATOM 5363 N N . TRP B 1 260 ? -9.560 -18.791 26.694 1.00 68.73 1138 TRP B N 1
ATOM 5364 C CA . TRP B 1 260 ? -9.725 -17.344 26.737 1.00 66.54 1138 TRP B CA 1
ATOM 5365 C C . TRP B 1 260 ? -10.087 -16.899 28.156 1.00 66.00 1138 TRP B C 1
ATOM 5366 O O . TRP B 1 260 ? -9.598 -15.875 28.638 1.00 64.36 1138 TRP B O 1
ATOM 5377 N N . TYR B 1 261 ? -10.930 -17.685 28.822 1.00 66.14 1139 TYR B N 1
ATOM 5378 C CA . TYR B 1 261 ? -11.365 -17.379 30.181 1.00 67.68 1139 TYR B CA 1
ATOM 5379 C C . TYR B 1 261 ? -10.192 -17.319 31.142 1.00 69.13 1139 TYR B C 1
ATOM 5380 O O . TYR B 1 261 ? -10.233 -16.613 32.146 1.00 69.84 1139 TYR B O 1
ATOM 5389 N N . ASN B 1 262 ? -9.142 -18.062 30.823 1.00 70.56 1140 ASN B N 1
ATOM 5390 C CA . ASN B 1 262 ? -7.973 -18.129 31.683 1.00 71.09 1140 ASN B CA 1
ATOM 5391 C C . ASN B 1 262 ? -6.884 -17.141 31.294 1.00 71.58 1140 ASN B C 1
ATOM 5392 O O . ASN B 1 262 ? -6.290 -16.511 32.168 1.00 73.01 1140 ASN B O 1
ATOM 5397 N N . GLN B 1 263 ? -6.621 -17.002 29.995 1.00 71.83 1141 GLN B N 1
ATOM 5398 C CA . GLN B 1 263 ? -5.629 -16.041 29.521 1.00 72.28 1141 GLN B CA 1
ATOM 5399 C C . GLN B 1 263 ? -5.950 -14.703 30.163 1.00 70.91 1141 GLN B C 1
ATOM 5400 O O . GLN B 1 263 ? -5.067 -13.999 30.651 1.00 70.34 1141 GLN B O 1
ATOM 5406 N N . THR B 1 264 ? -7.242 -14.385 30.173 1.00 69.04 1142 THR B N 1
ATOM 5407 C CA . THR B 1 264 ? -7.767 -13.129 30.705 1.00 66.00 1142 THR B CA 1
ATOM 5408 C C . THR B 1 264 ? -9.151 -13.401 31.309 1.00 65.58 1142 THR B C 1
ATOM 5409 O O . THR B 1 264 ? -10.151 -13.410 30.595 1.00 64.77 1142 THR B O 1
ATOM 5413 N N . PRO B 1 265 ? -9.217 -13.620 32.634 1.00 65.14 1143 PRO B N 1
ATOM 5414 C CA . PRO B 1 265 ? -10.441 -13.908 33.394 1.00 64.33 1143 PRO B CA 1
ATOM 5415 C C . PRO B 1 265 ? -11.432 -12.764 33.606 1.00 63.85 1143 PRO B C 1
ATOM 5416 O O . PRO B 1 265 ? -12.622 -12.908 33.320 1.00 63.14 1143 PRO B O 1
ATOM 5420 N N . ASN B 1 266 ? -10.955 -11.642 34.132 1.00 64.05 1144 ASN B N 1
ATOM 5421 C CA . ASN B 1 266 ? -11.852 -10.522 34.396 1.00 65.02 1144 ASN B CA 1
ATOM 5422 C C . ASN B 1 266 ? -12.547 -10.052 33.131 1.00 64.42 1144 ASN B C 1
ATOM 5423 O O . ASN B 1 266 ? -13.776 -10.035 33.070 1.00 64.38 1144 ASN B O 1
ATOM 5428 N N . ARG B 1 267 ? -11.769 -9.690 32.116 1.00 64.67 1145 ARG B N 1
ATOM 5429 C CA . ARG B 1 267 ? -12.349 -9.253 30.849 1.00 64.34 1145 ARG B CA 1
ATOM 5430 C C . ARG B 1 267 ? -13.339 -10.292 30.318 1.00 63.74 1145 ARG B C 1
ATOM 5431 O O . ARG B 1 267 ? -14.282 -9.959 29.602 1.00 64.14 1145 ARG B O 1
ATOM 5439 N N . ALA B 1 268 ? -13.119 -11.551 30.678 1.00 62.46 1146 ALA B N 1
ATOM 5440 C CA . ALA B 1 268 ? -13.983 -12.637 30.233 1.00 62.17 1146 ALA B CA 1
ATOM 5441 C C . ALA B 1 268 ? -15.311 -12.667 30.984 1.00 62.13 1146 ALA B C 1
ATOM 5442 O O . ALA B 1 268 ? -16.360 -12.822 30.369 1.00 62.36 1146 ALA B O 1
ATOM 5444 N N . LYS B 1 269 ? -15.268 -12.512 32.306 1.00 61.80 1147 LYS B N 1
ATOM 5445 C CA . LYS B 1 269 ? -16.487 -12.519 33.116 1.00 60.84 1147 LYS B CA 1
ATOM 5446 C C . LYS B 1 269 ? -17.440 -11.452 32.605 1.00 60.16 1147 LYS B C 1
ATOM 5447 O O . LYS B 1 269 ? -18.614 -11.715 32.340 1.00 60.67 1147 LYS B O 1
ATOM 5453 N N . ARG B 1 270 ? -16.909 -10.241 32.479 1.00 57.75 1148 ARG B N 1
ATOM 5454 C CA . ARG B 1 270 ? -17.687 -9.100 32.033 1.00 56.44 1148 ARG B CA 1
ATOM 5455 C C . ARG B 1 270 ? -18.346 -9.373 30.694 1.00 54.81 1148 ARG B C 1
ATOM 5456 O O . ARG B 1 270 ? -19.553 -9.178 30.542 1.00 54.79 1148 ARG B O 1
ATOM 5464 N N . VAL B 1 271 ? -17.569 -9.855 29.731 1.00 52.92 1149 VAL B N 1
ATOM 5465 C CA . VAL B 1 271 ? -18.127 -10.149 28.421 1.00 50.59 1149 VAL B CA 1
ATOM 5466 C C . VAL B 1 271 ? -19.126 -11.307 28.499 1.00 51.03 1149 VAL B C 1
ATOM 5467 O O . VAL B 1 271 ? -20.118 -11.317 27.768 1.00 52.16 1149 VAL B O 1
ATOM 5471 N N . ILE B 1 272 ? -18.883 -12.264 29.395 1.00 51.06 1150 ILE B N 1
ATOM 5472 C CA . ILE B 1 272 ? -19.796 -13.397 29.544 1.00 52.46 1150 ILE B CA 1
ATOM 5473 C C . ILE B 1 272 ? -21.161 -12.915 30.026 1.00 54.67 1150 ILE B C 1
ATOM 5474 O O . ILE B 1 272 ? -22.161 -13.068 29.324 1.00 52.93 1150 ILE B O 1
ATOM 5479 N N . THR B 1 273 ? -21.195 -12.329 31.222 1.00 57.72 1151 THR B N 1
ATOM 5480 C CA . THR B 1 273 ? -22.448 -11.852 31.800 1.00 59.46 1151 THR B CA 1
ATOM 5481 C C . THR B 1 273 ? -23.130 -10.866 30.865 1.00 58.95 1151 THR B C 1
ATOM 5482 O O . THR B 1 273 ? -24.343 -10.676 30.936 1.00 58.99 1151 THR B O 1
ATOM 5486 N N . THR B 1 274 ? -22.353 -10.240 29.985 1.00 57.59 1152 THR B N 1
ATOM 5487 C CA . THR B 1 274 ? -22.934 -9.315 29.017 1.00 58.10 1152 THR B CA 1
ATOM 5488 C C . THR B 1 274 ? -23.806 -10.117 28.048 1.00 58.58 1152 THR B C 1
ATOM 5489 O O . THR B 1 274 ? -24.933 -9.720 27.755 1.00 59.79 1152 THR B O 1
ATOM 5493 N N . PHE B 1 275 ? -23.294 -11.246 27.562 1.00 58.51 1153 PHE B N 1
ATOM 5494 C CA . PHE B 1 275 ? -24.079 -12.103 26.679 1.00 56.77 1153 PHE B CA 1
ATOM 5495 C C . PHE B 1 275 ? -25.238 -12.678 27.486 1.00 57.76 1153 PHE B C 1
ATOM 5496 O O . PHE B 1 275 ? -26.369 -12.746 27.011 1.00 57.05 1153 PHE B O 1
ATOM 5504 N N . ARG B 1 276 ? -24.936 -13.072 28.719 1.00 58.93 1154 ARG B N 1
ATOM 5505 C CA . ARG B 1 276 ? -25.908 -13.672 29.618 1.00 60.41 1154 ARG B CA 1
ATOM 5506 C C . ARG B 1 276 ? -27.173 -12.838 29.792 1.00 60.05 1154 ARG B C 1
ATOM 5507 O O . ARG B 1 276 ? -28.265 -13.287 29.449 1.00 59.49 1154 ARG B O 1
ATOM 5515 N N . THR B 1 277 ? -27.008 -11.614 30.285 1.00 59.52 1155 THR B N 1
ATOM 5516 C CA . THR B 1 277 ? -28.134 -10.728 30.575 1.00 58.65 1155 THR B CA 1
ATOM 5517 C C . THR B 1 277 ? -28.511 -9.726 29.493 1.00 59.24 1155 THR B C 1
ATOM 5518 O O . THR B 1 277 ? -29.608 -9.165 29.518 1.00 60.91 1155 THR B O 1
ATOM 5522 N N . GLY B 1 278 ? -27.600 -9.473 28.563 1.00 58.65 1156 GLY B N 1
ATOM 5523 C CA . GLY B 1 278 ? -27.887 -8.506 27.519 1.00 58.90 1156 GLY B CA 1
ATOM 5524 C C . GLY B 1 278 ? -27.941 -7.075 28.039 1.00 59.63 1156 GLY B C 1
ATOM 5525 O O . GLY B 1 278 ? -28.604 -6.212 27.458 1.00 60.43 1156 GLY B O 1
ATOM 5526 N N . THR B 1 279 ? -27.241 -6.829 29.144 1.00 59.79 1157 THR B N 1
ATOM 5527 C CA . THR B 1 279 ? -27.168 -5.498 29.745 1.00 60.20 1157 THR B CA 1
ATOM 5528 C C . THR B 1 279 ? -25.701 -5.084 29.899 1.00 61.10 1157 THR B C 1
ATOM 5529 O O . THR B 1 279 ? -24.798 -5.781 29.428 1.00 61.43 1157 THR B O 1
ATOM 5533 N N . TRP B 1 280 ? -25.470 -3.946 30.554 1.00 61.35 1158 TRP B N 1
ATOM 5534 C CA . TRP B 1 280 ? -24.108 -3.463 30.793 1.00 60.66 1158 TRP B CA 1
ATOM 5535 C C . TRP B 1 280 ? -23.710 -3.567 32.267 1.00 60.96 1158 TRP B C 1
ATOM 5536 O O . TRP B 1 280 ? -22.781 -2.895 32.715 1.00 60.45 1158 TRP B O 1
ATOM 5547 N N . ASP B 1 281 ? -24.415 -4.413 33.009 1.00 62.12 1159 ASP B N 1
ATOM 5548 C CA . ASP B 1 281 ? -24.165 -4.596 34.434 1.00 62.95 1159 ASP B CA 1
ATOM 5549 C C . ASP B 1 281 ? -22.699 -4.753 34.830 1.00 62.85 1159 ASP B C 1
ATOM 5550 O O . ASP B 1 281 ? -22.268 -4.219 35.849 1.00 62.07 1159 ASP B O 1
ATOM 5555 N N . ALA B 1 282 ? -21.932 -5.477 34.022 1.00 64.48 1160 ALA B N 1
ATOM 5556 C CA . ALA B 1 282 ? -20.527 -5.728 34.321 1.00 66.83 1160 ALA B CA 1
ATOM 5557 C C . ALA B 1 282 ? -19.657 -4.475 34.356 1.00 68.77 1160 ALA B C 1
ATOM 5558 O O . ALA B 1 282 ? -18.667 -4.421 35.090 1.00 68.26 1160 ALA B O 1
ATOM 5560 N N . TYR B 1 283 ? -20.035 -3.467 33.576 1.00 71.67 1161 TYR B N 1
ATOM 5561 C CA . TYR B 1 283 ? -19.264 -2.229 33.498 1.00 75.05 1161 TYR B CA 1
ATOM 5562 C C . TYR B 1 283 ? -19.934 -1.065 34.230 1.00 76.74 1161 TYR B C 1
ATOM 5563 O O . TYR B 1 283 ? -19.371 0.026 34.324 1.00 76.36 1161 TYR B O 1
ATOM 5572 N N . VAL B 1 284 ? -21.131 -1.315 34.754 1.00 79.94 724 VAL B N 1
ATOM 5573 C CA . VAL B 1 284 ? -21.911 -0.311 35.472 1.00 82.66 724 VAL B CA 1
ATOM 5574 C C . VAL B 1 284 ? -21.105 0.824 36.093 1.00 83.98 724 VAL B C 1
ATOM 5575 O O . VAL B 1 284 ? -21.352 2.000 35.823 1.00 84.10 724 VAL B O 1
ATOM 5579 N N . ASP B 1 285 ? -20.142 0.450 36.926 1.00 85.03 725 ASP B N 1
ATOM 5580 C CA . ASP B 1 285 ? -19.350 1.412 37.671 1.00 86.91 725 ASP B CA 1
ATOM 5581 C C . ASP B 1 285 ? -17.932 1.582 37.144 1.00 88.68 725 ASP B C 1
ATOM 5582 O O . ASP B 1 285 ? -16.958 1.321 37.850 1.00 90.07 725 ASP B O 1
ATOM 5587 N N . SER B 1 286 ? -17.828 2.031 35.896 1.00 90.59 726 SER B N 1
ATOM 5588 C CA . SER B 1 286 ? -16.536 2.253 35.247 1.00 92.18 726 SER B CA 1
ATOM 5589 C C . SER B 1 286 ? -16.727 3.088 33.984 1.00 93.35 726 SER B C 1
ATOM 5590 O O . SER B 1 286 ? -15.801 3.742 33.502 1.00 92.98 726 SER B O 1
ATOM 5601 N N . SER B 1 288 ? -19.000 5.916 33.243 1.00 99.90 728 SER B N 1
ATOM 5602 C CA . SER B 1 288 ? -19.927 6.903 33.765 1.00 100.91 728 SER B CA 1
ATOM 5603 C C . SER B 1 288 ? -20.507 7.983 32.861 1.00 100.67 728 SER B C 1
ATOM 5604 O O . SER B 1 288 ? -21.727 8.061 32.681 1.00 100.14 728 SER B O 1
ATOM 5607 N N . PRO B 1 289 ? -19.630 8.810 32.255 1.00 100.96 729 PRO B N 1
ATOM 5608 C CA . PRO B 1 289 ? -20.095 9.900 31.394 1.00 100.52 729 PRO B CA 1
ATOM 5609 C C . PRO B 1 289 ? -20.831 9.498 30.146 1.00 99.44 729 PRO B C 1
ATOM 5610 O O . PRO B 1 289 ? -20.332 9.702 29.046 1.00 100.50 729 PRO B O 1
ATOM 5614 N N . SER B 1 290 ? -22.036 8.966 30.324 1.00 97.59 730 SER B N 1
ATOM 5615 C CA . SER B 1 290 ? -22.845 8.483 29.207 1.00 96.16 730 SER B CA 1
ATOM 5616 C C . SER B 1 290 ? -23.019 9.579 28.167 1.00 94.71 730 SER B C 1
ATOM 5617 O O . SER B 1 290 ? -24.108 10.095 27.973 1.00 95.06 730 SER B O 1
ATOM 5620 N N . ALA B 1 291 ? -21.918 9.906 27.503 1.00 92.38 731 ALA B N 1
ATOM 5621 C CA . ALA B 1 291 ? -21.820 10.939 26.483 1.00 89.69 731 ALA B CA 1
ATOM 5622 C C . ALA B 1 291 ? -23.063 11.800 26.173 1.00 88.14 731 ALA B C 1
ATOM 5623 O O . ALA B 1 291 ? -23.088 13.008 26.458 1.00 87.99 731 ALA B O 1
ATOM 5625 N N . TRP B 1 292 ? -24.087 11.183 25.589 1.00 85.41 732 TRP B N 1
ATOM 5626 C CA . TRP B 1 292 ? -25.288 11.919 25.202 1.00 81.57 732 TRP B CA 1
ATOM 5627 C C . TRP B 1 292 ? -25.739 12.931 26.254 1.00 79.23 732 TRP B C 1
ATOM 5628 O O . TRP B 1 292 ? -26.293 13.975 25.914 1.00 79.36 732 TRP B O 1
ATOM 5639 N N . ILE B 1 293 ? -25.505 12.629 27.528 1.00 76.92 733 ILE B N 1
ATOM 5640 C CA . ILE B 1 293 ? -25.883 13.538 28.608 1.00 74.44 733 ILE B CA 1
ATOM 5641 C C . ILE B 1 293 ? -25.326 14.938 28.359 1.00 73.13 733 ILE B C 1
ATOM 5642 O O . ILE B 1 293 ? -25.928 15.941 28.748 1.00 72.92 733 ILE B O 1
ATOM 5647 N N . PHE B 1 294 ? -24.177 14.989 27.697 1.00 72.26 734 PHE B N 1
ATOM 5648 C CA . PHE B 1 294 ? -23.493 16.245 27.427 1.00 70.99 734 PHE B CA 1
ATOM 5649 C C . PHE B 1 294 ? -23.718 16.715 25.995 1.00 71.18 734 PHE B C 1
ATOM 5650 O O . PHE B 1 294 ? -23.646 17.909 25.717 1.00 71.33 734 PHE B O 1
ATOM 5658 N N . HIS B 1 295 ? -23.977 15.779 25.086 1.00 71.42 735 HIS B N 1
ATOM 5659 C CA . HIS B 1 295 ? -24.282 16.146 23.705 1.00 71.48 735 HIS B CA 1
ATOM 5660 C C . HIS B 1 295 ? -25.626 16.864 23.808 1.00 70.99 735 HIS B C 1
ATOM 5661 O O . HIS B 1 295 ? -25.785 18.005 23.368 1.00 70.91 735 HIS B O 1
ATOM 5668 N N . VAL B 1 296 ? -26.585 16.159 24.401 1.00 70.33 736 VAL B N 1
ATOM 5669 C CA . VAL B 1 296 ? -27.930 16.665 24.635 1.00 69.21 736 VAL B CA 1
ATOM 5670 C C . VAL B 1 296 ? -27.874 17.991 25.371 1.00 69.91 736 VAL B C 1
ATOM 5671 O O . VAL B 1 296 ? -28.481 18.965 24.939 1.00 69.28 736 VAL B O 1
ATOM 5675 N N . LYS B 1 297 ? -27.141 18.019 26.480 1.00 71.30 737 LYS B N 1
ATOM 5676 C CA . LYS B 1 297 ? -26.992 19.231 27.279 1.00 72.08 737 LYS B CA 1
ATOM 5677 C C . LYS B 1 297 ? -26.895 20.438 26.363 1.00 71.70 737 LYS B C 1
ATOM 5678 O O . LYS B 1 297 ? -27.702 21.365 26.444 1.00 71.30 737 LYS B O 1
ATOM 5684 N N . GLY B 1 298 ? -25.894 20.407 25.491 1.00 72.14 738 GLY B N 1
ATOM 5685 C CA . GLY B 1 298 ? -25.708 21.477 24.531 1.00 73.10 738 GLY B CA 1
ATOM 5686 C C . GLY B 1 298 ? -26.684 21.279 23.389 1.00 73.25 738 GLY B C 1
ATOM 5687 O O . GLY B 1 298 ? -26.301 20.863 22.299 1.00 74.12 738 GLY B O 1
ATOM 5688 N N . ALA B 1 299 ? -27.952 21.568 23.660 1.00 72.25 739 ALA B N 1
ATOM 5689 C CA . ALA B 1 299 ? -29.038 21.422 22.691 1.00 70.66 739 ALA B CA 1
ATOM 5690 C C . ALA B 1 299 ? -30.338 21.513 23.473 1.00 70.84 739 ALA B C 1
ATOM 5691 O O . ALA B 1 299 ? -31.023 22.534 23.440 1.00 72.32 739 ALA B O 1
ATOM 5693 N N . ALA B 1 300 ? -30.653 20.438 24.193 1.00 70.78 740 ALA B N 1
ATOM 5694 C CA . ALA B 1 300 ? -31.854 20.367 25.021 1.00 70.17 740 ALA B CA 1
ATOM 5695 C C . ALA B 1 300 ? -31.982 21.620 25.878 1.00 69.80 740 ALA B C 1
ATOM 5696 O O . ALA B 1 300 ? -33.025 21.864 26.480 1.00 68.47 740 ALA B O 1
ATOM 5698 N N . THR B 1 301 ? -30.906 22.397 25.938 1.00 70.88 741 THR B N 1
ATOM 5699 C CA . THR B 1 301 ? -30.896 23.649 26.681 1.00 72.69 741 THR B CA 1
ATOM 5700 C C . THR B 1 301 ? -31.903 24.619 26.081 1.00 73.53 741 THR B C 1
ATOM 5701 O O . THR B 1 301 ? -32.702 25.224 26.793 1.00 74.53 741 THR B O 1
ATOM 5705 N N . ILE B 1 302 ? -31.860 24.745 24.761 1.00 73.35 742 ILE B N 1
ATOM 5706 C CA . ILE B 1 302 ? -32.717 25.671 24.038 1.00 71.96 742 ILE B CA 1
ATOM 5707 C C . ILE B 1 302 ? -34.183 25.251 24.055 1.00 71.02 742 ILE B C 1
ATOM 5708 O O . ILE B 1 302 ? -35.032 25.915 23.467 1.00 71.62 742 ILE B O 1
ATOM 5713 N N . LEU B 1 303 ? -34.480 24.151 24.741 1.00 70.29 743 LEU B N 1
ATOM 5714 C CA . LEU B 1 303 ? -35.860 23.690 24.885 1.00 70.50 743 LEU B CA 1
ATOM 5715 C C . LEU B 1 303 ? -36.450 24.383 26.121 1.00 71.00 743 LEU B C 1
ATOM 5716 O O . LEU B 1 303 ? -37.671 24.453 26.301 1.00 71.06 743 LEU B O 1
ATOM 5721 N N . THR B 1 304 ? -35.558 24.870 26.980 1.00 71.92 744 THR B N 1
ATOM 5722 C CA . THR B 1 304 ? -35.952 25.582 28.190 1.00 71.77 744 THR B CA 1
ATOM 5723 C C . THR B 1 304 ? -35.814 27.084 27.979 1.00 72.87 744 THR B C 1
ATOM 5724 O O . THR B 1 304 ? -36.610 27.864 28.494 1.00 73.35 744 THR B O 1
ATOM 5728 N N . ALA B 1 305 ? -34.808 27.479 27.205 1.00 73.68 745 ALA B N 1
ATOM 5729 C CA . ALA B 1 305 ? -34.548 28.887 26.933 1.00 74.91 745 ALA B CA 1
ATOM 5730 C C . ALA B 1 305 ? -35.656 29.566 26.122 1.00 75.38 745 ALA B C 1
ATOM 5731 O O . ALA B 1 305 ? -36.011 30.713 26.389 1.00 76.22 745 ALA B O 1
ATOM 5733 N N . VAL B 1 306 ? -36.214 28.844 25.156 1.00 75.07 746 VAL B N 1
ATOM 5734 C CA . VAL B 1 306 ? -37.248 29.383 24.274 1.00 74.15 746 VAL B CA 1
ATOM 5735 C C . VAL B 1 306 ? -38.584 29.694 24.940 1.00 74.45 746 VAL B C 1
ATOM 5736 O O . VAL B 1 306 ? -39.403 30.427 24.381 1.00 75.57 746 VAL B O 1
ATOM 5740 N N . TRP B 1 307 ? -38.812 29.133 26.123 1.00 73.80 747 TRP B N 1
ATOM 5741 C CA . TRP B 1 307 ? -40.074 29.358 26.828 1.00 73.10 747 TRP B CA 1
ATOM 5742 C C . TRP B 1 307 ? -40.018 30.649 27.646 1.00 74.08 747 TRP B C 1
ATOM 5743 O O . TRP B 1 307 ? -39.039 30.904 28.350 1.00 74.43 747 TRP B O 1
ATOM 5754 N N . PRO B 1 308 ? -41.113 31.430 27.651 1.00 74.36 748 PRO B N 1
ATOM 5755 C CA . PRO B 1 308 ? -42.364 31.155 26.937 1.00 74.61 748 PRO B CA 1
ATOM 5756 C C . PRO B 1 308 ? -42.346 31.433 25.439 1.00 74.53 748 PRO B C 1
ATOM 5757 O O . PRO B 1 308 ? -41.803 32.443 24.991 1.00 74.62 748 PRO B O 1
ATOM 5761 N N . LEU B 1 309 ? -42.932 30.513 24.677 1.00 74.18 749 LEU B N 1
ATOM 5762 C CA . LEU B 1 309 ? -43.007 30.616 23.222 1.00 74.27 749 LEU B CA 1
ATOM 5763 C C . LEU B 1 309 ? -44.117 31.560 22.790 1.00 75.11 749 LEU B C 1
ATOM 5764 O O . LEU B 1 309 ? -45.170 31.617 23.423 1.00 75.63 749 LEU B O 1
ATOM 5769 N N . SER B 1 310 ? -43.878 32.305 21.716 1.00 74.40 750 SER B N 1
ATOM 5770 C CA . SER B 1 310 ? -44.895 33.205 21.199 1.00 74.19 750 SER B CA 1
ATOM 5771 C C . SER B 1 310 ? -46.056 32.301 20.800 1.00 74.52 750 SER B C 1
ATOM 5772 O O . SER B 1 310 ? -45.861 31.127 20.483 1.00 74.76 750 SER B O 1
ATOM 5775 N N . GLU B 1 311 ? -47.261 32.853 20.814 1.00 75.44 751 GLU B N 1
ATOM 5776 C CA . GLU B 1 311 ? -48.445 32.083 20.474 1.00 76.78 751 GLU B CA 1
ATOM 5777 C C . GLU B 1 311 ? -48.435 31.667 19.009 1.00 76.18 751 GLU B C 1
ATOM 5778 O O . GLU B 1 311 ? -49.114 30.717 18.624 1.00 75.62 751 GLU B O 1
ATOM 5784 N N . ARG B 1 312 ? -47.646 32.368 18.199 1.00 76.32 752 ARG B N 1
ATOM 5785 C CA . ARG B 1 312 ? -47.548 32.075 16.770 1.00 76.99 752 ARG B CA 1
ATOM 5786 C C . ARG B 1 312 ? -46.814 30.758 16.524 1.00 76.46 752 ARG B C 1
ATOM 5787 O O . ARG B 1 312 ? -47.053 30.077 15.525 1.00 76.87 752 ARG B O 1
ATOM 5795 N N . SER B 1 313 ? -45.908 30.416 17.434 1.00 75.26 753 SER B N 1
ATOM 5796 C CA . SER B 1 313 ? -45.148 29.177 17.338 1.00 74.00 753 SER B CA 1
ATOM 5797 C C . SER B 1 313 ? -46.091 27.973 17.290 1.00 72.83 753 SER B C 1
ATOM 5798 O O . SER B 1 313 ? -47.071 27.910 18.038 1.00 71.57 753 SER B O 1
ATOM 5801 N N . LYS B 1 314 ? -45.791 27.023 16.406 1.00 71.42 754 LYS B N 1
ATOM 5802 C CA . LYS B 1 314 ? -46.606 25.818 16.271 1.00 71.24 754 LYS B CA 1
ATOM 5803 C C . LYS B 1 314 ? -46.380 24.907 17.471 1.00 71.95 754 LYS B C 1
ATOM 5804 O O . LYS B 1 314 ? -47.049 23.885 17.624 1.00 72.45 754 LYS B O 1
ATOM 5810 N N . PHE B 1 315 ? -45.427 25.288 18.316 1.00 72.47 755 PHE B N 1
ATOM 5811 C CA . PHE B 1 315 ? -45.102 24.521 19.513 1.00 72.88 755 PHE B CA 1
ATOM 5812 C C . PHE B 1 315 ? -45.738 25.084 20.780 1.00 73.37 755 PHE B C 1
ATOM 5813 O O . PHE B 1 315 ? -45.662 24.469 21.842 1.00 73.17 755 PHE B O 1
ATOM 5821 N N . HIS B 1 316 ? -46.380 26.242 20.663 1.00 74.26 756 HIS B N 1
ATOM 5822 C CA . HIS B 1 316 ? -46.995 26.899 21.811 1.00 75.33 756 HIS B CA 1
ATOM 5823 C C . HIS B 1 316 ? -47.631 25.956 22.830 1.00 75.50 756 HIS B C 1
ATOM 5824 O O . HIS B 1 316 ? -47.617 26.237 24.028 1.00 76.10 756 HIS B O 1
ATOM 5831 N N . ASN B 1 317 ? -48.188 24.842 22.358 1.00 75.65 757 ASN B N 1
ATOM 5832 C CA . ASN B 1 317 ? -48.831 23.879 23.251 1.00 76.33 757 ASN B CA 1
ATOM 5833 C C . ASN B 1 317 ? -47.995 22.638 23.526 1.00 75.93 757 ASN B C 1
ATOM 5834 O O . ASN B 1 317 ? -48.268 21.898 24.476 1.00 76.31 757 ASN B O 1
ATOM 5839 N N . ILE B 1 318 ? -46.993 22.395 22.686 1.00 75.40 758 ILE B N 1
ATOM 5840 C CA . ILE B 1 318 ? -46.169 21.210 22.860 1.00 74.60 758 ILE B CA 1
ATOM 5841 C C . ILE B 1 318 ? -45.207 21.339 24.036 1.00 73.66 758 ILE B C 1
ATOM 5842 O O . ILE B 1 318 ? -45.002 20.368 24.762 1.00 73.31 758 ILE B O 1
ATOM 5847 N N . ILE B 1 319 ? -44.614 22.513 24.241 1.00 72.84 759 ILE B N 1
ATOM 5848 C CA . ILE B 1 319 ? -43.765 22.681 25.417 1.00 72.43 759 ILE B CA 1
ATOM 5849 C C . ILE B 1 319 ? -44.696 23.007 26.586 1.00 72.00 759 ILE B C 1
ATOM 5850 O O . ILE B 1 319 ? -44.711 22.311 27.606 1.00 72.98 759 ILE B O 1
ATOM 5855 N N . SER B 1 320 ? -45.496 24.051 26.397 1.00 69.96 760 SER B N 1
ATOM 5856 C CA . SER B 1 320 ? -46.443 24.504 27.389 1.00 69.29 760 SER B CA 1
ATOM 5857 C C . SER B 1 320 ? -45.774 25.125 28.608 1.00 68.88 760 SER B C 1
ATOM 5858 O O . SER B 1 320 ? -45.463 26.314 28.615 1.00 68.37 760 SER B O 1
ATOM 5861 N N . VAL B 1 321 ? -45.521 24.300 29.617 1.00 68.24 761 VAL B N 1
ATOM 5862 C CA . VAL B 1 321 ? -44.955 24.762 30.877 1.00 66.64 761 VAL B CA 1
ATOM 5863 C C . VAL B 1 321 ? -43.451 24.940 30.887 1.00 64.81 761 VAL B C 1
ATOM 5864 O O . VAL B 1 321 ? -42.755 24.464 29.993 1.00 63.33 761 VAL B O 1
ATOM 5868 N N . ASP B 1 322 ? -42.957 25.638 31.908 1.00 63.63 762 ASP B N 1
ATOM 5869 C CA . ASP B 1 322 ? -41.524 25.882 32.067 1.00 61.23 762 ASP B CA 1
ATOM 5870 C C . ASP B 1 322 ? -40.894 24.662 32.718 1.00 61.03 762 ASP B C 1
ATOM 5871 O O . ASP B 1 322 ? -40.838 24.554 33.939 1.00 61.89 762 ASP B O 1
ATOM 5876 N N . LEU B 1 323 ? -40.415 23.755 31.877 1.00 59.87 763 LEU B N 1
ATOM 5877 C CA . LEU B 1 323 ? -39.810 22.505 32.311 1.00 57.76 763 LEU B CA 1
ATOM 5878 C C . LEU B 1 323 ? -38.734 22.682 33.386 1.00 58.27 763 LEU B C 1
ATOM 5879 O O . LEU B 1 323 ? -38.633 21.866 34.308 1.00 58.14 763 LEU B O 1
ATOM 5884 N N . SER B 1 324 ? -37.949 23.752 33.282 1.00 58.87 764 SER B N 1
ATOM 5885 C CA . SER B 1 324 ? -36.883 24.015 34.250 1.00 59.69 764 SER B CA 1
ATOM 5886 C C . SER B 1 324 ? -37.434 24.486 35.590 1.00 59.89 764 SER B C 1
ATOM 5887 O O . SER B 1 324 ? -36.683 24.651 36.553 1.00 59.37 764 SER B O 1
ATOM 5890 N N . ASP B 1 325 ? -38.741 24.704 35.654 1.00 61.15 765 ASP B N 1
ATOM 5891 C CA . ASP B 1 325 ? -39.346 25.187 36.876 1.00 63.34 765 ASP B CA 1
ATOM 5892 C C . ASP B 1 325 ? -39.538 24.176 38.001 1.00 64.74 765 ASP B C 1
ATOM 5893 O O . ASP B 1 325 ? -40.372 23.277 37.915 1.00 64.73 765 ASP B O 1
ATOM 5898 N N . LEU B 1 326 ? -38.724 24.322 39.039 1.00 65.59 766 LEU B N 1
ATOM 5899 C CA . LEU B 1 326 ? -38.887 23.545 40.258 1.00 66.50 766 LEU B CA 1
ATOM 5900 C C . LEU B 1 326 ? -40.036 24.393 40.830 1.00 66.99 766 LEU B C 1
ATOM 5901 O O . LEU B 1 326 ? -40.417 25.393 40.219 1.00 67.97 766 LEU B O 1
ATOM 5906 N N . GLY B 1 327 ? -40.599 24.047 41.977 1.00 67.16 767 GLY B N 1
ATOM 5907 C CA . GLY B 1 327 ? -41.651 24.919 42.459 1.00 68.37 767 GLY B CA 1
ATOM 5908 C C . GLY B 1 327 ? -42.322 24.551 43.754 1.00 69.32 767 GLY B C 1
ATOM 5909 O O . GLY B 1 327 ? -43.241 23.732 43.775 1.00 70.47 767 GLY B O 1
ATOM 5910 N N . ASP B 1 328 ? -41.860 25.193 44.823 1.00 70.29 768 ASP B N 1
ATOM 5911 C CA . ASP B 1 328 ? -42.378 25.003 46.169 1.00 72.38 768 ASP B CA 1
ATOM 5912 C C . ASP B 1 328 ? -41.623 23.895 46.858 1.00 73.09 768 ASP B C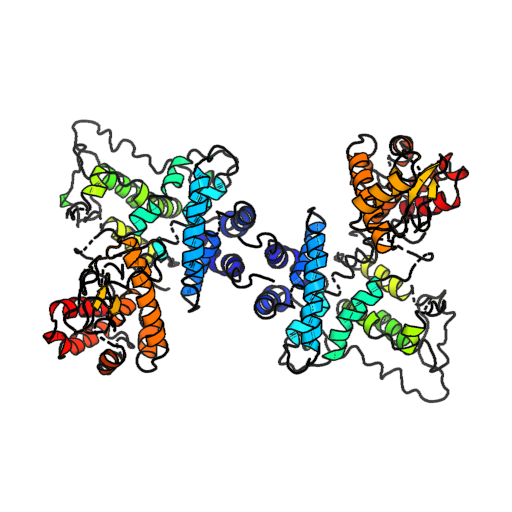 1
ATOM 5913 O O . ASP B 1 328 ? -41.529 23.871 48.084 1.00 74.46 768 ASP B O 1
ATOM 5918 N N . VAL B 1 329 ? -41.095 22.973 46.063 1.00 72.49 769 VAL B N 1
ATOM 5919 C CA . VAL B 1 329 ? -40.284 21.903 46.607 1.00 71.85 769 VAL B CA 1
ATOM 5920 C C . VAL B 1 329 ? -39.125 22.599 47.322 1.00 71.04 769 VAL B C 1
ATOM 5921 O O . VAL B 1 329 ? -38.789 22.253 48.455 1.00 71.60 769 VAL B O 1
ATOM 5925 N N . ILE B 1 330 ? -38.535 23.598 46.668 1.00 69.45 770 ILE B N 1
ATOM 5926 C CA . ILE B 1 330 ? -37.424 24.328 47.263 1.00 68.17 770 ILE B CA 1
ATOM 5927 C C . ILE B 1 330 ? -37.864 25.295 48.350 1.00 65.65 770 ILE B C 1
ATOM 5928 O O . ILE B 1 330 ? -37.026 25.863 49.041 1.00 65.66 770 ILE B O 1
ATOM 5933 N N . ASN B 1 331 ? -39.171 25.492 48.503 1.00 62.09 771 ASN B N 1
ATOM 5934 C CA . ASN B 1 331 ? -39.672 26.391 49.540 1.00 60.16 771 ASN B CA 1
ATOM 5935 C C . ASN B 1 331 ? -40.534 25.659 50.561 1.00 58.70 771 ASN B C 1
ATOM 5936 O O . ASN B 1 331 ? -41.753 25.833 50.612 1.00 59.41 771 ASN B O 1
ATOM 5941 N N . PRO B 1 332 ? -39.895 24.828 51.402 1.00 56.21 772 PRO B N 1
ATOM 5942 C CA . PRO B 1 332 ? -40.567 24.048 52.445 1.00 54.67 772 PRO B CA 1
ATOM 5943 C C . PRO B 1 332 ? -41.212 24.964 53.471 1.00 53.85 772 PRO B C 1
ATOM 5944 O O . PRO B 1 332 ? -40.686 26.035 53.758 1.00 53.70 772 PRO B O 1
ATOM 5948 N N . ASP B 1 333 ? -42.341 24.542 54.033 1.00 55.29 773 ASP B N 1
ATOM 5949 C CA . ASP B 1 333 ? -43.056 25.368 55.003 1.00 57.31 773 ASP B CA 1
ATOM 5950 C C . ASP B 1 333 ? -42.260 25.765 56.246 1.00 57.33 773 ASP B C 1
ATOM 5951 O O . ASP B 1 333 ? -42.303 26.920 56.674 1.00 57.02 773 ASP B O 1
ATOM 5956 N N . VAL B 1 334 ? -41.548 24.812 56.834 1.00 54.87 774 VAL B N 1
ATOM 5957 C CA . VAL B 1 334 ? -40.727 25.097 58.007 1.00 51.68 774 VAL B CA 1
ATOM 5958 C C . VAL B 1 334 ? -39.486 24.219 57.896 1.00 50.07 774 VAL B C 1
ATOM 5959 O O . VAL B 1 334 ? -39.535 23.154 57.285 1.00 50.88 774 VAL B O 1
ATOM 5963 N N . GLY B 1 335 ? -38.374 24.671 58.466 1.00 47.25 775 GLY B N 1
ATOM 5964 C CA . GLY B 1 335 ? -37.144 23.896 58.401 1.00 45.13 775 GLY B CA 1
ATOM 5965 C C . GLY B 1 335 ? -36.522 23.824 57.015 1.00 42.62 775 GLY B C 1
ATOM 5966 O O . GLY B 1 335 ? -36.967 24.508 56.091 1.00 42.66 775 GLY B O 1
ATOM 5967 N N . THR B 1 336 ? -35.512 22.969 56.863 1.00 39.15 776 THR B N 1
ATOM 5968 C CA . THR B 1 336 ? -34.781 22.838 55.604 1.00 36.66 776 THR B CA 1
ATOM 5969 C C . THR B 1 336 ? -34.984 21.529 54.865 1.00 35.92 776 THR B C 1
ATOM 5970 O O . THR B 1 336 ? -34.418 21.337 53.791 1.00 35.29 776 THR B O 1
ATOM 5974 N N . ILE B 1 337 ? -35.764 20.619 55.434 1.00 35.33 777 ILE B N 1
ATOM 5975 C CA . ILE B 1 337 ? -36.012 19.345 54.771 1.00 36.62 777 ILE B CA 1
ATOM 5976 C C . ILE B 1 337 ? -37.185 19.482 53.793 1.00 38.62 777 ILE B C 1
ATOM 5977 O O . ILE B 1 337 ? -38.302 19.816 54.186 1.00 39.77 777 ILE B O 1
ATOM 5982 N N . THR B 1 338 ? -36.920 19.231 52.511 1.00 41.25 778 THR B N 1
ATOM 5983 C CA . THR B 1 338 ? -37.948 19.358 51.476 1.00 44.08 778 THR B CA 1
ATOM 5984 C C . THR B 1 338 ? -39.023 18.291 51.597 1.00 45.63 778 THR B C 1
ATOM 5985 O O . THR B 1 338 ? -38.836 17.279 52.266 1.00 46.73 778 THR B O 1
ATOM 5989 N N . GLU B 1 339 ? -40.142 18.521 50.922 1.00 48.39 779 GLU B N 1
ATOM 5990 C CA . GLU B 1 339 ? -41.259 17.593 50.950 1.00 51.47 779 GLU B CA 1
ATOM 5991 C C . GLU B 1 339 ? -41.036 16.357 50.079 1.00 51.31 779 GLU B C 1
ATOM 5992 O O . GLU B 1 339 ? -41.803 15.397 50.150 1.00 50.83 779 GLU B O 1
ATOM 5998 N N . LEU B 1 340 ? -39.986 16.379 49.264 1.00 51.07 780 LEU B N 1
ATOM 5999 C CA . LEU B 1 340 ? -39.696 15.253 48.381 1.00 49.88 780 LEU B CA 1
ATOM 6000 C C . LEU B 1 340 ? -39.762 13.936 49.136 1.00 51.14 780 LEU B C 1
ATOM 6001 O O . LEU B 1 340 ? -39.270 13.827 50.258 1.00 51.42 780 LEU B O 1
ATOM 6006 N N . VAL B 1 341 ? -40.374 12.936 48.512 1.00 53.03 781 VAL B N 1
ATOM 6007 C CA . VAL B 1 341 ? -40.516 11.614 49.111 1.00 54.96 781 VAL B CA 1
ATOM 6008 C C . VAL B 1 341 ? -39.979 10.565 48.141 1.00 57.04 781 VAL B C 1
ATOM 6009 O O . VAL B 1 341 ? -40.140 10.694 46.928 1.00 57.82 781 VAL B O 1
ATOM 6013 N N . CYS B 1 342 ? -39.339 9.532 48.688 1.00 58.56 782 CYS B N 1
ATOM 6014 C CA . CYS B 1 342 ? -38.711 8.479 47.888 1.00 59.50 782 CYS B CA 1
ATOM 6015 C C . CYS B 1 342 ? -39.696 7.582 47.168 1.00 60.77 782 CYS B C 1
ATOM 6016 O O . CYS B 1 342 ? -40.672 7.130 47.756 1.00 60.70 782 CYS B O 1
ATOM 6019 N N . PHE B 1 343 ? -39.419 7.319 45.893 1.00 62.29 783 PHE B N 1
ATOM 6020 C CA . PHE B 1 343 ? -40.282 6.491 45.058 1.00 62.98 783 PHE B CA 1
ATOM 6021 C C . PHE B 1 343 ? -39.514 5.334 44.431 1.00 63.79 783 PHE B C 1
ATOM 6022 O O . PHE B 1 343 ? -40.111 4.416 43.875 1.00 64.53 783 PHE B O 1
ATOM 6030 N N . ASP B 1 344 ? -38.189 5.386 44.491 1.00 64.97 784 ASP B N 1
ATOM 6031 C CA . ASP B 1 344 ? -37.395 4.292 43.956 1.00 66.36 784 ASP B CA 1
ATOM 6032 C C . ASP B 1 344 ? -37.145 3.347 45.126 1.00 67.56 784 ASP B C 1
ATOM 6033 O O . ASP B 1 344 ? -38.061 2.671 45.599 1.00 68.73 784 ASP B O 1
ATOM 6038 N N . GLU B 1 345 ? -35.909 3.327 45.606 1.00 67.15 785 GLU B N 1
ATOM 6039 C CA . GLU B 1 345 ? -35.536 2.468 46.724 1.00 67.03 785 GLU B CA 1
ATOM 6040 C C . GLU B 1 345 ? -34.030 2.295 46.718 1.00 65.92 785 GLU B C 1
ATOM 6041 O O . GLU B 1 345 ? -33.384 2.278 47.764 1.00 65.62 785 GLU B O 1
ATOM 6047 N N . SER B 1 346 ? -33.474 2.149 45.523 1.00 64.18 786 SER B N 1
ATOM 6048 C CA . SER B 1 346 ? -32.035 2.032 45.388 1.00 62.02 786 SER B CA 1
ATOM 6049 C C . SER B 1 346 ? -31.441 3.360 45.856 1.00 60.37 786 SER B C 1
ATOM 6050 O O . SER B 1 346 ? -30.226 3.495 45.991 1.00 60.23 786 SER B O 1
ATOM 6053 N N . ILE B 1 347 ? -32.317 4.333 46.100 1.00 59.19 787 ILE B N 1
ATOM 6054 C CA . ILE B 1 347 ? -31.897 5.652 46.549 1.00 57.38 787 ILE B CA 1
ATOM 6055 C C . ILE B 1 347 ? -32.604 6.174 47.798 1.00 56.53 787 ILE B C 1
ATOM 6056 O O . ILE B 1 347 ? -32.390 7.321 48.183 1.00 55.24 787 ILE B O 1
ATOM 6061 N N . ALA B 1 348 ? -33.431 5.348 48.440 1.00 55.78 788 ALA B N 1
ATOM 6062 C CA . ALA B 1 348 ? -34.139 5.771 49.655 1.00 53.91 788 ALA B CA 1
ATOM 6063 C C . ALA B 1 348 ? -33.144 6.279 50.691 1.00 52.90 788 ALA B C 1
ATOM 6064 O O . ALA B 1 348 ? -33.496 7.012 51.612 1.00 51.70 788 ALA B O 1
ATOM 6066 N N . ASP B 1 349 ? -31.893 5.876 50.517 1.00 52.80 789 ASP B N 1
ATOM 6067 C CA . ASP B 1 349 ? -30.805 6.268 51.394 1.00 53.02 789 ASP B CA 1
ATOM 6068 C C . ASP B 1 349 ? -30.534 7.782 51.363 1.00 53.05 789 ASP B C 1
ATOM 6069 O O . ASP B 1 349 ? -29.910 8.318 52.276 1.00 53.28 789 ASP B O 1
ATOM 6074 N N . LEU B 1 350 ? -31.030 8.464 50.330 1.00 53.30 790 LEU B N 1
ATOM 6075 C CA . LEU B 1 350 ? -30.835 9.906 50.178 1.00 53.12 790 LEU B CA 1
ATOM 6076 C C . LEU B 1 350 ? -32.000 10.740 50.707 1.00 53.75 790 LEU B C 1
ATOM 6077 O O . LEU B 1 350 ? -31.981 11.963 50.579 1.00 53.17 790 LEU B O 1
ATOM 6082 N N . TYR B 1 351 ? -33.010 10.096 51.289 1.00 54.80 791 TYR B N 1
ATOM 6083 C CA . TYR B 1 351 ? -34.175 10.820 51.805 1.00 55.33 791 TYR B CA 1
ATOM 6084 C C . TYR B 1 351 ? -34.287 10.836 53.336 1.00 56.47 791 TYR B C 1
ATOM 6085 O O . TYR B 1 351 ? -33.726 9.973 54.014 1.00 56.29 791 TYR B O 1
ATOM 6094 N N . PRO B 1 352 ? -34.979 11.845 53.892 1.00 56.33 792 PRO B N 1
ATOM 6095 C CA . PRO B 1 352 ? -35.650 12.930 53.158 1.00 55.61 792 PRO B CA 1
ATOM 6096 C C . PRO B 1 352 ? -34.510 13.773 52.590 1.00 55.21 792 PRO B C 1
ATOM 6097 O O . PRO B 1 352 ? -33.449 13.831 53.197 1.00 52.97 792 PRO B O 1
ATOM 6101 N N . VAL B 1 353 ? -34.711 14.430 51.454 1.00 56.19 793 VAL B N 1
ATOM 6102 C CA . VAL B 1 353 ? -33.608 15.175 50.851 1.00 56.69 793 VAL B CA 1
ATOM 6103 C C . VAL B 1 353 ? -33.047 16.354 51.648 1.00 56.63 793 VAL B C 1
ATOM 6104 O O . VAL B 1 353 ? -31.960 16.246 52.215 1.00 59.31 793 VAL B O 1
ATOM 6108 N N . GLY B 1 354 ? -33.760 17.477 51.689 1.00 53.65 794 GLY B N 1
ATOM 6109 C CA . GLY B 1 354 ? -33.259 18.634 52.425 1.00 51.96 794 GLY B CA 1
ATOM 6110 C C . GLY B 1 354 ? -32.528 19.640 51.550 1.00 51.87 794 GLY B C 1
ATOM 6111 O O . GLY B 1 354 ? -31.651 19.274 50.774 1.00 50.62 794 GLY B O 1
ATOM 6112 N N . LEU B 1 355 ? -32.875 20.914 51.709 1.00 52.02 795 LEU B N 1
ATOM 6113 C CA . LEU B 1 355 ? -32.312 22.000 50.911 1.00 52.23 795 LEU B CA 1
ATOM 6114 C C . LEU B 1 355 ? -30.800 22.038 50.850 1.00 53.03 795 LEU B C 1
ATOM 6115 O O . LEU B 1 355 ? -30.228 22.592 49.909 1.00 51.55 795 LEU B O 1
ATOM 6120 N N . ASP B 1 356 ? -30.150 21.460 51.855 1.00 55.42 796 ASP B N 1
ATOM 6121 C CA . ASP B 1 356 ? -28.691 21.427 51.878 1.00 56.44 796 ASP B CA 1
ATOM 6122 C C . ASP B 1 356 ? -28.128 21.104 50.508 1.00 56.29 796 ASP B C 1
ATOM 6123 O O . ASP B 1 356 ? -27.308 21.854 49.987 1.00 57.05 796 ASP B O 1
ATOM 6128 N N . SER B 1 357 ? -28.571 19.977 49.950 1.00 56.19 797 SER B N 1
ATOM 6129 C CA . SER B 1 357 ? -28.153 19.528 48.625 1.00 57.43 797 SER B CA 1
ATOM 6130 C C . SER B 1 357 ? -27.763 18.072 48.754 1.00 56.07 797 SER B C 1
ATOM 6131 O O . SER B 1 357 ? -28.288 17.360 49.613 1.00 55.54 797 SER B O 1
ATOM 6134 N N . PRO B 1 358 ? -26.918 17.570 47.833 1.00 55.20 798 PRO B N 1
ATOM 6135 C CA . PRO B 1 358 ? -26.310 18.246 46.680 1.00 53.13 798 PRO B CA 1
ATOM 6136 C C . PRO B 1 358 ? -27.064 17.670 45.505 1.00 52.53 798 PRO B C 1
ATOM 6137 O O . PRO B 1 358 ? -26.844 18.025 44.353 1.00 52.80 798 PRO B O 1
ATOM 6141 N N . TYR B 1 359 ? -27.948 16.740 45.852 1.00 51.37 799 TYR B N 1
ATOM 6142 C CA . TYR B 1 359 ? -28.810 16.050 44.910 1.00 49.49 799 TYR B CA 1
ATOM 6143 C C . TYR B 1 359 ? -30.223 16.639 44.938 1.00 49.30 799 TYR B C 1
ATOM 6144 O O . TYR B 1 359 ? -31.148 16.047 44.393 1.00 49.88 799 TYR B O 1
ATOM 6153 N N . LEU B 1 360 ? -30.396 17.777 45.601 1.00 48.55 800 LEU B N 1
ATOM 6154 C CA . LEU B 1 360 ? -31.720 18.386 45.706 1.00 46.82 800 LEU B CA 1
ATOM 6155 C C . LEU B 1 360 ? -32.328 18.665 44.344 1.00 45.79 800 LEU B C 1
ATOM 6156 O O . LEU B 1 360 ? -33.319 18.049 43.961 1.00 45.67 800 LEU B O 1
ATOM 6161 N N . ILE B 1 361 ? -31.726 19.601 43.618 1.00 45.02 801 ILE B N 1
ATOM 6162 C CA . ILE B 1 361 ? -32.195 19.975 42.289 1.00 44.33 801 ILE B CA 1
ATOM 6163 C C . ILE B 1 361 ? -32.482 18.782 41.388 1.00 43.57 801 ILE B C 1
ATOM 6164 O O . ILE B 1 361 ? -33.522 18.724 40.730 1.00 41.85 801 ILE B O 1
ATOM 6169 N N . THR B 1 362 ? -31.553 17.836 41.365 1.00 42.87 802 THR B N 1
ATOM 6170 C CA . THR B 1 362 ? -31.683 16.657 40.528 1.00 41.80 802 THR B CA 1
ATOM 6171 C C . THR B 1 362 ? -32.810 15.738 40.992 1.00 41.40 802 THR B C 1
ATOM 6172 O O . THR B 1 362 ? -33.522 15.164 40.170 1.00 42.28 802 THR B O 1
ATOM 6176 N N . LEU B 1 363 ? -32.973 15.596 42.304 1.00 39.91 803 LEU B N 1
ATOM 6177 C CA . LEU B 1 363 ? -34.048 14.763 42.838 1.00 38.93 803 LEU B CA 1
ATOM 6178 C C . LEU B 1 363 ? -35.398 15.442 42.640 1.00 37.51 803 LEU B C 1
ATOM 6179 O O . LEU B 1 363 ? -36.430 14.781 42.530 1.00 37.66 803 LEU B O 1
ATOM 6184 N N . ALA B 1 364 ? -35.379 16.769 42.607 1.00 37.06 804 ALA B N 1
ATOM 6185 C CA . ALA B 1 364 ? -36.593 17.544 42.406 1.00 35.91 804 ALA B CA 1
ATOM 6186 C C . ALA B 1 364 ? -37.063 17.324 40.973 1.00 36.00 804 ALA B C 1
ATOM 6187 O O . ALA B 1 364 ? -38.213 16.957 40.737 1.00 36.29 804 ALA B O 1
ATOM 6189 N N . TYR B 1 365 ? -36.162 17.535 40.018 1.00 36.79 805 TYR B N 1
ATOM 6190 C CA . TYR B 1 365 ? -36.495 17.339 38.612 1.00 38.02 805 TYR B CA 1
ATOM 6191 C C . TYR B 1 365 ? -36.858 15.888 38.384 1.00 39.19 805 TYR B C 1
ATOM 6192 O O . TYR B 1 365 ? -37.773 15.577 37.623 1.00 39.38 805 TYR B O 1
ATOM 6201 N N . LEU B 1 366 ? -36.133 15.000 39.054 1.00 41.01 806 LEU B N 1
ATOM 6202 C CA . LEU B 1 366 ? -36.392 13.580 38.925 1.00 42.98 806 LEU B CA 1
ATOM 6203 C C . LEU B 1 366 ? -37.796 13.265 39.424 1.00 45.04 806 LEU B C 1
ATOM 6204 O O . LEU B 1 366 ? -38.445 12.338 38.937 1.00 47.32 806 LEU B O 1
ATOM 6209 N N . ASP B 1 367 ? -38.262 14.052 40.391 1.00 45.11 807 ASP B N 1
ATOM 6210 C CA . ASP B 1 367 ? -39.580 13.846 40.974 1.00 45.57 807 ASP B CA 1
ATOM 6211 C C . ASP B 1 367 ? -40.702 14.287 40.054 1.00 46.10 807 ASP B C 1
ATOM 6212 O O . ASP B 1 367 ? -41.736 13.626 39.979 1.00 46.28 807 ASP B O 1
ATOM 6217 N N . LYS B 1 368 ? -40.515 15.409 39.365 1.00 46.42 808 LYS B N 1
ATOM 6218 C CA . LYS B 1 368 ? -41.545 15.871 38.444 1.00 47.96 808 LYS B CA 1
ATOM 6219 C C . LYS B 1 368 ? -41.636 14.837 37.330 1.00 49.61 808 LYS B C 1
ATOM 6220 O O . LYS B 1 368 ? -42.720 14.532 36.829 1.00 50.79 808 LYS B O 1
ATOM 6226 N N . LEU B 1 369 ? -40.484 14.290 36.955 1.00 50.65 809 LEU B N 1
ATOM 6227 C CA . LEU B 1 369 ? -40.450 13.272 35.924 1.00 51.41 809 LEU B CA 1
ATOM 6228 C C . LEU B 1 369 ? -41.312 12.107 36.390 1.00 51.45 809 LEU B C 1
ATOM 6229 O O . LEU B 1 369 ? -42.260 11.721 35.710 1.00 49.68 809 LEU B O 1
ATOM 6234 N N . HIS B 1 370 ? -40.996 11.571 37.567 1.00 54.12 810 HIS B N 1
ATOM 6235 C CA . HIS B 1 370 ? -41.746 10.448 38.116 1.00 57.60 810 HIS B CA 1
ATOM 6236 C C . HIS B 1 370 ? -43.224 10.770 38.269 1.00 59.08 810 HIS B C 1
ATOM 6237 O O . HIS B 1 370 ? -44.074 9.958 37.913 1.00 60.56 810 HIS B O 1
ATOM 6244 N N . ARG B 1 371 ? -43.535 11.945 38.805 1.00 61.35 811 ARG B N 1
ATOM 6245 C CA . ARG B 1 371 ? -44.933 12.323 38.976 1.00 64.20 811 ARG B CA 1
ATOM 6246 C C . ARG B 1 371 ? -45.663 12.504 37.638 1.00 64.96 811 ARG B C 1
ATOM 6247 O O . ARG B 1 371 ? -46.885 12.386 37.576 1.00 64.27 811 ARG B O 1
ATOM 6255 N N . GLU B 1 372 ? -44.908 12.763 36.574 1.00 65.99 812 GLU B N 1
ATOM 6256 C CA . GLU B 1 372 ? -45.476 13.006 35.258 1.00 67.10 812 GLU B CA 1
ATOM 6257 C C . GLU B 1 372 ? -46.315 11.908 34.613 1.00 68.95 812 GLU B C 1
ATOM 6258 O O . GLU B 1 372 ? -45.786 10.942 34.058 1.00 68.21 812 GLU B O 1
ATOM 6264 N N . LYS B 1 373 ? -47.631 12.056 34.720 1.00 71.13 813 LYS B N 1
ATOM 6265 C CA . LYS B 1 373 ? -48.556 11.172 34.027 1.00 72.24 813 LYS B CA 1
ATOM 6266 C C . LYS B 1 373 ? -48.793 11.965 32.741 1.00 73.05 813 LYS B C 1
ATOM 6267 O O . LYS B 1 373 ? -48.415 13.137 32.676 1.00 72.58 813 LYS B O 1
ATOM 6273 N N . ASN B 1 374 ? -49.428 11.367 31.739 1.00 73.68 814 ASN B N 1
ATOM 6274 C CA . ASN B 1 374 ? -49.575 12.073 30.461 1.00 75.15 814 ASN B CA 1
ATOM 6275 C C . ASN B 1 374 ? -48.166 11.989 29.875 1.00 75.44 814 ASN B C 1
ATOM 6276 O O . ASN B 1 374 ? -47.375 12.927 29.982 1.00 75.47 814 ASN B O 1
ATOM 6281 N N . GLN B 1 375 ? -47.863 10.849 29.264 1.00 75.42 815 GLN B N 1
ATOM 6282 C CA . GLN B 1 375 ? -46.537 10.591 28.728 1.00 74.81 815 GLN B CA 1
ATOM 6283 C C . GLN B 1 375 ? -46.094 11.597 27.672 1.00 73.38 815 GLN B C 1
ATOM 6284 O O . GLN B 1 375 ? -45.082 11.394 27.005 1.00 72.92 815 GLN B O 1
ATOM 6290 N N . GLY B 1 376 ? -46.837 12.694 27.534 1.00 72.18 816 GLY B N 1
ATOM 6291 C CA . GLY B 1 376 ? -46.469 13.719 26.568 1.00 70.07 816 GLY B CA 1
ATOM 6292 C C . GLY B 1 376 ? -45.378 14.611 27.128 1.00 69.56 816 GLY B C 1
ATOM 6293 O O . GLY B 1 376 ? -44.313 14.782 26.532 1.00 70.28 816 GLY B O 1
ATOM 6294 N N . ASP B 1 377 ? -45.658 15.196 28.284 1.00 68.60 817 ASP B N 1
ATOM 6295 C CA . ASP B 1 377 ? -44.686 16.051 28.943 1.00 66.38 817 ASP B CA 1
ATOM 6296 C C . ASP B 1 377 ? -43.651 15.156 29.612 1.00 63.51 817 ASP B C 1
ATOM 6297 O O . ASP B 1 377 ? -42.574 15.613 29.997 1.00 61.80 817 ASP B O 1
ATOM 6302 N N . PHE B 1 378 ? -43.986 13.875 29.749 1.00 60.26 818 PHE B N 1
ATOM 6303 C CA . PHE B 1 378 ? -43.057 12.921 30.334 1.00 58.79 818 PHE B CA 1
ATOM 6304 C C . PHE B 1 378 ? -41.820 12.865 29.439 1.00 58.68 818 PHE B C 1
ATOM 6305 O O . PHE B 1 378 ? -40.711 13.164 29.882 1.00 58.97 818 PHE B O 1
ATOM 6313 N N . ILE B 1 379 ? -42.021 12.489 28.178 1.00 56.91 819 ILE B N 1
ATOM 6314 C CA . ILE B 1 379 ? -40.927 12.398 27.217 1.00 54.72 819 ILE B CA 1
ATOM 6315 C C . ILE B 1 379 ? -40.134 13.702 27.189 1.00 53.05 819 ILE B C 1
ATOM 6316 O O . ILE B 1 379 ? -38.908 13.687 27.139 1.00 52.71 819 ILE B O 1
ATOM 6321 N N . LEU B 1 380 ? -40.843 14.825 27.242 1.00 52.23 820 LEU B N 1
ATOM 6322 C CA . LEU B 1 380 ? -40.210 16.141 27.209 1.00 51.06 820 LEU B CA 1
ATOM 6323 C C . LEU B 1 380 ? -39.282 16.351 28.403 1.00 50.07 820 LEU B C 1
ATOM 6324 O O . LEU B 1 380 ? -38.178 16.879 28.257 1.00 48.60 820 LEU B O 1
ATOM 6329 N N . ARG B 1 381 ? -39.728 15.931 29.583 1.00 50.48 821 ARG B N 1
ATOM 6330 C CA . ARG B 1 381 ? -38.912 16.062 30.784 1.00 49.80 821 ARG B CA 1
ATOM 6331 C C . ARG B 1 381 ? -37.701 15.145 30.707 1.00 47.70 821 ARG B C 1
ATOM 6332 O O . ARG B 1 381 ? -36.661 15.427 31.306 1.00 47.71 821 ARG B O 1
ATOM 6340 N N . VAL B 1 382 ? -37.845 14.048 29.971 1.00 45.45 822 VAL B N 1
ATOM 6341 C CA . VAL B 1 382 ? -36.753 13.101 29.785 1.00 43.68 822 VAL B CA 1
ATOM 6342 C C . VAL B 1 382 ? -35.675 13.772 28.937 1.00 43.58 822 VAL B C 1
ATOM 6343 O O . VAL B 1 382 ? -34.511 13.835 29.331 1.00 42.09 822 VAL B O 1
ATOM 6347 N N . PHE B 1 383 ? -36.087 14.276 27.777 1.00 44.21 823 PHE B N 1
ATOM 6348 C CA . PHE B 1 383 ? -35.201 14.966 26.844 1.00 44.06 823 PHE B CA 1
ATOM 6349 C C . PHE B 1 383 ? -34.499 16.118 27.534 1.00 45.03 823 PHE B C 1
ATOM 6350 O O . PHE B 1 383 ? -33.314 16.372 27.321 1.00 46.01 823 PHE B O 1
ATOM 6358 N N . THR B 1 384 ? -35.265 16.792 28.382 1.00 45.48 824 THR B N 1
ATOM 6359 C CA . THR B 1 384 ? -34.829 17.988 29.078 1.00 45.54 824 THR B CA 1
ATOM 6360 C C . THR B 1 384 ? -34.032 17.773 30.360 1.00 44.83 824 THR B C 1
ATOM 6361 O O . THR B 1 384 ? -33.286 18.657 30.771 1.00 45.09 824 THR B O 1
ATOM 6365 N N . PHE B 1 385 ? -34.176 16.610 30.985 1.00 44.58 825 PHE B N 1
ATOM 6366 C CA . PHE B 1 385 ? -33.459 16.312 32.223 1.00 45.16 825 PHE B CA 1
ATOM 6367 C C . PHE B 1 385 ? -31.949 16.597 32.153 1.00 45.14 825 PHE B C 1
ATOM 6368 O O . PHE B 1 385 ? -31.415 17.383 32.942 1.00 45.44 825 PHE B O 1
ATOM 6376 N N . PRO B 1 386 ? -31.249 15.981 31.182 1.00 45.18 826 PRO B N 1
ATOM 6377 C CA . PRO B 1 386 ? -29.799 16.163 31.026 1.00 45.23 826 PRO B CA 1
ATOM 6378 C C . PRO B 1 386 ? -29.372 17.622 31.052 1.00 44.93 826 PRO B C 1
ATOM 6379 O O . PRO B 1 386 ? -28.267 17.951 31.489 1.00 43.40 826 PRO B O 1
ATOM 6383 N N . ALA B 1 387 ? -30.246 18.493 30.562 1.00 46.17 827 ALA B N 1
ATOM 6384 C CA . ALA B 1 387 ? -29.956 19.919 30.520 1.00 47.97 827 ALA B CA 1
ATOM 6385 C C . ALA B 1 387 ? -30.112 20.549 31.895 1.00 49.06 827 ALA B C 1
ATOM 6386 O O . ALA B 1 387 ? -29.330 21.416 32.281 1.00 49.13 827 ALA B O 1
ATOM 6388 N N . LEU B 1 388 ? -31.124 20.103 32.630 1.00 49.19 828 LEU B N 1
ATOM 6389 C CA . LEU B 1 388 ? -31.409 20.628 33.959 1.00 49.88 828 LEU B CA 1
ATOM 6390 C C . LEU B 1 388 ? -30.409 20.193 35.031 1.00 52.43 828 LEU B C 1
ATOM 6391 O O . LEU B 1 388 ? -30.341 20.796 36.103 1.00 54.68 828 LEU B O 1
ATOM 6396 N N . LEU B 1 389 ? -29.638 19.148 34.746 1.00 51.52 829 LEU B N 1
ATOM 6397 C CA . LEU B 1 389 ? -28.636 18.661 35.693 1.00 50.18 829 LEU B CA 1
ATOM 6398 C C . LEU B 1 389 ? -27.700 19.805 36.074 1.00 50.05 829 LEU B C 1
ATOM 6399 O O . LEU B 1 389 ? -27.039 20.380 35.212 1.00 51.40 829 LEU B O 1
ATOM 6404 N N . ASP B 1 390 ? -27.639 20.135 37.363 1.00 49.64 830 ASP B N 1
ATOM 6405 C CA . ASP B 1 390 ? -26.797 21.243 37.807 1.00 49.46 830 ASP B CA 1
ATOM 6406 C C . ASP B 1 390 ? -25.306 20.932 37.890 1.00 49.29 830 ASP B C 1
ATOM 6407 O O . ASP B 1 390 ? -24.902 19.776 38.025 1.00 48.88 830 ASP B O 1
ATOM 6412 N N . LYS B 1 391 ? -24.499 21.988 37.793 1.00 49.68 831 LYS B N 1
ATOM 6413 C CA . LYS B 1 391 ? -23.042 21.893 37.847 1.00 49.97 831 LYS B CA 1
ATOM 6414 C C . LYS B 1 391 ? -22.562 21.010 38.987 1.00 50.01 831 LYS B C 1
ATOM 6415 O O . LYS B 1 391 ? -22.171 19.867 38.770 1.00 51.13 831 LYS B O 1
ATOM 6421 N N . THR B 1 392 ? -22.595 21.551 40.203 1.00 50.66 832 THR B N 1
ATOM 6422 C CA . THR B 1 392 ? -22.131 20.822 41.378 1.00 49.64 832 THR B CA 1
ATOM 6423 C C . THR B 1 392 ? -22.551 19.353 41.388 1.00 49.87 832 THR B C 1
ATOM 6424 O O . THR B 1 392 ? -21.856 18.516 41.964 1.00 51.13 832 THR B O 1
ATOM 6428 N N . PHE B 1 393 ? -23.676 19.027 40.753 1.00 48.45 833 PHE B N 1
ATOM 6429 C CA . PHE B 1 393 ? -24.101 17.629 40.696 1.00 46.85 833 PHE B CA 1
ATOM 6430 C C . PHE B 1 393 ? -23.313 16.931 39.594 1.00 49.17 833 PHE B C 1
ATOM 6431 O O . PHE B 1 393 ? -22.706 15.883 39.811 1.00 50.19 833 PHE B O 1
ATOM 6439 N N . LEU B 1 394 ? -23.345 17.525 38.405 1.00 50.18 834 LEU B N 1
ATOM 6440 C CA . LEU B 1 394 ? -22.636 17.007 37.243 1.00 51.67 834 LEU B CA 1
ATOM 6441 C C . LEU B 1 394 ? -21.229 16.568 37.645 1.00 53.43 834 LEU B C 1
ATOM 6442 O O . LEU B 1 394 ? -20.787 15.479 37.286 1.00 54.03 834 LEU B O 1
ATOM 6447 N N . ALA B 1 395 ? -20.543 17.420 38.402 1.00 55.63 835 ALA B N 1
ATOM 6448 C CA . ALA B 1 395 ? -19.187 17.133 38.866 1.00 56.96 835 ALA B CA 1
ATOM 6449 C C . ALA B 1 395 ? -19.146 15.870 39.718 1.00 58.22 835 ALA B C 1
ATOM 6450 O O . ALA B 1 395 ? -18.305 15.000 39.504 1.00 58.86 835 ALA B O 1
ATOM 6452 N N . LEU B 1 396 ? -20.050 15.782 40.691 1.00 59.94 836 LEU B N 1
ATOM 6453 C CA . LEU B 1 396 ? -20.134 14.610 41.561 1.00 61.79 836 LEU B CA 1
ATOM 6454 C C . LEU B 1 396 ? -20.199 13.350 40.708 1.00 63.38 836 LEU B C 1
ATOM 6455 O O . LEU B 1 396 ? -19.511 12.365 40.974 1.00 64.10 836 LEU B O 1
ATOM 6460 N N . LEU B 1 397 ? -21.035 13.402 39.677 1.00 63.48 837 LEU B N 1
ATOM 6461 C CA . LEU B 1 397 ? -21.237 12.284 38.774 1.00 64.18 837 LEU B CA 1
ATOM 6462 C C . LEU B 1 397 ? -19.945 11.789 38.124 1.00 66.25 837 LEU B C 1
ATOM 6463 O O . LEU B 1 397 ? -19.551 10.638 38.313 1.00 67.92 837 LEU B O 1
ATOM 6476 N N . THR B 1 399 ? -17.124 11.976 38.866 1.00 65.92 839 THR B N 1
ATOM 6477 C CA . THR B 1 399 ? -16.091 11.740 39.865 1.00 61.78 839 THR B CA 1
ATOM 6478 C C . THR B 1 399 ? -16.425 10.378 40.460 1.00 60.66 839 THR B C 1
ATOM 6479 O O . THR B 1 399 ? -15.659 9.811 41.239 1.00 60.65 839 THR B O 1
ATOM 6483 N N . GLY B 1 400 ? -17.586 9.863 40.062 1.00 59.99 840 GLY B N 1
ATOM 6484 C CA . GLY B 1 400 ? -18.023 8.552 40.501 1.00 59.35 840 GLY B CA 1
ATOM 6485 C C . GLY B 1 400 ? -18.793 8.490 41.803 1.00 59.47 840 GLY B C 1
ATOM 6486 O O . GLY B 1 400 ? -18.833 7.431 42.436 1.00 60.20 840 GLY B O 1
ATOM 6487 N N . ASP B 1 401 ? -19.404 9.597 42.218 1.00 57.96 841 ASP B N 1
ATOM 6488 C CA . ASP B 1 401 ? -20.190 9.574 43.448 1.00 57.05 841 ASP B CA 1
ATOM 6489 C C . ASP B 1 401 ? -21.228 8.460 43.321 1.00 56.37 841 ASP B C 1
ATOM 6490 O O . ASP B 1 401 ? -21.893 8.338 42.294 1.00 55.66 841 ASP B O 1
ATOM 6495 N N . LEU B 1 402 ? -21.365 7.644 44.361 1.00 57.04 842 LEU B N 1
ATOM 6496 C CA . LEU B 1 402 ? -22.330 6.551 44.319 1.00 57.15 842 LEU B CA 1
ATOM 6497 C C . LEU B 1 402 ? -23.748 7.104 44.355 1.00 56.65 842 LEU B C 1
ATOM 6498 O O . LEU B 1 402 ? -24.657 6.545 43.745 1.00 57.11 842 LEU B O 1
ATOM 6503 N N . GLY B 1 403 ? -23.932 8.200 45.082 1.00 57.07 843 GLY B N 1
ATOM 6504 C CA . GLY B 1 403 ? -25.242 8.816 45.164 1.00 56.80 843 GLY B CA 1
ATOM 6505 C C . GLY B 1 403 ? -25.659 9.329 43.802 1.00 56.38 843 GLY B C 1
ATOM 6506 O O . GLY B 1 403 ? -26.742 9.014 43.314 1.00 55.56 843 GLY B O 1
ATOM 6507 N N . ALA B 1 404 ? -24.785 10.119 43.188 1.00 57.23 844 ALA B N 1
ATOM 6508 C CA . ALA B 1 404 ? -25.043 10.681 41.872 1.00 59.43 844 ALA B CA 1
ATOM 6509 C C . ALA B 1 404 ? -25.367 9.552 40.901 1.00 60.61 844 ALA B C 1
ATOM 6510 O O . ALA B 1 404 ? -26.469 9.478 40.361 1.00 61.17 844 ALA B O 1
ATOM 6520 N N . ARG B 1 406 ? -26.208 6.611 41.338 1.00 57.11 846 ARG B N 1
ATOM 6521 C CA . ARG B 1 406 ? -27.415 5.874 41.669 1.00 55.96 846 ARG B CA 1
ATOM 6522 C C . ARG B 1 406 ? -28.663 6.607 41.185 1.00 56.08 846 ARG B C 1
ATOM 6523 O O . ARG B 1 406 ? -29.524 5.997 40.550 1.00 57.06 846 ARG B O 1
ATOM 6531 N N . ILE B 1 407 ? -28.762 7.909 41.444 1.00 56.51 847 ILE B N 1
ATOM 6532 C CA . ILE B 1 407 ? -29.945 8.632 40.997 1.00 56.80 847 ILE B CA 1
ATOM 6533 C C . ILE B 1 407 ? -30.032 8.598 39.476 1.00 56.04 847 ILE B C 1
ATOM 6534 O O . ILE B 1 407 ? -31.125 8.617 38.921 1.00 57.99 847 ILE B O 1
ATOM 6547 N N . ARG B 1 409 ? -29.093 6.052 37.620 1.00 54.41 849 ARG B N 1
ATOM 6548 C CA . ARG B 1 409 ? -29.633 4.736 37.338 1.00 55.31 849 ARG B CA 1
ATOM 6549 C C . ARG B 1 409 ? -31.134 4.778 37.609 1.00 55.94 849 ARG B C 1
ATOM 6550 O O . ARG B 1 409 ? -31.915 4.136 36.913 1.00 57.37 849 ARG B O 1
ATOM 6558 N N . SER B 1 410 ? -31.536 5.551 38.614 1.00 55.71 850 SER B N 1
ATOM 6559 C CA . SER B 1 410 ? -32.954 5.697 38.933 1.00 56.48 850 SER B CA 1
ATOM 6560 C C . SER B 1 410 ? -33.641 6.437 37.791 1.00 56.67 850 SER B C 1
ATOM 6561 O O . SER B 1 410 ? -34.829 6.247 37.540 1.00 57.37 850 SER B O 1
ATOM 6564 N N . TYR B 1 411 ? -32.885 7.298 37.117 1.00 55.13 851 TYR B N 1
ATOM 6565 C CA . TYR B 1 411 ? -33.403 8.045 35.980 1.00 53.33 851 TYR B CA 1
ATOM 6566 C C . TYR B 1 411 ? -33.646 7.048 34.853 1.00 54.13 851 TYR B C 1
ATOM 6567 O O . TYR B 1 411 ? -34.719 7.024 34.251 1.00 54.00 851 TYR B O 1
ATOM 6576 N N . TYR B 1 412 ? -32.644 6.215 34.587 1.00 54.43 852 TYR B N 1
ATOM 6577 C CA . TYR B 1 412 ? -32.749 5.213 33.536 1.00 53.27 852 TYR B CA 1
ATOM 6578 C C . TYR B 1 412 ? -33.784 4.153 33.891 1.00 53.01 852 TYR B C 1
ATOM 6579 O O . TYR B 1 412 ? -34.425 3.602 32.999 1.00 52.77 852 TYR B O 1
ATOM 6588 N N . LYS B 1 413 ? -33.973 3.883 35.184 1.00 53.64 853 LYS B N 1
ATOM 6589 C CA . LYS B 1 413 ? -34.976 2.896 35.578 1.00 54.36 853 LYS B CA 1
ATOM 6590 C C . LYS B 1 413 ? -36.340 3.424 35.146 1.00 54.85 853 LYS B C 1
ATOM 6591 O O . LYS B 1 413 ? -37.236 2.656 34.803 1.00 54.22 853 LYS B O 1
ATOM 6597 N N . LEU B 1 414 ? -36.478 4.745 35.137 1.00 56.94 854 LEU B N 1
ATOM 6598 C CA . LEU B 1 414 ? -37.736 5.367 34.752 1.00 58.26 854 LEU B CA 1
ATOM 6599 C C . LEU B 1 414 ? -38.051 5.209 33.274 1.00 60.07 854 LEU B C 1
ATOM 6600 O O . LEU B 1 414 ? -39.205 4.990 32.915 1.00 60.46 854 LEU B O 1
ATOM 6605 N N . LEU B 1 415 ? -37.042 5.315 32.413 1.00 62.26 855 LEU B N 1
ATOM 6606 C CA . LEU B 1 415 ? -37.286 5.138 30.986 1.00 64.03 855 LEU B CA 1
ATOM 6607 C C . LEU B 1 415 ? -37.586 3.664 30.737 1.00 66.02 855 LEU B C 1
ATOM 6608 O O . LEU B 1 415 ? -38.546 3.316 30.050 1.00 65.93 855 LEU B O 1
ATOM 6613 N N . ARG B 1 416 ? -36.759 2.804 31.320 1.00 68.83 856 ARG B N 1
ATOM 6614 C CA . ARG B 1 416 ? -36.905 1.365 31.162 1.00 72.56 856 ARG B CA 1
ATOM 6615 C C . ARG B 1 416 ? -38.320 0.923 31.491 1.00 73.96 856 ARG B C 1
ATOM 6616 O O . ARG B 1 416 ? -38.962 0.236 30.701 1.00 75.18 856 ARG B O 1
ATOM 6624 N N . GLY B 1 417 ? -38.799 1.321 32.665 1.00 74.58 857 GLY B N 1
ATOM 6625 C CA . GLY B 1 417 ? -40.142 0.954 33.077 1.00 75.45 857 GLY B CA 1
ATOM 6626 C C . GLY B 1 417 ? -41.221 1.609 32.233 1.00 75.63 857 GLY B C 1
ATOM 6627 O O . GLY B 1 417 ? -42.381 1.193 32.259 1.00 75.93 857 GLY B O 1
ATOM 6628 N N . PHE B 1 418 ? -40.835 2.633 31.480 1.00 75.39 858 PHE B N 1
ATOM 6629 C CA . PHE B 1 418 ? -41.769 3.368 30.640 1.00 76.96 858 PHE B CA 1
ATOM 6630 C C . PHE B 1 418 ? -41.916 2.755 29.255 1.00 79.65 858 PHE B C 1
ATOM 6631 O O . PHE B 1 418 ? -43.025 2.424 28.837 1.00 80.74 858 PHE B O 1
ATOM 6639 N N . ALA B 1 419 ? -40.802 2.616 28.538 1.00 81.60 859 ALA B N 1
ATOM 6640 C CA . ALA B 1 419 ? -40.834 2.031 27.199 1.00 83.31 859 ALA B CA 1
ATOM 6641 C C . ALA B 1 419 ? -41.480 0.655 27.274 1.00 84.03 859 ALA B C 1
ATOM 6642 O O . ALA B 1 419 ? -42.188 0.233 26.357 1.00 83.70 859 ALA B O 1
ATOM 6644 N N . THR B 1 420 ? -41.219 -0.040 28.377 1.00 85.39 860 THR B N 1
ATOM 6645 C CA . THR B 1 420 ? -41.781 -1.362 28.611 1.00 87.40 860 THR B CA 1
ATOM 6646 C C . THR B 1 420 ? -43.303 -1.310 28.716 1.00 88.99 860 THR B C 1
ATOM 6647 O O . THR B 1 420 ? -44.010 -1.855 27.870 1.00 89.72 860 THR B O 1
ATOM 6651 N N . GLU B 1 421 ? -43.793 -0.642 29.756 1.00 90.12 861 GLU B N 1
ATOM 6652 C CA . GLU B 1 421 ? -45.223 -0.527 30.015 1.00 91.01 861 GLU B CA 1
ATOM 6653 C C . GLU B 1 421 ? -46.029 0.026 28.848 1.00 90.92 861 GLU B C 1
ATOM 6654 O O . GLU B 1 421 ? -47.175 -0.373 28.650 1.00 91.32 861 GLU B O 1
ATOM 6660 N N . VAL B 1 422 ? -45.444 0.941 28.079 1.00 89.82 862 VAL B N 1
ATOM 6661 C CA . VAL B 1 422 ? -46.149 1.508 26.932 1.00 89.37 862 VAL B CA 1
ATOM 6662 C C . VAL B 1 422 ? -46.498 0.431 25.907 1.00 89.53 862 VAL B C 1
ATOM 6663 O O . VAL B 1 422 ? -45.704 -0.474 25.651 1.00 90.30 862 VAL B O 1
ATOM 6667 N N . LYS B 1 423 ? -47.693 0.532 25.329 1.00 89.02 863 LYS B N 1
ATOM 6668 C CA . LYS B 1 423 ? -48.133 -0.424 24.317 1.00 87.71 863 LYS B CA 1
ATOM 6669 C C . LYS B 1 423 ? -47.154 -0.475 23.149 1.00 86.51 863 LYS B C 1
ATOM 6670 O O . LYS B 1 423 ? -46.486 -1.487 22.932 1.00 86.49 863 LYS B O 1
ATOM 6676 N N . ASP B 1 424 ? -47.063 0.623 22.407 1.00 84.50 864 ASP B N 1
ATOM 6677 C CA . ASP B 1 424 ? -46.166 0.701 21.262 1.00 83.22 864 ASP B CA 1
ATOM 6678 C C . ASP B 1 424 ? -44.760 1.062 21.732 1.00 81.03 864 ASP B C 1
ATOM 6679 O O . ASP B 1 424 ? -44.519 2.179 22.187 1.00 82.15 864 ASP B O 1
ATOM 6684 N N . LYS B 1 425 ? -43.839 0.109 21.628 1.00 76.86 865 LYS B N 1
ATOM 6685 C CA . LYS B 1 425 ? -42.453 0.323 22.038 1.00 72.50 865 LYS B CA 1
ATOM 6686 C C . LYS B 1 425 ? -41.799 1.391 21.158 1.00 70.07 865 LYS B C 1
ATOM 6687 O O . LYS B 1 425 ? -42.104 1.491 19.969 1.00 71.10 865 LYS B O 1
ATOM 6693 N N . VAL B 1 426 ? -40.897 2.183 21.733 1.00 66.53 866 VAL B N 1
ATOM 6694 C CA . VAL B 1 426 ? -40.230 3.225 20.960 1.00 63.24 866 VAL B CA 1
ATOM 6695 C C . VAL B 1 426 ? -38.736 2.970 20.830 1.00 62.03 866 VAL B C 1
ATOM 6696 O O . VAL B 1 426 ? -38.030 2.798 21.828 1.00 63.28 866 VAL B O 1
ATOM 6700 N N . TRP B 1 427 ? -38.256 2.922 19.592 1.00 60.07 867 TRP B N 1
ATOM 6701 C CA . TRP B 1 427 ? -36.834 2.724 19.376 1.00 56.91 867 TRP B CA 1
ATOM 6702 C C . TRP B 1 427 ? -36.152 3.970 19.941 1.00 58.04 867 TRP B C 1
ATOM 6703 O O . TRP B 1 427 ? -36.692 4.622 20.829 1.00 60.29 867 TRP B O 1
ATOM 6714 N N . PHE B 1 428 ? -34.982 4.313 19.419 1.00 58.18 868 PHE B N 1
ATOM 6715 C CA . PHE B 1 428 ? -34.209 5.465 19.890 1.00 58.39 868 PHE B CA 1
ATOM 6716 C C . PHE B 1 428 ? -34.104 5.612 21.411 1.00 58.17 868 PHE B C 1
ATOM 6717 O O . PHE B 1 428 ? -33.380 6.471 21.912 1.00 57.33 868 PHE B O 1
ATOM 6725 N N . LEU B 1 429 ? -34.815 4.759 22.140 1.00 58.09 869 LEU B N 1
ATOM 6726 C CA . LEU B 1 429 ? -34.727 4.737 23.594 1.00 59.59 869 LEU B CA 1
ATOM 6727 C C . LEU B 1 429 ? -34.068 3.408 23.975 1.00 61.07 869 LEU B C 1
ATOM 6728 O O . LEU B 1 429 ? -33.738 3.167 25.138 1.00 61.51 869 LEU B O 1
ATOM 6733 N N . GLU B 1 430 ? -33.889 2.555 22.968 1.00 62.87 870 GLU B N 1
ATOM 6734 C CA . GLU B 1 430 ? -33.255 1.257 23.141 1.00 63.75 870 GLU B CA 1
ATOM 6735 C C . GLU B 1 430 ? -31.815 1.486 23.565 1.00 65.14 870 GLU B C 1
ATOM 6736 O O . GLU B 1 430 ? -31.152 0.578 24.053 1.00 64.63 870 GLU B O 1
ATOM 6742 N N . GLY B 1 431 ? -31.332 2.707 23.364 1.00 67.17 871 GLY B N 1
ATOM 6743 C CA . GLY B 1 431 ? -29.961 3.029 23.725 1.00 70.04 871 GLY B CA 1
ATOM 6744 C C . GLY B 1 431 ? -29.795 2.963 25.227 1.00 71.43 871 GLY B C 1
ATOM 6745 O O . GLY B 1 431 ? -28.927 2.248 25.722 1.00 72.89 871 GLY B O 1
ATOM 6746 N N . VAL B 1 432 ? -30.596 3.742 25.951 1.00 72.03 872 VAL B N 1
ATOM 6747 C CA . VAL B 1 432 ? -30.586 3.682 27.402 1.00 73.29 872 VAL B CA 1
ATOM 6748 C C . VAL B 1 432 ? -31.439 2.439 27.678 1.00 74.77 872 VAL B C 1
ATOM 6749 O O . VAL B 1 432 ? -31.925 1.816 26.737 1.00 74.31 872 VAL B O 1
ATOM 6753 N N . THR B 1 433 ? -31.642 2.080 28.941 1.00 77.52 873 THR B N 1
ATOM 6754 C CA . THR B 1 433 ? -32.384 0.852 29.239 1.00 80.35 873 THR B CA 1
ATOM 6755 C C . THR B 1 433 ? -33.255 0.322 28.087 1.00 79.38 873 THR B C 1
ATOM 6756 O O . THR B 1 433 ? -34.259 0.920 27.703 1.00 78.10 873 THR B O 1
ATOM 6760 N N . GLN B 1 434 ? -32.817 -0.832 27.585 1.00 80.18 874 GLN B N 1
ATOM 6761 C CA . GLN B 1 434 ? -33.345 -1.584 26.448 1.00 82.02 874 GLN B CA 1
ATOM 6762 C C . GLN B 1 434 ? -34.846 -1.554 26.204 1.00 84.30 874 GLN B C 1
ATOM 6763 O O . GLN B 1 434 ? -35.428 -0.492 25.961 1.00 86.15 874 GLN B O 1
ATOM 6769 N N . VAL B 1 435 ? -35.469 -2.726 26.257 1.00 84.54 875 VAL B N 1
ATOM 6770 C CA . VAL B 1 435 ? -36.896 -2.848 26.002 1.00 85.07 875 VAL B CA 1
ATOM 6771 C C . VAL B 1 435 ? -37.040 -2.710 24.499 1.00 85.94 875 VAL B C 1
ATOM 6772 O O . VAL B 1 435 ? -37.495 -1.685 23.983 1.00 86.20 875 VAL B O 1
ATOM 6776 N N . LEU B 1 436 ? -36.626 -3.767 23.816 1.00 86.63 876 LEU B N 1
ATOM 6777 C CA . LEU B 1 436 ? -36.655 -3.829 22.367 1.00 88.29 876 LEU B CA 1
ATOM 6778 C C . LEU B 1 436 ? -37.292 -5.123 21.946 1.00 90.51 876 LEU B C 1
ATOM 6779 O O . LEU B 1 436 ? -37.613 -5.963 22.775 1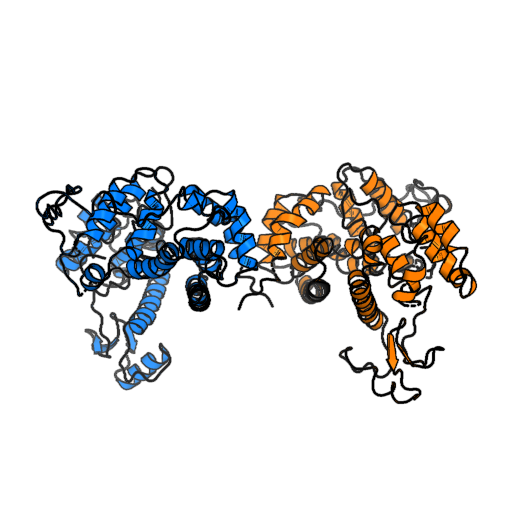.00 91.39 876 LEU B O 1
ATOM 6784 N N . PRO B 1 437 ? -37.633 -5.250 20.664 1.00 92.53 877 PRO B N 1
ATOM 6785 C CA . PRO B 1 437 ? -37.477 -4.287 19.572 1.00 93.61 877 PRO B CA 1
ATOM 6786 C C . PRO B 1 437 ? -38.926 -3.976 19.174 1.00 95.05 877 PRO B C 1
ATOM 6787 O O . PRO B 1 437 ? -39.239 -2.982 18.516 1.00 95.44 877 PRO B O 1
ATOM 6791 N N . GLN B 1 438 ? -39.793 -4.882 19.624 1.00 97.32 878 GLN B N 1
ATOM 6792 C CA . GLN B 1 438 ? -41.237 -4.843 19.429 1.00 99.76 878 GLN B CA 1
ATOM 6793 C C . GLN B 1 438 ? -41.886 -5.939 20.278 1.00 100.35 878 GLN B C 1
ATOM 6794 O O . GLN B 1 438 ? -41.196 -6.836 20.799 1.00 100.60 878 GLN B O 1
#

GO terms:
  GO:0048471 perinuclear region of cytoplasm (C, IDA)
  GO:0000978 RNA polymerase II cis-regulatory region sequence-specific DNA binding (F, IDA)
  GO:0001228 DNA-binding transcription activator activity, RNA polymerase II-specific (F, IDA)
  GO:0016020 membrane (C, IDA)
  GO:0045944 positive regulation of transcription by RNA polymerase II (P, IGI)
  GO:1900436 positive regulation of filamentous growth of a population of unicellular organisms in response to starvation (P, IGI)
  GO:0005737 cytoplasm (C, HDA)
  GO:0001228 DNA-binding transcription activator activity, RNA polymerase II-specific (F, IMP)
  GO:0045944 positive regulation of transcription by RNA polymerase II (P, IMP)
  GO:2000911 positive regulation of sterol import (P, IMP)
  GO:1900436 positive regulation of filamentous growth of a population of unicellular organisms in response to starvation (P, IMP)
  GO:0071456 cellular response to hypoxia (P, IMP)
  GO:0070452 positive regulation of ergosterol biosynthetic process (P, IMP)

Organism: Saccharomyces cerevisiae (strain ATCC 204508 / S288c) (NCBI:txid559292)

Foldseek 3Di:
DDPPLLVLLVLQLPPPLVLCVVLVFDHCVCSNPNLSVVCVVQVLLLLSSLLSLLVCCVPDPDSVVSVVPSLVVNCVRLVVCVVCVVPHQLQSLVSSLVSQLSLLLCQLVPCLLCCCVVQNAAFFWDADPVGFTAHGRRHGQDNDNDPVSSQVSLCVLPPDRQVRGDDNVSSVVRVVVVLVVLVVVQCVDPLRNLLLVLDDDLLNSLLSCCVVPDVVSSPLSVLSVPSVVPLVVSLVSQCPDVVCVVPVLSSNQSSVCSNPVDNVSPPVPDPRCSLVSLLVSLLSVQVPFADDVVRVCRCRLPHRLLDLPVFDDDDDAAATPDQDDPPVLSVCPPVGHPDPPPSLSSLLRVLVVPPVSHNNVVSLSNNSNSDDPVLVVCVVPVVSVSVVVSLVVLLVSQQPDDAHRNSNCSSNVPVGD/DDDCLLCLLVLQLPPNLVLVVLQPLDDCCCSNPVLSVVCVPQVLLLLSSLLSLLVCCLPDVDRPVSNVVSLCVNCVRLVVVVVPCVDDACLSLLVSLVSNLSLLQCLLLVVLLLLCVVQHFDQFWAADPPQAIAHTNGHTFGSPNDPCSSCPTVQDPQPPRCNTGDDPVSNSVVVSVVLSVQVVVQCVDPLRVLQLNLDDSQLNSLLSNCVVPDVVSSVLNVLSVLSVVPLVVSLVSQCPDPVCVVPPLSSNQSSVCSNPVDNVSCVQSFCSPSLVVLLVRLLSLQVCPPPDPVRPCNPQSPDRLLDQPCQCVDPDAFQGPDQDDDPLQNVCPSPGNVDDCSQLSSLLVCLVVDDPSRVNVSSLSNSSNSQDDSLVVCSCRPVNVSVVCSLVSVLVVLQPDPDHRRSNCSRNHNDDD

Radius of gyration: 36.27 Å; Cα contacts (8 Å, |Δi|>4): 1056; chains: 2; bounding box: 80×83×113 Å

Solvent-accessible surface area: 39900 Å² total

InterPro domains:
  IPR001138 Zn(2)Cys(6) fungal-type DNA-binding domain [PF00172] (50-82)
  IPR001138 Zn(2)Cys(6) fungal-type DNA-binding domain [PS00463] (50-78)
  IPR001138 Zn(2)Cys(6) fungal-type DNA-binding domain [PS50048] (50-80)
  IPR001138 Zn(2)Cys(6) fungal-type DNA-binding domain [SM00066] (45-89)
  IPR001138 Zn(2)Cys(6) fungal-type DNA-binding domain [cd00067] (46-81)
  IPR021858 Fungal transcription factor [PF11951] (612-754)
  IPR036864 Zn(2)-C6 fungal-type DNA-binding domain superfamily [G3DSA:4.10.240.10] (42-103)
  IPR036864 Zn(2)-C6 fungal-type DNA-binding domain superfamily [SSF57701] (41-88)
  IPR053157 Sterol Uptake Control Transcription Regulator [PTHR47784] (39-911)

CATH classification: 1.10.530.40

Secondary structure (P-SEA, 3-state):
cccccccaaaaaacccaaaaaaacccccccccccaaaaaaacccccaaaaaaaaaaacccccccccccaaaaaaaaaaaaaaccccccaaaaaaaaaaaaccccccccccccccccccbbbbccccccccccccccccccccccccaaaaaaaaaaaccccccccccaaaaaaaaaaaaaaaaaaaaaccccaaaaaaccaaaaaaaacccccccccccccccccccccaaaaaaaaaaacccccccaaaaaaaaaaaacccccccccccccaaaaaaaaaaaaaaaaccccccccccccccccccccccccccccccccccccccccccccccccccccaaaaaaaaaaaaaccaaaaaaaaaaaccccccaaaaaaccccccccccaaaaaaaaaaaaccccccccccccccccc/cccccccaaaaaacccaaaaaacccccccccccaaaaaaaccccccaaaaaaaaaacccccccaaaaaaaaaaaaaaaaacccccccccaaaaaaaaaaacccccccccccccccccccccccccccccccccccccccccccccccccccccccccccccccccccaaaaaaaaaaaaaaaaaaaaaccccaaaaaaccaaaaaaaacccccccccccccccccccccaaaaaaaaaacccccccccaaaaaaaaaaaccccccccccccaaaaaaaaacaaaaaaaccccccccccccccccccccccccccccccccccccccccccccccccccccaaaaaaaaaaaaaccccaaaaaaaaaccccccaaaaaaccccccccccaaaaaaaaaaaaccccccccccccccccc

Sequence (834 aa):
NLNLIDKLFHHYCTKVWPTITAAKVSGPEIWRDYIPELAFDYPFLHALLAFSATHLSRTETGLEQYVSSHRLDALRLLREAVLEISENNTDALVASALILIDSLANASVDNIFELRIDEGLRLKIYKDTEGYYTIGIGHLLTKSPSLNAAKSELDKAIGRNTNGVITKDEAEKLFNQDVDAAVRGILRNAKLKPVYDSLDAVRRAALINVFQGETGVAGFTNSLRLQQKRWDEAAVNLAKSRWYNQTPNRAKRVITTFRTGTWDAYVDSSPSAWIFHVKGAATILTAVWPLSERSKFHNIISVDLSDLGDVINPDVGTITELVCFDESIADLYPVGLDSPYLITLAYLDKLHREKNQGDFILRVFTFPALLDKTFLALLTGDLGARIRSYYKLLRGFATEVKDKVWFLEGVTQVLPQNLNLIDKLFHHYCTKVWPTITAAKVSGPEIWRDYIPELAFDYPFLHALLAFSATHLSRTETGLEQYVSSHRLDALRLLREAVLEISENNTDALVASALILIDSLANASVDNIFELRIDEGLRLKIYKDTEGYYTIGIGHLLTKSPSLNAAKSELDKAIGRNTNGVITKDEAEKLFNQDVDAAVRGILRNAKLKPVYDSLDAVRRAALINVFQGETGVAGFTNSLRLQQKRWDEAAVNLAKSRWYNQTPNRAKRVITTFRTGTWDAYVDSSPSAWIFHVKGAATILTAVWPLSERSKFHNIISVDLSDLGDVINPDVGTITELVCFDESIADLYPVGLDSPYLITLAYLDKLHREKNQGDFILRVFTFPALLDKTFLALLTGDLGARIRSYYKLLRGFATEVKDKVWFLEGVTQVLPQ

B-factor: mean 65.97, std 21.12, range [24.08, 132.82]